Protein 6YQC (pdb70)

Solvent-accessible surface area: 31720 Å² total; per-residue (Å²): 29,69,21,47,63,0,15,35,19,0,0,0,1,0,2,0,1,4,1,2,57,92,98,35,29,56,114,21,101,12,83,26,83,76,38,107,59,14,28,0,18,0,65,0,0,41,90,52,0,103,6,0,62,44,0,16,3,29,0,0,6,0,0,4,3,4,19,20,4,109,78,79,8,87,92,4,14,1,3,13,1,23,23,5,17,17,7,126,48,34,7,154,65,1,18,81,38,107,28,0,94,36,0,2,62,17,0,67,152,84,64,3,44,0,0,0,1,3,4,0,1,8,0,0,35,46,20,33,4,103,63,18,74,30,75,48,0,101,35,0,60,39,107,107,47,10,14,104,84,48,55,17,143,68,129,161,51,59,87,43,3,27,49,11,2,32,45,48,77,48,4,0,21,0,0,1,17,2,74,81,103,71,0,38,86,51,0,42,98,6,0,23,46,10,14,83,89,25,62,6,17,0,0,4,0,15,6,0,34,15,1,23,30,50,0,0,22,27,0,16,70,36,5,61,14,0,0,0,0,15,0,62,42,24,74,17,77,63,0,1,2,3,9,1,9,7,27,0,1,5,3,2,2,2,3,81,14,0,11,69,0,0,61,32,81,101,10,41,4,73,80,0,52,78,37,8,51,48,5,57,73,76,5,5,12,4,2,3,1,0,0,5,0,3,11,2,53,23,24,0,3,8,47,94,25,106,40,51,2,4,5,31,0,1,1,0,0,0,0,4,6,6,6,0,0,2,0,4,3,0,12,1,25,48,32,46,13,23,94,74,35,36,0,13,34,0,2,0,82,35,40,14,44,80,104,25,88,4,11,111,6,0,26,35,0,0,40,0,3,47,34,0,32,81,130,13,140,22,2,25,74,54,56,1,114,3,30,64,70,53,129,32,0,0,0,3,4,9,0,65,111,37,17,0,3,0,2,0,0,1,0,58,1,59,112,16,78,96,67,93,15,71,1,60,42,0,57,13,97,59,48,33,82,0,8,4,4,41,47,66,74,78,9,73,3,23,113,109,22,39,0,58,0,61,7,36,24,5,62,0,26,0,0,1,0,37,97,89,15,81,92,25,183,28,47,128,32,72,38,66,62,0,35,35,19,0,0,0,1,0,3,0,1,3,0,2,59,80,98,45,29,56,114,23,114,14,73,26,72,72,33,105,60,15,29,1,19,0,55,1,0,32,90,58,0,101,7,0,67,43,0,18,4,33,0,0,6,0,0,4,2,5,19,22,5,108,78,80,9,86,90,3,17,1,2,13,1,24,24,6,16,24,6,119,48,34,6,154,69,1,18,83,39,106,39,0,92,42,0,3,68,21,0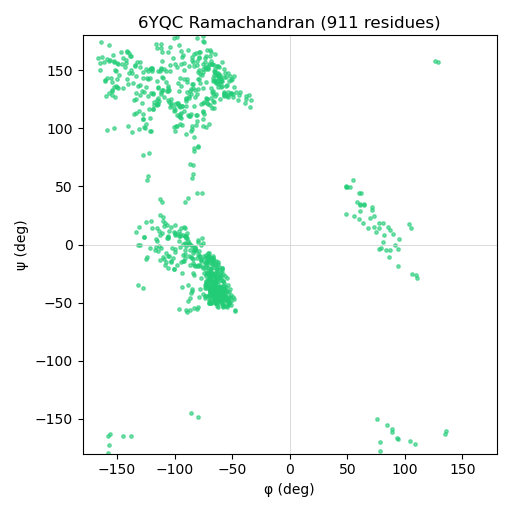,69,160,86,62,4,44,0,0,0,1,3,3,0,2,8,0,0,35,46,21,38,4,102,66,17,76,28,73,59,0,117,44,2,60,38,116,105,56,11,16,107,86,48,51,13,153,76,109,162,56,56,88,42,1,27,51,12,1,32,43,46,97,46,4,0,19,0,1,1,18,2,76,80,107,78,0,40,86,46,0,42,100,6,0,22,44,11,15,82,88,25,62,7,18,0,0,4,0,16,6,0,27,15,0,20,83,93,0,0,64,23,0,18,175,35,3,61,12,0,0,0,0,15,0,62,41,22,73,14,80,60,0,2,43,3,18,112,25,6,37,0,1,5,4,2,2,2,3,80,12,0,11,62,0,0,62,41,82,104,9,41,4,74,78,0,27,81,38,8,25,49,4,13,17,51,4,66,26,4,3,18,3,0,0,6,0,3,13,2,55,23,24,0,4,7,46,90,23,108,38,54,2,4,4,28,0,0,2,0,0,0,0,4,7,7,6,0,0,2,0,3,3,0,9,1,24,47,32,48,12,23,94,74,33,35,0,13,32,1,2,0,83,34,41,16,43,75,110,25,93,5,11,118,8,0,26,40,0,0,39,0,4,48,35,0,34,78,125,13,117,5,2,26,29,2,42,1,12,4,27,58,73,52,128,31,0,0,0,4,11,8,0,42,40,38,18,0,4,0,2,0,0,2,0,61,1,56,114,16,78,92,68,89,15,71,0,63,42,0,43,11,102,51,50,30,92,0,7,0,4,34,43,63,67,78,18,72,1,27,115,113,23,34,0,54,0,48,8,33,27,5,50,0,19,0,0,0,0,37,124,88,14,84,91,28,190,27,46,134

Foldseek 3Di:
DALLVQLLFAEAEEEQQFEFALVLDLPQDDDLVQQERSQRALNRCLVCVCLVCLLLGQEYEYAAFAAAPQDLFVNGGCSRNQAHAELPATHPSHHHLVSLLVSQVSSVVVNHAYAYEDELFWHKDAFAPVPDQLCSHPPRSDCVQFAPEDAQPDPVPLCRLQRYWPDHRRMTTTTGPLVDVVSLVVLLQSLLCVCVSNVHAEYEYESVSNHDLVSQQSNQVSNVHAYEYEDQDLDCVRPQVSCVRGVEYANSVLQPLLLQLLLALQRDPPSNQVSLVCCVPPHPAQSAYQADNDDQAFWGSCLSPQQVQSLLQSLLCLLQARHHRYDYQCSLVSQGFGHPPRRNHRNSNSVSDCPGPSNLSSSLSSQLSSLLVVVAVCQNRFHKHFQDDDSFWTWIWTGDQQWIKIKIAGNNTQQDAKDWDFAPPNNHAAQFWKAQQSVRDIWGQHNVRTTGHIQHRRHMTIIGGPVSCVPPPGSD/DALLVQLLFAEAEEEQQFEFALVRDLAQDDDLQQQERSQGALNRCLVCVCLVCLLLGQEYEYAAFAAADDDLFVNGDCSRHQAHAARPAGHPSHHHLVSLLVSQVSSVVVNGAYAYEDELFFHKDAFAPVPDQLCSHPPRSDCVQFAPEDAQPDPVPLCSLQRYWPDHRGMTTTTGPLVDVVSLVVLLQSLLCVCVSNVHAEYEYESVSNHDLVSQQSNQVSNVHAYEYEDQDLDCVSFQCSCVRHVEYANNVLQPLLLQLLLAQQRDPPSNQVSLVCCPPRHPAQQSYQADNDDQAFWGSCLSPLQVQSLLQSLLCLLQARYHRYDYQCSLVSQGFGHPSRRNHRNSNSVSDCPGPSNVSSSLSSQLSSLLCVVAVCQNRFHKAFQDDDSFWTWIWTGDQAFIKIKIAGNNTQQDDWDWDFGPDNRDAAQFWKAFQNVGDIWGQHNVRTTRDIQHSRHMTIIGGPVSCVVPPGSD

Radius of gyration: 30.44 Å; Cα contacts (8 Å, |Δi|>4): 2333; chains: 2; bounding box: 72×68×86 Å

Structure (mmCIF, N/CA/C/O backbone):
data_6YQC
#
_entry.id   6YQC
#
_cell.length_a   64.766
_cell.length_b   98.993
_cell.length_c   75.450
_cell.angle_alpha   90.000
_cell.angle_beta   103.600
_cell.angle_gamma   90.000
#
_symmetry.space_group_name_H-M   'P 1 21 1'
#
loop_
_entity.id
_entity.type
_entity.pdbx_description
1 polymer Alpha-amylase
2 non-polymer 1,2-ETHANEDIOL
3 non-polymer 2-acetamido-2-deoxy-beta-D-glucopyranose
4 non-polymer (1~{R},2~{S},4~{R},5~{S},6~{R})-6-[(2~{S},3~{R},4~{R},5~{S},6~{R})-5-heptoxy-6-(hydroxymethyl)-3,4-bis(oxidanyl)oxan-2-yl]oxy-5-(hydroxymethyl)cyclohexane-1,2,4-triol
5 non-polymer 'CALCIUM ION'
6 water water
#
loop_
_atom_site.group_PDB
_atom_site.id
_atom_site.type_symbol
_atom_site.label_atom_id
_atom_site.label_alt_id
_atom_site.label_comp_id
_atom_site.label_asym_id
_atom_site.label_entity_id
_atom_site.label_seq_id
_atom_site.pdbx_PDB_ins_code
_atom_site.Cartn_x
_atom_site.Cartn_y
_atom_site.Cartn_z
_atom_site.occupancy
_atom_site.B_iso_or_equiv
_atom_site.auth_seq_id
_atom_site.auth_comp_id
_atom_site.auth_asym_id
_atom_site.auth_atom_id
_atom_site.pdbx_PDB_model_num
ATOM 1 N N . ALA A 1 22 ? 2.523 25.443 -5.196 1.000 15.980 1 ALA AAA N 1
ATOM 2 C CA . ALA A 1 22 ? 3.551 25.940 -6.156 1.000 15.260 1 ALA AAA CA 1
ATOM 3 C C . ALA A 1 22 ? 4.322 24.760 -6.729 1.000 13.780 1 ALA AAA C 1
ATOM 4 O O . ALA A 1 22 ? 4.475 23.741 -6.020 1.000 14.750 1 ALA AAA O 1
ATOM 11 N N . THR A 1 23 ? 4.739 24.859 -7.974 1.000 12.970 2 THR AAA N 1
ATOM 12 C CA . THR A 1 23 ? 5.347 23.724 -8.706 1.000 13.170 2 THR AAA CA 1
ATOM 13 C C . THR A 1 23 ? 6.822 23.543 -8.379 1.000 13.520 2 THR AAA C 1
ATOM 14 O O . THR A 1 23 ? 7.473 24.395 -7.795 1.000 13.540 2 THR AAA O 1
ATOM 25 N N . PRO A 1 24 ? 7.403 22.378 -8.723 1.000 13.200 3 PRO AAA N 1
ATOM 26 C CA . PRO A 1 24 ? 8.854 22.208 -8.609 1.000 13.860 3 PRO AAA CA 1
ATOM 27 C C . PRO A 1 24 ? 9.623 23.375 -9.238 1.000 14.820 3 PRO AAA C 1
ATOM 28 O O . PRO A 1 24 ? 10.517 23.931 -8.608 1.000 14.880 3 PRO AAA O 1
ATOM 39 N N . ALA A 1 25 ? 9.231 23.778 -10.465 1.000 15.120 4 ALA AAA N 1
ATOM 40 C CA . ALA A 1 25 ? 9.906 24.894 -11.157 1.000 15.110 4 ALA AAA CA 1
ATOM 41 C C . ALA A 1 25 ? 9.786 26.161 -10.302 1.000 15.380 4 ALA AAA C 1
ATOM 42 O O . ALA A 1 25 ? 10.841 26.875 -10.195 1.000 15.150 4 ALA AAA O 1
ATOM 49 N N . ASP A 1 26 ? 8.602 26.420 -9.687 1.000 14.920 5 ASP AAA N 1
ATOM 50 C CA . ASP A 1 26 ? 8.409 27.583 -8.781 1.000 15.470 5 ASP AAA CA 1
ATOM 51 C C . ASP A 1 26 ? 9.390 27.500 -7.594 1.000 16.370 5 ASP AAA C 1
ATOM 52 O O . ASP A 1 26 ? 9.930 28.513 -7.154 1.000 16.740 5 ASP AAA O 1
ATOM 61 N N . TRP A 1 27 ? 9.643 26.304 -7.085 1.000 15.090 6 TRP AAA N 1
ATOM 62 C CA . TRP A 1 27 ? 10.392 26.107 -5.818 1.000 15.070 6 TRP AAA CA 1
ATOM 63 C C . TRP A 1 27 ? 11.905 26.214 -6.040 1.000 14.520 6 TRP AAA C 1
ATOM 64 O O . TRP A 1 27 ? 12.598 26.456 -5.070 1.000 14.880 6 TRP AAA O 1
ATOM 85 N N . ARG A 1 28 ? 12.407 26.088 -7.276 1.000 13.760 7 ARG AAA N 1
ATOM 86 C CA . ARG A 1 28 ? 13.877 26.122 -7.511 1.000 13.130 7 ARG AAA CA 1
ATOM 87 C C . ARG A 1 28 ? 14.466 27.404 -6.940 1.000 13.270 7 ARG AAA C 1
ATOM 88 O O . ARG A 1 28 ? 15.563 27.314 -6.412 1.000 16.130 7 ARG AAA O 1
ATOM 109 N N . SER A 1 29 ? 13.759 28.524 -7.026 1.000 14.430 8 SER AAA N 1
ATOM 110 C CA . SER A 1 29 ? 14.287 29.861 -6.646 1.000 16.310 8 SER AAA CA 1
ATOM 111 C C . SER A 1 29 ? 14.191 30.092 -5.127 1.000 16.800 8 SER AAA C 1
ATOM 112 O O . SER A 1 29 ? 14.574 31.209 -4.661 1.000 16.630 8 SER AAA O 1
ATOM 120 N N . GLN A 1 30 ? 13.590 29.153 -4.373 1.000 14.750 9 GLN AAA N 1
ATOM 121 C CA . GLN A 1 30 ? 13.199 29.423 -2.968 1.000 15.190 9 GLN AAA CA 1
ATOM 122 C C . GLN A 1 30 ? 14.404 29.160 -2.064 1.000 13.220 9 GLN AAA C 1
ATOM 123 O O . GLN A 1 30 ? 15.336 28.463 -2.476 1.000 13.200 9 GLN AAA O 1
ATOM 137 N N . SER A 1 31 ? 14.328 29.726 -0.853 1.000 13.140 10 SER AAA N 1
ATOM 138 C CA . SER A 1 31 ? 15.256 29.499 0.262 1.000 14.200 10 SER AAA CA 1
ATOM 139 C C . SER A 1 31 ? 14.414 29.310 1.517 1.000 13.870 10 SER AAA C 1
ATOM 140 O O . SER A 1 31 ? 13.589 30.172 1.824 1.000 15.430 10 SER AAA O 1
ATOM 148 N N . ILE A 1 32 ? 14.588 28.192 2.212 1.000 12.590 11 ILE AAA N 1
ATOM 149 C CA . ILE A 1 32 ? 13.706 27.752 3.318 1.000 13.030 11 ILE AAA CA 1
ATOM 150 C C . ILE A 1 32 ? 14.365 27.928 4.696 1.000 12.350 11 ILE AAA C 1
ATOM 151 O O . ILE A 1 32 ? 15.511 27.478 4.932 1.000 12.350 11 ILE AAA O 1
ATOM 167 N N . TYR A 1 33 ? 13.619 28.517 5.600 1.000 12.670 12 TYR AAA N 1
ATOM 168 C CA . TYR A 1 33 ? 13.847 28.482 7.072 1.000 11.230 12 TYR AAA CA 1
ATOM 169 C C . TYR A 1 33 ? 12.932 27.407 7.632 1.000 12.190 12 TYR AAA C 1
ATOM 170 O O . TYR A 1 33 ? 11.705 27.531 7.619 1.000 12.170 12 TYR AAA O 1
ATOM 188 N N . PHE A 1 34 ? 13.572 26.338 8.089 1.000 11.840 13 PHE AAA N 1
ATOM 189 C CA . PHE A 1 34 ? 12.917 25.185 8.741 1.000 11.270 13 PHE AAA CA 1
ATOM 190 C C . PHE A 1 34 ? 12.834 25.421 10.262 1.000 11.000 13 PHE AAA C 1
ATOM 191 O O . PHE A 1 34 ? 13.839 25.739 10.883 1.000 11.950 13 PHE AAA O 1
ATOM 208 N N . LEU A 1 35 ? 11.642 25.344 10.828 1.000 11.100 14 LEU AAA N 1
ATOM 209 C CA . LEU A 1 35 ? 11.431 25.587 12.262 1.000 10.490 14 LEU AAA CA 1
ATOM 210 C C . LEU A 1 35 ? 10.538 24.516 12.868 1.000 11.110 14 LEU AAA C 1
ATOM 211 O O . LEU A 1 35 ? 9.671 23.925 12.163 1.000 12.240 14 LEU AAA O 1
ATOM 227 N N . LEU A 1 36 ? 10.710 24.300 14.176 1.000 10.910 15 LEU AAA N 1
ATOM 228 C CA . LEU A 1 36 ? 9.786 23.465 14.953 1.000 11.870 15 LEU AAA CA 1
ATOM 229 C C . LEU A 1 36 ? 8.711 24.408 15.475 1.000 12.600 15 LEU AAA C 1
ATOM 230 O O . LEU A 1 36 ? 9.069 25.367 16.176 1.000 13.060 15 LEU AAA O 1
ATOM 246 N N . THR A 1 37 ? 7.470 24.187 15.108 1.000 11.790 16 THR AAA N 1
ATOM 247 C CA . THR A 1 37 ? 6.388 25.089 15.532 1.000 12.910 16 THR AAA CA 1
ATOM 248 C C . THR A 1 37 ? 6.449 25.250 17.050 1.000 11.340 16 THR AAA C 1
ATOM 249 O O . THR A 1 37 ? 6.266 26.397 17.514 1.000 14.100 16 THR AAA O 1
ATOM 260 N N . ASP A 1 38 ? 6.622 24.198 17.818 1.000 11.080 17 ASP AAA N 1
ATOM 261 C CA . ASP A 1 38 ? 6.558 24.323 19.307 1.000 11.110 17 ASP AAA CA 1
ATOM 262 C C . ASP A 1 38 ? 7.749 25.143 19.849 1.000 13.010 17 ASP AAA C 1
ATOM 263 O O . ASP A 1 38 ? 7.708 25.561 21.041 1.000 13.400 17 ASP AAA O 1
ATOM 272 N N . ARG A 1 39 ? 8.805 25.325 19.060 1.000 12.030 18 ARG AAA N 1
ATOM 273 C CA . ARG A 1 39 ? 10.088 25.878 19.562 1.000 12.540 18 ARG AAA CA 1
ATOM 274 C C . ARG A 1 39 ? 10.472 27.202 18.937 1.000 13.940 18 ARG AAA C 1
ATOM 275 O O . ARG A 1 39 ? 11.510 27.733 19.352 1.000 17.850 18 ARG AAA O 1
ATOM 296 N N . PHE A 1 40 ? 9.745 27.731 17.950 1.000 13.270 19 PHE AAA N 1
ATOM 297 C CA . PHE A 1 40 ? 10.203 28.956 17.257 1.000 13.240 19 PHE AAA CA 1
ATOM 298 C C . PHE A 1 40 ? 9.729 30.220 17.990 1.000 13.850 19 PHE AAA C 1
ATOM 299 O O . PHE A 1 40 ? 10.569 31.104 18.291 1.000 14.480 19 PHE AAA O 1
ATOM 316 N N . ALA A 1 41 ? 8.430 30.355 18.193 1.000 15.200 20 ALA AAA N 1
ATOM 317 C CA . ALA A 1 41 ? 7.829 31.615 18.705 1.000 15.000 20 ALA AAA CA 1
ATOM 318 C C . ALA A 1 41 ? 6.480 31.358 19.369 1.000 16.390 20 ALA AAA C 1
ATOM 319 O O . ALA A 1 41 ? 5.579 30.717 18.781 1.000 15.780 20 ALA AAA O 1
ATOM 326 N N . ARG A 1 42 ? 6.339 31.896 20.583 1.000 16.200 21 ARG AAA N 1
ATOM 327 C CA . ARG A 1 42 ? 5.109 31.821 21.392 1.000 17.930 21 ARG AAA CA 1
ATOM 328 C C . ARG A 1 42 ? 4.162 32.939 20.962 1.000 17.410 21 ARG AAA C 1
ATOM 329 O O . ARG A 1 42 ? 4.633 33.960 20.440 1.000 18.850 21 ARG AAA O 1
ATOM 350 N N . THR A 1 43 ? 2.884 32.762 21.225 1.000 18.740 22 THR AAA N 1
ATOM 351 C CA . THR A 1 43 ? 1.891 33.821 20.950 1.000 21.570 22 THR AAA CA 1
ATOM 352 C C . THR A 1 43 ? 2.259 35.077 21.755 1.000 20.400 22 THR AAA C 1
ATOM 353 O O . THR A 1 43 ? 2.182 36.151 21.173 1.000 22.560 22 THR AAA O 1
ATOM 364 N N . ASP A 1 44 ? 2.717 34.929 22.991 1.000 21.080 23 ASP AAA N 1
ATOM 365 C CA . ASP A 1 44 ? 3.027 36.097 23.864 1.000 21.610 23 ASP AAA CA 1
ATOM 366 C C . ASP A 1 44 ? 4.373 36.740 23.488 1.000 24.930 23 ASP AAA C 1
ATOM 367 O O . ASP A 1 44 ? 4.693 37.821 24.026 1.000 21.920 23 ASP AAA O 1
ATOM 376 N N . GLY A 1 45 ? 5.182 36.114 22.632 1.000 21.080 24 GLY AAA N 1
ATOM 377 C CA . GLY A 1 45 ? 6.437 36.740 22.178 1.000 19.720 24 GLY AAA CA 1
ATOM 378 C C . GLY A 1 45 ? 7.519 36.717 23.237 1.000 18.210 24 GLY AAA C 1
ATOM 379 O O . GLY A 1 45 ? 8.572 37.377 23.024 1.000 20.460 24 GLY AAA O 1
ATOM 383 N N . SER A 1 46 ? 7.331 35.969 24.329 1.000 18.780 25 SER AAA N 1
ATOM 384 C CA . SER A 1 46 ? 8.342 35.844 25.399 1.000 18.480 25 SER AAA CA 1
ATOM 385 C C . SER A 1 46 ? 9.686 35.374 24.811 1.000 21.320 25 SER AAA C 1
ATOM 386 O O . SER A 1 46 ? 9.683 34.410 24.015 1.000 19.810 25 SER AAA O 1
ATOM 394 N N . THR A 1 47 ? 10.784 35.982 25.248 1.000 19.900 26 THR AAA N 1
ATOM 395 C CA . THR A 1 47 ? 12.172 35.548 24.943 1.000 19.230 26 THR AAA CA 1
ATOM 396 C C . THR A 1 47 ? 12.824 34.884 26.153 1.000 19.620 26 THR AAA C 1
ATOM 397 O O . THR A 1 47 ? 14.012 34.538 26.060 1.000 20.200 26 THR AAA O 1
ATOM 408 N N . THR A 1 48 ? 12.074 34.671 27.232 1.000 19.690 27 THR AAA N 1
ATOM 409 C CA . THR A 1 48 ? 12.586 34.057 28.482 1.000 19.690 27 THR AAA CA 1
ATOM 410 C C . THR A 1 48 ? 11.792 32.823 28.911 1.000 20.930 27 THR AAA C 1
ATOM 411 O O . THR A 1 48 ? 12.272 32.130 29.793 1.000 20.600 27 THR AAA O 1
ATOM 422 N N . ALA A 1 49 ? 10.644 32.537 28.313 1.000 20.750 28 ALA AAA N 1
ATOM 423 C CA . ALA A 1 49 ? 9.807 31.395 28.696 1.000 18.510 28 ALA AAA CA 1
ATOM 424 C C . ALA A 1 49 ? 10.651 30.124 28.676 1.000 19.730 28 ALA AAA C 1
ATOM 425 O O . ALA A 1 49 ? 11.278 29.836 27.648 1.000 17.420 28 ALA AAA O 1
ATOM 432 N N . THR A 1 50 ? 10.628 29.402 29.780 1.000 19.120 29 THR AAA N 1
ATOM 433 C CA . THR A 1 50 ? 11.405 28.173 30.011 1.000 20.980 29 THR AAA CA 1
ATOM 434 C C . THR A 1 50 ? 11.198 27.215 28.844 1.000 17.510 29 THR AAA C 1
ATOM 435 O O . THR A 1 50 ? 10.024 26.920 28.467 1.000 18.950 29 THR AAA O 1
ATOM 446 N N . CYS A 1 51 ? 12.299 26.717 28.310 1.000 16.580 30 CYS AAA N 1
ATOM 447 C CA . CYS A 1 51 ? 12.241 25.570 27.364 1.000 16.730 30 CYS AAA CA 1
ATOM 448 C C . CYS A 1 51 ? 13.506 24.742 27.604 1.000 15.600 30 CYS AAA C 1
ATOM 449 O O . CYS A 1 51 ? 14.554 24.959 26.975 1.000 15.400 30 CYS AAA O 1
ATOM 456 N N A ASN A 1 52 ? 13.382 23.806 28.537 0.500 15.850 31 ASN AAA N 1
ATOM 457 N N B ASN A 1 52 ? 13.401 23.821 28.558 0.500 16.050 31 ASN AAA N 1
ATOM 458 C CA A ASN A 1 52 ? 14.452 22.837 28.855 0.500 16.050 31 ASN AAA CA 1
ATOM 459 C CA B ASN A 1 52 ? 14.481 22.854 28.861 0.500 16.280 31 ASN AAA CA 1
ATOM 460 C C A ASN A 1 52 ? 14.300 21.679 27.873 0.500 14.890 31 ASN AAA C 1
ATOM 461 C C B ASN A 1 52 ? 14.312 21.690 27.883 0.500 15.080 31 ASN AAA C 1
ATOM 462 O O A ASN A 1 52 ? 13.335 20.930 27.999 0.500 15.760 31 ASN AAA O 1
ATOM 463 O O B ASN A 1 52 ? 13.352 20.940 28.029 0.500 15.980 31 ASN AAA O 1
ATOM 484 N N . THR A 1 53 ? 15.196 21.577 26.893 1.000 15.150 32 THR AAA N 1
ATOM 485 C CA . THR A 1 53 ? 15.083 20.524 25.865 1.000 14.400 32 THR AAA CA 1
ATOM 486 C C . THR A 1 53 ? 15.082 19.148 26.506 1.000 14.140 32 THR AAA C 1
ATOM 487 O O . THR A 1 53 ? 14.353 18.245 25.987 1.000 14.230 32 THR AAA O 1
ATOM 498 N N . ALA A 1 54 ? 15.785 18.958 27.621 1.000 15.540 33 ALA AAA N 1
ATOM 499 C CA . ALA A 1 54 ? 15.816 17.626 28.265 1.000 15.730 33 ALA AAA CA 1
ATOM 500 C C . ALA A 1 54 ? 14.430 17.218 28.780 1.000 15.420 33 ALA AAA C 1
ATOM 501 O O . ALA A 1 54 ? 14.220 16.011 28.906 1.000 17.340 33 ALA AAA O 1
ATOM 508 N N . ASP A 1 55 ? 13.520 18.156 29.075 1.000 14.930 34 ASP AAA N 1
ATOM 509 C CA . ASP A 1 55 ? 12.150 17.854 29.565 1.000 17.110 34 ASP AAA CA 1
ATOM 510 C C . ASP A 1 55 ? 11.324 17.207 28.450 1.000 17.210 34 ASP AAA C 1
ATOM 511 O O . ASP A 1 55 ? 10.398 16.448 28.769 1.000 16.280 34 ASP AAA O 1
ATOM 520 N N . GLN A 1 56 ? 11.604 17.535 27.179 1.000 15.640 35 GLN AAA N 1
ATOM 521 C CA . GLN A 1 56 ? 10.902 16.944 26.005 1.000 14.120 35 GLN AAA CA 1
ATOM 522 C C . GLN A 1 56 ? 9.402 17.267 26.061 1.000 14.490 35 GLN AAA C 1
ATOM 523 O O . GLN A 1 56 ? 8.611 16.444 25.673 1.000 15.780 35 GLN AAA O 1
ATOM 537 N N . LYS A 1 57 ? 9.034 18.434 26.582 1.000 15.190 36 LYS AAA N 1
ATOM 538 C CA . LYS A 1 57 ? 7.636 18.855 26.737 1.000 16.210 36 LYS AAA CA 1
ATOM 539 C C . LYS A 1 57 ? 7.324 19.989 25.785 1.000 15.100 36 LYS AAA C 1
ATOM 540 O O . LYS A 1 57 ? 8.250 20.738 25.371 1.000 15.530 36 LYS AAA O 1
ATOM 559 N N . TYR A 1 58 ? 6.041 20.161 25.490 1.000 14.120 37 TYR AAA N 1
ATOM 560 C CA . TYR A 1 58 ? 5.579 21.384 24.797 1.000 13.920 37 TYR AAA CA 1
ATOM 561 C C . TYR A 1 58 ? 6.160 22.593 25.520 1.000 15.630 37 TYR AAA C 1
ATOM 562 O O . TYR A 1 58 ? 5.977 22.738 26.777 1.000 17.370 37 TYR AAA O 1
ATOM 580 N N . CYS A 1 59 ? 6.764 23.482 24.755 1.000 13.750 38 CYS AAA N 1
ATOM 581 C CA . CYS A 1 59 ? 7.298 24.775 25.252 1.000 14.950 38 CYS AAA CA 1
ATOM 582 C C . CYS A 1 59 ? 6.377 25.930 24.888 1.000 17.010 38 CYS AAA C 1
ATOM 583 O O . CYS A 1 59 ? 6.601 27.016 25.473 1.000 17.850 38 CYS AAA O 1
ATOM 590 N N . GLY A 1 60 ? 5.423 25.723 23.971 1.000 17.040 39 GLY AAA N 1
ATOM 591 C CA . GLY A 1 60 ? 4.292 26.632 23.713 1.000 16.920 39 GLY AAA CA 1
ATOM 592 C C . GLY A 1 60 ? 4.445 27.475 22.460 1.000 17.450 39 GLY AAA C 1
ATOM 593 O O . GLY A 1 60 ? 3.668 28.461 22.276 1.000 18.060 39 GLY AAA O 1
ATOM 597 N N . GLY A 1 61 ? 5.327 27.110 21.533 1.000 14.580 40 GLY AAA N 1
ATOM 598 C CA . GLY A 1 61 ? 5.389 27.763 20.218 1.000 14.460 40 GLY AAA CA 1
ATOM 599 C C . GLY A 1 61 ? 4.105 27.576 19.430 1.000 15.550 40 GLY AAA C 1
ATOM 600 O O . GLY A 1 61 ? 3.484 26.496 19.545 1.000 15.400 40 GLY AAA O 1
ATOM 604 N N . THR A 1 62 ? 3.739 28.559 18.632 1.000 15.270 41 THR AAA N 1
ATOM 605 C CA . THR A 1 62 ? 2.430 28.544 17.930 1.000 15.350 41 THR AAA CA 1
ATOM 606 C C . THR A 1 62 ? 2.536 29.094 16.512 1.000 14.620 41 THR AAA C 1
ATOM 607 O O . THR A 1 62 ? 3.501 29.773 16.181 1.000 14.490 41 THR AAA O 1
ATOM 618 N N . TRP A 1 63 ? 1.493 28.872 15.722 1.000 15.830 42 TRP AAA N 1
ATOM 619 C CA . TRP A 1 63 ? 1.417 29.443 14.353 1.000 15.770 42 TRP AAA CA 1
ATOM 620 C C . TRP A 1 63 ? 1.360 30.974 14.429 1.000 16.130 42 TRP AAA C 1
ATOM 621 O O . TRP A 1 63 ? 1.960 31.623 13.599 1.000 16.650 42 TRP AAA O 1
ATOM 642 N N A GLN A 1 64 ? 0.660 31.519 15.432 0.500 18.210 43 GLN AAA N 1
ATOM 643 N N B GLN A 1 64 ? 0.669 31.527 15.431 0.500 18.380 43 GLN AAA N 1
ATOM 644 C CA A GLN A 1 64 ? 0.531 32.995 15.575 0.500 17.990 43 GLN AAA CA 1
ATOM 645 C CA B GLN A 1 64 ? 0.581 33.005 15.557 0.500 18.210 43 GLN AAA CA 1
ATOM 646 C C A GLN A 1 64 ? 1.917 33.560 15.935 0.500 17.310 43 GLN AAA C 1
ATOM 647 C C B GLN A 1 64 ? 1.968 33.552 15.892 0.500 17.360 43 GLN AAA C 1
ATOM 648 O O A GLN A 1 64 ? 2.276 34.641 15.447 0.500 17.630 43 GLN AAA O 1
ATOM 649 O O B GLN A 1 64 ? 2.357 34.619 15.377 0.500 17.210 43 GLN AAA O 1
ATOM 676 N N . GLY A 1 65 ? 2.704 32.838 16.736 1.000 17.660 44 GLY AAA N 1
ATOM 677 C CA . GLY A 1 65 ? 4.098 33.220 17.041 1.000 16.690 44 GLY AAA CA 1
ATOM 678 C C . GLY A 1 65 ? 4.928 33.369 15.781 1.000 16.740 44 GLY AAA C 1
ATOM 679 O O . GLY A 1 65 ? 5.643 34.346 15.628 1.000 19.120 44 GLY AAA O 1
ATOM 683 N N . ILE A 1 66 ? 4.837 32.413 14.857 1.000 16.500 45 ILE AAA N 1
ATOM 684 C CA . ILE A 1 66 ? 5.571 32.475 13.566 1.000 16.800 45 ILE AAA CA 1
ATOM 685 C C . ILE A 1 66 ? 5.179 33.768 12.844 1.000 15.730 45 ILE AAA C 1
ATOM 686 O O . ILE A 1 66 ? 6.060 34.479 12.427 1.000 18.250 45 ILE AAA O 1
ATOM 702 N N . ILE A 1 67 ? 3.875 34.031 12.737 1.000 17.810 46 ILE AAA N 1
ATOM 703 C CA . ILE A 1 67 ? 3.384 35.244 12.016 1.000 19.240 46 ILE AAA CA 1
ATOM 704 C C . ILE A 1 67 ? 4.100 36.468 12.605 1.000 19.020 46 ILE AAA C 1
ATOM 705 O O . ILE A 1 67 ? 4.633 37.304 11.840 1.000 18.970 46 ILE AAA O 1
ATOM 721 N N . ASP A 1 68 ? 4.105 36.544 13.936 1.000 19.980 47 ASP AAA N 1
ATOM 722 C CA . ASP A 1 68 ? 4.647 37.691 14.705 1.000 21.440 47 ASP AAA CA 1
ATOM 723 C C . ASP A 1 68 ? 6.121 37.883 14.323 1.000 19.550 47 ASP AAA C 1
ATOM 724 O O . ASP A 1 68 ? 6.607 38.994 14.389 1.000 20.660 47 ASP AAA O 1
ATOM 733 N N . LYS A 1 69 ? 6.843 36.809 13.975 1.000 17.340 48 LYS AAA N 1
ATOM 734 C CA . LYS A 1 69 ? 8.308 36.866 13.776 1.000 17.900 48 LYS AAA CA 1
ATOM 735 C C . LYS A 1 69 ? 8.681 36.703 12.296 1.000 17.520 48 LYS AAA C 1
ATOM 736 O O . LYS A 1 69 ? 9.853 36.503 11.974 1.000 18.320 48 LYS AAA O 1
ATOM 755 N N . LEU A 1 70 ? 7.742 36.944 11.378 1.000 19.060 49 LEU AAA N 1
ATOM 756 C CA . LEU A 1 70 ? 8.075 36.846 9.936 1.000 19.730 49 LEU AAA CA 1
ATOM 757 C C . LEU A 1 70 ? 9.090 37.919 9.535 1.000 18.870 49 LEU AAA C 1
ATOM 758 O O . LEU A 1 70 ? 9.856 37.664 8.662 1.000 19.040 49 LEU AAA O 1
ATOM 774 N N . ASP A 1 71 ? 9.094 39.112 10.142 1.000 20.520 50 ASP AAA N 1
ATOM 775 C CA . ASP A 1 71 ? 10.143 40.102 9.804 1.000 19.510 50 ASP AAA CA 1
ATOM 776 C C . ASP A 1 71 ? 11.557 39.573 10.062 1.000 17.180 50 ASP AAA C 1
ATOM 777 O O . ASP A 1 71 ? 12.423 39.805 9.247 1.000 17.650 50 ASP AAA O 1
ATOM 786 N N . TYR A 1 72 ? 11.754 38.892 11.193 1.000 16.680 51 TYR AAA N 1
ATOM 787 C CA . TYR A 1 72 ? 13.037 38.244 11.565 1.000 16.820 51 TYR AAA CA 1
ATOM 788 C C . TYR A 1 72 ? 13.452 37.224 10.496 1.000 16.680 51 TYR AAA C 1
ATOM 789 O O . TYR A 1 72 ? 14.584 37.231 10.053 1.000 17.620 51 TYR AAA O 1
ATOM 807 N N . ILE A 1 73 ? 12.527 36.387 10.047 1.000 17.730 52 ILE AAA N 1
ATOM 808 C CA . ILE A 1 73 ? 12.869 35.352 9.033 1.000 16.690 52 ILE AAA CA 1
ATOM 809 C C . ILE A 1 73 ? 13.172 36.024 7.677 1.000 17.230 52 ILE AAA C 1
ATOM 810 O O . ILE A 1 73 ? 14.193 35.754 7.059 1.000 16.830 52 ILE AAA O 1
ATOM 826 N N . GLN A 1 74 ? 12.266 36.902 7.223 1.000 19.370 53 GLN AAA N 1
ATOM 827 C CA . GLN A 1 74 ? 12.383 37.532 5.879 1.000 20.100 53 GLN AAA CA 1
ATOM 828 C C . GLN A 1 74 ? 13.642 38.411 5.875 1.000 18.010 53 GLN AAA C 1
ATOM 829 O O . GLN A 1 74 ? 14.246 38.569 4.833 1.000 17.890 53 GLN AAA O 1
ATOM 843 N N . GLY A 1 75 ? 14.033 38.929 7.044 1.000 18.830 54 GLY AAA N 1
ATOM 844 C CA . GLY A 1 75 ? 15.250 39.754 7.197 1.000 19.060 54 GLY AAA CA 1
ATOM 845 C C . GLY A 1 75 ? 16.514 39.000 6.835 1.000 19.020 54 GLY AAA C 1
ATOM 846 O O . GLY A 1 75 ? 17.559 39.607 6.521 1.000 20.430 54 GLY AAA O 1
ATOM 850 N N . MET A 1 76 ? 16.485 37.664 6.919 1.000 16.600 55 MET AAA N 1
ATOM 851 C CA . MET A 1 76 ? 17.642 36.864 6.525 1.000 16.690 55 MET AAA CA 1
ATOM 852 C C . MET A 1 76 ? 17.583 36.485 5.031 1.000 16.850 55 MET AAA C 1
ATOM 853 O O . MET A 1 76 ? 18.519 35.845 4.546 1.000 16.180 55 MET AAA O 1
ATOM 867 N N . GLY A 1 77 ? 16.516 36.905 4.342 1.000 16.440 56 GLY AAA N 1
ATOM 868 C CA . GLY A 1 77 ? 16.377 36.747 2.883 1.000 17.090 56 GLY AAA CA 1
ATOM 869 C C . GLY A 1 77 ? 15.713 35.419 2.507 1.000 15.730 56 GLY AAA C 1
ATOM 870 O O . GLY A 1 77 ? 15.746 35.030 1.337 1.000 16.110 56 GLY AAA O 1
ATOM 874 N N . PHE A 1 78 ? 15.195 34.698 3.484 1.000 16.250 57 PHE AAA N 1
ATOM 875 C CA . PHE A 1 78 ? 14.403 33.485 3.170 1.000 15.670 57 PHE AAA CA 1
ATOM 876 C C . PHE A 1 78 ? 13.131 33.896 2.431 1.000 16.450 57 PHE AAA C 1
ATOM 877 O O . PHE A 1 78 ? 12.511 34.951 2.725 1.000 16.600 57 PHE AAA O 1
ATOM 894 N N . THR A 1 79 ? 12.693 33.007 1.554 1.000 16.790 58 THR AAA N 1
ATOM 895 C CA . THR A 1 79 ? 11.454 33.172 0.754 1.000 17.180 58 THR AAA CA 1
ATOM 896 C C . THR A 1 79 ? 10.379 32.173 1.163 1.000 16.180 58 THR AAA C 1
ATOM 897 O O . THR A 1 79 ? 9.264 32.229 0.621 1.000 16.970 58 THR AAA O 1
ATOM 908 N N . ALA A 1 80 ? 10.681 31.271 2.103 1.000 15.540 59 ALA AAA N 1
ATOM 909 C CA . ALA A 1 80 ? 9.774 30.182 2.463 1.000 13.770 59 ALA AAA CA 1
ATOM 910 C C . ALA A 1 80 ? 10.101 29.703 3.881 1.000 13.180 59 ALA AAA C 1
ATOM 911 O O . ALA A 1 80 ? 11.237 29.851 4.316 1.000 13.420 59 ALA AAA O 1
ATOM 918 N N . ILE A 1 81 ? 9.135 29.076 4.524 1.000 13.840 60 ILE AAA N 1
ATOM 919 C CA . ILE A 1 81 ? 9.361 28.335 5.786 1.000 13.110 60 ILE AAA CA 1
ATOM 920 C C . ILE A 1 81 ? 8.858 26.920 5.583 1.000 14.010 60 ILE AAA C 1
ATOM 921 O O . ILE A 1 81 ? 7.893 26.694 4.802 1.000 13.740 60 ILE AAA O 1
ATOM 937 N N . TRP A 1 82 ? 9.486 26.016 6.319 1.000 11.570 61 TRP AAA N 1
ATOM 938 C CA . TRP A 1 82 ? 9.029 24.632 6.515 1.000 11.690 61 TRP AAA CA 1
ATOM 939 C C . TRP A 1 82 ? 8.688 24.485 8.003 1.000 10.450 61 TRP AAA C 1
ATOM 940 O O . TRP A 1 82 ? 9.565 24.742 8.813 1.000 11.980 61 TRP AAA O 1
ATOM 961 N N . ILE A 1 83 ? 7.436 24.153 8.274 1.000 11.350 62 ILE AAA N 1
ATOM 962 C CA . ILE A 1 83 ? 6.930 23.942 9.648 1.000 10.700 62 ILE AAA CA 1
ATOM 963 C C . ILE A 1 83 ? 6.704 22.456 9.882 1.000 10.490 62 ILE AAA C 1
ATOM 964 O O . ILE A 1 83 ? 6.421 21.734 8.952 1.000 12.240 62 ILE AAA O 1
ATOM 980 N N . THR A 1 84 ? 6.873 22.051 11.134 1.000 10.790 63 THR AAA N 1
ATOM 981 C CA . THR A 1 84 ? 6.686 20.646 11.539 1.000 10.720 63 THR AAA CA 1
ATOM 982 C C . THR A 1 84 ? 5.219 20.264 11.430 1.000 10.960 63 THR AAA C 1
ATOM 983 O O . THR A 1 84 ? 4.319 21.086 11.185 1.000 12.380 63 THR AAA O 1
ATOM 994 N N . PRO A 1 85 ? 4.885 18.962 11.473 1.000 11.120 64 PRO AAA N 1
ATOM 995 C CA . PRO A 1 85 ? 3.535 18.564 11.125 1.000 11.610 64 PRO AAA CA 1
ATOM 996 C C . PRO A 1 85 ? 2.411 19.177 11.973 1.000 11.970 64 PRO AAA C 1
ATOM 997 O O . PRO A 1 85 ? 2.602 19.504 13.171 1.000 12.890 64 PRO AAA O 1
ATOM 1008 N N . VAL A 1 86 ? 1.223 19.206 11.370 1.000 13.010 65 VAL AAA N 1
ATOM 1009 C CA . VAL A 1 86 ? 0.092 20.002 11.901 1.000 13.270 65 VAL AAA CA 1
ATOM 1010 C C . VAL A 1 86 ? -0.990 19.091 12.473 1.000 14.000 65 VAL AAA C 1
ATOM 1011 O O . VAL A 1 86 ? -1.919 19.634 13.104 1.000 15.050 65 VAL AAA O 1
ATOM 1024 N N . THR A 1 87 ? -0.943 17.787 12.216 1.000 13.560 66 THR AAA N 1
ATOM 1025 C CA . THR A 1 87 ? -2.013 16.852 12.627 1.000 13.950 66 THR AAA CA 1
ATOM 1026 C C . THR A 1 87 ? -2.041 16.631 14.154 1.000 14.400 66 THR AAA C 1
ATOM 1027 O O . THR A 1 87 ? -1.037 16.765 14.856 1.000 13.190 66 THR AAA O 1
ATOM 1038 N N . ALA A 1 88 ? -3.234 16.325 14.671 1.000 14.300 67 ALA AAA N 1
ATOM 1039 C CA . ALA A 1 88 ? -3.439 15.998 16.094 1.000 13.830 67 ALA AAA CA 1
ATOM 1040 C C . ALA A 1 88 ? -2.620 14.766 16.451 1.000 13.740 67 ALA AAA C 1
ATOM 1041 O O . ALA A 1 88 ? -2.558 13.785 15.663 1.000 15.600 67 ALA AAA O 1
ATOM 1048 N N . GLN A 1 89 ? -2.005 14.804 17.626 1.000 13.670 68 GLN AAA N 1
ATOM 1049 C CA . GLN A 1 89 ? -0.987 13.857 18.082 1.000 13.520 68 GLN AAA CA 1
ATOM 1050 C C . GLN A 1 89 ? -1.539 13.009 19.227 1.000 13.400 68 GLN AAA C 1
ATOM 1051 O O . GLN A 1 89 ? -2.619 13.307 19.747 1.000 15.730 68 GLN AAA O 1
ATOM 1065 N N . LEU A 1 90 ? -0.805 11.968 19.577 1.000 13.940 69 LEU AAA N 1
ATOM 1066 C CA . LEU A 1 90 ? -1.031 11.288 20.874 1.000 13.640 69 LEU AAA CA 1
ATOM 1067 C C . LEU A 1 90 ? -0.980 12.352 21.966 1.000 14.450 69 LEU AAA C 1
ATOM 1068 O O . LEU A 1 90 ? -0.247 13.340 21.895 1.000 15.000 69 LEU AAA O 1
ATOM 1084 N N . PRO A 1 91 ? -1.880 12.227 22.977 1.000 14.820 70 PRO AAA N 1
ATOM 1085 C CA . PRO A 1 91 ? -2.033 13.247 24.018 1.000 15.070 70 PRO AAA CA 1
ATOM 1086 C C . PRO A 1 91 ? -1.031 13.115 25.176 1.000 14.610 70 PRO AAA C 1
ATOM 1087 O O . PRO A 1 91 ? -0.844 14.088 25.889 1.000 15.670 70 PRO AAA O 1
ATOM 1098 N N . GLN A 1 92 ? -0.375 11.961 25.304 1.000 12.940 71 GLN AAA N 1
ATOM 1099 C CA . GLN A 1 92 ? 0.396 11.608 26.514 1.000 13.960 71 GLN AAA CA 1
ATOM 1100 C C . GLN A 1 92 ? 1.711 12.374 26.566 1.000 14.550 71 GLN AAA C 1
ATOM 1101 O O . GLN A 1 92 ? 2.273 12.703 25.480 1.000 13.720 71 GLN AAA O 1
ATOM 1115 N N . THR A 1 93 ? 2.186 12.628 27.774 1.000 14.600 72 THR AAA N 1
ATOM 1116 C CA . THR A 1 93 ? 3.636 12.803 28.020 1.000 14.170 72 THR AAA CA 1
ATOM 1117 C C . THR A 1 93 ? 4.215 11.406 28.119 1.000 14.910 72 THR AAA C 1
ATOM 1118 O O . THR A 1 93 ? 3.993 10.718 29.143 1.000 15.950 72 THR AAA O 1
ATOM 1129 N N . THR A 1 94 ? 4.890 10.947 27.056 1.000 14.380 73 THR AAA N 1
ATOM 1130 C CA . THR A 1 94 ? 5.457 9.580 26.979 1.000 13.650 73 THR AAA CA 1
ATOM 1131 C C . THR A 1 94 ? 6.773 9.597 27.754 1.000 14.360 73 THR AAA C 1
ATOM 1132 O O . THR A 1 94 ? 7.212 10.673 28.146 1.000 15.440 73 THR AAA O 1
ATOM 1143 N N . ALA A 1 95 ? 7.435 8.470 27.863 1.000 14.080 74 ALA AAA N 1
ATOM 1144 C CA . ALA A 1 95 ? 8.799 8.427 28.459 1.000 13.730 74 ALA AAA CA 1
ATOM 1145 C C . ALA A 1 95 ? 9.787 9.221 27.589 1.000 15.400 74 ALA AAA C 1
ATOM 1146 O O . ALA A 1 95 ? 10.877 9.531 28.103 1.000 16.340 74 ALA AAA O 1
ATOM 1153 N N . TYR A 1 96 ? 9.436 9.502 26.329 1.000 15.380 75 TYR AAA N 1
ATOM 1154 C CA . TYR A 1 96 ? 10.233 10.342 25.399 1.000 15.100 75 TYR AAA CA 1
ATOM 1155 C C . TYR A 1 96 ? 9.654 11.747 25.323 1.000 15.190 75 TYR AAA C 1
ATOM 1156 O O . TYR A 1 96 ? 10.026 12.505 24.430 1.000 15.900 75 TYR AAA O 1
ATOM 1174 N N . GLY A 1 97 ? 8.723 12.072 26.215 1.000 14.190 76 GLY AAA N 1
ATOM 1175 C CA . GLY A 1 97 ? 8.147 13.422 26.252 1.000 12.680 76 GLY AAA CA 1
ATOM 1176 C C . GLY A 1 97 ? 6.855 13.535 25.448 1.000 13.750 76 GLY AAA C 1
ATOM 1177 O O . GLY A 1 97 ? 6.241 12.517 25.051 1.000 13.460 76 GLY AAA O 1
ATOM 1181 N N . ASP A 1 98 ? 6.436 14.766 25.233 1.000 14.470 77 ASP AAA N 1
ATOM 1182 C CA . ASP A 1 98 ? 5.204 15.137 24.503 1.000 13.410 77 ASP AAA CA 1
ATOM 1183 C C . ASP A 1 98 ? 5.464 14.993 22.988 1.000 13.770 77 ASP AAA C 1
ATOM 1184 O O . ASP A 1 98 ? 6.643 15.046 22.565 1.000 13.760 77 ASP AAA O 1
ATOM 1193 N N . ALA A 1 99 ? 4.408 14.997 22.198 1.000 13.290 78 ALA AAA N 1
ATOM 1194 C CA . ALA A 1 99 ? 4.465 15.006 20.720 1.000 12.560 78 ALA AAA CA 1
ATOM 1195 C C . ALA A 1 99 ? 4.712 16.440 20.225 1.000 12.360 78 ALA AAA C 1
ATOM 1196 O O . ALA A 1 99 ? 4.126 16.836 19.234 1.000 12.170 78 ALA AAA O 1
ATOM 1203 N N . TYR A 1 100 ? 5.645 17.173 20.849 1.000 11.700 79 TYR AAA N 1
ATOM 1204 C CA . TYR A 1 100 ? 5.844 18.608 20.546 1.000 12.460 79 TYR AAA CA 1
ATOM 1205 C C . TYR A 1 100 ? 6.350 18.776 19.105 1.000 12.900 79 TYR AAA C 1
ATOM 1206 O O . TYR A 1 100 ? 6.141 19.799 18.502 1.000 13.060 79 TYR AAA O 1
ATOM 1224 N N . HIS A 1 101 ? 7.011 17.743 18.600 1.000 11.810 80 HIS AAA N 1
ATOM 1225 C CA . HIS A 1 101 ? 7.653 17.738 17.266 1.000 11.820 80 HIS AAA CA 1
ATOM 1226 C C . HIS A 1 101 ? 6.650 17.403 16.159 1.000 11.350 80 HIS AAA C 1
ATOM 1227 O O . HIS A 1 101 ? 6.989 17.590 14.984 1.000 11.370 80 HIS AAA O 1
ATOM 1242 N N . GLY A 1 102 ? 5.473 16.822 16.464 1.000 11.920 81 GLY AAA N 1
ATOM 1243 C CA . GLY A 1 102 ? 4.469 16.572 15.408 1.000 11.580 81 GLY AAA CA 1
ATOM 1244 C C . GLY A 1 102 ? 4.555 15.202 14.733 1.000 11.240 81 GLY AAA C 1
ATOM 1245 O O . GLY A 1 102 ? 3.733 14.985 13.857 1.000 12.340 81 GLY AAA O 1
ATOM 1249 N N . TYR A 1 103 ? 5.488 14.309 15.079 1.000 12.210 82 TYR AAA N 1
ATOM 1250 C CA . TYR A 1 103 ? 5.699 13.064 14.289 1.000 12.050 82 TYR AAA CA 1
ATOM 1251 C C . TYR A 1 103 ? 4.971 11.855 14.849 1.000 13.250 82 TYR AAA C 1
ATOM 1252 O O . TYR A 1 103 ? 5.266 10.758 14.380 1.000 11.880 82 TYR AAA O 1
ATOM 1270 N N . TRP A 1 104 ? 4.056 12.044 15.807 1.000 12.440 83 TRP AAA N 1
ATOM 1271 C CA . TRP A 1 104 ? 3.315 10.954 16.483 1.000 11.750 83 TRP AAA CA 1
ATOM 1272 C C . TRP A 1 104 ? 1.812 11.204 16.287 1.000 13.380 83 TRP AAA C 1
ATOM 1273 O O . TRP A 1 104 ? 1.066 11.311 17.295 1.000 12.730 83 TRP AAA O 1
ATOM 1294 N N . GLN A 1 105 ? 1.357 11.267 15.054 1.000 11.630 84 GLN AAA N 1
ATOM 1295 C CA . GLN A 1 105 ? -0.048 11.664 14.774 1.000 12.690 84 GLN AAA CA 1
ATOM 1296 C C . GLN A 1 105 ? -1.021 10.558 15.153 1.000 12.410 84 GLN AAA C 1
ATOM 1297 O O . GLN A 1 105 ? -0.664 9.378 15.058 1.000 12.870 84 GLN AAA O 1
ATOM 1311 N N . GLN A 1 106 ? -2.234 10.945 15.519 1.000 13.510 85 GLN AAA N 1
ATOM 1312 C CA . GLN A 1 106 ? -3.341 9.966 15.726 1.000 14.690 85 GLN AAA CA 1
ATOM 1313 C C . GLN A 1 106 ? -4.566 10.361 14.916 1.000 15.380 85 GLN AAA C 1
ATOM 1314 O O . GLN A 1 106 ? -5.251 9.458 14.409 1.000 19.660 85 GLN AAA O 1
ATOM 1328 N N . ASP A 1 107 ? -4.894 11.634 14.782 1.000 15.510 86 ASP AAA N 1
ATOM 1329 C CA . ASP A 1 107 ? -6.145 12.031 14.083 1.000 18.020 86 ASP AAA CA 1
ATOM 1330 C C . ASP A 1 107 ? -5.776 13.019 12.982 1.000 15.180 86 ASP AAA C 1
ATOM 1331 O O . ASP A 1 107 ? -5.590 14.203 13.261 1.000 18.200 86 ASP AAA O 1
ATOM 1340 N N . ILE A 1 108 ? -5.696 12.547 11.748 1.000 15.410 87 ILE AAA N 1
ATOM 1341 C CA . ILE A 1 108 ? -5.193 13.403 10.630 1.000 17.180 87 ILE AAA CA 1
ATOM 1342 C C . ILE A 1 108 ? -6.216 14.455 10.202 1.000 16.880 87 ILE AAA C 1
ATOM 1343 O O . ILE A 1 108 ? -5.819 15.417 9.492 1.000 16.740 87 ILE AAA O 1
ATOM 1359 N N . TYR A 1 109 ? -7.469 14.337 10.670 1.000 17.970 88 TYR AAA N 1
ATOM 1360 C CA . TYR A 1 109 ? -8.536 15.307 10.339 1.000 18.680 88 TYR AAA CA 1
ATOM 1361 C C . TYR A 1 109 ? -8.751 16.316 11.462 1.000 20.940 88 TYR AAA C 1
ATOM 1362 O O . TYR A 1 109 ? -9.647 17.184 11.322 1.000 22.860 88 TYR AAA O 1
ATOM 1380 N N . SER A 1 110 ? -7.877 16.313 12.468 1.000 18.310 89 SER AAA N 1
ATOM 1381 C CA . SER A 1 110 ? -7.819 17.402 13.469 1.000 19.230 89 SER AAA CA 1
ATOM 1382 C C . SER A 1 110 ? -6.413 17.976 13.475 1.000 18.010 89 SER AAA C 1
ATOM 1383 O O . SER A 1 110 ? -5.483 17.261 13.118 1.000 16.380 89 SER AAA O 1
ATOM 1391 N N . LEU A 1 111 ? -6.311 19.257 13.773 1.000 17.670 90 LEU AAA N 1
ATOM 1392 C CA . LEU A 1 111 ? -5.033 19.942 14.045 1.000 16.790 90 LEU AAA CA 1
ATOM 1393 C C . LEU A 1 111 ? -4.581 19.751 15.496 1.000 17.160 90 LEU AAA C 1
ATOM 1394 O O . LEU A 1 111 ? -5.366 19.419 16.421 1.000 18.680 90 LEU AAA O 1
ATOM 1410 N N . ASN A 1 112 ? -3.269 19.840 15.683 1.000 15.850 91 ASN AAA N 1
ATOM 1411 C CA . ASN A 1 112 ? -2.635 19.894 17.012 1.000 17.580 91 ASN AAA CA 1
ATOM 1412 C C . ASN A 1 112 ? -2.974 21.246 17.643 1.000 17.640 91 ASN AAA C 1
ATOM 1413 O O . ASN A 1 112 ? -2.388 22.302 17.279 1.000 17.760 91 ASN AAA O 1
ATOM 1424 N N . GLU A 1 113 ? -3.917 21.220 18.586 1.000 19.950 92 GLU AAA N 1
ATOM 1425 C CA . GLU A 1 113 ? -4.474 22.432 19.236 1.000 21.620 92 GLU AAA CA 1
ATOM 1426 C C . GLU A 1 113 ? -3.381 23.181 20.001 1.000 19.130 92 GLU AAA C 1
ATOM 1427 O O . GLU A 1 113 ? -3.572 24.364 20.247 1.000 20.570 92 GLU AAA O 1
ATOM 1439 N N . ASN A 1 114 ? -2.231 22.564 20.303 1.000 18.550 93 ASN AAA N 1
ATOM 1440 C CA . ASN A 1 114 ? -1.099 23.276 20.952 1.000 18.780 93 ASN AAA CA 1
ATOM 1441 C C . ASN A 1 114 ? -0.670 24.474 20.121 1.000 17.310 93 ASN AAA C 1
ATOM 1442 O O . ASN A 1 114 ? -0.142 25.432 20.709 1.000 18.540 93 ASN AAA O 1
ATOM 1453 N N . TYR A 1 115 ? -0.771 24.406 18.786 1.000 16.380 94 TYR AAA N 1
ATOM 1454 C CA . TYR A 1 115 ? -0.191 25.423 17.902 1.000 16.040 94 TYR AAA CA 1
ATOM 1455 C C . TYR A 1 115 ? -1.202 26.493 17.518 1.000 16.330 94 TYR AAA C 1
ATOM 1456 O O . TYR A 1 115 ? -0.820 27.533 16.970 1.000 17.160 94 TYR AAA O 1
ATOM 1474 N N . GLY A 1 116 ? -2.469 26.195 17.757 1.000 19.350 95 GLY AAA N 1
ATOM 1475 C CA . GLY A 1 116 ? -3.554 27.116 17.398 1.000 19.820 95 GLY AAA CA 1
ATOM 1476 C C . GLY A 1 116 ? -4.705 26.375 16.742 1.000 19.630 95 GLY AAA C 1
ATOM 1477 O O . GLY A 1 116 ? -4.833 25.148 16.925 1.000 20.990 95 GLY AAA O 1
ATOM 1481 N N . THR A 1 117 ? -5.544 27.112 16.019 1.000 22.440 96 THR AAA N 1
ATOM 1482 C CA . THR A 1 117 ? -6.757 26.559 15.369 1.000 21.940 96 THR AAA CA 1
ATOM 1483 C C . THR A 1 117 ? -6.547 26.592 13.853 1.000 23.210 96 THR AAA C 1
ATOM 1484 O O . THR A 1 117 ? -5.537 27.163 13.409 1.000 20.090 96 THR AAA O 1
ATOM 1495 N N . ALA A 1 118 ? -7.465 25.999 13.097 1.000 21.950 97 ALA AAA N 1
ATOM 1496 C CA . ALA A 1 118 ? -7.437 26.060 11.615 1.000 20.310 97 ALA AAA CA 1
ATOM 1497 C C . ALA A 1 118 ? -7.323 27.513 11.142 1.000 21.700 97 ALA AAA C 1
ATOM 1498 O O . ALA A 1 118 ? -6.652 27.778 10.155 1.000 22.050 97 ALA AAA O 1
ATOM 1505 N N . ASP A 1 119 ? -7.997 28.462 11.809 1.000 23.260 98 ASP AAA N 1
ATOM 1506 C CA . ASP A 1 119 ? -7.943 29.882 11.389 1.000 22.760 98 ASP AAA CA 1
ATOM 1507 C C . ASP A 1 119 ? -6.508 30.425 11.544 1.000 20.750 98 ASP AAA C 1
ATOM 1508 O O . ASP A 1 119 ? -6.092 31.260 10.738 1.000 21.240 98 ASP AAA O 1
ATOM 1517 N N . ASP A 1 120 ? -5.778 29.996 12.561 1.000 20.370 99 ASP AAA N 1
ATOM 1518 C CA . ASP A 1 120 ? -4.372 30.416 12.777 1.000 20.400 99 ASP AAA CA 1
ATOM 1519 C C . ASP A 1 120 ? -3.487 29.843 11.654 1.000 18.090 99 ASP AAA C 1
ATOM 1520 O O . ASP A 1 120 ? -2.629 30.606 11.163 1.000 18.390 99 ASP AAA O 1
ATOM 1529 N N . LEU A 1 121 ? -3.688 28.571 11.286 1.000 19.060 100 LEU AAA N 1
ATOM 1530 C CA . LEU A 1 121 ? -2.846 27.958 10.221 1.000 18.220 100 LEU AAA CA 1
ATOM 1531 C C . LEU A 1 121 ? -3.135 28.664 8.894 1.000 19.050 100 LEU AAA C 1
ATOM 1532 O O . LEU A 1 121 ? -2.203 29.000 8.167 1.000 19.150 100 LEU AAA O 1
ATOM 1548 N N . LYS A 1 122 ? -4.403 29.019 8.635 1.000 19.660 101 LYS AAA N 1
ATOM 1549 C CA . LYS A 1 122 ? -4.763 29.777 7.415 1.000 19.560 101 LYS AAA CA 1
ATOM 1550 C C . LYS A 1 122 ? -4.180 31.178 7.482 1.000 17.070 101 LYS AAA C 1
ATOM 1551 O O . LYS A 1 122 ? -3.769 31.672 6.466 1.000 18.950 101 LYS AAA O 1
ATOM 1570 N N . ALA A 1 123 ? -4.164 31.797 8.663 1.000 18.390 102 ALA AAA N 1
ATOM 1571 C CA . ALA A 1 123 ? -3.608 33.155 8.835 1.000 17.810 102 ALA AAA CA 1
ATOM 1572 C C . ALA A 1 123 ? -2.101 33.131 8.529 1.000 16.640 102 ALA AAA C 1
ATOM 1573 O O . ALA A 1 123 ? -1.544 34.071 7.985 1.000 19.310 102 ALA AAA O 1
ATOM 1580 N N . LEU A 1 124 ? -1.441 32.052 8.928 1.000 17.460 103 LEU AAA N 1
ATOM 1581 C CA . LEU A 1 124 ? 0.022 31.890 8.693 1.000 16.690 103 LEU AAA CA 1
ATOM 1582 C C . LEU A 1 124 ? 0.268 31.820 7.181 1.000 15.570 103 LEU AAA C 1
ATOM 1583 O O . LEU A 1 124 ? 1.154 32.513 6.629 1.000 16.900 103 LEU AAA O 1
ATOM 1599 N N . SER A 1 125 ? -0.494 30.958 6.522 1.000 17.110 104 SER AAA N 1
ATOM 1600 C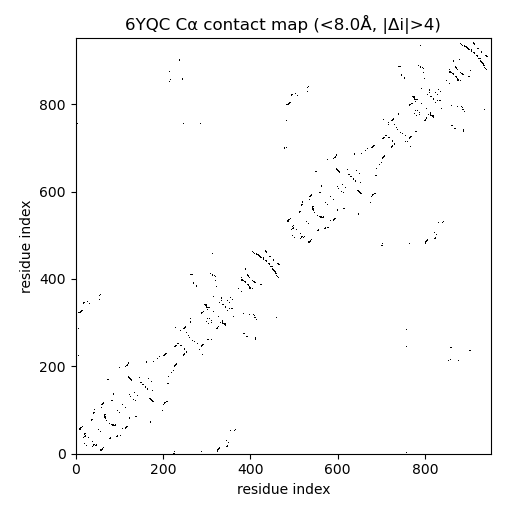 CA . SER A 1 125 ? -0.435 30.804 5.051 1.000 19.280 104 SER AAA CA 1
ATOM 1601 C C . SER A 1 125 ? -0.641 32.170 4.388 1.000 19.030 104 SER AAA C 1
ATOM 1602 O O . SER A 1 125 ? 0.153 32.585 3.542 1.000 20.310 104 SER AAA O 1
ATOM 1610 N N . SER A 1 126 ? -1.732 32.822 4.754 1.000 20.150 105 SER AAA N 1
ATOM 1611 C CA . SER A 1 126 ? -2.064 34.157 4.203 1.000 21.580 105 SER AAA CA 1
ATOM 1612 C C . SER A 1 126 ? -0.933 35.161 4.495 1.000 20.710 105 SER AAA C 1
ATOM 1613 O O . SER A 1 126 ? -0.545 35.970 3.608 1.000 20.750 105 SER AAA O 1
ATOM 1621 N N . ALA A 1 127 ? -0.413 35.191 5.729 1.000 21.460 106 ALA AAA N 1
ATOM 1622 C CA . ALA A 1 127 ? 0.644 36.146 6.127 1.000 19.480 106 ALA AAA CA 1
ATOM 1623 C C . ALA A 1 127 ? 1.885 35.946 5.269 1.000 18.410 106 ALA AAA C 1
ATOM 1624 O O . ALA A 1 127 ? 2.530 36.912 4.838 1.000 20.310 106 ALA AAA O 1
ATOM 1631 N N . LEU A 1 128 ? 2.281 34.697 5.053 1.000 17.060 107 LEU AAA N 1
ATOM 1632 C CA . LEU A 1 128 ? 3.419 34.421 4.144 1.000 17.240 107 LEU AAA CA 1
ATOM 1633 C C . LEU A 1 128 ? 3.124 34.932 2.724 1.000 16.810 107 LEU AAA C 1
ATOM 1634 O O . LEU A 1 128 ? 3.990 35.563 2.129 1.000 15.970 107 LEU AAA O 1
ATOM 1650 N N . HIS A 1 129 ? 1.940 34.623 2.199 1.000 17.840 108 HIS AAA N 1
ATOM 1651 C CA . HIS A 1 129 ? 1.579 34.934 0.799 1.000 19.500 108 HIS AAA CA 1
ATOM 1652 C C . HIS A 1 129 ? 1.583 36.444 0.635 1.000 20.110 108 HIS AAA C 1
ATOM 1653 O O . HIS A 1 129 ? 2.088 36.920 -0.366 1.000 22.750 108 HIS AAA O 1
ATOM 1668 N N . GLU A 1 130 ? 1.152 37.143 1.670 1.000 22.830 109 GLU AAA N 1
ATOM 1669 C CA . GLU A 1 130 ? 1.063 38.622 1.621 1.000 24.830 109 GLU AAA CA 1
ATOM 1670 C C . GLU A 1 130 ? 2.486 39.183 1.473 1.000 25.420 109 GLU AAA C 1
ATOM 1671 O O . GLU A 1 130 ? 2.637 40.215 0.839 1.000 24.570 109 GLU AAA O 1
ATOM 1683 N N . ARG A 1 131 ? 3.518 38.476 1.969 1.000 25.500 110 ARG AAA N 1
ATOM 1684 C CA . ARG A 1 131 ? 4.942 38.897 1.861 1.000 23.130 110 ARG AAA CA 1
ATOM 1685 C C . ARG A 1 131 ? 5.633 38.220 0.668 1.000 22.950 110 ARG AAA C 1
ATOM 1686 O O . ARG A 1 131 ? 6.878 38.349 0.546 1.000 21.770 110 ARG AAA O 1
ATOM 1707 N N . GLY A 1 132 ? 4.884 37.498 -0.179 1.000 22.140 111 GLY AAA N 1
ATOM 1708 C CA . GLY A 1 132 ? 5.455 36.828 -1.366 1.000 21.870 111 GLY AAA CA 1
ATOM 1709 C C . GLY A 1 132 ? 6.270 35.602 -0.969 1.000 20.970 111 GLY AAA C 1
ATOM 1710 O O . GLY A 1 132 ? 7.212 35.257 -1.665 1.000 21.940 111 GLY AAA O 1
ATOM 1714 N N . MET A 1 133 ? 5.962 35.036 0.184 1.000 18.920 112 MET AAA N 1
ATOM 1715 C CA . MET A 1 133 ? 6.705 33.866 0.696 1.000 15.970 112 MET AAA CA 1
ATOM 1716 C C . MET A 1 133 ? 5.840 32.627 0.520 1.000 15.980 112 MET AAA C 1
ATOM 1717 O O . MET A 1 133 ? 4.647 32.748 0.331 1.000 16.950 112 MET AAA O 1
ATOM 1731 N N . TYR A 1 134 ? 6.441 31.456 0.657 1.000 14.860 113 TYR AAA N 1
ATOM 1732 C CA . TYR A 1 134 ? 5.736 30.167 0.577 1.000 15.010 113 TYR AAA CA 1
ATOM 1733 C C . TYR A 1 134 ? 5.715 29.493 1.951 1.000 14.100 113 TYR AAA C 1
ATOM 1734 O O . TYR A 1 134 ? 6.636 29.663 2.753 1.000 14.550 113 TYR AAA O 1
ATOM 1752 N N . LEU A 1 135 ? 4.670 28.711 2.168 1.000 15.220 114 LEU AAA N 1
ATOM 1753 C CA . LEU A 1 135 ? 4.505 27.764 3.302 1.000 14.590 114 LEU AAA CA 1
ATOM 1754 C C . LEU A 1 135 ? 4.753 26.336 2.822 1.000 14.430 114 LEU AAA C 1
ATOM 1755 O O . LEU A 1 135 ? 4.028 25.852 1.938 1.000 14.270 114 LEU AAA O 1
ATOM 1771 N N . MET A 1 136 ? 5.745 25.685 3.420 1.000 12.720 115 MET AAA N 1
ATOM 1772 C CA . MET A 1 136 ? 5.910 24.218 3.299 1.000 12.170 115 MET AAA CA 1
ATOM 1773 C C . MET A 1 136 ? 5.493 23.565 4.609 1.000 12.310 115 MET AAA C 1
ATOM 1774 O O . MET A 1 136 ? 5.901 24.016 5.703 1.000 12.610 115 MET AAA O 1
ATOM 1788 N N . VAL A 1 137 ? 4.704 22.493 4.513 1.000 12.320 116 VAL AAA N 1
ATOM 1789 C CA . VAL A 1 137 ? 4.217 21.745 5.687 1.000 12.400 116 VAL AAA CA 1
ATOM 1790 C C . VAL A 1 137 ? 4.829 20.353 5.641 1.000 12.080 116 VAL AAA C 1
ATOM 1791 O O . VAL A 1 137 ? 4.870 19.735 4.561 1.000 12.390 116 VAL AAA O 1
ATOM 1804 N N . ASP A 1 138 ? 5.299 19.926 6.798 1.000 11.740 117 ASP AAA N 1
ATOM 1805 C CA . ASP A 1 138 ? 5.864 18.580 7.033 1.000 11.620 117 ASP AAA CA 1
ATOM 1806 C C . ASP A 1 138 ? 4.714 17.585 7.204 1.000 12.640 117 ASP AAA C 1
ATOM 1807 O O . ASP A 1 138 ? 3.761 17.842 7.970 1.000 12.520 117 ASP AAA O 1
ATOM 1816 N N . VAL A 1 139 ? 4.799 16.452 6.545 1.000 12.240 118 VAL AAA N 1
ATOM 1817 C CA . VAL A 1 139 ? 3.727 15.422 6.591 1.000 12.580 118 VAL AAA CA 1
ATOM 1818 C C . VAL A 1 139 ? 4.390 14.066 6.720 1.000 12.580 118 VAL AAA C 1
ATOM 1819 O O . VAL A 1 139 ? 5.501 13.847 6.186 1.000 12.550 118 VAL AAA O 1
ATOM 1832 N N . VAL A 1 140 ? 3.675 13.157 7.375 1.000 13.470 119 VAL AAA N 1
ATOM 1833 C CA . VAL A 1 140 ? 4.098 11.745 7.532 1.000 12.070 119 VAL AAA CA 1
ATOM 1834 C C . VAL A 1 140 ? 2.974 10.897 6.964 1.000 14.140 119 VAL AAA C 1
ATOM 1835 O O . VAL A 1 140 ? 1.814 11.111 7.366 1.000 13.200 119 VAL AAA O 1
ATOM 1848 N N . ALA A 1 141 ? 3.282 9.980 6.052 1.000 13.330 120 ALA AAA N 1
ATOM 1849 C CA . ALA A 1 141 ? 2.325 8.938 5.615 1.000 13.040 120 ALA AAA CA 1
ATOM 1850 C C . ALA A 1 141 ? 2.688 7.587 6.203 1.000 12.050 120 ALA AAA C 1
ATOM 1851 O O . ALA A 1 141 ? 1.846 6.705 6.218 1.000 13.360 120 ALA AAA O 1
ATOM 1858 N N . ASN A 1 142 ? 3.923 7.393 6.627 1.000 12.370 121 ASN AAA N 1
ATOM 1859 C CA . ASN A 1 142 ? 4.397 6.065 7.023 1.000 11.740 121 ASN AAA CA 1
ATOM 1860 C C . ASN A 1 142 ? 3.705 5.556 8.296 1.000 12.740 121 ASN AAA C 1
ATOM 1861 O O . ASN A 1 142 ? 3.469 4.321 8.411 1.000 14.330 121 ASN AAA O 1
ATOM 1872 N N . HIS A 1 143 ? 3.442 6.410 9.254 1.000 13.010 122 HIS AAA N 1
ATOM 1873 C CA . HIS A 1 143 ? 3.076 5.915 10.602 1.000 13.480 122 HIS AAA CA 1
ATOM 1874 C C . HIS A 1 143 ? 2.209 6.889 11.364 1.000 12.900 122 HIS AAA C 1
ATOM 1875 O O . HIS A 1 143 ? 2.211 8.129 11.097 1.000 12.520 122 HIS AAA O 1
ATOM 1890 N N . MET A 1 144 ? 1.511 6.300 12.332 1.000 14.250 123 MET AAA N 1
ATOM 1891 C CA . MET A 1 144 ? 0.863 7.003 13.458 1.000 14.880 123 MET AAA CA 1
ATOM 1892 C C . MET A 1 144 ? 1.798 6.899 14.673 1.000 14.800 123 MET AAA C 1
ATOM 1893 O O . MET A 1 144 ? 2.887 6.236 14.621 1.000 14.090 123 MET AAA O 1
ATOM 1907 N N . GLY A 1 145 ? 1.412 7.509 15.801 1.000 14.470 124 GLY AAA N 1
ATOM 1908 C CA . GLY A 1 145 ? 2.155 7.368 17.062 1.000 14.480 124 GLY AAA CA 1
ATOM 1909 C C . GLY A 1 145 ? 1.274 6.788 18.149 1.000 13.750 124 GLY AAA C 1
ATOM 1910 O O . GLY A 1 145 ? 0.064 7.093 18.130 1.000 15.540 124 GLY AAA O 1
ATOM 1914 N N . TYR A 1 146 ? 1.882 6.077 19.093 1.000 15.110 125 TYR AAA N 1
ATOM 1915 C CA . TYR A 1 146 ? 1.126 5.494 20.233 1.000 15.470 125 TYR AAA CA 1
ATOM 1916 C C . TYR A 1 146 ? 2.055 5.370 21.411 1.000 14.550 125 TYR AAA C 1
ATOM 1917 O O . TYR A 1 146 ? 3.156 4.889 21.272 1.000 15.830 125 TYR AAA O 1
ATOM 1935 N N . ASP A 1 147 ? 1.537 5.765 22.583 1.000 15.200 126 ASP AAA N 1
ATOM 1936 C CA . ASP A 1 147 ? 2.296 5.719 23.849 1.000 15.810 126 ASP AAA CA 1
ATOM 1937 C C . ASP A 1 147 ? 2.247 4.293 24.368 1.000 16.070 126 ASP AAA C 1
ATOM 1938 O O . ASP A 1 147 ? 1.119 3.803 24.689 1.000 17.530 126 ASP AAA O 1
ATOM 1947 N N . GLY A 1 148 ? 3.389 3.620 24.345 1.000 17.750 127 GLY AAA N 1
ATOM 1948 C CA . GLY A 1 148 ? 3.537 2.243 24.847 1.000 17.690 127 GLY AAA CA 1
ATOM 1949 C C . GLY A 1 148 ? 3.737 1.203 23.775 1.000 20.070 127 GLY AAA C 1
ATOM 1950 O O . GLY A 1 148 ? 3.970 1.541 22.587 1.000 19.450 127 GLY AAA O 1
ATOM 1954 N N . ALA A 1 149 ? 3.697 -0.057 24.199 1.000 21.010 128 ALA AAA N 1
ATOM 1955 C CA . ALA A 1 149 ? 4.142 -1.217 23.414 1.000 21.680 128 ALA AAA CA 1
ATOM 1956 C C . ALA A 1 149 ? 3.249 -1.386 22.180 1.000 17.730 128 ALA AAA C 1
ATOM 1957 O O . ALA A 1 149 ? 2.016 -1.193 22.214 1.000 18.770 128 ALA AAA O 1
ATOM 1964 N N . GLY A 1 150 ? 3.842 -1.885 21.116 1.000 20.040 129 GLY AAA N 1
ATOM 1965 C CA . GLY A 1 150 ? 3.100 -2.103 19.856 1.000 21.720 129 GLY AAA CA 1
ATOM 1966 C C . GLY A 1 150 ? 1.994 -3.131 20.040 1.000 24.540 129 GLY AAA C 1
ATOM 1967 O O . GLY A 1 150 ? 0.939 -3.010 19.398 1.000 24.990 129 GLY AAA O 1
ATOM 1971 N N . SER A 1 151 ? 2.190 -4.084 20.959 1.000 28.730 130 SER AAA N 1
ATOM 1972 C CA . SER A 1 151 ? 1.192 -5.138 21.262 1.000 29.570 130 SER AAA CA 1
ATOM 1973 C C . SER A 1 151 ? 0.028 -4.557 22.082 1.000 29.500 130 SER AAA C 1
ATOM 1974 O O . SER A 1 151 ? -0.960 -5.262 22.254 1.000 35.110 130 SER AAA O 1
ATOM 1982 N N . SER A 1 152 ? 0.133 -3.323 22.574 1.000 27.670 131 SER AAA N 1
ATOM 1983 C CA . SER A 1 152 ? -0.891 -2.677 23.436 1.000 26.660 131 SER AAA CA 1
ATOM 1984 C C . SER A 1 152 ? -1.756 -1.737 22.599 1.000 23.990 131 SER AAA C 1
ATOM 1985 O O . SER A 1 152 ? -2.688 -1.144 23.160 1.000 23.930 131 SER AAA O 1
ATOM 1993 N N . VAL A 1 153 ? -1.468 -1.555 21.296 1.000 20.180 132 VAL AAA N 1
ATOM 1994 C CA . VAL A 1 153 ? -2.142 -0.477 20.530 1.000 20.310 132 VAL AAA CA 1
ATOM 1995 C C . VAL A 1 153 ? -3.642 -0.770 20.447 1.000 19.690 132 VAL AAA C 1
ATOM 1996 O O . VAL A 1 153 ? -4.004 -1.901 20.066 1.000 22.640 132 VAL AAA O 1
ATOM 2009 N N . ASP A 1 154 ? -4.452 0.218 20.821 1.000 20.980 133 ASP AAA N 1
ATOM 2010 C CA . ASP A 1 154 ? -5.909 0.304 20.567 1.000 20.400 133 ASP AAA CA 1
ATOM 2011 C C . ASP A 1 154 ? -6.095 1.137 19.296 1.000 19.050 133 ASP AAA C 1
ATOM 2012 O O . ASP A 1 154 ? -5.995 2.397 19.337 1.000 20.340 133 ASP AAA O 1
ATOM 2021 N N . TYR A 1 155 ? -6.388 0.461 18.188 1.000 21.680 134 TYR AAA N 1
ATOM 2022 C CA . TYR A 1 155 ? -6.434 1.112 16.857 1.000 22.060 134 TYR AAA CA 1
ATOM 2023 C C . TYR A 1 155 ? -7.605 2.085 16.751 1.000 22.750 134 TYR AAA C 1
ATOM 2024 O O . TYR A 1 155 ? -7.604 2.944 15.832 1.000 24.660 134 TYR AAA O 1
ATOM 2042 N N . SER A 1 156 ? -8.595 2.027 17.647 1.000 22.070 135 SER AAA N 1
ATOM 2043 C CA . SER A 1 156 ? -9.751 2.957 17.633 1.000 23.480 135 SER AAA CA 1
ATOM 2044 C C . SER A 1 156 ? -9.297 4.390 17.884 1.000 20.910 135 SER AAA C 1
ATOM 2045 O O . SER A 1 156 ? -10.072 5.302 17.578 1.000 25.610 135 SER AAA O 1
ATOM 2053 N N . VAL A 1 157 ? -8.062 4.624 18.364 1.000 22.330 136 VAL AAA N 1
ATOM 2054 C CA . VAL A 1 157 ? -7.637 6.032 18.628 1.000 21.550 136 VAL AAA CA 1
ATOM 2055 C C . VAL A 1 157 ? -7.244 6.701 17.305 1.000 19.970 136 VAL AAA C 1
ATOM 2056 O O . VAL A 1 157 ? -7.152 7.919 17.296 1.000 20.160 136 VAL AAA O 1
ATOM 2069 N N . PHE A 1 158 ? -6.968 5.933 16.254 1.000 20.480 137 PHE AAA N 1
ATOM 2070 C CA . PHE A 1 158 ? -6.527 6.500 14.946 1.000 21.570 137 PHE AAA CA 1
ATOM 2071 C C . PHE A 1 158 ? -7.733 6.905 14.104 1.000 24.340 137 PHE AAA C 1
ATOM 2072 O O . PHE A 1 158 ? -8.696 6.146 13.999 1.000 28.670 137 PHE AAA O 1
ATOM 2089 N N . LYS A 1 159 ? -7.643 8.055 13.464 1.000 21.980 138 LYS AAA N 1
ATOM 2090 C CA . LYS A 1 159 ? -8.686 8.567 12.552 1.000 23.420 138 LYS AAA CA 1
ATOM 2091 C C . LYS A 1 159 ? -8.008 9.071 11.282 1.000 22.590 138 LYS AAA C 1
ATOM 2092 O O . LYS A 1 159 ? -7.165 9.972 11.351 1.000 18.610 138 LYS AAA O 1
ATOM 2111 N N . PRO A 1 160 ? -8.391 8.601 10.072 1.000 21.370 139 PRO AAA N 1
ATOM 2112 C CA . PRO A 1 160 ? -9.508 7.672 9.852 1.000 21.470 139 PRO AAA CA 1
ATOM 2113 C C . PRO A 1 160 ? -9.193 6.179 9.981 1.000 20.410 139 PRO AAA C 1
ATOM 2114 O O . PRO A 1 160 ? -10.083 5.364 9.791 1.000 22.400 139 PRO AAA O 1
ATOM 2125 N N . PHE A 1 161 ? -7.949 5.821 10.265 1.000 19.030 140 PHE AAA N 1
ATOM 2126 C CA . PHE A 1 161 ? -7.417 4.441 10.213 1.000 18.840 140 PHE AAA CA 1
ATOM 2127 C C . PHE A 1 161 ? -7.698 3.687 11.522 1.000 19.210 140 PHE AAA C 1
ATOM 2128 O O . PHE A 1 161 ? -6.788 3.078 12.084 1.000 20.350 140 PHE AAA O 1
ATOM 2145 N N . SER A 1 162 ? -8.977 3.601 11.875 1.000 21.480 141 SER AAA N 1
ATOM 2146 C CA . SER A 1 162 ? -9.464 3.190 13.215 1.000 22.160 141 SER AAA CA 1
ATOM 2147 C C . SER A 1 162 ? -9.619 1.672 13.287 1.000 26.000 141 SER AAA C 1
ATOM 2148 O O . SER A 1 162 ? -10.553 1.193 13.932 1.000 30.540 141 SER AAA O 1
ATOM 2156 N N . SER A 1 163 ? -8.693 0.927 12.713 1.000 21.980 142 SER AAA N 1
ATOM 2157 C CA . SER A 1 163 ? -8.710 -0.543 12.661 1.000 23.300 142 SER AAA CA 1
ATOM 2158 C C . SER A 1 163 ? -7.296 -1.056 12.411 1.000 25.690 142 SER AAA C 1
ATOM 2159 O O . SER A 1 163 ? -6.564 -0.441 11.594 1.000 24.170 142 SER AAA O 1
ATOM 2167 N N . GLN A 1 164 ? -6.934 -2.177 13.028 1.000 20.270 143 GLN AAA N 1
ATOM 2168 C CA . GLN A 1 164 ? -5.651 -2.885 12.772 1.000 22.930 143 GLN AAA CA 1
ATOM 2169 C C . GLN A 1 164 ? -5.573 -3.285 11.284 1.000 22.690 143 GLN AAA C 1
ATOM 2170 O O . GLN A 1 164 ? -4.470 -3.514 10.804 1.000 21.980 143 GLN AAA O 1
ATOM 2184 N N . ASP A 1 165 ? -6.709 -3.352 10.586 1.000 22.000 144 ASP AAA N 1
ATOM 2185 C CA . ASP A 1 165 ? -6.729 -3.814 9.171 1.000 24.560 144 ASP AAA CA 1
ATOM 2186 C C . ASP A 1 165 ? -5.930 -2.841 8.311 1.000 23.800 144 ASP AAA C 1
ATOM 2187 O O . ASP A 1 165 ? -5.451 -3.271 7.241 1.000 23.550 144 ASP AAA O 1
ATOM 2196 N N . TYR A 1 166 ? -5.798 -1.585 8.739 1.000 22.040 145 TYR AAA N 1
ATOM 2197 C CA . TYR A 1 166 ? -5.087 -0.563 7.944 1.000 20.570 145 TYR AAA CA 1
ATOM 2198 C C . TYR A 1 166 ? -3.573 -0.661 8.116 1.000 20.730 145 TYR AAA C 1
ATOM 2199 O O . TYR A 1 166 ? -2.867 0.078 7.412 1.000 20.210 145 TYR AAA O 1
ATOM 2217 N N . PHE A 1 167 ? -3.092 -1.541 8.984 1.000 18.540 146 PHE AAA N 1
ATOM 2218 C CA . PHE A 1 167 ? -1.693 -1.520 9.450 1.000 17.470 146 PHE AAA CA 1
ATOM 2219 C C . PHE A 1 167 ? -1.008 -2.802 9.089 1.000 19.360 146 PHE AAA C 1
ATOM 2220 O O . PHE A 1 167 ? -1.610 -3.897 9.088 1.000 22.540 146 PHE AAA O 1
ATOM 2237 N N . HIS A 1 168 ? 0.286 -2.679 8.868 1.000 18.120 147 HIS AAA N 1
ATOM 2238 C CA . HIS A 1 168 ? 1.186 -3.832 8.723 1.000 18.820 147 HIS AAA CA 1
ATOM 2239 C C . HIS A 1 168 ? 1.179 -4.586 10.032 1.000 20.700 147 HIS AAA C 1
ATOM 2240 O O . HIS A 1 168 ? 1.163 -3.972 11.095 1.000 20.450 147 HIS AAA O 1
ATOM 2255 N N . PRO A 1 169 ? 1.291 -5.927 9.984 1.000 23.070 148 PRO AAA N 1
ATOM 2256 C CA . PRO A 1 169 ? 1.527 -6.720 11.187 1.000 24.760 148 PRO AAA CA 1
ATOM 2257 C C . PRO A 1 169 ? 2.717 -6.179 12.000 1.000 26.060 148 PRO AAA C 1
ATOM 2258 O O . PRO A 1 169 ? 3.701 -5.751 11.432 1.000 23.280 148 PRO AAA O 1
ATOM 2269 N N . PHE A 1 170 ? 2.598 -6.195 13.327 1.000 24.680 149 PHE AAA N 1
ATOM 2270 C CA . PHE A 1 170 ? 3.622 -5.647 14.250 1.000 26.180 149 PHE AAA CA 1
ATOM 2271 C C . PHE A 1 170 ? 4.906 -6.471 14.150 1.000 26.050 149 PHE AAA C 1
ATOM 2272 O O . PHE A 1 170 ? 4.871 -7.712 14.292 1.000 28.350 149 PHE AAA O 1
ATOM 2289 N N . CYS A 1 171 ? 6.001 -5.794 13.824 1.000 23.060 150 CYS AAA N 1
ATOM 2290 C CA . CYS A 1 171 ? 7.397 -6.290 13.792 1.000 22.960 150 CYS AAA CA 1
ATOM 2291 C C . CYS A 1 171 ? 8.279 -5.055 13.816 1.000 23.180 150 CYS AAA C 1
ATOM 2292 O O . CYS A 1 171 ? 7.744 -3.974 13.507 1.000 22.880 150 CYS AAA O 1
ATOM 2299 N N . PHE A 1 172 ? 9.518 -5.207 14.250 1.000 23.350 151 PHE AAA N 1
ATOM 2300 C CA . PHE A 1 172 ? 10.557 -4.147 14.205 1.000 24.900 151 PHE AAA CA 1
ATOM 2301 C C . PHE A 1 172 ? 11.529 -4.428 13.065 1.000 27.250 151 PHE AAA C 1
ATOM 2302 O O . PHE A 1 172 ? 11.695 -5.591 12.669 1.000 27.380 151 PHE AAA O 1
ATOM 2319 N N . ILE A 1 173 ? 12.174 -3.391 12.538 1.000 25.570 152 ILE AAA N 1
ATOM 2320 C CA . ILE A 1 173 ? 13.263 -3.601 11.545 1.000 27.280 152 ILE AAA CA 1
ATOM 2321 C C . ILE A 1 173 ? 14.441 -4.266 12.254 1.000 30.690 152 ILE AAA C 1
ATOM 2322 O O . ILE A 1 173 ? 14.971 -3.671 13.168 1.000 35.680 152 ILE AAA O 1
ATOM 2338 N N . GLN A 1 174 ? 14.786 -5.478 11.838 1.000 31.040 153 GLN AAA N 1
ATOM 2339 C CA . GLN A 1 174 ? 15.951 -6.265 12.326 1.000 34.810 153 GLN AAA CA 1
ATOM 2340 C C . GLN A 1 174 ? 17.155 -6.031 11.423 1.000 32.640 153 GLN AAA C 1
ATOM 2341 O O . GLN A 1 174 ? 18.300 -6.053 11.922 1.000 40.000 153 GLN AAA O 1
ATOM 2355 N N . ASN A 1 175 ? 16.897 -5.886 10.123 1.000 29.280 154 ASN AAA N 1
ATOM 2356 C CA . ASN A 1 175 ? 17.921 -5.886 9.063 1.000 26.140 154 ASN AAA CA 1
ATOM 2357 C C . ASN A 1 175 ? 17.665 -4.669 8.179 1.000 25.980 154 ASN AAA C 1
ATOM 2358 O O . ASN A 1 175 ? 16.793 -4.773 7.323 1.000 23.520 154 ASN AAA O 1
ATOM 2369 N N . TYR A 1 176 ? 18.409 -3.581 8.369 1.000 23.780 155 TYR AAA N 1
ATOM 2370 C CA . TYR A 1 176 ? 18.211 -2.331 7.599 1.000 25.970 155 TYR AAA CA 1
ATOM 2371 C C . TYR A 1 176 ? 18.662 -2.539 6.142 1.000 27.660 155 TYR AAA C 1
ATOM 2372 O O . TYR A 1 176 ? 18.316 -1.697 5.298 1.000 26.270 155 TYR AAA O 1
ATOM 2390 N N . GLU A 1 177 ? 19.339 -3.652 5.818 1.000 27.960 156 GLU AAA N 1
ATOM 2391 C CA . GLU A 1 177 ? 19.697 -4.006 4.411 1.000 28.270 156 GLU AAA CA 1
ATOM 2392 C C . GLU A 1 177 ? 18.553 -4.770 3.727 1.000 24.350 156 GLU AAA C 1
ATOM 2393 O O . GLU A 1 177 ? 18.663 -5.023 2.525 1.000 25.360 156 GLU AAA O 1
ATOM 2405 N N . ASP A 1 178 ? 17.467 -5.112 4.420 1.000 22.700 157 ASP AAA N 1
ATOM 2406 C CA . ASP A 1 178 ? 16.294 -5.773 3.808 1.000 22.230 157 ASP AAA CA 1
ATOM 2407 C C . ASP A 1 178 ? 15.254 -4.676 3.587 1.000 21.630 157 ASP AAA C 1
ATOM 2408 O O . ASP A 1 178 ? 14.558 -4.339 4.532 1.000 19.220 157 ASP AAA O 1
ATOM 2417 N N . GLN A 1 179 ? 15.135 -4.188 2.361 1.000 19.720 158 GLN AAA N 1
ATOM 2418 C CA . GLN A 1 179 ? 14.217 -3.055 2.097 1.000 17.790 158 GLN AAA CA 1
ATOM 2419 C C . GLN A 1 179 ? 12.752 -3.445 2.368 1.000 17.890 158 GLN AAA C 1
ATOM 2420 O O . GLN A 1 179 ? 11.947 -2.559 2.679 1.000 18.660 158 GLN AAA O 1
ATOM 2434 N N . THR A 1 180 ? 12.338 -4.714 2.223 1.000 16.900 159 THR AAA N 1
ATOM 2435 C CA . THR A 1 180 ? 10.975 -5.154 2.587 1.000 19.930 159 THR AAA CA 1
ATOM 2436 C C . THR A 1 180 ? 10.740 -4.887 4.085 1.000 20.250 159 THR AAA C 1
ATOM 2437 O O . THR A 1 180 ? 9.654 -4.402 4.447 1.000 20.650 159 THR AAA O 1
ATOM 2448 N N . GLN A 1 181 ? 11.700 -5.202 4.945 1.000 19.440 160 GLN AAA N 1
ATOM 2449 C CA . GLN A 1 181 ? 11.575 -4.954 6.399 1.000 20.170 160 GLN AAA CA 1
ATOM 2450 C C . GLN A 1 181 ? 11.530 -3.441 6.648 1.000 18.240 160 GLN AAA C 1
ATOM 2451 O O . GLN A 1 181 ? 10.691 -2.996 7.444 1.000 17.970 160 GLN AAA O 1
ATOM 2465 N N . VAL A 1 182 ? 12.401 -2.691 5.960 1.000 16.400 161 VAL AAA N 1
ATOM 2466 C CA . VAL A 1 182 ? 12.464 -1.203 6.105 1.000 15.620 161 VAL AAA CA 1
ATOM 2467 C C . VAL A 1 182 ? 11.073 -0.647 5.835 1.000 17.310 161 VAL AAA C 1
ATOM 2468 O O . VAL A 1 182 ? 10.684 0.315 6.506 1.000 16.570 161 VAL AAA O 1
ATOM 2481 N N . GLU A 1 183 ? 10.349 -1.168 4.859 1.000 14.910 162 GLU AAA N 1
ATOM 2482 C CA . GLU A 1 183 ? 9.021 -0.651 4.457 1.000 14.920 162 GLU AAA CA 1
ATOM 2483 C C . GLU A 1 183 ? 7.866 -1.224 5.297 1.000 14.980 162 GLU AAA C 1
ATOM 2484 O O . GLU A 1 183 ? 6.837 -0.537 5.503 1.000 15.390 162 GLU AAA O 1
ATOM 2496 N N . ASP A 1 184 ? 7.952 -2.523 5.609 1.000 17.850 163 ASP AAA N 1
ATOM 2497 C CA . ASP A 1 184 ? 6.789 -3.268 6.140 1.000 19.170 163 ASP AAA CA 1
ATOM 2498 C C . ASP A 1 184 ? 6.798 -3.398 7.663 1.000 18.460 163 ASP AAA C 1
ATOM 2499 O O . ASP A 1 184 ? 5.708 -3.694 8.231 1.000 18.950 163 ASP AAA O 1
ATOM 2508 N N . CYS A 1 185 ? 7.931 -3.194 8.296 1.000 18.300 164 CYS AAA N 1
ATOM 2509 C CA . CYS A 1 185 ? 7.953 -3.244 9.780 1.000 19.490 164 CYS AAA CA 1
ATOM 2510 C C . CYS A 1 185 ? 7.828 -1.851 10.376 1.000 20.630 164 CYS AAA C 1
ATOM 2511 O O . CYS A 1 185 ? 7.849 -0.836 9.649 1.000 19.090 164 CYS AAA O 1
ATOM 2518 N N . TRP A 1 186 ? 7.668 -1.823 11.688 1.000 17.380 165 TRP AAA N 1
ATOM 2519 C CA . TRP A 1 186 ? 7.369 -0.583 12.437 1.000 18.200 165 TRP AAA CA 1
ATOM 2520 C C . TRP A 1 186 ? 8.678 0.093 12.851 1.000 17.170 165 TRP AAA C 1
ATOM 2521 O O . TRP A 1 186 ? 9.630 -0.573 13.288 1.000 17.350 165 TRP AAA O 1
ATOM 2542 N N . LEU A 1 187 ? 8.703 1.428 12.756 1.000 16.970 166 LEU AAA N 1
ATOM 2543 C CA . LEU A 1 187 ? 9.734 2.272 13.386 1.000 17.060 166 LEU AAA CA 1
ATOM 2544 C C . LEU A 1 187 ? 9.442 2.334 14.902 1.000 18.180 166 LEU AAA C 1
ATOM 2545 O O . LEU A 1 187 ? 8.435 1.768 15.350 1.000 19.180 166 LEU AAA O 1
ATOM 2561 N N . GLY A 1 188 ? 10.278 3.040 15.637 1.000 18.940 167 GLY AAA N 1
ATOM 2562 C CA . GLY A 1 188 ? 10.068 3.289 17.076 1.000 19.190 167 GLY AAA CA 1
ATOM 2563 C C . GLY A 1 188 ? 10.389 2.051 17.891 1.000 18.970 167 GLY AAA C 1
ATOM 2564 O O . GLY A 1 188 ? 11.314 1.280 17.504 1.000 19.140 167 GLY AAA O 1
ATOM 2568 N N . ASP A 1 189 ? 9.705 1.885 19.030 1.000 17.710 168 ASP AAA N 1
ATOM 2569 C CA . ASP A 1 189 ? 10.090 0.815 19.987 1.000 18.730 168 ASP AAA CA 1
ATOM 2570 C C . ASP A 1 189 ? 8.871 0.507 20.846 1.000 19.020 168 ASP AAA C 1
ATOM 2571 O O . ASP A 1 189 ? 7.745 0.863 20.431 1.000 18.010 168 ASP AAA O 1
ATOM 2580 N N . ASN A 1 190 ? 9.058 -0.198 21.973 1.000 20.210 169 ASN AAA N 1
ATOM 2581 C CA . ASN A 1 190 ? 7.915 -0.523 22.864 1.000 20.130 169 ASN AAA CA 1
ATOM 2582 C C . ASN A 1 190 ? 7.718 0.550 23.938 1.000 19.740 169 ASN AAA C 1
ATOM 2583 O O . ASN A 1 190 ? 6.778 0.427 24.717 1.000 22.060 169 ASN AAA O 1
ATOM 2594 N N . THR A 1 191 ? 8.446 1.651 23.857 1.000 19.280 170 THR AAA N 1
ATOM 2595 C CA . THR A 1 191 ? 8.240 2.849 24.698 1.000 18.640 170 THR AAA CA 1
ATOM 2596 C C . THR A 1 191 ? 7.270 3.787 23.994 1.000 17.930 170 THR AAA C 1
ATOM 2597 O O . THR A 1 191 ? 6.233 4.143 24.573 1.000 17.310 170 THR AAA O 1
ATOM 2608 N N . VAL A 1 192 ? 7.606 4.169 22.756 1.000 16.260 171 VAL AAA N 1
ATOM 2609 C CA . VAL A 1 192 ? 6.685 4.898 21.871 1.000 16.210 171 VAL AAA CA 1
ATOM 2610 C C . VAL A 1 192 ? 6.647 4.120 20.557 1.000 15.390 171 VAL AAA C 1
ATOM 2611 O O . VAL A 1 192 ? 7.674 4.036 19.896 1.000 15.140 171 VAL AAA O 1
ATOM 2624 N N . SER A 1 193 ? 5.543 3.448 20.305 1.000 15.270 172 SER AAA N 1
ATOM 2625 C CA . SER A 1 193 ? 5.401 2.642 19.072 1.000 16.080 172 SER AAA CA 1
ATOM 2626 C C . SER A 1 193 ? 4.873 3.528 17.938 1.000 15.230 172 SER AAA C 1
ATOM 2627 O O . SER A 1 193 ? 4.223 4.588 18.177 1.000 14.410 172 SER AAA O 1
ATOM 2635 N N . LEU A 1 194 ? 5.205 3.143 16.707 1.000 15.290 173 LEU AAA N 1
ATOM 2636 C CA . LEU A 1 194 ? 4.884 3.945 15.493 1.000 15.740 173 LEU AAA CA 1
ATOM 2637 C C . LEU A 1 194 ? 4.156 3.060 14.491 1.000 16.550 173 LEU AAA C 1
ATOM 2638 O O . LEU A 1 194 ? 4.753 2.525 13.551 1.000 15.280 173 LEU AAA O 1
ATOM 2654 N N . PRO A 1 195 ? 2.848 2.801 14.746 1.000 15.220 174 PRO AAA N 1
ATOM 2655 C CA . PRO A 1 195 ? 2.098 1.845 13.942 1.000 14.470 174 PRO AAA CA 1
ATOM 2656 C C . PRO A 1 195 ? 2.250 2.175 12.451 1.000 14.850 174 PRO AAA C 1
ATOM 2657 O O . PRO A 1 195 ? 1.994 3.294 12.027 1.000 15.520 174 PRO AAA O 1
ATOM 2668 N N . ASP A 1 196 ? 2.612 1.151 11.698 1.000 15.870 175 ASP AAA N 1
ATOM 2669 C CA . ASP A 1 196 ? 3.060 1.272 10.283 1.000 16.090 175 ASP AAA CA 1
ATOM 2670 C C . ASP A 1 196 ? 1.875 1.011 9.362 1.000 17.400 175 ASP AAA C 1
ATOM 2671 O O . ASP A 1 196 ? 1.370 -0.162 9.298 1.000 18.230 175 ASP AAA O 1
ATOM 2680 N N . LEU A 1 197 ? 1.398 2.048 8.688 1.000 15.390 176 LEU AAA N 1
ATOM 2681 C CA . LEU A 1 197 ? 0.257 1.940 7.757 1.000 16.100 176 LEU AAA CA 1
ATOM 2682 C C . LEU A 1 197 ? 0.637 0.980 6.615 1.000 17.340 176 LEU AAA C 1
ATOM 2683 O O . LEU A 1 197 ? 1.816 0.974 6.180 1.000 15.810 176 LEU AAA O 1
ATOM 2699 N N . ASP A 1 198 ? -0.311 0.113 6.236 1.000 17.780 177 ASP AAA N 1
ATOM 2700 C CA . ASP A 1 198 ? -0.088 -0.767 5.066 1.000 18.310 177 ASP AAA CA 1
ATOM 2701 C C . ASP A 1 198 ? -0.345 0.034 3.795 1.000 17.220 177 ASP AAA C 1
ATOM 2702 O O . ASP A 1 198 ? -1.478 0.090 3.281 1.000 17.920 177 ASP AAA O 1
ATOM 2711 N N . THR A 1 199 ? 0.684 0.747 3.350 1.000 17.270 178 THR AAA N 1
ATOM 2712 C CA . THR A 1 199 ? 0.574 1.682 2.216 1.000 17.280 178 THR AAA CA 1
ATOM 2713 C C . THR A 1 199 ? 0.531 0.927 0.875 1.000 18.220 178 THR AAA C 1
ATOM 2714 O O . THR A 1 199 ? 0.499 1.605 -0.187 1.000 16.340 178 THR AAA O 1
ATOM 2725 N N . THR A 1 200 ? 0.471 -0.407 0.904 1.000 19.840 179 THR AAA N 1
ATOM 2726 C CA . THR A 1 200 ? 0.193 -1.219 -0.313 1.000 21.050 179 THR AAA CA 1
ATOM 2727 C C . THR A 1 200 ? -1.315 -1.409 -0.530 1.000 22.970 179 THR AAA C 1
ATOM 2728 O O . THR A 1 200 ? -1.690 -1.842 -1.645 1.000 21.830 179 THR AAA O 1
ATOM 2739 N N . LYS A 1 201 ? -2.173 -1.042 0.420 1.000 21.960 180 LYS AAA N 1
ATOM 2740 C CA . LYS A 1 201 ? -3.643 -1.210 0.290 1.000 22.950 180 LYS AAA CA 1
ATOM 2741 C C . LYS A 1 201 ? -4.239 -0.035 -0.467 1.000 23.610 180 LYS AAA C 1
ATOM 2742 O O . LYS A 1 201 ? -3.955 1.117 -0.134 1.000 21.530 180 LYS AAA O 1
ATOM 2761 N N . ASP A 1 202 ? -5.122 -0.309 -1.419 1.000 24.760 181 ASP AAA N 1
ATOM 2762 C CA . ASP A 1 202 ? -5.789 0.790 -2.166 1.000 26.410 181 ASP AAA CA 1
ATOM 2763 C C . ASP A 1 202 ? -6.527 1.698 -1.179 1.000 23.410 181 ASP AAA C 1
ATOM 2764 O O . ASP A 1 202 ? -6.587 2.902 -1.420 1.000 21.670 181 ASP AAA O 1
ATOM 2773 N N . VAL A 1 203 ? -7.104 1.140 -0.105 1.000 21.410 182 VAL AAA N 1
ATOM 2774 C CA . VAL A 1 203 ? -7.896 1.939 0.860 1.000 22.490 182 VAL AAA CA 1
ATOM 2775 C C . VAL A 1 203 ? -6.974 2.930 1.568 1.000 19.530 182 VAL AAA C 1
ATOM 2776 O O . VAL A 1 203 ? -7.390 4.066 1.737 1.000 21.010 182 VAL AAA O 1
ATOM 2789 N N . VAL A 1 204 ? -5.765 2.509 1.888 1.000 19.320 183 VAL AAA N 1
ATOM 2790 C CA . VAL A 1 204 ? -4.787 3.405 2.569 1.000 17.890 183 VAL AAA CA 1
ATOM 2791 C C . VAL A 1 204 ? -4.273 4.426 1.548 1.000 17.550 183 VAL AAA C 1
ATOM 2792 O O . VAL A 1 204 ? -4.250 5.640 1.877 1.000 16.130 183 VAL AAA O 1
ATOM 2805 N N . LYS A 1 205 ? -3.939 4.023 0.322 1.000 17.570 184 LYS AAA N 1
ATOM 2806 C CA . LYS A 1 205 ? -3.567 5.007 -0.724 1.000 16.940 184 LYS AAA CA 1
ATOM 2807 C C . LYS A 1 205 ? -4.670 6.029 -0.909 1.000 17.720 184 LYS AAA C 1
ATOM 2808 O O . LYS A 1 205 ? -4.375 7.254 -0.849 1.000 17.000 184 LYS AAA O 1
ATOM 2827 N N . ASN A 1 206 ? -5.927 5.602 -1.134 1.000 18.590 185 ASN AAA N 1
ATOM 2828 C CA . ASN A 1 206 ? -7.000 6.570 -1.447 1.000 20.010 185 ASN AAA CA 1
ATOM 2829 C C . ASN A 1 206 ? -7.202 7.495 -0.250 1.000 18.120 185 ASN AAA C 1
ATOM 2830 O O . ASN A 1 206 ? -7.396 8.684 -0.483 1.000 19.640 185 ASN AAA O 1
ATOM 2841 N N A GLU A 1 207 ? -7.204 6.962 0.978 0.500 18.490 186 GLU AAA N 1
ATOM 2842 N N B GLU A 1 207 ? -7.160 7.004 0.984 0.500 19.680 186 GLU AAA N 1
ATOM 2843 C CA A GLU A 1 207 ? -7.362 7.799 2.202 0.500 17.340 186 GLU AAA CA 1
ATOM 2844 C CA B GLU A 1 207 ? -7.399 7.906 2.140 0.500 19.170 186 GLU AAA CA 1
ATOM 2845 C C A GLU A 1 207 ? -6.272 8.882 2.158 0.500 16.270 186 GLU AAA C 1
ATOM 2846 C C B GLU A 1 207 ? -6.244 8.906 2.265 0.500 17.300 186 GLU AAA C 1
ATOM 284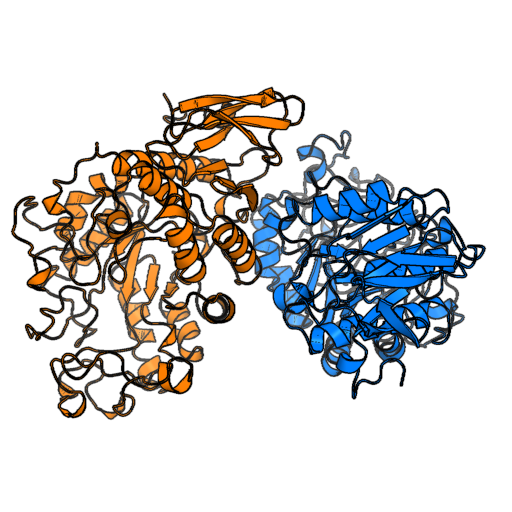7 O O A GLU A 1 207 ? -6.620 10.082 2.145 0.500 14.860 186 GLU AAA O 1
ATOM 2848 O O B GLU A 1 207 ? -6.505 10.067 2.587 0.500 15.680 186 GLU AAA O 1
ATOM 2871 N N . TRP A 1 208 ? -5.006 8.472 2.075 1.000 16.550 187 TRP AAA N 1
ATOM 2872 C CA . TRP A 1 208 ? -3.876 9.423 2.166 1.000 15.470 187 TRP AAA CA 1
ATOM 2873 C C . TRP A 1 208 ? -3.945 10.439 1.006 1.000 14.250 187 TRP AAA C 1
ATOM 2874 O O . TRP A 1 208 ? -3.713 11.670 1.194 1.000 15.450 187 TRP AAA O 1
ATOM 2895 N N . TYR A 1 209 ? -4.246 9.983 -0.204 1.000 15.010 188 TYR AAA N 1
ATOM 2896 C CA . TYR A 1 209 ? -4.282 10.875 -1.380 1.000 14.980 188 TYR AAA CA 1
ATOM 2897 C C . TYR A 1 209 ? -5.378 11.926 -1.238 1.000 15.740 188 TYR AAA C 1
ATOM 2898 O O . TYR A 1 209 ? -5.138 13.131 -1.467 1.000 15.960 188 TYR AAA O 1
ATOM 2916 N N . ASP A 1 210 ? -6.579 11.501 -0.848 1.000 16.730 189 ASP AAA N 1
ATOM 2917 C CA . ASP A 1 210 ? -7.697 12.438 -0.597 1.000 18.500 189 ASP AAA CA 1
ATOM 2918 C C . ASP A 1 210 ? -7.277 13.424 0.481 1.000 15.560 189 ASP AAA C 1
ATOM 2919 O O . ASP A 1 210 ? -7.502 14.645 0.324 1.000 16.560 189 ASP AAA O 1
ATOM 2928 N N . TRP A 1 211 ? -6.695 12.908 1.555 1.000 16.920 190 TRP AAA N 1
ATOM 2929 C CA . TRP A 1 211 ? -6.259 13.753 2.699 1.000 16.900 190 TRP AAA CA 1
ATOM 2930 C C . TRP A 1 211 ? -5.262 14.824 2.246 1.000 15.460 190 TRP AAA C 1
ATOM 2931 O O . TRP A 1 211 ? -5.440 16.041 2.521 1.000 16.230 190 TRP AAA O 1
ATOM 2952 N N . VAL A 1 212 ? -4.184 14.429 1.569 1.000 15.050 191 VAL AAA N 1
ATOM 2953 C CA . VAL A 1 212 ? -3.112 15.420 1.277 1.000 14.340 191 VAL AAA CA 1
ATOM 2954 C C . VAL A 1 212 ? -3.615 16.478 0.283 1.000 14.820 191 VAL AAA C 1
ATOM 2955 O O . VAL A 1 212 ? -3.304 17.657 0.451 1.000 15.910 191 VAL AAA O 1
ATOM 2968 N N . GLY A 1 213 ? -4.403 16.098 -0.733 1.000 14.980 192 GLY AAA N 1
ATOM 2969 C CA . GLY A 1 213 ? -5.007 17.097 -1.634 1.000 16.940 192 GLY AAA CA 1
ATOM 2970 C C . GLY A 1 213 ? -5.863 18.091 -0.863 1.000 15.860 192 GLY AAA C 1
ATOM 2971 O O . GLY A 1 213 ? -5.750 19.313 -1.121 1.000 17.600 192 GLY AAA O 1
ATOM 2975 N N . SER A 1 214 ? -6.681 17.597 0.054 1.000 19.090 193 SER AAA N 1
ATOM 2976 C CA . SER A 1 214 ? -7.610 18.442 0.841 1.000 20.660 193 SER AAA CA 1
ATOM 2977 C C . SER A 1 214 ? -6.832 19.270 1.878 1.000 17.690 193 SER AAA C 1
ATOM 2978 O O . SER A 1 214 ? -7.157 20.477 2.050 1.000 18.490 193 SER AAA O 1
ATOM 2986 N N . LEU A 1 215 ? -5.757 18.745 2.485 1.000 17.170 194 LEU AAA N 1
ATOM 2987 C CA . LEU A 1 215 ? -4.874 19.572 3.360 1.000 16.590 194 LEU AAA CA 1
ATOM 2988 C C . LEU A 1 215 ? -4.308 20.760 2.579 1.000 16.310 194 LEU AAA C 1
ATOM 2989 O O . LEU A 1 215 ? -4.337 21.952 3.025 1.000 16.220 194 LEU AAA O 1
ATOM 3005 N N . VAL A 1 216 ? -3.697 20.474 1.445 1.000 16.000 195 VAL AAA N 1
ATOM 3006 C CA . VAL A 1 216 ? -3.058 21.528 0.631 1.000 15.270 195 VAL AAA CA 1
ATOM 3007 C C . VAL A 1 216 ? -4.085 22.580 0.245 1.000 16.390 195 VAL AAA C 1
ATOM 3008 O O . VAL A 1 216 ? -3.789 23.761 0.393 1.000 15.490 195 VAL AAA O 1
ATOM 3021 N N . SER A 1 217 ? -5.263 22.149 -0.203 1.000 17.970 196 SER AAA N 1
ATOM 3022 C CA . SER A 1 217 ? -6.319 23.077 -0.663 1.000 20.330 196 SER AAA CA 1
ATOM 3023 C C . SER A 1 217 ? -6.801 23.906 0.533 1.000 17.650 196 SER AAA C 1
ATOM 3024 O O . SER A 1 217 ? -6.913 25.147 0.404 1.000 19.420 196 SER AAA O 1
ATOM 3032 N N . ASN A 1 218 ? -7.061 23.279 1.666 1.000 18.800 197 ASN AAA N 1
ATOM 3033 C CA . ASN A 1 218 ? -7.739 23.980 2.797 1.000 19.470 197 ASN AAA CA 1
ATOM 3034 C C . ASN A 1 218 ? -6.829 25.077 3.349 1.000 22.100 197 ASN AAA C 1
ATOM 3035 O O . ASN A 1 218 ? -7.322 26.178 3.762 1.000 22.390 197 ASN AAA O 1
ATOM 3045 N N . TYR A 1 219 ? -5.522 24.806 3.394 1.000 19.140 198 TYR AAA N 1
ATOM 3046 C CA . TYR A 1 219 ? -4.570 25.733 4.044 1.000 18.610 198 TYR AAA CA 1
ATOM 3047 C C . TYR A 1 219 ? -3.736 26.514 3.040 1.000 19.190 198 TYR AAA C 1
ATOM 3048 O O . TYR A 1 219 ? -2.805 27.233 3.474 1.000 18.800 198 TYR AAA O 1
ATOM 3066 N N . SER A 1 220 ? -4.033 26.400 1.748 1.000 18.660 199 SER AAA N 1
ATOM 3067 C CA . SER A 1 220 ? -3.257 27.073 0.682 1.000 17.780 199 SER AAA CA 1
ATOM 3068 C C . SER A 1 220 ? -1.746 26.825 0.870 1.000 17.110 199 SER AAA C 1
ATOM 3069 O O . SER A 1 220 ? -0.959 27.755 0.863 1.000 18.020 199 SER AAA O 1
ATOM 3077 N N . ILE A 1 221 ? -1.399 25.561 1.047 1.000 15.880 200 ILE AAA N 1
ATOM 3078 C CA . ILE A 1 221 ? 0.020 25.159 1.241 1.000 15.690 200 ILE AAA CA 1
ATOM 3079 C C . ILE A 1 221 ? 0.732 25.161 -0.108 1.000 16.220 200 ILE AAA C 1
ATOM 3080 O O . ILE A 1 221 ? 0.123 24.701 -1.104 1.000 15.500 200 ILE AAA O 1
ATOM 3096 N N . ASP A 1 222 ? 1.983 25.652 -0.129 1.000 13.450 201 ASP AAA N 1
ATOM 3097 C CA . ASP A 1 222 ? 2.756 25.821 -1.388 1.000 14.020 201 ASP AAA CA 1
ATOM 3098 C C . ASP A 1 222 ? 3.644 24.610 -1.696 1.000 12.650 201 ASP AAA C 1
ATOM 3099 O O . ASP A 1 222 ? 4.002 24.434 -2.844 1.000 12.850 201 ASP AAA O 1
ATOM 3108 N N . GLY A 1 223 ? 4.026 23.842 -0.688 1.000 13.490 202 GLY AAA N 1
ATOM 3109 C CA . GLY A 1 223 ? 4.935 22.702 -0.843 1.000 13.710 202 GLY AAA CA 1
ATOM 3110 C C . GLY A 1 223 ? 4.834 21.812 0.367 1.000 12.160 202 GLY AAA C 1
ATOM 3111 O O . GLY A 1 223 ? 4.349 22.275 1.432 1.000 12.220 202 GLY AAA O 1
ATOM 3115 N N . LEU A 1 224 ? 5.290 20.570 0.237 1.000 12.670 203 LEU AAA N 1
ATOM 3116 C CA . LEU A 1 224 ? 5.355 19.620 1.353 1.000 11.280 203 LEU AAA CA 1
ATOM 3117 C C . LEU A 1 224 ? 6.796 19.141 1.576 1.000 11.230 203 LEU AAA C 1
ATOM 3118 O O . LEU A 1 224 ? 7.523 18.874 0.613 1.000 11.540 203 LEU AAA O 1
ATOM 3134 N N . ARG A 1 225 ? 7.139 18.963 2.837 1.000 10.360 204 ARG AAA N 1
ATOM 3135 C CA . ARG A 1 225 ? 8.271 18.080 3.196 1.000 11.270 204 ARG AAA CA 1
ATOM 3136 C C . ARG A 1 225 ? 7.635 16.770 3.632 1.000 11.570 204 ARG AAA C 1
ATOM 3137 O O . ARG A 1 225 ? 6.920 16.746 4.650 1.000 11.050 204 ARG AAA O 1
ATOM 3158 N N . ILE A 1 226 ? 7.917 15.701 2.904 1.000 10.610 205 ILE AAA N 1
ATOM 3159 C CA . ILE A 1 226 ? 7.404 14.351 3.232 1.000 10.820 205 ILE AAA CA 1
ATOM 3160 C C . ILE A 1 226 ? 8.466 13.635 4.035 1.000 10.870 205 ILE AAA C 1
ATOM 3161 O O . ILE A 1 226 ? 9.548 1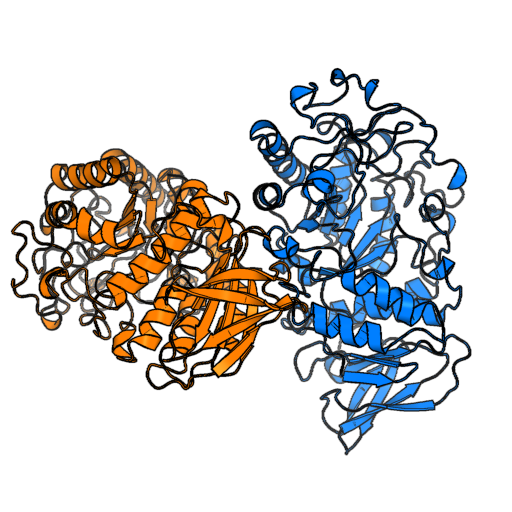3.317 3.499 1.000 10.650 205 ILE AAA O 1
ATOM 3177 N N . ASP A 1 227 ? 8.194 13.382 5.307 1.000 10.980 206 ASP AAA N 1
ATOM 3178 C CA . ASP A 1 227 ? 9.159 12.654 6.131 1.000 11.080 206 ASP AAA CA 1
ATOM 3179 C C . ASP A 1 227 ? 9.061 11.161 5.810 1.000 10.820 206 ASP AAA C 1
ATOM 3180 O O . ASP A 1 227 ? 8.016 10.729 5.283 1.000 12.690 206 ASP AAA O 1
ATOM 3189 N N . THR A 1 228 ? 10.085 10.418 6.164 1.000 10.500 207 THR AAA N 1
ATOM 3190 C CA . THR A 1 228 ? 9.936 8.955 6.357 1.000 11.180 207 THR AAA CA 1
ATOM 3191 C C . THR A 1 228 ? 9.746 8.274 5.011 1.000 12.080 207 THR AAA C 1
ATOM 3192 O O . THR A 1 228 ? 9.068 7.235 4.966 1.000 13.470 207 THR AAA O 1
ATOM 3203 N N . VAL A 1 229 ? 10.289 8.802 3.919 1.000 11.780 208 VAL AAA N 1
ATOM 3204 C CA . VAL A 1 229 ? 9.959 8.314 2.548 1.000 12.280 208 VAL AAA CA 1
ATOM 3205 C C . VAL A 1 229 ? 10.519 6.919 2.326 1.000 12.770 208 VAL AAA C 1
ATOM 3206 O O . VAL A 1 229 ? 9.816 6.135 1.685 1.000 13.750 208 VAL AAA O 1
ATOM 3219 N N . LYS A 1 230 ? 11.692 6.592 2.854 1.000 11.580 209 LYS AAA N 1
ATOM 3220 C CA . LYS A 1 230 ? 12.290 5.264 2.512 1.000 12.190 209 LYS AAA CA 1
ATOM 3221 C C . LYS A 1 230 ? 11.518 4.125 3.175 1.000 13.680 209 LYS AAA C 1
ATOM 3222 O O . LYS A 1 230 ? 11.771 2.969 2.831 1.000 14.540 209 LYS AAA O 1
ATOM 3241 N N . HIS A 1 231 ? 10.665 4.421 4.162 1.000 12.700 210 HIS AAA N 1
ATOM 3242 C CA . HIS A 1 231 ? 9.917 3.378 4.902 1.000 12.640 210 HIS AAA CA 1
ATOM 3243 C C . HIS A 1 231 ? 8.569 3.109 4.246 1.000 13.340 210 HIS AAA C 1
ATOM 3244 O O . HIS A 1 231 ? 7.821 2.267 4.783 1.000 13.910 210 HIS AAA O 1
ATOM 3259 N N . VAL A 1 232 ? 8.274 3.673 3.063 1.000 12.570 211 VAL AAA N 1
ATOM 3260 C CA . VAL A 1 232 ? 7.006 3.457 2.308 1.000 13.600 211 VAL AAA CA 1
ATOM 3261 C C . VAL A 1 232 ? 7.403 3.018 0.894 1.000 15.310 211 VAL AAA C 1
ATOM 3262 O O . VAL A 1 232 ? 8.358 3.609 0.350 1.000 14.340 211 VAL AAA O 1
ATOM 3275 N N . GLN A 1 233 ? 6.808 1.938 0.379 1.000 15.020 212 GLN AAA N 1
ATOM 3276 C CA . GLN A 1 233 ? 7.241 1.411 -0.943 1.000 16.100 212 GLN AAA CA 1
ATOM 3277 C C . GLN A 1 233 ? 7.127 2.519 -1.982 1.000 15.440 212 GLN AAA C 1
ATOM 3278 O O . GLN A 1 233 ? 6.183 3.346 -1.936 1.000 13.890 212 GLN AAA O 1
ATOM 3292 N N . LYS A 1 234 ? 8.023 2.480 -2.971 1.000 15.060 213 LYS AAA N 1
ATOM 3293 C CA . LYS A 1 234 ? 8.118 3.556 -3.984 1.000 15.690 213 LYS AAA CA 1
ATOM 3294 C C . LYS A 1 234 ? 6.801 3.779 -4.721 1.000 15.040 213 LYS AAA C 1
ATOM 3295 O O . LYS A 1 234 ? 6.527 4.940 -5.014 1.000 14.220 213 LYS AAA O 1
ATOM 3314 N N . ASP A 1 235 ? 6.002 2.756 -5.037 1.000 14.400 214 ASP AAA N 1
ATOM 3315 C CA . ASP A 1 235 ? 4.795 2.954 -5.883 1.000 16.510 214 ASP AAA CA 1
ATOM 3316 C C . ASP A 1 235 ? 3.698 3.725 -5.152 1.000 15.480 214 ASP AAA C 1
ATOM 3317 O O . ASP A 1 235 ? 2.733 4.144 -5.799 1.000 16.430 214 ASP AAA O 1
ATOM 3326 N N . PHE A 1 236 ? 3.857 3.992 -3.844 1.000 13.520 215 PHE AAA N 1
ATOM 3327 C CA . PHE A 1 236 ? 2.938 4.877 -3.114 1.000 13.110 215 PHE AAA CA 1
ATOM 3328 C C . PHE A 1 236 ? 3.132 6.331 -3.538 1.000 11.850 215 PHE AAA C 1
ATOM 3329 O O . PHE A 1 236 ? 2.200 7.116 -3.543 1.000 14.520 215 PHE AAA O 1
ATOM 3346 N N . TRP A 1 237 ? 4.367 6.709 -3.834 1.000 11.800 216 TRP AAA N 1
ATOM 3347 C CA . TRP A 1 237 ? 4.709 8.147 -3.796 1.000 12.090 216 TRP AAA CA 1
ATOM 3348 C C . TRP A 1 237 ? 4.175 8.934 -4.980 1.000 11.650 216 TRP AAA C 1
ATOM 3349 O O . TRP A 1 237 ? 3.808 10.106 -4.813 1.000 12.150 216 TRP AAA O 1
ATOM 3370 N N . PRO A 1 238 ? 4.226 8.469 -6.250 1.000 12.390 217 PRO AAA N 1
ATOM 3371 C CA . PRO A 1 238 ? 3.776 9.311 -7.350 1.000 13.230 217 PRO AAA CA 1
ATOM 3372 C C . PRO A 1 238 ? 2.322 9.774 -7.163 1.000 13.240 217 PRO AAA C 1
ATOM 3373 O O . PRO A 1 238 ? 2.022 10.950 -7.356 1.000 13.830 217 PRO AAA O 1
ATOM 3384 N N . GLY A 1 239 ? 1.430 8.870 -6.767 1.000 13.200 218 GLY AAA N 1
ATOM 3385 C CA . GLY A 1 239 ? 0.022 9.265 -6.558 1.000 13.550 218 GLY AAA CA 1
ATOM 3386 C C . GLY A 1 239 ? -0.157 10.247 -5.402 1.000 12.550 218 GLY AAA C 1
ATOM 3387 O O . GLY A 1 239 ? -0.996 11.164 -5.515 1.000 13.710 218 GLY AAA O 1
ATOM 3391 N N . TYR A 1 240 ? 0.700 10.143 -4.372 1.000 13.860 219 TYR AAA N 1
ATOM 3392 C CA . TYR A 1 240 ? 0.674 11.096 -3.242 1.000 12.950 219 TYR AAA CA 1
ATOM 3393 C C . TYR A 1 240 ? 1.136 12.467 -3.713 1.000 13.250 219 TYR AAA C 1
ATOM 3394 O O . TYR A 1 240 ? 0.479 13.490 -3.464 1.000 14.020 219 TYR AAA O 1
ATOM 3412 N N . ASN A 1 241 ? 2.285 12.526 -4.396 1.000 13.130 220 ASN AAA N 1
ATOM 3413 C CA . ASN A 1 241 ? 2.851 13.797 -4.937 1.000 13.410 220 ASN AAA CA 1
ATOM 3414 C C . ASN A 1 241 ? 1.837 14.440 -5.900 1.000 13.740 220 ASN AAA C 1
ATOM 3415 O O . ASN A 1 241 ? 1.646 15.680 -5.844 1.000 15.220 220 ASN AAA O 1
ATOM 3426 N N . LYS A 1 242 ? 1.195 13.670 -6.783 1.000 13.760 221 LYS AAA N 1
ATOM 3427 C CA . LYS A 1 242 ? 0.169 14.187 -7.722 1.000 14.820 221 LYS AAA CA 1
ATOM 3428 C C . LYS A 1 242 ? -1.056 14.672 -6.939 1.000 15.710 221 LYS AAA C 1
ATOM 3429 O O . LYS A 1 242 ? -1.551 15.802 -7.208 1.000 16.180 221 LYS AAA O 1
ATOM 3435 N N . ALA A 1 243 ? -1.508 13.923 -5.940 1.000 15.020 222 ALA AAA N 1
ATOM 3436 C CA . ALA A 1 243 ? -2.695 14.324 -5.116 1.000 14.530 222 ALA AAA CA 1
ATOM 3437 C C . ALA A 1 243 ? -2.387 15.629 -4.392 1.000 14.130 222 ALA AAA C 1
ATOM 3438 O O . ALA A 1 243 ? -3.248 16.529 -4.343 1.000 16.190 222 ALA AAA O 1
ATOM 3445 N N . ALA A 1 244 ? -1.159 15.805 -3.893 1.000 14.050 223 ALA AAA N 1
ATOM 3446 C CA . ALA A 1 244 ? -0.790 17.074 -3.209 1.000 14.380 223 ALA AAA CA 1
ATOM 3447 C C . ALA A 1 244 ? -0.863 18.261 -4.165 1.000 13.260 223 ALA AAA C 1
ATOM 3448 O O . ALA A 1 244 ? -1.248 19.364 -3.753 1.000 16.290 223 ALA AAA O 1
ATOM 3455 N N . GLY A 1 245 ? -0.445 18.084 -5.408 1.000 15.040 224 GLY AAA N 1
ATOM 3456 C CA . GLY A 1 245 ? -0.504 19.102 -6.467 1.000 15.550 224 GLY AAA CA 1
ATOM 3457 C C . GLY A 1 245 ? 0.442 20.242 -6.263 1.000 15.260 224 GLY AAA C 1
ATOM 3458 O O . GLY A 1 245 ? 0.262 21.317 -6.850 1.000 17.810 224 GLY AAA O 1
ATOM 3462 N N . VAL A 1 246 ? 1.482 19.997 -5.484 1.000 14.680 225 VAL AAA N 1
ATOM 3463 C CA . VAL A 1 246 ? 2.555 20.964 -5.184 1.000 13.230 225 VAL AAA CA 1
ATOM 3464 C C . VAL A 1 246 ? 3.865 20.186 -5.162 1.000 12.030 225 VAL AAA C 1
ATOM 3465 O O . VAL A 1 246 ? 3.872 18.939 -5.028 1.000 13.710 225 VAL AAA O 1
ATOM 3478 N N . TYR A 1 247 ? 4.956 20.907 -5.195 1.000 11.530 226 TYR AAA N 1
ATOM 3479 C CA . TYR A 1 247 ? 6.314 20.378 -4.968 1.000 11.570 226 TYR AAA CA 1
ATOM 3480 C C . TYR A 1 247 ? 6.380 19.661 -3.631 1.000 11.710 226 TYR AAA C 1
ATOM 3481 O O . TYR A 1 247 ? 5.938 20.149 -2.577 1.000 11.510 226 TYR AAA O 1
ATOM 3499 N N . CYS A 1 248 ? 6.886 18.436 -3.694 1.000 11.290 227 CYS AAA N 1
ATOM 3500 C CA . CYS A 1 248 ? 7.099 17.600 -2.524 1.000 11.050 227 CYS AAA CA 1
ATOM 3501 C C . CYS A 1 248 ? 8.597 17.254 -2.442 1.000 10.550 227 CYS AAA C 1
ATOM 3502 O O . CYS A 1 248 ? 9.199 16.784 -3.436 1.000 11.270 227 CYS AAA O 1
ATOM 3510 N N . ILE A 1 249 ? 9.171 17.455 -1.283 1.000 9.900 228 ILE AAA N 1
ATOM 3511 C CA . ILE A 1 249 ? 10.584 17.089 -1.027 1.000 10.540 228 ILE AAA CA 1
ATOM 3512 C C . ILE A 1 249 ? 10.606 16.039 0.071 1.000 11.150 228 ILE AAA C 1
ATOM 3513 O O . ILE A 1 249 ? 10.097 16.270 1.163 1.000 10.610 228 ILE AAA O 1
ATOM 3529 N N . GLY A 1 250 ? 11.190 14.900 -0.261 1.000 10.610 229 GLY AAA N 1
ATOM 3530 C CA . GLY A 1 250 ? 11.176 13.718 0.602 1.000 11.750 229 GLY AAA CA 1
ATOM 3531 C C . GLY A 1 250 ? 12.411 13.577 1.484 1.000 11.200 229 GLY AAA C 1
ATOM 3532 O O . GLY A 1 250 ? 13.543 13.861 1.058 1.000 10.920 229 GLY AAA O 1
ATOM 3536 N N . GLU A 1 251 ? 12.220 13.097 2.709 1.000 10.740 230 GLU AAA N 1
ATOM 3537 C CA . GLU A 1 251 ? 13.303 12.682 3.590 1.000 11.450 230 GLU AAA CA 1
ATOM 3538 C C . GLU A 1 251 ? 13.607 11.224 3.283 1.000 10.280 230 GLU AAA C 1
ATOM 3539 O O . GLU A 1 251 ? 12.782 10.340 3.594 1.000 11.840 230 GLU AAA O 1
ATOM 3551 N N . VAL A 1 252 ? 14.776 11.003 2.698 1.000 11.190 231 VAL AAA N 1
ATOM 3552 C CA . VAL A 1 252 ? 15.280 9.634 2.438 1.000 10.890 231 VAL AAA CA 1
ATOM 3553 C C . VAL A 1 252 ? 16.602 9.576 3.201 1.000 12.140 231 VAL AAA C 1
ATOM 3554 O O . VAL A 1 252 ? 17.578 10.174 2.759 1.000 12.570 231 VAL AAA O 1
ATOM 3567 N N . LEU A 1 253 ? 16.584 9.014 4.415 1.000 13.060 232 LEU AAA N 1
ATOM 3568 C CA . LEU A 1 253 ? 17.707 9.211 5.346 1.000 14.320 232 LEU AAA CA 1
ATOM 3569 C C . LEU A 1 253 ? 18.788 8.197 4.999 1.000 14.810 232 LEU AAA C 1
ATOM 3570 O O . LEU A 1 253 ? 18.766 7.052 5.538 1.000 14.370 232 LEU AAA O 1
ATOM 3586 N N . ASP A 1 254 ? 19.602 8.540 4.012 1.000 13.700 233 ASP AAA N 1
ATOM 3587 C CA . ASP A 1 254 ? 20.691 7.669 3.531 1.000 14.590 233 ASP AAA CA 1
ATOM 3588 C C . ASP A 1 254 ? 21.702 8.552 2.795 1.000 13.890 233 ASP AAA C 1
ATOM 3589 O O . ASP A 1 254 ? 21.311 9.376 1.953 1.000 13.450 233 ASP AAA O 1
ATOM 3598 N N . GLY A 1 255 ? 22.970 8.444 3.175 1.000 12.770 234 GLY AAA N 1
ATOM 3599 C CA . GLY A 1 255 ? 24.035 9.229 2.549 1.000 13.840 234 GLY AAA CA 1
ATOM 3600 C C . GLY A 1 255 ? 24.466 8.700 1.177 1.000 13.790 234 GLY AAA C 1
ATOM 3601 O O . GLY A 1 255 ? 25.259 9.347 0.554 1.000 14.650 234 GLY AAA O 1
ATOM 3605 N N . ASP A 1 256 ? 24.047 7.490 0.807 1.000 14.510 235 ASP AAA N 1
ATOM 3606 C CA . ASP A 1 256 ? 24.448 6.901 -0.501 1.000 15.320 235 ASP AAA CA 1
ATOM 3607 C C . ASP A 1 256 ? 23.557 7.446 -1.619 1.000 14.910 235 ASP AAA C 1
ATOM 3608 O O . ASP A 1 256 ? 22.358 7.114 -1.669 1.000 14.800 235 ASP AAA O 1
ATOM 3617 N N . PRO A 1 257 ? 24.082 8.266 -2.551 1.000 15.620 236 PRO AAA N 1
ATOM 3618 C CA . PRO A 1 257 ? 23.283 8.727 -3.695 1.000 15.660 236 PRO AAA CA 1
ATOM 3619 C C . PRO A 1 257 ? 22.661 7.575 -4.503 1.000 16.310 236 PRO AAA C 1
ATOM 3620 O O . PRO A 1 257 ? 21.572 7.724 -5.023 1.000 15.260 236 PRO AAA O 1
ATOM 3631 N N . ALA A 1 258 ? 23.281 6.398 -4.531 1.000 15.290 237 ALA AAA N 1
ATOM 3632 C CA . ALA A 1 258 ? 22.736 5.230 -5.250 1.000 17.550 237 ALA AAA CA 1
ATOM 3633 C C . ALA A 1 258 ? 21.460 4.702 -4.596 1.000 16.940 237 ALA AAA C 1
ATOM 3634 O O . ALA A 1 258 ? 20.685 4.073 -5.289 1.000 16.520 237 ALA AAA O 1
ATOM 3641 N N . TYR A 1 259 ? 21.286 4.911 -3.276 1.000 15.450 238 TYR AAA N 1
ATOM 3642 C CA . TYR A 1 259 ? 20.041 4.573 -2.552 1.000 15.720 238 TYR AAA CA 1
ATOM 3643 C C . TYR A 1 259 ? 19.036 5.720 -2.619 1.000 13.320 238 TYR AAA C 1
ATOM 3644 O O . TYR A 1 259 ? 17.853 5.489 -2.809 1.000 13.590 238 TYR AAA O 1
ATOM 3662 N N . THR A 1 260 ? 19.521 6.927 -2.377 1.000 14.040 239 THR AAA N 1
ATOM 3663 C CA . THR A 1 260 ? 18.664 8.124 -2.127 1.000 14.850 239 THR AAA CA 1
ATOM 3664 C C . THR A 1 260 ? 18.157 8.767 -3.419 1.000 14.190 239 THR AAA C 1
ATOM 3665 O O . THR A 1 260 ? 16.962 9.055 -3.516 1.000 14.300 239 THR AAA O 1
ATOM 3676 N N A CYS A 1 261 ? 19.050 8.933 -4.398 0.500 15.600 240 CYS AAA N 1
ATOM 3677 N N B CYS A 1 261 ? 19.001 8.929 -4.423 0.500 15.030 240 CYS AAA N 1
ATOM 3678 C CA A CYS A 1 261 ? 18.751 9.623 -5.684 0.500 16.320 240 CYS AAA CA 1
ATOM 3679 C CA B CYS A 1 261 ? 18.577 9.722 -5.601 0.500 15.420 240 CYS AAA CA 1
ATOM 3680 C C A CYS A 1 261 ? 17.576 8.977 -6.416 0.500 14.650 240 CYS AAA C 1
ATOM 3681 C C B CYS A 1 261 ? 17.559 8.981 -6.470 0.500 14.210 240 CYS AAA C 1
ATOM 3682 O O A CYS A 1 261 ? 16.760 9.701 -6.961 0.500 13.340 240 CYS AAA O 1
ATOM 3683 O O B CYS A 1 261 ? 16.775 9.639 -7.129 0.500 13.470 240 CYS AAA O 1
ATOM 3696 N N . PRO A 1 262 ? 17.475 7.634 -6.513 1.000 14.160 241 PRO AAA N 1
ATOM 3697 C CA . PRO A 1 262 ? 16.367 7.011 -7.216 1.000 13.780 241 PRO AAA CA 1
ATOM 3698 C C . PRO A 1 262 ? 14.979 7.479 -6.765 1.000 12.820 241 PRO AAA C 1
ATOM 3699 O O . PRO A 1 262 ? 14.033 7.400 -7.541 1.000 13.290 241 PRO AAA O 1
ATOM 3710 N N . TYR A 1 263 ? 14.856 7.917 -5.494 1.000 12.450 242 TYR AAA N 1
ATOM 3711 C CA . TYR A 1 263 ? 13.552 8.408 -4.988 1.000 11.310 242 TYR AAA CA 1
ATOM 3712 C C . TYR A 1 263 ? 13.120 9.677 -5.699 1.000 11.820 242 TYR AAA C 1
ATOM 3713 O O . TYR A 1 263 ? 11.899 9.966 -5.751 1.000 10.700 242 TYR AAA O 1
ATOM 3731 N N . GLN A 1 264 ? 14.046 10.381 -6.329 1.000 11.810 243 GLN AAA N 1
ATOM 3732 C CA . GLN A 1 264 ? 13.632 11.588 -7.072 1.000 12.040 243 GLN AAA CA 1
ATOM 3733 C C . GLN A 1 264 ? 12.969 11.200 -8.430 1.000 11.450 243 GLN AAA C 1
ATOM 3734 O O . GLN A 1 264 ? 12.555 12.076 -9.192 1.000 13.930 243 GLN AAA O 1
ATOM 3748 N N . ASN A 1 265 ? 12.861 9.923 -8.757 1.000 10.870 244 ASN AAA N 1
ATOM 3749 C CA . ASN A 1 265 ? 12.074 9.473 -9.914 1.000 11.770 244 ASN AAA CA 1
ATOM 3750 C C . ASN A 1 265 ? 10.628 9.184 -9.477 1.000 12.010 244 ASN AAA C 1
ATOM 3751 O O . ASN A 1 265 ? 9.813 8.937 -10.344 1.000 13.620 244 ASN AAA O 1
ATOM 3762 N N . VAL A 1 266 ? 10.341 9.202 -8.166 1.000 12.020 245 VAL AAA N 1
ATOM 3763 C CA . VAL A 1 266 ? 8.947 8.973 -7.693 1.000 12.960 245 VAL AAA CA 1
ATOM 3764 C C . VAL A 1 266 ? 8.414 10.153 -6.883 1.000 13.520 245 VAL AAA C 1
ATOM 3765 O O . VAL A 1 266 ? 7.210 10.139 -6.590 1.000 13.600 245 VAL AAA O 1
ATOM 3778 N N . MET A 1 267 ? 9.209 11.173 -6.645 1.000 12.160 246 MET AAA N 1
ATOM 3779 C CA . MET A 1 267 ? 8.790 12.379 -5.946 1.000 13.090 246 MET AAA CA 1
ATOM 3780 C C . MET A 1 267 ? 9.644 13.502 -6.505 1.000 12.510 246 MET AAA C 1
ATOM 3781 O O . MET A 1 267 ? 10.738 13.210 -6.964 1.000 11.920 246 MET AAA O 1
ATOM 3795 N N . ASP A 1 268 ? 9.189 14.741 -6.423 1.000 11.320 247 ASP AAA N 1
ATOM 3796 C CA . ASP A 1 268 ? 9.835 15.889 -7.102 1.000 11.360 247 ASP AAA CA 1
ATOM 3797 C C . ASP A 1 268 ? 11.276 16.114 -6.611 1.000 11.830 247 ASP AAA C 1
ATOM 3798 O O . ASP A 1 268 ? 12.176 16.362 -7.429 1.000 13.830 247 ASP AAA O 1
ATOM 3807 N N . GLY A 1 269 ? 11.450 16.121 -5.292 1.000 11.080 248 GLY AAA N 1
ATOM 3808 C CA . GLY A 1 269 ? 12.771 16.352 -4.700 1.000 11.890 248 GLY AAA CA 1
ATOM 3809 C C . GLY A 1 269 ? 13.001 15.454 -3.513 1.000 11.250 248 GLY AAA C 1
ATOM 3810 O O . GLY A 1 269 ? 12.049 14.817 -3.028 1.000 10.310 248 GLY AAA O 1
ATOM 3814 N N . VAL A 1 270 ? 14.250 15.361 -3.099 1.000 11.650 249 VAL AAA N 1
ATOM 3815 C CA . VAL A 1 270 ? 14.596 14.743 -1.805 1.000 11.660 249 VAL AAA CA 1
ATOM 3816 C C . VAL A 1 270 ? 15.572 15.671 -1.100 1.000 11.420 249 VAL AAA C 1
ATOM 3817 O O . VAL A 1 270 ? 16.266 16.502 -1.721 1.000 11.680 249 VAL AAA O 1
ATOM 3830 N N . LEU A 1 271 ? 15.621 15.530 0.210 1.000 10.360 250 LEU AAA N 1
ATOM 3831 C CA . LEU A 1 271 ? 16.617 16.229 1.010 1.000 10.460 250 LEU AAA CA 1
ATOM 3832 C C . LEU A 1 271 ? 18.003 15.689 0.639 1.000 11.000 250 LEU AAA C 1
ATOM 3833 O O . LEU A 1 271 ? 18.192 14.490 0.402 1.000 12.080 250 LEU AAA O 1
ATOM 3849 N N . ASN A 1 272 ? 18.972 16.559 0.592 1.000 10.780 251 ASN AAA N 1
ATOM 3850 C CA . ASN A 1 272 ? 20.324 16.176 0.131 1.000 11.950 251 ASN AAA CA 1
ATOM 3851 C C . ASN A 1 272 ? 21.142 15.569 1.275 1.000 12.470 251 ASN AAA C 1
ATOM 3852 O O . ASN A 1 272 ? 22.199 16.102 1.648 1.000 12.060 251 ASN AAA O 1
ATOM 3863 N N . TYR A 1 273 ? 20.739 14.384 1.723 1.000 12.160 252 TYR AAA N 1
ATOM 3864 C CA . TYR A 1 273 ? 21.539 13.588 2.684 1.000 12.420 252 TYR AAA CA 1
ATOM 3865 C C . TYR A 1 273 ? 22.860 13.109 2.056 1.000 12.150 252 TYR AAA C 1
ATOM 3866 O O . TYR A 1 273 ? 23.851 13.027 2.747 1.000 12.060 252 TYR AAA O 1
ATOM 3884 N N . PRO A 1 274 ? 22.970 12.836 0.724 1.000 12.360 253 PRO AAA N 1
ATOM 3885 C CA . PRO A 1 274 ? 24.283 12.548 0.142 1.000 13.060 253 PRO AAA CA 1
ATOM 3886 C C . PRO A 1 274 ? 25.294 13.675 0.367 1.000 11.670 253 PRO AAA C 1
ATOM 3887 O O . PRO A 1 274 ? 26.408 13.415 0.697 1.000 13.860 253 PRO AAA O 1
ATOM 3898 N N . ILE A 1 275 ? 24.925 14.939 0.143 1.000 12.410 254 ILE AAA N 1
ATOM 3899 C CA . ILE A 1 275 ? 25.854 16.066 0.375 1.000 12.810 254 ILE AAA CA 1
ATOM 3900 C C . ILE A 1 275 ? 26.041 16.287 1.889 1.000 11.980 254 ILE AAA C 1
ATOM 3901 O O . ILE A 1 275 ? 27.133 16.709 2.286 1.000 12.630 254 ILE AAA O 1
ATOM 3917 N N . TYR A 1 276 ? 25.024 16.031 2.699 1.000 11.080 255 TYR AAA N 1
ATOM 3918 C CA . TYR A 1 276 ? 25.065 16.339 4.141 1.000 11.890 255 TYR AAA CA 1
ATOM 3919 C C . TYR A 1 276 ? 26.370 15.835 4.763 1.000 11.920 255 TYR AAA C 1
ATOM 3920 O O . TYR A 1 276 ? 27.042 16.582 5.452 1.000 13.600 255 TYR AAA O 1
ATOM 3938 N N . TYR A 1 277 ? 26.654 14.532 4.626 1.000 11.940 256 TYR AAA N 1
ATOM 3939 C CA . TYR A 1 277 ? 27.781 13.929 5.389 1.000 12.750 256 TYR AAA CA 1
ATOM 3940 C C . TYR A 1 277 ? 29.112 14.570 4.997 1.000 13.680 256 TYR AAA C 1
ATOM 3941 O O . TYR A 1 277 ? 29.849 15.031 5.874 1.000 15.170 256 TYR AAA O 1
ATOM 3959 N N . PRO A 1 278 ? 29.504 14.631 3.710 1.000 14.130 257 PRO AAA N 1
ATOM 3960 C CA . PRO A 1 278 ? 30.800 15.222 3.381 1.000 13.660 257 PRO AAA CA 1
ATOM 3961 C C . PRO A 1 278 ? 30.814 16.738 3.587 1.000 13.290 257 PRO AAA C 1
ATOM 3962 O O . PRO A 1 278 ? 31.873 17.339 3.839 1.000 14.800 257 PRO AAA O 1
ATOM 3973 N N . LEU A 1 279 ? 29.662 17.378 3.536 1.000 13.220 258 LEU AAA N 1
ATOM 3974 C CA . LEU A 1 279 ? 29.591 18.842 3.786 1.000 12.740 258 LEU AAA CA 1
ATOM 3975 C C . LEU A 1 279 ? 29.895 19.107 5.264 1.000 13.850 258 LEU AAA C 1
ATOM 3976 O O . LEU A 1 279 ? 30.732 19.974 5.561 1.000 14.140 258 LEU AAA O 1
ATOM 3992 N N . LEU A 1 280 ? 29.237 18.370 6.150 1.000 12.440 259 LEU AAA N 1
ATOM 3993 C CA . LEU A 1 280 ? 29.500 18.443 7.599 1.000 12.290 259 LEU AAA CA 1
ATOM 3994 C C . LEU A 1 280 ? 30.977 18.124 7.852 1.000 13.630 259 LEU AAA C 1
ATOM 3995 O O . LEU A 1 280 ? 31.640 18.905 8.532 1.000 14.370 259 LEU AAA O 1
ATOM 4011 N N . ASN A 1 281 ? 31.453 17.008 7.319 1.000 14.000 260 ASN AAA N 1
ATOM 4012 C CA . ASN A 1 281 ? 32.853 16.572 7.557 1.000 15.060 260 ASN AAA CA 1
ATOM 4013 C C . ASN A 1 281 ? 33.841 17.612 7.035 1.000 16.460 260 ASN AAA C 1
ATOM 4014 O O . ASN A 1 281 ? 34.869 17.812 7.690 1.000 18.520 260 ASN AAA O 1
ATOM 4025 N N . ALA A 1 282 ? 33.560 18.280 5.920 1.000 15.220 261 ALA AAA N 1
ATOM 4026 C CA . ALA A 1 282 ? 34.518 19.237 5.329 1.000 16.170 261 ALA AAA CA 1
ATOM 4027 C C . ALA A 1 282 ? 34.706 20.425 6.269 1.000 17.450 261 ALA AAA C 1
ATOM 4028 O O . ALA A 1 282 ? 35.849 20.938 6.355 1.000 17.590 261 ALA AAA O 1
ATOM 4035 N N . PHE A 1 283 ? 33.634 20.947 6.854 1.000 15.000 262 PHE AAA N 1
ATOM 4036 C CA . PHE A 1 283 ? 33.677 22.239 7.563 1.000 14.310 262 PHE AAA CA 1
ATOM 4037 C C . PHE A 1 283 ? 33.669 22.066 9.099 1.000 14.160 262 PHE AAA C 1
ATOM 4038 O O . PHE A 1 283 ? 33.902 23.038 9.769 1.000 15.030 262 PHE AAA O 1
ATOM 4055 N N . LYS A 1 284 ? 33.434 20.889 9.649 1.000 14.960 263 LYS AAA N 1
ATOM 4056 C CA . LYS A 1 284 ? 33.315 20.797 11.143 1.000 14.920 263 LYS AAA CA 1
ATOM 4057 C C . LYS A 1 284 ? 34.701 20.792 11.804 1.000 15.490 263 LYS AAA C 1
ATOM 4058 O O . LYS A 1 284 ? 34.769 20.878 13.033 1.000 13.940 263 LYS AAA O 1
ATOM 4077 N N . SER A 1 285 ? 35.751 20.693 11.024 1.000 15.430 264 SER AAA N 1
ATOM 4078 C CA . SER A 1 285 ? 37.132 20.484 11.504 1.000 17.790 264 SER AAA CA 1
ATOM 4079 C C . SER A 1 285 ? 38.079 21.173 10.541 1.000 19.640 264 SER AAA C 1
ATOM 4080 O O . SER A 1 285 ? 37.816 21.132 9.310 1.000 19.260 264 SER AAA O 1
ATOM 4088 N N . THR A 1 286 ? 39.183 21.722 11.050 1.000 18.830 265 THR AAA N 1
ATOM 4089 C CA . THR A 1 286 ? 40.245 22.294 10.175 1.000 20.210 265 THR AAA CA 1
ATOM 4090 C C . THR A 1 286 ? 40.932 21.173 9.393 1.000 21.540 265 THR AAA C 1
ATOM 4091 O O . THR A 1 286 ? 41.611 21.526 8.418 1.000 24.190 265 THR AAA O 1
ATOM 4102 N N . SER A 1 287 ? 40.725 19.902 9.748 1.000 21.870 266 SER AAA N 1
ATOM 4103 C CA . SER A 1 287 ? 41.223 18.717 9.003 1.000 23.430 266 SER AAA CA 1
ATOM 4104 C C . SER A 1 287 ? 40.169 18.062 8.079 1.000 22.410 266 SER AAA C 1
ATOM 4105 O O . SER A 1 287 ? 40.412 16.923 7.618 1.000 21.740 266 SER AAA O 1
ATOM 4113 N N . GLY A 1 288 ? 39.006 18.681 7.868 1.000 20.740 267 GLY AAA N 1
ATOM 4114 C CA . GLY A 1 288 ? 37.926 18.088 7.046 1.000 20.910 267 GLY AAA CA 1
ATOM 4115 C C . GLY A 1 288 ? 38.312 17.910 5.580 1.000 19.390 267 GLY AAA C 1
ATOM 4116 O O . GLY A 1 288 ? 39.098 18.743 5.063 1.000 21.150 267 GLY AAA O 1
ATOM 4120 N N . SER A 1 289 ? 37.807 16.852 4.947 1.000 18.750 268 SER AAA N 1
ATOM 4121 C CA . SER A 1 289 ? 38.114 16.485 3.540 1.000 18.660 268 SER AAA CA 1
ATOM 4122 C C . SER A 1 289 ? 37.388 17.381 2.533 1.000 20.990 268 SER AAA C 1
ATOM 4123 O O . SER A 1 289 ? 36.180 17.179 2.285 1.000 18.030 268 SER AAA O 1
ATOM 4131 N N . MET A 1 290 ? 38.098 18.271 1.859 1.000 19.550 269 MET AAA N 1
ATOM 4132 C CA . MET A 1 290 ? 37.537 19.029 0.721 1.000 20.260 269 MET AAA CA 1
ATOM 4133 C C . MET A 1 290 ? 37.347 18.092 -0.478 1.000 20.930 269 MET AAA C 1
ATOM 4134 O O . MET A 1 290 ? 36.388 18.266 -1.222 1.000 21.070 269 MET AAA O 1
ATOM 4148 N N . ASP A 1 291 ? 38.177 17.063 -0.597 1.000 20.450 270 ASP AAA N 1
ATOM 4149 C CA . ASP A 1 291 ? 38.047 16.069 -1.695 1.000 23.300 270 ASP AAA CA 1
ATOM 4150 C C . ASP A 1 291 ? 36.669 15.398 -1.624 1.000 22.190 270 ASP AAA C 1
ATOM 4151 O O . ASP A 1 291 ? 35.985 15.312 -2.653 1.000 18.720 270 ASP AAA O 1
ATOM 4160 N N . ASP A 1 292 ? 36.263 14.934 -0.443 1.000 19.560 271 ASP AAA N 1
ATOM 4161 C CA . ASP A 1 292 ? 35.004 14.141 -0.356 1.000 19.580 271 ASP AAA CA 1
ATOM 4162 C C . ASP A 1 292 ? 33.831 15.037 -0.753 1.000 18.110 271 ASP AAA C 1
ATOM 4163 O O . ASP A 1 292 ? 32.900 14.510 -1.400 1.000 17.710 271 ASP AAA O 1
ATOM 4172 N N . LEU A 1 293 ? 33.864 16.316 -0.399 1.000 17.390 272 LEU AAA N 1
ATOM 4173 C CA . LEU A 1 293 ? 32.769 17.275 -0.733 1.000 17.140 272 LEU AAA CA 1
ATOM 4174 C C . LEU A 1 293 ? 32.778 17.547 -2.239 1.000 17.080 272 LEU AAA C 1
ATOM 4175 O O . LEU A 1 293 ? 31.723 17.492 -2.872 1.000 17.370 272 LEU AAA O 1
ATOM 4191 N N . TYR A 1 294 ? 33.945 17.877 -2.785 1.000 17.730 273 TYR AAA N 1
ATOM 4192 C CA . TYR A 1 294 ? 34.119 18.155 -4.238 1.000 19.040 273 TYR AAA CA 1
ATOM 4193 C C . TYR A 1 294 ? 33.578 16.981 -5.044 1.000 17.010 273 TYR AAA C 1
ATOM 4194 O O . TYR A 1 294 ? 32.718 17.194 -5.925 1.000 17.980 273 TYR AAA O 1
ATOM 4212 N N . ASN A 1 295 ? 33.964 15.775 -4.684 1.000 17.780 274 ASN AAA N 1
ATOM 4213 C CA . ASN A 1 295 ? 33.567 14.542 -5.403 1.000 18.550 274 ASN AAA CA 1
ATOM 4214 C C . ASN A 1 295 ? 32.053 14.308 -5.238 1.000 18.520 274 ASN AAA C 1
ATOM 4215 O O . ASN A 1 295 ? 31.406 13.918 -6.212 1.000 18.820 274 ASN AAA O 1
ATOM 4226 N N . MET A 1 296 ? 31.476 14.511 -4.050 1.000 17.260 275 MET AAA N 1
ATOM 4227 C CA . MET A 1 296 ? 30.015 14.308 -3.910 1.000 16.630 275 MET AAA CA 1
ATOM 4228 C C . MET A 1 296 ? 29.243 15.383 -4.682 1.000 16.290 275 MET AAA C 1
ATOM 4229 O O . MET A 1 296 ? 28.141 15.072 -5.203 1.000 16.360 275 MET AAA O 1
ATOM 4243 N N . ILE A 1 297 ? 29.721 16.615 -4.774 1.000 14.980 276 ILE AAA N 1
ATOM 4244 C CA . ILE A 1 297 ? 29.049 17.653 -5.583 1.000 16.290 276 ILE AAA CA 1
ATOM 4245 C C . ILE A 1 297 ? 28.944 17.140 -7.030 1.000 15.150 276 ILE AAA C 1
ATOM 4246 O O . ILE A 1 297 ? 27.875 17.166 -7.638 1.000 14.190 276 ILE AAA O 1
ATOM 4262 N N . ASN A 1 298 ? 30.043 16.585 -7.519 1.000 16.540 277 ASN AAA N 1
ATOM 4263 C CA . ASN A 1 298 ? 30.082 16.125 -8.933 1.000 16.140 277 ASN AAA CA 1
ATOM 4264 C C . ASN A 1 298 ? 29.246 14.862 -9.083 1.000 16.550 277 ASN AAA C 1
ATOM 4265 O O . ASN A 1 298 ? 28.550 14.750 -10.095 1.000 16.310 277 ASN AAA O 1
ATOM 4276 N N . THR A 1 299 ? 29.259 13.974 -8.103 1.000 16.530 278 THR AAA N 1
ATOM 4277 C CA . THR A 1 299 ? 28.456 12.732 -8.140 1.000 16.380 278 THR AAA CA 1
ATOM 4278 C C . THR A 1 299 ? 26.973 13.116 -8.153 1.000 15.440 278 THR AAA C 1
ATOM 4279 O O . THR A 1 299 ? 26.231 12.567 -8.985 1.000 15.970 278 THR AAA O 1
ATOM 4290 N N . VAL A 1 300 ? 26.538 14.032 -7.288 1.000 13.090 279 VAL AAA N 1
ATOM 4291 C CA . VAL A 1 300 ? 25.085 14.366 -7.239 1.000 14.850 279 VAL AAA CA 1
ATOM 4292 C C . VAL A 1 300 ? 24.695 15.085 -8.534 1.000 15.420 279 VAL AAA C 1
ATOM 4293 O O . VAL A 1 300 ? 23.569 14.870 -9.069 1.000 15.310 279 VAL AAA O 1
ATOM 4306 N N . LYS A 1 301 ? 25.537 16.017 -8.982 1.000 15.830 280 LYS AAA N 1
ATOM 4307 C CA . LYS A 1 301 ? 25.248 16.841 -10.167 1.000 17.950 280 LYS AAA CA 1
ATOM 4308 C C . LYS A 1 301 ? 24.997 15.926 -11.370 1.000 18.810 280 LYS AAA C 1
ATOM 4309 O O . LYS A 1 301 ? 24.009 16.146 -12.122 1.000 17.030 280 LYS AAA O 1
ATOM 4328 N N A SER A 1 302 ? 25.839 14.902 -11.524 0.500 18.900 281 SER AAA N 1
ATOM 4329 N N B SER A 1 302 ? 25.845 14.909 -11.538 0.500 18.880 281 SER AAA N 1
ATOM 4330 C CA A SER A 1 302 ? 25.846 13.987 -12.695 0.500 20.280 281 SER AAA CA 1
ATOM 4331 C CA B SER A 1 302 ? 25.829 13.999 -12.713 0.500 20.180 281 SER AAA CA 1
ATOM 4332 C C A SER A 1 302 ? 24.788 12.897 -12.532 0.500 20.540 281 SER AAA C 1
ATOM 4333 C C B SER A 1 302 ? 24.762 12.917 -12.530 0.500 20.480 281 SER AAA C 1
ATOM 4334 O O A SER A 1 302 ? 24.187 12.517 -13.548 0.500 21.870 281 SER AAA O 1
ATOM 4335 O O B SER A 1 302 ? 24.124 12.564 -13.533 0.500 22.020 281 SER AAA O 1
ATOM 4350 N N . ASP A 1 303 ? 24.609 12.377 -11.313 1.000 18.380 282 ASP AAA N 1
ATOM 4351 C CA . ASP A 1 303 ? 23.939 11.071 -11.100 1.000 20.660 282 ASP AAA CA 1
ATOM 4352 C C . ASP A 1 303 ? 22.490 11.276 -10.628 1.000 21.390 282 ASP AAA C 1
ATOM 4353 O O . ASP A 1 303 ? 21.601 10.541 -11.070 1.000 23.750 282 ASP AAA O 1
ATOM 4362 N N A CYS A 1 304 ? 22.234 12.212 -9.700 0.500 19.060 283 CYS AAA N 1
ATOM 4363 N N B CYS A 1 304 ? 22.230 12.288 -9.812 0.500 18.490 283 CYS AAA N 1
ATOM 4364 C CA A CYS A 1 304 ? 20.872 12.428 -9.139 0.500 18.280 283 CYS AAA CA 1
ATOM 4365 C CA B CYS A 1 304 ? 20.897 12.433 -9.205 0.500 17.340 283 CYS AAA CA 1
ATOM 4366 C C A CYS A 1 304 ? 19.980 12.930 -10.273 0.500 16.610 283 CYS AAA C 1
ATOM 4367 C C B CYS A 1 304 ? 19.945 13.032 -10.235 0.500 16.400 283 CYS AAA C 1
ATOM 4368 O O A CYS A 1 304 ? 20.451 13.610 -11.192 0.500 15.380 283 CYS AAA O 1
ATOM 4369 O O B CYS A 1 304 ? 20.325 13.888 -11.048 0.500 15.630 283 CYS AAA O 1
ATOM 4382 N N . PRO A 1 305 ? 18.680 12.552 -10.284 1.000 15.510 284 PRO AAA N 1
ATOM 4383 C CA . PRO A 1 305 ? 17.771 13.005 -11.321 1.000 14.380 284 PRO AAA CA 1
ATOM 4384 C C . PRO A 1 305 ? 17.798 14.516 -11.562 1.000 13.890 284 PRO AAA C 1
ATOM 4385 O O . PRO A 1 305 ? 17.814 14.923 -12.701 1.000 16.690 284 PRO AAA O 1
ATOM 4396 N N . ASP A 1 306 ? 17.784 15.323 -10.521 1.000 14.030 285 ASP AAA N 1
ATOM 4397 C CA . ASP A 1 306 ? 17.873 16.805 -10.702 1.000 13.010 285 ASP AAA CA 1
ATOM 4398 C C . ASP A 1 306 ? 18.373 17.426 -9.392 1.000 13.390 285 ASP AAA C 1
ATOM 4399 O O . ASP A 1 306 ? 17.562 17.778 -8.519 1.000 13.040 285 ASP AAA O 1
ATOM 4408 N N . SER A 1 307 ? 19.682 17.707 -9.354 1.000 13.500 286 SER AAA N 1
ATOM 4409 C CA . SER A 1 307 ? 20.357 18.394 -8.224 1.000 12.950 286 SER AAA CA 1
ATOM 4410 C C . SER A 1 307 ? 19.712 19.754 -7.909 1.000 12.200 286 SER AAA C 1
ATOM 4411 O O . SER A 1 307 ? 19.760 20.150 -6.716 1.000 12.150 286 SER AAA O 1
ATOM 4419 N N . THR A 1 308 ? 19.080 20.433 -8.870 1.000 12.590 287 THR AAA N 1
ATOM 4420 C CA . THR A 1 308 ? 18.490 21.764 -8.612 1.000 13.550 287 THR AAA CA 1
ATOM 4421 C C . THR A 1 308 ? 17.147 21.636 -7.876 1.000 12.060 287 THR AAA C 1
ATOM 4422 O O . THR A 1 308 ? 16.576 22.647 -7.555 1.000 13.940 287 THR AAA O 1
ATOM 4433 N N . LEU A 1 309 ? 16.639 20.415 -7.665 1.000 12.830 288 LEU AAA N 1
ATOM 4434 C CA . LEU A 1 309 ? 15.370 20.180 -6.929 1.000 13.070 288 LEU AAA CA 1
ATOM 4435 C C . LEU A 1 309 ? 15.631 19.407 -5.620 1.000 12.480 288 LEU AAA C 1
ATOM 4436 O O . LEU A 1 309 ? 14.672 19.002 -4.961 1.000 12.060 288 LEU AAA O 1
ATOM 4452 N N . LEU A 1 310 ? 16.884 19.334 -5.197 1.000 10.560 289 LEU AAA N 1
ATOM 4453 C CA . LEU A 1 310 ? 17.229 18.782 -3.853 1.000 11.260 289 LEU AAA CA 1
ATOM 4454 C C . LEU A 1 310 ? 17.307 19.908 -2.854 1.000 12.390 289 LEU AAA C 1
ATOM 4455 O O . LEU A 1 310 ? 17.368 21.130 -3.219 1.000 13.610 289 LEU AAA O 1
ATOM 4471 N N . GLY A 1 311 ? 17.220 19.542 -1.560 1.000 11.870 290 GLY AAA N 1
ATOM 4472 C CA . GLY A 1 311 ? 17.286 20.479 -0.440 1.000 11.950 290 GLY AAA CA 1
ATOM 4473 C C . GLY A 1 311 ? 18.634 20.397 0.239 1.000 11.530 290 GLY AAA C 1
ATOM 4474 O O . GLY A 1 311 ? 18.998 19.324 0.749 1.000 12.350 290 GLY AAA O 1
ATOM 4478 N N . THR A 1 312 ? 19.389 21.471 0.241 1.000 11.230 291 THR AAA N 1
ATOM 4479 C CA . THR A 1 312 ? 20.731 21.491 0.837 1.000 12.260 291 THR AAA CA 1
ATOM 4480 C C . THR A 1 312 ? 20.643 21.874 2.312 1.000 11.460 291 THR AAA C 1
ATOM 4481 O O . THR A 1 312 ? 20.025 22.886 2.648 1.000 12.510 291 THR AAA O 1
ATOM 4492 N N . PHE A 1 313 ? 21.295 21.128 3.177 1.000 11.440 292 PHE AAA N 1
ATOM 4493 C CA . PHE A 1 313 ? 21.291 21.437 4.621 1.000 11.750 292 PHE AAA CA 1
ATOM 4494 C C . PHE A 1 313 ? 22.547 20.905 5.281 1.000 12.320 292 PHE AAA C 1
ATOM 4495 O O . PHE A 1 313 ? 23.149 19.931 4.788 1.000 11.320 292 PHE AAA O 1
ATOM 4512 N N . VAL A 1 314 ? 22.824 21.421 6.482 1.000 11.930 293 VAL AAA N 1
ATOM 4513 C CA . VAL A 1 314 ? 23.854 20.788 7.349 1.000 12.100 293 VAL AAA CA 1
ATOM 4514 C C . VAL A 1 314 ? 23.326 20.592 8.764 1.000 11.800 293 VAL AAA C 1
ATOM 4515 O O . VAL A 1 314 ? 24.053 20.078 9.629 1.000 12.950 293 VAL AAA O 1
ATOM 4528 N N . GLU A 1 315 ? 22.090 21.000 9.006 1.000 11.970 294 GLU AAA N 1
ATOM 4529 C CA . GLU A 1 315 ? 21.595 21.050 10.377 1.000 11.940 294 GLU AAA CA 1
ATOM 4530 C C . GLU A 1 315 ? 20.090 20.787 10.343 1.000 12.690 294 GLU AAA C 1
ATOM 4531 O O . GLU A 1 315 ? 19.345 21.318 9.482 1.000 12.980 294 GLU AAA O 1
ATOM 4543 N N . ASN A 1 316 ? 19.654 19.933 11.260 1.000 11.580 295 ASN AAA N 1
ATOM 4544 C CA . ASN A 1 316 ? 18.223 19.661 11.457 1.000 11.990 295 ASN AAA CA 1
ATOM 4545 C C . ASN A 1 316 ? 18.012 19.124 12.881 1.000 10.540 295 ASN AAA C 1
ATOM 4546 O O . ASN A 1 316 ? 18.940 19.051 13.650 1.000 12.060 295 ASN AAA O 1
ATOM 4557 N N . HIS A 1 317 ? 16.787 18.699 13.133 1.000 11.010 296 HIS AAA N 1
ATOM 4558 C CA . HIS A 1 317 ? 16.323 18.248 14.470 1.000 10.490 296 HIS AAA CA 1
ATOM 4559 C C . HIS A 1 317 ? 16.614 16.752 14.655 1.000 10.090 296 HIS AAA C 1
ATOM 4560 O O . HIS A 1 317 ? 16.246 16.205 15.743 1.000 11.170 296 HIS AAA O 1
ATOM 4575 N N . ASP A 1 318 ? 17.232 16.105 13.662 1.000 11.370 297 ASP AAA N 1
ATOM 4576 C CA . ASP A 1 318 ? 17.467 14.639 13.681 1.000 11.000 297 ASP AAA CA 1
ATOM 4577 C C . ASP A 1 318 ? 18.973 14.330 13.730 1.000 10.660 297 ASP AAA C 1
ATOM 4578 O O . ASP A 1 318 ? 19.340 13.151 13.672 1.000 11.560 297 ASP AAA O 1
ATOM 4587 N N . ASN A 1 319 ? 19.829 15.324 13.805 1.000 10.340 298 ASN AAA N 1
ATOM 4588 C CA . ASN A 1 319 ? 21.302 15.158 13.884 1.000 11.250 298 ASN AAA CA 1
ATOM 4589 C C . ASN A 1 319 ? 21.864 16.209 14.815 1.000 11.550 298 ASN AAA C 1
ATOM 4590 O O . ASN A 1 319 ? 21.241 17.268 14.999 1.000 12.050 298 ASN AAA O 1
ATOM 4601 N N . PRO A 1 320 ? 23.072 16.040 15.391 1.000 11.690 299 PRO AAA N 1
ATOM 4602 C CA . PRO A 1 320 ? 23.656 17.104 16.175 1.000 11.420 299 PRO AAA CA 1
ATOM 4603 C C . PRO A 1 320 ? 23.852 18.366 15.341 1.000 10.680 299 PRO AAA C 1
ATOM 4604 O O . PRO A 1 320 ? 24.190 18.269 14.172 1.000 11.110 299 PRO AAA O 1
ATOM 4615 N N . ARG A 1 321 ? 23.630 19.506 15.953 1.000 11.260 300 ARG AAA N 1
ATOM 4616 C CA . ARG A 1 321 ? 23.830 20.783 15.251 1.000 11.560 300 ARG AAA CA 1
ATOM 4617 C C . ARG A 1 321 ? 25.281 20.979 14.846 1.000 12.520 300 ARG AAA C 1
ATOM 4618 O O . ARG A 1 321 ? 26.202 20.384 15.454 1.000 11.760 300 ARG AAA O 1
ATOM 4639 N N . PHE A 1 322 ? 25.504 21.758 13.793 1.000 12.400 301 PHE AAA N 1
ATOM 4640 C CA . PHE A 1 322 ? 26.887 22.002 13.325 1.000 12.840 301 PHE AAA CA 1
ATOM 4641 C C . PHE A 1 322 ? 27.774 22.460 14.497 1.000 13.120 301 PHE AAA C 1
ATOM 4642 O O . PHE A 1 322 ? 28.881 21.940 14.675 1.000 12.700 301 PHE AAA O 1
ATOM 4659 N N . ALA A 1 323 ? 27.329 23.432 15.287 1.000 12.970 302 ALA AAA N 1
ATOM 4660 C CA . ALA A 1 323 ? 28.142 24.043 16.355 1.000 13.360 302 ALA AAA CA 1
ATOM 4661 C C . ALA A 1 323 ? 28.325 23.066 17.526 1.000 13.140 302 ALA AAA C 1
ATOM 4662 O O . ALA A 1 323 ? 29.232 23.309 18.313 1.000 13.660 302 ALA AAA O 1
ATOM 4669 N N . SER A 1 324 ? 27.579 21.954 17.569 1.000 12.420 303 SER AAA N 1
ATOM 4670 C CA . SER A 1 324 ? 27.853 20.858 18.538 1.000 12.750 303 SER AAA CA 1
ATOM 4671 C C . SER A 1 324 ? 29.192 20.160 18.222 1.000 12.160 303 SER AAA C 1
ATOM 4672 O O . SER A 1 324 ? 29.769 19.553 19.119 1.000 12.450 303 SER AAA O 1
ATOM 4680 N N . TYR A 1 325 ? 29.630 20.186 16.962 1.000 12.040 304 TYR AAA N 1
ATOM 4681 C CA . TYR A 1 325 ? 30.915 19.612 16.516 1.000 12.410 304 TYR AAA CA 1
ATOM 4682 C C . TYR A 1 325 ? 32.040 20.626 16.704 1.000 13.190 304 TYR AAA C 1
ATOM 4683 O O . TYR A 1 325 ? 33.164 20.231 17.047 1.000 13.840 304 TYR AAA O 1
ATOM 4701 N N . THR A 1 326 ? 31.783 21.886 16.376 1.000 14.360 305 THR AAA N 1
ATOM 4702 C CA . THR A 1 326 ? 32.788 22.962 16.510 1.000 13.880 305 THR AAA CA 1
ATOM 4703 C C . THR A 1 326 ? 32.074 24.279 16.766 1.000 14.590 305 THR AAA C 1
ATOM 4704 O O . THR A 1 326 ? 31.112 24.579 16.050 1.000 14.390 305 THR AAA O 1
ATOM 4715 N N . ASN A 1 327 ? 32.583 25.089 17.709 1.000 13.790 306 ASN AAA N 1
ATOM 4716 C CA . ASN A 1 327 ? 32.112 26.468 17.957 1.000 15.200 306 ASN AAA CA 1
ATOM 4717 C C . ASN A 1 327 ? 32.857 27.507 17.130 1.000 15.780 306 ASN AAA C 1
ATOM 4718 O O . ASN A 1 327 ? 32.596 28.720 17.327 1.000 15.320 306 ASN AAA O 1
ATOM 4729 N N . ASP A 1 328 ? 33.703 27.083 16.209 1.000 15.890 307 ASP AAA N 1
ATOM 4730 C CA . ASP A 1 328 ? 34.419 28.045 15.339 1.000 17.160 307 ASP AAA CA 1
ATOM 4731 C C . ASP A 1 328 ? 33.400 28.768 14.448 1.000 18.530 307 ASP AAA C 1
ATOM 4732 O O . ASP A 1 328 ? 32.734 28.135 13.658 1.000 16.540 307 ASP AAA O 1
ATOM 4741 N N . ILE A 1 329 ? 33.283 30.076 14.601 1.000 17.240 308 ILE AAA N 1
ATOM 4742 C CA . ILE A 1 329 ? 32.258 30.881 13.886 1.000 18.550 308 ILE AAA CA 1
ATOM 4743 C C . ILE A 1 329 ? 32.619 30.939 12.398 1.000 17.670 308 ILE AAA C 1
ATOM 4744 O O . ILE A 1 329 ? 31.701 30.995 11.567 1.000 16.060 308 ILE AAA O 1
ATOM 4760 N N . ALA A 1 330 ? 33.884 30.953 12.048 1.000 15.500 309 ALA AAA N 1
ATOM 4761 C CA . ALA A 1 330 ? 34.254 31.038 10.615 1.000 15.830 309 ALA AAA CA 1
ATOM 4762 C C . ALA A 1 330 ? 33.828 29.743 9.953 1.000 16.320 309 ALA AAA C 1
ATOM 4763 O O . ALA A 1 330 ? 33.337 29.800 8.819 1.000 16.900 309 ALA AAA O 1
ATOM 4770 N N . LEU A 1 331 ? 34.033 28.602 10.608 1.000 14.860 310 LEU AAA N 1
ATOM 4771 C CA . LEU A 1 331 ? 33.612 27.332 9.997 1.000 14.800 310 LEU AAA CA 1
ATOM 4772 C C . LEU A 1 331 ? 32.095 27.381 9.796 1.000 14.650 310 LEU AAA C 1
ATOM 4773 O O . LEU A 1 331 ? 31.601 26.905 8.739 1.000 12.520 310 LEU AAA O 1
ATOM 4789 N N . ALA A 1 332 ? 31.348 27.882 10.771 1.000 13.860 311 ALA AAA N 1
ATOM 4790 C CA . ALA A 1 332 ? 29.864 27.952 10.641 1.000 13.660 311 ALA AAA CA 1
ATOM 4791 C C . ALA A 1 332 ? 29.485 28.885 9.476 1.000 14.770 311 ALA AAA C 1
ATOM 4792 O O . ALA A 1 332 ? 28.451 28.661 8.832 1.000 14.410 311 ALA AAA O 1
ATOM 4799 N N . LYS A 1 333 ? 30.198 30.010 9.313 1.000 14.110 312 LYS AAA N 1
ATOM 4800 C CA . LYS A 1 333 ? 29.913 30.980 8.221 1.000 15.700 312 LYS AAA CA 1
ATOM 4801 C C . LYS A 1 333 ? 30.123 30.290 6.873 1.000 15.410 312 LYS AAA C 1
ATOM 4802 O O . LYS A 1 333 ? 29.296 30.476 5.957 1.000 14.730 312 LYS AAA O 1
ATOM 4821 N N . ASN A 1 334 ? 31.175 29.509 6.712 1.000 13.610 313 ASN AAA N 1
ATOM 4822 C CA . ASN A 1 334 ? 31.459 28.827 5.430 1.000 14.380 313 ASN AAA CA 1
ATOM 4823 C C . ASN A 1 334 ? 30.338 27.829 5.151 1.000 14.300 313 ASN AAA C 1
ATOM 4824 O O . ASN A 1 334 ? 29.918 27.700 3.984 1.000 14.710 313 ASN AAA O 1
ATOM 4835 N N . VAL A 1 335 ? 29.948 27.040 6.146 1.000 14.420 314 VAL AAA N 1
ATOM 4836 C CA . VAL A 1 335 ? 29.013 25.927 5.846 1.000 14.940 314 VAL AAA CA 1
ATOM 4837 C C . VAL A 1 335 ? 27.655 26.562 5.532 1.000 14.250 314 VAL AAA C 1
ATOM 4838 O O . VAL A 1 335 ? 26.978 26.088 4.634 1.000 13.650 314 VAL AAA O 1
ATOM 4851 N N . ALA A 1 336 ? 27.319 27.702 6.122 1.000 14.170 315 ALA AAA N 1
ATOM 4852 C CA . ALA A 1 336 ? 26.029 28.386 5.848 1.000 13.200 315 ALA AAA CA 1
ATOM 4853 C C . ALA A 1 336 ? 26.103 28.931 4.414 1.000 14.660 315 ALA AAA C 1
ATOM 4854 O O . ALA A 1 336 ? 25.092 28.897 3.686 1.000 13.090 315 ALA AAA O 1
ATOM 4861 N N . ALA A 1 337 ? 27.234 29.527 4.052 1.000 14.390 316 ALA AAA N 1
ATOM 4862 C CA . ALA A 1 337 ? 27.405 30.083 2.684 1.000 15.040 316 ALA AAA CA 1
ATOM 4863 C C . ALA A 1 337 ? 27.244 28.959 1.660 1.000 14.640 316 ALA AAA C 1
ATOM 4864 O O . ALA A 1 337 ? 26.530 29.153 0.653 1.000 15.900 316 ALA AAA O 1
ATOM 4871 N N . PHE A 1 338 ? 27.794 27.777 1.908 1.000 13.220 317 PHE AAA N 1
ATOM 4872 C CA . PHE A 1 338 ? 27.663 26.634 0.984 1.000 13.270 317 PHE AAA CA 1
ATOM 4873 C C . PHE A 1 338 ? 26.172 26.290 0.815 1.000 13.670 317 PHE AAA C 1
ATOM 4874 O O . PHE A 1 338 ? 25.714 26.067 -0.299 1.000 13.380 317 PHE AAA O 1
ATOM 4891 N N . ILE A 1 339 ? 25.456 26.168 1.918 1.000 13.200 318 ILE AAA N 1
ATOM 4892 C CA . ILE A 1 339 ? 24.017 25.774 1.885 1.000 12.830 318 ILE AAA CA 1
ATOM 4893 C C . ILE A 1 339 ? 23.247 26.760 0.987 1.000 15.060 318 ILE AAA C 1
ATOM 4894 O O . ILE A 1 339 ? 22.377 26.330 0.226 1.000 14.050 318 ILE AAA O 1
ATOM 4910 N N . ILE A 1 340 ? 23.497 28.058 1.122 1.000 15.030 319 ILE AAA N 1
ATOM 4911 C CA . ILE A 1 340 ? 22.763 29.076 0.348 1.000 15.310 319 ILE AAA CA 1
ATOM 4912 C C . ILE A 1 340 ? 23.174 28.974 -1.133 1.000 15.860 319 ILE AAA C 1
ATOM 4913 O O . ILE A 1 340 ? 22.297 29.180 -1.973 1.000 16.580 319 ILE AAA O 1
ATOM 4929 N N . LEU A 1 341 ? 24.431 28.693 -1.455 1.000 13.850 320 LEU AAA N 1
ATOM 4930 C CA . LEU A 1 341 ? 24.919 28.902 -2.849 1.000 15.410 320 LEU AAA CA 1
ATOM 4931 C C . LEU A 1 341 ? 25.020 27.600 -3.638 1.000 15.550 320 LEU AAA C 1
ATOM 4932 O O . LEU A 1 341 ? 25.227 27.620 -4.862 1.000 16.040 320 LEU AAA O 1
ATOM 4948 N N . ASN A 1 342 ? 24.743 26.459 -3.015 1.000 14.800 321 ASN AAA N 1
ATOM 4949 C CA . ASN A 1 342 ? 24.739 25.154 -3.701 1.000 15.550 321 ASN AAA CA 1
ATOM 4950 C C . ASN A 1 342 ? 23.513 25.047 -4.615 1.000 14.560 321 ASN AAA C 1
ATOM 4951 O O . ASN A 1 342 ? 22.547 25.788 -4.447 1.000 16.090 321 ASN AAA O 1
ATOM 4962 N N . ASP A 1 343 ? 23.581 24.102 -5.555 1.000 16.130 322 ASP AAA N 1
ATOM 4963 C CA . ASP A 1 343 ? 22.386 23.693 -6.317 1.000 15.230 322 ASP AAA CA 1
ATOM 4964 C C . ASP A 1 343 ? 21.211 23.418 -5.370 1.000 15.520 322 ASP AAA C 1
ATOM 4965 O O . ASP A 1 343 ? 21.385 22.829 -4.256 1.000 14.300 322 ASP AAA O 1
ATOM 4974 N N . GLY A 1 344 ? 20.021 23.749 -5.831 1.000 14.810 323 GLY AAA N 1
ATOM 4975 C CA . GLY A 1 344 ? 18.796 23.353 -5.141 1.000 14.700 323 GLY AAA CA 1
ATOM 4976 C C . GLY A 1 344 ? 18.392 24.357 -4.123 1.000 14.780 323 GLY AAA C 1
ATOM 4977 O O . GLY A 1 344 ? 18.692 25.575 -4.286 1.000 15.430 323 GLY AAA O 1
ATOM 4981 N N . ILE A 1 345 ? 17.587 23.911 -3.158 1.000 13.290 324 ILE AAA N 1
ATOM 4982 C CA . ILE A 1 345 ? 16.870 24.819 -2.234 1.000 13.570 324 ILE AAA CA 1
ATOM 4983 C C . ILE A 1 345 ? 17.660 24.863 -0.947 1.000 14.520 324 ILE AAA C 1
ATOM 4984 O O . ILE A 1 345 ? 17.807 23.836 -0.293 1.000 13.260 324 ILE AAA O 1
ATOM 5000 N N . PRO A 1 346 ? 18.222 26.019 -0.554 1.000 12.560 325 PRO AAA N 1
ATOM 5001 C CA . PRO A 1 346 ? 18.863 26.134 0.753 1.000 12.830 325 PRO AAA CA 1
ATOM 5002 C C . PRO A 1 346 ? 17.843 25.845 1.859 1.000 13.250 325 PRO AAA C 1
ATOM 5003 O O . PRO A 1 346 ? 16.703 26.337 1.796 1.000 12.230 325 PRO AAA O 1
ATOM 5014 N N . ILE A 1 347 ? 18.270 25.136 2.917 1.000 11.880 326 ILE AAA N 1
ATOM 5015 C CA . ILE A 1 347 ? 17.413 24.916 4.100 1.000 11.000 326 ILE AAA CA 1
ATOM 5016 C C . ILE A 1 347 ? 18.248 25.144 5.351 1.000 11.780 326 ILE AAA C 1
ATOM 5017 O O . ILE A 1 347 ? 19.171 24.392 5.565 1.000 12.560 326 ILE AAA O 1
ATOM 5033 N N . ILE A 1 348 ? 17.942 26.195 6.091 1.000 12.500 327 ILE AAA N 1
ATOM 5034 C CA . ILE A 1 348 ? 18.577 26.562 7.380 1.000 12.320 327 ILE AAA CA 1
ATOM 5035 C C . ILE A 1 348 ? 17.573 26.207 8.488 1.000 11.960 327 ILE AAA C 1
ATOM 5036 O O . ILE A 1 348 ? 16.378 26.499 8.370 1.000 12.520 327 ILE AAA O 1
ATOM 5052 N N . TYR A 1 349 ? 18.041 25.544 9.530 1.000 11.500 328 TYR AAA N 1
ATOM 5053 C CA . TYR A 1 349 ? 17.244 25.116 10.677 1.000 10.910 328 TYR AAA CA 1
ATOM 5054 C C . TYR A 1 349 ? 17.316 26.160 11.790 1.000 10.600 328 TYR AAA C 1
ATOM 5055 O O . TYR A 1 349 ? 18.392 26.461 12.295 1.000 11.190 328 TYR AAA O 1
ATOM 5073 N N . ALA A 1 350 ? 16.156 26.709 12.135 1.000 11.330 329 ALA AAA N 1
ATOM 5074 C CA . ALA A 1 350 ? 15.930 27.695 13.220 1.000 11.730 329 ALA AAA CA 1
ATOM 5075 C C . ALA A 1 350 ? 16.863 27.421 14.387 1.000 12.120 329 ALA AAA C 1
ATOM 5076 O O . ALA A 1 350 ? 16.852 26.296 14.943 1.000 11.260 329 ALA AAA O 1
ATOM 5083 N N . GLY A 1 351 ? 17.709 28.393 14.680 1.000 12.290 330 GLY AAA N 1
ATOM 5084 C CA . GLY A 1 351 ? 18.760 28.324 15.717 1.000 12.910 330 GLY AAA CA 1
ATOM 5085 C C . GLY A 1 351 ? 20.151 28.298 15.095 1.000 12.950 330 GLY AAA C 1
ATOM 5086 O O . GLY A 1 351 ? 21.143 28.763 15.709 1.000 13.100 330 GLY AAA O 1
ATOM 5090 N N . GLN A 1 352 ? 20.299 27.760 13.872 1.000 12.990 331 GLN AAA N 1
ATOM 5091 C CA . GLN A 1 352 ? 21.596 27.712 13.168 1.000 13.510 331 GLN AAA CA 1
ATOM 5092 C C . GLN A 1 352 ? 22.142 29.131 13.040 1.000 12.630 331 GLN AAA C 1
ATOM 5093 O O . GLN A 1 352 ? 23.327 29.324 13.199 1.000 12.850 331 GLN AAA O 1
ATOM 5107 N N . GLU A 1 353 ? 21.258 30.090 12.776 1.000 13.510 332 GLU AAA N 1
ATOM 5108 C CA . GLU A 1 353 ? 21.638 31.505 12.589 1.000 14.980 332 GLU AAA CA 1
ATOM 5109 C C . GLU A 1 353 ? 22.038 32.155 13.916 1.000 16.320 332 GLU AAA C 1
ATOM 5110 O O . GLU A 1 353 ? 22.618 33.281 13.886 1.000 15.580 332 GLU AAA O 1
ATOM 5122 N N . GLN A 1 354 ? 21.729 31.532 15.037 1.000 13.850 333 GLN AAA N 1
ATOM 5123 C CA . GLN A 1 354 ? 22.147 32.044 16.367 1.000 14.740 333 GLN AAA CA 1
ATOM 5124 C C . GLN A 1 354 ? 23.227 31.107 16.929 1.000 13.770 333 GLN AAA C 1
ATOM 5125 O O . GLN A 1 354 ? 23.509 31.183 18.142 1.000 13.650 333 GLN AAA O 1
ATOM 5139 N N . HIS A 1 355 ? 23.814 30.262 16.078 1.000 13.910 334 HIS AAA N 1
ATOM 5140 C CA . HIS A 1 355 ? 24.999 29.449 16.434 1.000 13.970 334 HIS AAA CA 1
ATOM 5141 C C . HIS A 1 355 ? 24.640 28.463 17.538 1.000 14.850 334 HIS AAA C 1
ATOM 5142 O O . HIS A 1 355 ? 25.515 28.090 18.335 1.000 16.190 334 HIS AAA O 1
ATOM 5157 N N . TYR A 1 356 ? 23.410 27.963 17.546 1.000 13.120 335 TYR AAA N 1
ATOM 5158 C CA . TYR A 1 356 ? 22.997 26.941 18.540 1.000 11.790 335 TYR AAA CA 1
ATOM 5159 C C . TYR A 1 356 ? 23.871 25.687 18.380 1.000 11.440 335 TYR AAA C 1
ATOM 5160 O O . TYR A 1 356 ? 24.170 25.259 17.263 1.000 12.230 335 TYR AAA O 1
ATOM 5178 N N . ALA A 1 357 ? 24.167 25.063 19.517 1.000 12.330 336 ALA AAA N 1
ATOM 5179 C CA . ALA A 1 357 ? 25.151 23.968 19.604 1.000 12.480 336 ALA AAA CA 1
ATOM 5180 C C . ALA A 1 357 ? 24.614 22.693 20.225 1.000 13.400 336 ALA AAA C 1
ATOM 5181 O O . ALA A 1 357 ? 25.456 21.857 20.641 1.000 14.160 336 ALA AAA O 1
ATOM 5188 N N . GLY A 1 358 ? 23.308 22.493 20.274 1.000 12.080 337 GLY AAA N 1
ATOM 5189 C CA . GLY A 1 358 ? 22.751 21.251 20.816 1.000 12.110 337 GLY AAA CA 1
ATOM 5190 C C . GLY A 1 358 ? 23.168 20.028 20.020 1.000 12.290 337 GLY AAA C 1
ATOM 5191 O O . GLY A 1 358 ? 23.225 20.051 18.760 1.000 12.450 337 GLY AAA O 1
ATOM 5195 N N . GLY A 1 359 ? 23.402 18.946 20.741 1.000 11.660 338 GLY AAA N 1
ATOM 5196 C CA . GLY A 1 359 ? 23.721 17.652 20.124 1.000 12.070 338 GLY AAA CA 1
ATOM 5197 C C . GLY A 1 359 ? 22.478 16.886 19.755 1.000 12.300 338 GLY AAA C 1
ATOM 5198 O O . GLY A 1 359 ? 21.421 17.438 19.378 1.000 13.370 338 GLY AAA O 1
ATOM 5202 N N . ASN A 1 360 ? 22.551 15.565 19.878 1.000 12.610 339 ASN AAA N 1
ATOM 5203 C CA . ASN A 1 360 ? 21.414 14.761 19.397 1.000 13.700 339 ASN AAA CA 1
ATOM 5204 C C . ASN A 1 360 ? 20.161 15.012 20.221 1.000 12.340 339 ASN AAA C 1
ATOM 5205 O O . ASN A 1 360 ? 20.213 15.410 21.430 1.000 11.930 339 ASN AAA O 1
ATOM 5216 N N . ASP A 1 361 ? 19.063 14.767 19.544 1.000 11.550 340 ASP AAA N 1
ATOM 5217 C CA . ASP A 1 361 ? 17.691 14.791 20.087 1.000 11.880 340 ASP AAA CA 1
ATOM 5218 C C . ASP A 1 361 ? 17.698 14.308 21.533 1.000 12.490 340 ASP AAA C 1
ATOM 5219 O O . ASP A 1 361 ? 18.178 13.195 21.789 1.000 12.820 340 ASP AAA O 1
ATOM 5228 N N . PRO A 1 362 ? 17.196 15.066 22.524 1.000 12.620 341 PRO AAA N 1
ATOM 5229 C CA . PRO A 1 362 ? 16.412 16.290 22.314 1.000 11.670 341 PRO AAA CA 1
ATOM 5230 C C . PRO A 1 362 ? 17.174 17.619 22.353 1.000 10.940 341 PRO AAA C 1
ATOM 5231 O O . PRO A 1 362 ? 16.523 18.680 22.274 1.000 12.300 341 PRO AAA O 1
ATOM 5242 N N . ALA A 1 363 ? 18.503 17.588 22.393 1.000 11.330 342 ALA AAA N 1
ATOM 5243 C CA . ALA A 1 363 ? 19.319 18.792 22.650 1.000 11.780 342 ALA AAA CA 1
ATOM 5244 C C . ALA A 1 363 ? 19.254 19.763 21.469 1.000 11.870 342 ALA AAA C 1
ATOM 5245 O O . ALA A 1 363 ? 19.564 20.953 21.670 1.000 13.020 342 ALA AAA O 1
ATOM 5252 N N . ASN A 1 364 ? 18.940 19.256 20.287 1.000 12.130 343 ASN AAA N 1
ATOM 5253 C CA . ASN A 1 364 ? 18.895 20.041 19.027 1.000 11.860 343 ASN AAA CA 1
ATOM 5254 C C . ASN A 1 364 ? 17.487 20.589 18.772 1.000 13.070 343 ASN AAA C 1
ATOM 5255 O O . ASN A 1 364 ? 17.268 21.048 17.628 1.000 12.880 343 ASN AAA O 1
ATOM 5266 N N . ARG A 1 365 ? 16.597 20.591 19.753 1.000 11.420 344 ARG AAA N 1
ATOM 5267 C CA . ARG A 1 365 ? 15.243 21.180 19.608 1.000 12.530 344 ARG AAA CA 1
ATOM 5268 C C . ARG A 1 365 ? 15.152 22.421 20.510 1.000 12.630 344 ARG AAA C 1
ATOM 5269 O O . ARG A 1 365 ? 14.060 22.723 21.001 1.000 13.060 344 ARG AAA O 1
ATOM 5290 N N . GLU A 1 366 ? 16.212 23.200 20.578 1.000 12.410 345 GLU AAA N 1
ATOM 5291 C CA . GLU A 1 366 ? 16.244 24.429 21.401 1.000 12.520 345 GLU AAA CA 1
ATOM 5292 C C . GLU A 1 366 ? 15.191 25.429 20.889 1.000 12.920 345 GLU AAA C 1
ATOM 5293 O O . GLU A 1 366 ? 14.981 25.558 19.667 1.000 12.920 345 GLU AAA O 1
ATOM 5305 N N . ALA A 1 367 ? 14.616 26.180 21.809 1.000 13.160 346 ALA AAA N 1
ATOM 5306 C CA . ALA A 1 367 ? 13.694 27.286 21.501 1.000 12.940 346 ALA AAA CA 1
ATOM 5307 C C . ALA A 1 367 ? 14.431 28.473 20.905 1.000 12.960 346 ALA AAA C 1
ATOM 5308 O O . ALA A 1 367 ? 15.402 28.964 21.511 1.000 13.180 346 ALA AAA O 1
ATOM 5315 N N . THR A 1 368 ? 14.007 28.923 19.732 1.000 13.990 347 THR AAA N 1
ATOM 5316 C CA . THR A 1 368 ? 14.636 30.064 19.043 1.000 13.950 347 THR AAA CA 1
ATOM 5317 C C . THR A 1 368 ? 14.440 31.340 19.860 1.000 14.070 347 THR AAA C 1
ATOM 5318 O O . THR A 1 368 ? 15.358 32.187 19.852 1.000 14.590 347 THR AAA O 1
ATOM 5329 N N . TRP A 1 369 ? 13.334 31.436 20.570 1.000 14.910 348 TRP AAA N 1
ATOM 5330 C CA . TRP A 1 369 ? 13.021 32.709 21.292 1.000 14.950 348 TRP AAA CA 1
ATOM 5331 C C . TRP A 1 369 ? 14.060 32.985 22.391 1.000 15.760 348 TRP AAA C 1
ATOM 5332 O O . TRP A 1 369 ? 14.298 34.197 22.696 1.000 16.700 348 TRP AAA O 1
ATOM 5353 N N . LEU A 1 370 ? 14.700 31.955 22.954 1.000 15.810 349 LEU AAA N 1
ATOM 5354 C CA . LEU A 1 370 ? 15.667 32.169 24.070 1.000 16.340 349 LEU AAA CA 1
ATOM 5355 C C . LEU A 1 370 ? 16.888 32.940 23.571 1.000 16.570 349 LEU AAA C 1
ATOM 5356 O O . LEU A 1 370 ? 17.610 33.508 24.397 1.000 17.770 349 LEU AAA O 1
ATOM 5372 N N . SER A 1 371 ? 17.119 33.029 22.260 1.000 15.670 350 SER AAA N 1
ATOM 5373 C CA . SER A 1 371 ? 18.242 33.815 21.686 1.000 16.050 350 SER AAA CA 1
ATOM 5374 C C . SER A 1 371 ? 17.951 35.313 21.814 1.000 15.630 350 SER AAA C 1
ATOM 5375 O O . SER A 1 371 ? 18.898 36.075 21.648 1.000 16.630 350 SER AAA O 1
ATOM 5383 N N . GLY A 1 372 ? 16.664 35.662 21.886 1.000 16.230 351 GLY AAA N 1
ATOM 5384 C CA . GLY A 1 372 ? 16.156 37.049 21.766 1.000 16.220 351 GLY AAA CA 1
ATOM 5385 C C . GLY A 1 372 ? 16.127 37.530 20.334 1.000 19.390 351 GLY AAA C 1
ATOM 5386 O O . GLY A 1 372 ? 15.871 38.731 20.097 1.000 19.900 351 GLY AAA O 1
ATOM 5390 N N . TYR A 1 373 ? 16.254 36.620 19.384 1.000 16.120 352 TYR AAA N 1
ATOM 5391 C CA . TYR A 1 373 ? 16.160 36.910 17.930 1.000 16.400 352 TYR AAA CA 1
ATOM 5392 C C . TYR A 1 373 ? 17.021 38.105 17.506 1.000 17.240 352 TYR AAA C 1
ATOM 5393 O O . TYR A 1 373 ? 16.574 38.969 16.729 1.000 19.740 352 TYR AAA O 1
ATOM 5411 N N . PRO A 1 374 ? 18.311 38.188 17.866 1.000 17.780 353 PRO AAA N 1
ATOM 5412 C CA . PRO A 1 374 ? 19.119 39.313 17.405 1.000 18.970 353 PRO AAA CA 1
ATOM 5413 C C . PRO A 1 374 ? 19.312 39.267 15.883 1.000 19.870 353 PRO AAA C 1
ATOM 5414 O O . PRO A 1 374 ? 19.642 38.232 15.309 1.000 19.310 353 PRO AAA O 1
ATOM 5425 N N . THR A 1 375 ? 19.097 40.393 15.222 1.000 19.020 354 THR AAA N 1
ATOM 5426 C CA . THR A 1 375 ? 19.311 40.483 13.763 1.000 20.960 354 THR AAA CA 1
ATOM 5427 C C . THR A 1 375 ? 20.728 40.966 13.445 1.000 21.560 354 THR AAA C 1
ATOM 5428 O O . THR A 1 375 ? 21.015 41.225 12.244 1.000 23.650 354 THR AAA O 1
ATOM 5439 N N . ASP A 1 376 ? 21.598 41.078 14.449 1.000 23.130 355 ASP AAA N 1
ATOM 5440 C CA . ASP A 1 376 ? 22.999 41.514 14.239 1.000 23.370 355 ASP AAA CA 1
ATOM 5441 C C . ASP A 1 376 ? 23.969 40.429 14.682 1.000 21.560 355 ASP AAA C 1
ATOM 5442 O O . ASP A 1 376 ? 25.157 40.695 14.788 1.000 24.230 355 ASP AAA O 1
ATOM 5451 N N . SER A 1 377 ? 23.503 39.203 14.894 1.000 20.750 356 SER AAA N 1
ATOM 5452 C CA . SER A 1 377 ? 24.411 38.075 15.155 1.000 19.930 356 SER AAA CA 1
ATOM 5453 C C . SER A 1 377 ? 25.227 37.755 13.907 1.000 17.970 356 SER AAA C 1
ATOM 5454 O O . SER A 1 377 ? 24.810 38.110 12.774 1.000 16.850 356 SER AAA O 1
ATOM 5462 N N . GLU A 1 378 ? 26.399 37.149 14.109 1.000 18.750 357 GLU AAA N 1
ATOM 5463 C CA . GLU A 1 378 ? 27.377 36.850 13.034 1.000 21.110 357 GLU AAA CA 1
ATOM 5464 C C . GLU A 1 378 ? 26.695 36.052 11.916 1.000 17.510 357 GLU AAA C 1
ATOM 5465 O O . GLU A 1 378 ? 26.884 36.387 10.726 1.000 17.540 357 GLU AAA O 1
ATOM 5477 N N . LEU A 1 379 ? 25.950 35.008 12.268 1.000 17.450 358 LEU AAA N 1
ATOM 5478 C CA . LEU A 1 379 ? 25.383 34.116 11.240 1.000 17.280 358 LEU AAA CA 1
ATOM 5479 C C . LEU A 1 379 ? 24.081 34.691 10.675 1.000 17.130 358 LEU AAA C 1
ATOM 5480 O O . LEU A 1 379 ? 23.823 34.431 9.505 1.000 17.730 358 LEU AAA O 1
ATOM 5496 N N . TYR A 1 380 ? 23.352 35.499 11.419 1.000 16.910 359 TYR AAA N 1
ATOM 5497 C CA . TYR A 1 380 ? 22.187 36.225 10.854 1.000 17.410 359 TYR AAA CA 1
ATOM 5498 C C . TYR A 1 380 ? 22.673 37.096 9.682 1.000 18.180 359 TYR AAA C 1
ATOM 5499 O O . TYR A 1 380 ? 22.098 37.073 8.554 1.000 18.740 359 TYR AAA O 1
ATOM 5517 N N . LYS A 1 381 ? 23.743 37.852 9.932 1.000 17.320 360 LYS AAA N 1
ATOM 5518 C CA . LYS A 1 381 ? 24.291 38.770 8.909 1.000 19.800 360 LYS AAA CA 1
ATOM 5519 C C . LYS A 1 381 ? 24.883 37.978 7.735 1.000 19.390 360 LYS AAA C 1
ATOM 5520 O O . LYS A 1 381 ? 24.671 38.396 6.553 1.000 19.330 360 LYS AAA O 1
ATOM 5539 N N . LEU A 1 382 ? 25.574 36.849 7.974 1.000 18.380 361 LEU AAA N 1
ATOM 5540 C CA . LEU A 1 382 ? 26.211 36.068 6.898 1.000 17.350 361 LEU AAA CA 1
ATOM 5541 C C . LEU A 1 382 ? 25.079 35.510 6.028 1.000 18.050 361 LEU AAA C 1
ATOM 5542 O O . LEU A 1 382 ? 25.155 35.618 4.787 1.000 17.340 361 LEU AAA O 1
ATOM 5558 N N . ILE A 1 383 ? 24.043 34.954 6.662 1.000 17.110 362 ILE AAA N 1
ATOM 5559 C CA . ILE A 1 383 ? 22.909 34.341 5.905 1.000 15.990 362 ILE AAA CA 1
ATOM 5560 C C . ILE A 1 383 ? 22.207 35.451 5.113 1.000 15.630 362 ILE AAA C 1
ATOM 5561 O O . ILE A 1 383 ? 21.862 35.230 3.938 1.000 16.240 362 ILE AAA O 1
ATOM 5577 N N . ALA A 1 384 ? 21.962 36.589 5.731 1.000 17.480 363 ALA AAA N 1
ATOM 5578 C CA . ALA A 1 384 ? 21.310 37.727 5.045 1.000 18.230 363 ALA AAA CA 1
ATOM 5579 C C . ALA A 1 384 ? 22.126 38.102 3.811 1.000 18.350 363 ALA AAA C 1
ATOM 5580 O O . ALA A 1 384 ? 21.543 38.288 2.721 1.000 17.470 363 ALA AAA O 1
ATOM 5587 N N . SER A 1 385 ? 23.447 38.175 3.920 1.000 17.850 364 SER AAA N 1
ATOM 5588 C CA . SER A 1 385 ? 24.310 38.557 2.766 1.000 18.200 364 SER AAA CA 1
ATOM 5589 C C . SER A 1 385 ? 24.261 37.495 1.672 1.000 18.640 364 SER AAA C 1
ATOM 5590 O O . SER A 1 385 ? 24.228 37.851 0.486 1.000 19.010 364 SER AAA O 1
ATOM 5600 N N . ALA A 1 386 ? 24.320 36.210 2.028 1.000 17.690 365 ALA AAA N 1
ATOM 5601 C CA . ALA A 1 386 ? 24.367 35.114 1.046 1.000 16.830 365 ALA AAA CA 1
ATOM 5602 C C . ALA A 1 386 ? 23.004 35.000 0.353 1.000 16.420 365 ALA AAA C 1
ATOM 5603 O O . ALA A 1 386 ? 23.014 34.911 -0.894 1.000 16.400 365 ALA AAA O 1
ATOM 5610 N N . ASN A 1 387 ? 21.915 35.084 1.113 1.000 16.040 366 ASN AAA N 1
ATOM 5611 C CA . ASN A 1 387 ? 20.547 35.042 0.529 1.000 16.160 366 ASN AAA CA 1
ATOM 5612 C C . ASN A 1 387 ? 20.377 36.289 -0.346 1.000 18.880 366 ASN AAA C 1
ATOM 5613 O O . ASN A 1 387 ? 19.732 36.198 -1.420 1.000 18.910 366 ASN AAA O 1
ATOM 5624 N N . ALA A 1 388 ? 20.945 37.416 0.062 1.000 18.220 367 ALA AAA N 1
ATOM 5625 C CA . ALA A 1 388 ? 20.734 38.662 -0.720 1.000 20.540 367 ALA AAA CA 1
ATOM 5626 C C . ALA A 1 388 ? 21.308 38.464 -2.126 1.000 20.020 367 ALA AAA C 1
ATOM 5627 O O . ALA A 1 388 ? 20.589 38.860 -3.125 1.000 19.360 367 ALA AAA O 1
ATOM 5634 N N . ILE A 1 389 ? 22.527 37.925 -2.259 1.000 18.060 368 ILE AAA N 1
ATOM 5635 C CA . ILE A 1 389 ? 23.184 37.809 -3.592 1.000 19.710 368 ILE AAA CA 1
ATOM 5636 C C . ILE A 1 389 ? 22.491 36.692 -4.382 1.000 20.660 368 ILE AAA C 1
ATOM 5637 O O . ILE A 1 389 ? 22.329 36.846 -5.598 1.000 20.180 368 ILE AAA O 1
ATOM 5653 N N . ARG A 1 390 ? 22.041 35.616 -3.726 1.000 18.550 369 ARG AAA N 1
ATOM 5654 C CA . ARG A 1 390 ? 21.310 34.543 -4.443 1.000 18.310 369 ARG AAA CA 1
ATOM 5655 C C . ARG A 1 390 ? 19.994 35.085 -4.996 1.000 17.050 369 ARG AAA C 1
ATOM 5656 O O . ARG A 1 390 ? 19.714 34.842 -6.203 1.000 17.920 369 ARG AAA O 1
ATOM 5677 N N . ASN A 1 391 ? 19.240 35.810 -4.189 1.000 18.820 370 ASN AAA N 1
ATOM 5678 C CA . ASN A 1 391 ? 17.910 36.360 -4.554 1.000 19.600 370 ASN AAA CA 1
ATOM 5679 C C . ASN A 1 391 ? 18.139 37.378 -5.663 1.000 21.750 370 ASN AAA C 1
ATOM 5680 O O . ASN A 1 391 ? 17.394 37.342 -6.662 1.000 21.630 370 ASN AAA O 1
ATOM 5691 N N . TYR A 1 392 ? 19.185 38.194 -5.536 1.000 19.990 371 TYR AAA N 1
ATOM 5692 C CA . TYR A 1 392 ? 19.427 39.241 -6.555 1.000 21.970 371 TYR AAA CA 1
ATOM 5693 C C 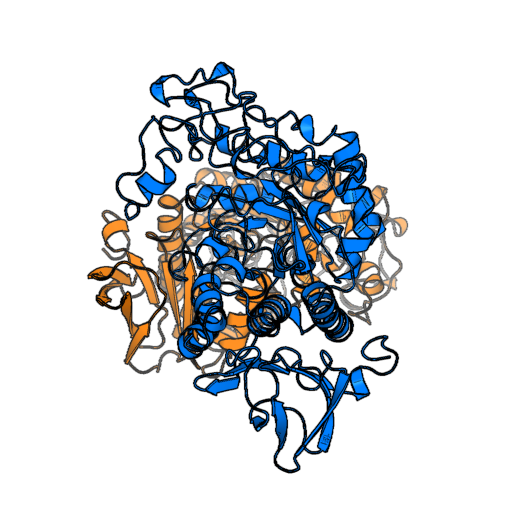. TYR A 1 392 ? 19.836 38.554 -7.855 1.000 22.070 371 TYR AAA C 1
ATOM 5694 O O . TYR A 1 392 ? 19.230 38.858 -8.935 1.000 21.020 371 TYR AAA O 1
ATOM 5712 N N . ALA A 1 393 ? 20.811 37.646 -7.820 1.000 18.630 372 ALA AAA N 1
ATOM 5713 C CA . ALA A 1 393 ? 21.320 36.935 -9.012 1.000 19.830 372 ALA AAA CA 1
ATOM 5714 C C . ALA A 1 393 ? 20.177 36.220 -9.747 1.000 22.890 372 ALA AAA C 1
ATOM 5715 O O . ALA A 1 393 ? 20.124 36.315 -10.994 1.000 23.460 372 ALA AAA O 1
ATOM 5722 N N . ILE A 1 394 ? 19.300 35.537 -9.016 1.000 20.720 373 ILE AAA N 1
ATOM 5723 C CA . ILE A 1 394 ? 18.125 34.847 -9.627 1.000 20.160 373 ILE AAA CA 1
ATOM 5724 C C . ILE A 1 394 ? 17.212 35.864 -10.328 1.000 21.630 373 ILE AAA C 1
ATOM 5725 O O . ILE A 1 394 ? 16.673 35.541 -11.405 1.000 22.580 373 ILE AAA O 1
ATOM 5741 N N . SER A 1 395 ? 17.030 37.057 -9.762 1.000 21.420 374 SER AAA N 1
ATOM 5742 C CA . SER A 1 395 ? 16.092 38.074 -10.298 1.000 22.730 374 SER AAA CA 1
ATOM 5743 C C . SER A 1 395 ? 16.641 38.579 -11.636 1.000 24.760 374 SER AAA C 1
ATOM 5744 O O . SER A 1 395 ? 15.823 39.114 -12.403 1.000 25.460 374 SER AAA O 1
ATOM 5752 N N . LYS A 1 396 ? 17.950 38.431 -11.902 1.000 25.020 375 LYS AAA N 1
ATOM 5753 C CA . LYS A 1 396 ? 18.612 39.006 -13.100 1.000 23.920 375 LYS AAA CA 1
ATOM 5754 C C . LYS A 1 396 ? 19.002 37.899 -14.065 1.000 26.680 375 LYS AAA C 1
ATOM 5755 O O . LYS A 1 396 ? 19.425 38.217 -15.182 1.000 29.450 375 LYS AAA O 1
ATOM 5774 N N . ASP A 1 397 ? 18.926 36.638 -13.650 1.000 22.420 376 ASP AAA N 1
ATOM 5775 C CA . ASP A 1 397 ? 19.474 35.527 -14.454 1.000 21.680 376 ASP AAA CA 1
ATOM 5776 C C . ASP A 1 397 ? 18.505 34.352 -14.358 1.000 24.120 376 ASP AAA C 1
ATOM 5777 O O . ASP A 1 397 ? 18.590 33.586 -13.395 1.000 21.900 376 ASP AAA O 1
ATOM 5786 N N . THR A 1 398 ? 17.697 34.136 -15.396 1.000 24.340 377 THR AAA N 1
ATOM 5787 C CA . THR A 1 398 ? 16.673 33.066 -15.361 1.000 25.870 377 THR AAA CA 1
ATOM 5788 C C . THR A 1 398 ? 17.399 31.714 -15.446 1.000 23.940 377 THR AAA C 1
ATOM 5789 O O . THR A 1 398 ? 16.731 30.705 -15.216 1.000 24.930 377 THR AAA O 1
ATOM 5800 N N . GLY A 1 399 ? 18.706 31.666 -15.724 1.000 21.020 378 GLY AAA N 1
ATOM 5801 C CA . GLY A 1 399 ? 19.494 30.418 -15.792 1.000 20.550 378 GLY AAA CA 1
ATOM 5802 C C . GLY A 1 399 ? 20.185 30.039 -14.470 1.000 19.770 378 GLY AAA C 1
ATOM 5803 O O . GLY A 1 399 ? 20.819 28.967 -14.415 1.000 20.520 378 GLY AAA O 1
ATOM 5807 N N . PHE A 1 400 ? 20.183 30.922 -13.465 1.000 19.360 379 PHE AAA N 1
ATOM 5808 C CA . PHE A 1 400 ? 20.926 30.659 -12.201 1.000 19.090 379 PHE AAA CA 1
ATOM 5809 C C . PHE A 1 400 ? 20.478 29.294 -11.641 1.000 18.620 379 PHE AAA C 1
ATOM 5810 O O . PHE A 1 400 ? 21.330 28.438 -11.340 1.000 17.260 379 PHE AAA O 1
ATOM 5827 N N . VAL A 1 401 ? 19.168 29.103 -11.503 1.000 17.870 380 VAL AAA N 1
ATOM 5828 C CA . VAL A 1 401 ? 18.646 27.915 -10.759 1.000 17.780 380 VAL AAA CA 1
ATOM 5829 C C . VAL A 1 401 ? 18.859 26.647 -11.562 1.000 18.730 380 VAL AAA C 1
ATOM 5830 O O . VAL A 1 401 ? 18.865 25.595 -10.939 1.000 21.250 380 VAL AAA O 1
ATOM 5843 N N . THR A 1 402 ? 18.966 26.692 -12.883 1.000 18.080 381 THR AAA N 1
ATOM 5844 C CA . THR A 1 402 ? 19.165 25.449 -13.663 1.000 20.170 381 THR AAA CA 1
ATOM 5845 C C . THR A 1 402 ? 20.637 25.253 -14.048 1.000 18.340 381 THR AAA C 1
ATOM 5846 O O . THR A 1 402 ? 20.968 24.185 -14.563 1.000 20.510 381 THR AAA O 1
ATOM 5857 N N . TYR A 1 403 ? 21.515 26.210 -13.787 1.000 18.920 382 TYR AAA N 1
ATOM 5858 C CA . TYR A 1 403 ? 22.971 26.029 -14.001 1.000 19.170 382 TYR AAA CA 1
ATOM 5859 C C . TYR A 1 403 ? 23.491 25.145 -12.875 1.000 16.860 382 TYR AAA C 1
ATOM 5860 O O . TYR A 1 403 ? 23.396 25.621 -11.731 1.000 18.550 382 TYR AAA O 1
ATOM 5878 N N . LYS A 1 404 ? 23.954 23.946 -13.166 1.000 18.210 383 LYS AAA N 1
ATOM 5879 C CA . LYS A 1 404 ? 24.377 23.013 -12.094 1.000 17.510 383 LYS AAA CA 1
ATOM 5880 C C . LYS A 1 404 ? 25.738 23.504 -11.575 1.000 18.020 383 LYS AAA C 1
ATOM 5881 O O . LYS A 1 404 ? 26.712 23.545 -12.322 1.000 21.450 383 LYS AAA O 1
ATOM 5900 N N . ASN A 1 405 ? 25.776 23.786 -10.284 1.000 17.500 384 ASN AAA N 1
ATOM 5901 C CA . ASN A 1 405 ? 26.970 24.194 -9.523 1.000 17.950 384 ASN AAA CA 1
ATOM 5902 C C . ASN A 1 405 ? 28.164 23.343 -9.901 1.000 19.920 384 ASN AAA C 1
ATOM 5903 O O . ASN A 1 405 ? 28.056 22.072 -9.916 1.000 21.720 384 ASN AAA O 1
ATOM 5914 N N . TRP A 1 406 ? 29.267 24.030 -10.177 1.000 23.860 385 TRP AAA N 1
ATOM 5915 C CA . TRP A 1 406 ? 30.492 23.470 -10.790 1.000 24.310 385 TRP AAA CA 1
ATOM 5916 C C . TRP A 1 406 ? 31.642 23.720 -9.811 1.000 23.020 385 TRP AAA C 1
ATOM 5917 O O . TRP A 1 406 ? 31.985 24.858 -9.579 1.000 22.180 385 TRP AAA O 1
ATOM 5938 N N . PRO A 1 407 ? 32.189 22.699 -9.133 1.000 20.600 386 PRO AAA N 1
ATOM 5939 C CA . PRO A 1 407 ? 33.380 22.888 -8.296 1.000 21.400 386 PRO AAA CA 1
ATOM 5940 C C . PRO A 1 407 ? 34.612 23.104 -9.197 1.000 22.870 386 PRO AAA C 1
ATOM 5941 O O . PRO A 1 407 ? 34.907 22.211 -9.970 1.000 23.240 386 PRO AAA O 1
ATOM 5952 N N . ILE A 1 408 ? 35.304 24.228 -9.043 1.000 22.300 387 ILE AAA N 1
ATOM 5953 C CA . ILE A 1 408 ? 36.358 24.654 -10.017 1.000 23.550 387 ILE AAA CA 1
ATOM 5954 C C . ILE A 1 408 ? 37.735 24.477 -9.387 1.000 25.150 387 ILE AAA C 1
ATOM 5955 O O . ILE A 1 408 ? 38.736 24.503 -10.142 1.000 23.040 387 ILE AAA O 1
ATOM 5971 N N . TYR A 1 409 ? 37.802 24.305 -8.065 1.000 22.480 388 TYR AAA N 1
ATOM 5972 C CA . TYR A 1 409 ? 39.112 24.298 -7.374 1.000 23.650 388 TYR AAA CA 1
ATOM 5973 C C . TYR A 1 409 ? 38.946 23.616 -6.030 1.000 23.440 388 TYR AAA C 1
ATOM 5974 O O . TYR A 1 409 ? 37.930 23.913 -5.399 1.000 22.610 388 TYR AAA O 1
ATOM 5992 N N . LYS A 1 410 ? 39.926 22.820 -5.633 1.000 23.150 389 LYS AAA N 1
ATOM 5993 C CA . LYS A 1 410 ? 40.072 22.439 -4.211 1.000 22.500 389 LYS AAA CA 1
ATOM 5994 C C . LYS A 1 410 ? 41.563 22.373 -3.849 1.000 25.870 389 LYS AAA C 1
ATOM 5995 O O . LYS A 1 410 ? 42.411 22.075 -4.735 1.000 26.080 389 LYS AAA O 1
ATOM 6014 N N . ASP A 1 411 ? 41.863 22.603 -2.569 1.000 26.240 390 ASP AAA N 1
ATOM 6015 C CA . ASP A 1 411 ? 43.148 22.158 -1.963 1.000 24.730 390 ASP AAA CA 1
ATOM 6016 C C . ASP A 1 411 ? 42.814 21.597 -0.572 1.000 26.850 390 ASP AAA C 1
ATOM 6017 O O . ASP A 1 411 ? 41.618 21.352 -0.285 1.000 24.530 390 ASP AAA O 1
ATOM 6026 N N . ASP A 1 412 ? 43.804 21.427 0.291 1.000 23.280 391 ASP AAA N 1
ATOM 6027 C CA . ASP A 1 412 ? 43.567 20.811 1.623 1.000 26.380 391 ASP AAA CA 1
ATOM 6028 C C . ASP A 1 412 ? 42.581 21.624 2.466 1.000 23.540 391 ASP AAA C 1
ATOM 6029 O O . ASP A 1 412 ? 41.931 20.992 3.338 1.000 26.410 391 ASP AAA O 1
ATOM 6038 N N . THR A 1 413 ? 42.458 22.931 2.261 1.000 22.200 392 THR AAA N 1
ATOM 6039 C CA . THR A 1 413 ? 41.652 23.800 3.162 1.000 22.070 392 THR AAA CA 1
ATOM 6040 C C . THR A 1 413 ? 40.610 24.622 2.413 1.000 19.630 392 THR AAA C 1
ATOM 6041 O O . THR A 1 413 ? 40.046 25.509 3.034 1.000 20.560 392 THR AAA O 1
ATOM 6052 N N . THR A 1 414 ? 40.424 24.403 1.102 1.000 20.120 393 THR AAA N 1
ATOM 6053 C CA . THR A 1 414 ? 39.657 25.312 0.224 1.000 19.690 393 THR AAA CA 1
ATOM 6054 C C . THR A 1 414 ? 38.824 24.506 -0.777 1.000 16.220 393 THR AAA C 1
ATOM 6055 O O . THR A 1 414 ? 39.285 23.421 -1.238 1.000 18.920 393 THR AAA O 1
ATOM 6066 N N . ILE A 1 415 ? 37.631 25.008 -1.041 1.000 17.710 394 ILE AAA N 1
ATOM 6067 C CA . ILE A 1 415 ? 36.836 24.610 -2.236 1.000 18.350 394 ILE AAA CA 1
ATOM 6068 C C . ILE A 1 415 ? 36.262 25.853 -2.848 1.000 16.770 394 ILE AAA C 1
ATOM 6069 O O . ILE A 1 415 ? 35.840 26.735 -2.145 1.000 17.560 394 ILE AAA O 1
ATOM 6085 N N . ALA A 1 416 ? 36.281 25.918 -4.181 1.000 16.600 395 ALA AAA N 1
ATOM 6086 C CA . ALA A 1 416 ? 35.688 27.048 -4.907 1.000 18.290 395 ALA AAA CA 1
ATOM 6087 C C . ALA A 1 416 ? 34.725 26.463 -5.958 1.000 16.390 395 ALA AAA C 1
ATOM 6088 O O . ALA A 1 416 ? 34.951 25.312 -6.457 1.000 17.710 395 ALA AAA O 1
ATOM 6095 N N . MET A 1 417 ? 33.628 27.174 -6.142 1.000 18.410 396 MET AAA N 1
ATOM 6096 C CA . MET A 1 417 ? 32.513 26.694 -6.973 1.000 19.260 396 MET AAA CA 1
ATOM 6097 C C . MET A 1 417 ? 31.913 27.860 -7.736 1.000 19.340 396 MET AAA C 1
ATOM 6098 O O . MET A 1 417 ? 32.057 29.041 -7.358 1.000 20.710 396 MET AAA O 1
ATOM 6112 N N A ARG A 1 418 ? 31.325 27.524 -8.875 0.500 18.780 397 ARG AAA N 1
ATOM 6113 N N B ARG A 1 418 ? 31.247 27.505 -8.832 0.500 20.450 397 ARG AAA N 1
ATOM 6114 C CA A ARG A 1 418 ? 30.744 28.522 -9.785 0.500 18.040 397 ARG AAA CA 1
ATOM 6115 C CA B ARG A 1 418 ? 30.795 28.418 -9.905 0.500 20.700 397 ARG AAA CA 1
ATOM 6116 C C A ARG A 1 418 ? 29.336 28.094 -10.153 0.500 15.660 397 ARG AAA C 1
ATOM 6117 C C B ARG A 1 418 ? 29.336 28.082 -10.215 0.500 17.030 397 ARG AAA C 1
ATOM 6118 O O A ARG A 1 418 ? 29.133 26.905 -10.482 0.500 17.640 397 ARG AAA O 1
ATOM 6119 O O B ARG A 1 418 ? 29.071 26.904 -10.526 0.500 18.980 397 ARG AAA O 1
ATOM 6160 N N . LYS A 1 419 ? 28.457 29.073 -10.141 1.000 18.040 398 LYS AAA N 1
ATOM 6161 C CA . LYS A 1 419 ? 27.033 28.889 -10.491 1.000 19.140 398 LYS AAA CA 1
ATOM 6162 C C . LYS A 1 419 ? 26.454 30.134 -11.145 1.000 19.310 398 LYS AAA C 1
ATOM 6163 O O . LYS A 1 419 ? 26.513 31.252 -10.586 1.000 18.130 398 LYS AAA O 1
ATOM 6182 N N . GLY A 1 420 ? 25.835 29.933 -12.321 1.000 20.390 399 GLY AAA N 1
ATOM 6183 C CA . GLY A 1 420 ? 25.139 31.032 -13.005 1.000 20.400 399 GLY AAA CA 1
ATOM 6184 C C . GLY A 1 420 ? 25.646 31.185 -14.436 1.000 21.210 399 GLY AAA C 1
ATOM 6185 O O . GLY A 1 420 ? 26.724 30.694 -14.751 1.000 20.070 399 GLY AAA O 1
ATOM 6189 N N . THR A 1 421 ? 24.809 31.796 -15.264 1.000 23.330 400 THR AAA N 1
ATOM 6190 C CA . THR A 1 421 ? 25.087 32.046 -16.703 1.000 25.490 400 THR AAA CA 1
ATOM 6191 C C . THR A 1 421 ? 26.393 32.861 -16.810 1.000 27.320 400 THR AAA C 1
ATOM 6192 O O . THR A 1 421 ? 26.485 33.911 -16.097 1.000 26.840 400 THR AAA O 1
ATOM 6203 N N . ASP A 1 422 ? 27.306 32.415 -17.685 1.000 32.300 401 ASP AAA N 1
ATOM 6204 C CA . ASP A 1 422 ? 28.542 33.137 -18.114 1.000 32.750 401 ASP AAA CA 1
ATOM 6205 C C . ASP A 1 422 ? 28.245 34.632 -18.177 1.000 30.050 401 ASP AAA C 1
ATOM 6206 O O . ASP A 1 422 ? 27.217 35.042 -18.779 1.000 32.760 401 ASP AAA O 1
ATOM 6215 N N . GLY A 1 423 ? 29.091 35.426 -17.525 1.000 30.720 402 GLY AAA N 1
ATOM 6216 C CA . GLY A 1 423 ? 28.915 36.882 -17.412 1.000 27.900 402 GLY AAA CA 1
ATOM 6217 C C . GLY A 1 423 ? 28.198 37.278 -16.155 1.000 29.800 402 GLY AAA C 1
ATOM 6218 O O . GLY A 1 423 ? 28.278 38.457 -15.786 1.000 27.140 402 GLY AAA O 1
ATOM 6222 N N . SER A 1 424 ? 27.493 36.331 -15.509 1.000 30.570 403 SER AAA N 1
ATOM 6223 C CA . SER A 1 424 ? 26.588 36.633 -14.367 1.000 30.160 403 SER AAA CA 1
ATOM 6224 C C . SER A 1 424 ? 26.834 35.644 -13.211 1.000 27.790 403 SER AAA C 1
ATOM 6225 O O . SER A 1 424 ? 26.007 35.635 -12.283 1.000 28.020 403 SER AAA O 1
ATOM 6233 N N . GLN A 1 425 ? 27.903 34.854 -13.282 1.000 23.000 404 GLN AAA N 1
ATOM 6234 C CA . GLN A 1 425 ? 28.151 33.730 -12.343 1.000 23.040 404 GLN AAA CA 1
ATOM 6235 C C . GLN A 1 425 ? 28.565 34.275 -10.964 1.000 26.850 404 GLN AAA C 1
ATOM 6236 O O . GLN A 1 425 ? 29.290 35.317 -10.856 1.000 25.170 404 GLN AAA O 1
ATOM 6250 N N . ILE A 1 426 ? 28.044 33.618 -9.923 1.000 21.100 405 ILE AAA N 1
ATOM 6251 C CA . ILE A 1 426 ? 28.571 33.732 -8.542 1.000 21.180 405 ILE AAA CA 1
ATOM 6252 C C . ILE A 1 426 ? 29.709 32.728 -8.418 1.000 17.900 405 ILE AAA C 1
ATOM 6253 O O . ILE A 1 426 ? 29.571 31.500 -8.727 1.000 19.320 405 ILE AAA O 1
ATOM 6269 N N . VAL A 1 427 ? 30.848 33.204 -7.928 1.000 20.460 406 VAL AAA N 1
ATOM 6270 C CA . VAL A 1 427 ? 32.020 32.334 -7.675 1.000 18.980 406 VAL AAA CA 1
ATOM 6271 C C . VAL A 1 427 ? 32.320 32.416 -6.180 1.000 19.710 406 VAL AAA C 1
ATOM 6272 O O . VAL A 1 427 ? 32.554 33.525 -5.643 1.000 21.210 406 VAL AAA O 1
ATOM 6285 N N . THR A 1 428 ? 32.180 31.264 -5.528 1.000 18.210 407 THR AAA N 1
ATOM 6286 C CA . THR A 1 428 ? 32.218 31.158 -4.058 1.000 18.440 407 THR AAA CA 1
ATOM 6287 C C . THR A 1 428 ? 33.485 30.404 -3.705 1.000 17.630 407 THR AAA C 1
ATOM 6288 O O . THR A 1 428 ? 33.754 29.303 -4.227 1.000 19.060 407 THR AAA O 1
ATOM 6299 N N . ILE A 1 429 ? 34.255 30.984 -2.769 1.000 19.940 408 ILE AAA N 1
ATOM 6300 C CA . ILE A 1 429 ? 35.476 30.356 -2.231 1.000 17.820 408 ILE AAA CA 1
ATOM 6301 C C . ILE A 1 429 ? 35.282 30.144 -0.725 1.000 15.070 408 ILE AAA C 1
ATOM 6302 O O . ILE A 1 429 ? 35.062 31.121 0.005 1.000 18.470 408 ILE AAA O 1
ATOM 6318 N N . LEU A 1 430 ? 35.295 28.892 -0.353 1.000 15.830 409 LEU AAA N 1
ATOM 6319 C CA . LEU A 1 430 ? 35.086 28.453 1.036 1.000 16.550 409 LEU AAA CA 1
ATOM 6320 C C . LEU A 1 430 ? 36.390 27.867 1.585 1.000 17.900 409 LEU AAA C 1
ATOM 6321 O O . LEU A 1 430 ? 37.146 27.165 0.873 1.000 21.070 409 LEU AAA O 1
ATOM 6337 N N . SER A 1 431 ? 36.544 27.979 2.898 1.000 18.030 410 SER AAA N 1
ATOM 6338 C CA . SER A 1 431 ? 37.767 27.541 3.608 1.000 19.170 410 SER AAA CA 1
ATOM 6339 C C . SER A 1 431 ? 37.399 26.799 4.902 1.000 18.550 410 SER AAA C 1
ATOM 6340 O O . SER A 1 431 ? 36.370 27.177 5.501 1.000 15.550 410 SER AAA O 1
ATOM 6348 N N . ASN A 1 432 ? 38.211 25.823 5.299 1.000 17.440 411 ASN AAA N 1
ATOM 6349 C CA . ASN A 1 432 ? 38.077 25.191 6.639 1.000 15.540 411 ASN AAA CA 1
ATOM 6350 C C . ASN A 1 432 ? 39.302 25.551 7.490 1.000 17.950 411 ASN AAA C 1
ATOM 6351 O O . ASN A 1 432 ? 39.504 24.897 8.509 1.000 17.350 411 ASN AAA O 1
ATOM 6362 N N . LYS A 1 433 ? 39.971 26.669 7.216 1.000 18.670 412 LYS AAA N 1
ATOM 6363 C CA . LYS A 1 433 ? 41.097 27.070 8.103 1.000 20.970 412 LYS AAA CA 1
ATOM 6364 C C . LYS A 1 433 ? 40.580 27.523 9.462 1.000 20.920 412 LYS AAA C 1
ATOM 6365 O O . LYS A 1 433 ? 41.334 27.376 10.423 1.000 20.000 412 LYS AAA O 1
ATOM 6384 N N . GLY A 1 434 ? 39.331 28.017 9.538 1.000 17.940 413 GLY AAA N 1
ATOM 6385 C CA . GLY A 1 434 ? 38.719 28.500 10.780 1.000 18.890 413 GLY AAA CA 1
ATOM 6386 C C . GLY A 1 434 ? 39.199 29.880 11.146 1.000 17.020 413 GLY AAA C 1
ATOM 6387 O O . GLY A 1 434 ? 39.877 30.515 10.338 1.000 19.080 413 GLY AAA O 1
ATOM 6391 N N . ALA A 1 435 ? 38.876 30.338 12.340 1.000 18.440 414 ALA AAA N 1
ATOM 6392 C CA . ALA A 1 435 ? 38.978 31.767 12.703 1.000 19.020 414 ALA AAA CA 1
ATOM 6393 C C . ALA A 1 435 ? 40.455 32.162 12.874 1.000 19.770 414 ALA AAA C 1
ATOM 6394 O O . ALA A 1 435 ? 40.720 33.375 12.852 1.000 21.080 414 ALA AAA O 1
ATOM 6401 N N . SER A 1 436 ? 41.334 31.192 13.059 1.000 20.570 415 SER AAA N 1
ATOM 6402 C CA . SER A 1 436 ? 42.794 31.443 13.213 1.000 24.540 415 SER AAA CA 1
ATOM 6403 C C . SER A 1 436 ? 43.539 31.292 11.870 1.000 25.400 415 SER AAA C 1
ATOM 6404 O O . SER A 1 436 ? 44.780 31.367 11.850 1.000 26.530 415 SER AAA O 1
ATOM 6412 N N . GLY A 1 437 ? 42.822 31.117 10.764 1.000 23.850 416 GLY AAA N 1
ATOM 6413 C CA . GLY A 1 437 ? 43.406 31.047 9.415 1.000 24.990 416 GLY AAA CA 1
ATOM 6414 C C . GLY A 1 437 ? 44.272 32.263 9.120 1.000 26.500 416 GLY AAA C 1
ATOM 6415 O O . GLY A 1 437 ? 43.845 33.364 9.417 1.000 25.080 416 GLY AAA O 1
ATOM 6419 N N . ASP A 1 438 ? 45.423 32.029 8.512 1.000 31.480 417 ASP AAA N 1
ATOM 6420 C CA . ASP A 1 438 ? 46.405 33.072 8.109 1.000 34.370 417 ASP AAA CA 1
ATOM 6421 C C . ASP A 1 438 ? 45.848 33.946 6.976 1.000 37.290 417 ASP AAA C 1
ATOM 6422 O O . ASP A 1 438 ? 44.934 33.490 6.237 1.000 35.200 417 ASP AAA O 1
ATOM 6431 N N . SER A 1 439 ? 46.397 35.158 6.833 1.000 34.790 418 SER AAA N 1
ATOM 6432 C CA . SER A 1 439 ? 46.164 36.078 5.687 1.000 35.370 418 SER AAA CA 1
ATOM 6433 C C . SER A 1 439 ? 47.037 35.645 4.511 1.000 36.460 418 SER AAA C 1
ATOM 6434 O O . SER A 1 439 ? 48.236 35.409 4.711 1.000 37.400 418 SER AAA O 1
ATOM 6442 N N . TYR A 1 440 ? 46.442 35.492 3.331 1.000 32.920 419 TYR AAA N 1
ATOM 6443 C CA . TYR A 1 440 ? 47.159 35.085 2.104 1.000 30.810 419 TYR AAA CA 1
ATOM 6444 C C . TYR A 1 440 ? 46.280 35.384 0.889 1.000 31.370 419 TYR AAA C 1
ATOM 6445 O O . TYR A 1 440 ? 45.153 35.889 1.070 1.000 30.410 419 TYR AAA O 1
ATOM 6463 N N . THR A 1 441 ? 46.846 35.187 -0.302 1.000 29.100 420 THR AAA N 1
ATOM 6464 C CA . THR A 1 441 ? 46.170 35.441 -1.593 1.000 28.190 420 THR AAA CA 1
ATOM 6465 C C . THR A 1 441 ? 46.021 34.116 -2.316 1.000 27.730 420 THR AAA C 1
ATOM 6466 O O . THR A 1 441 ? 47.025 33.391 -2.484 1.000 29.250 420 THR AAA O 1
ATOM 6477 N N . LEU A 1 442 ? 44.768 33.786 -2.674 1.000 27.990 421 LEU AAA N 1
ATOM 6478 C CA . LEU A 1 442 ? 44.480 32.645 -3.560 1.000 27.630 421 LEU AAA CA 1
ATOM 6479 C C . LEU A 1 442 ? 44.341 33.171 -4.986 1.000 26.570 421 LEU AAA C 1
ATOM 6480 O O . LEU A 1 442 ? 43.479 34.069 -5.211 1.000 29.920 421 LEU AAA O 1
ATOM 6496 N N . SER A 1 443 ? 45.194 32.682 -5.883 1.000 30.980 422 SER AAA N 1
ATOM 6497 C CA . SER A 1 443 ? 45.120 32.943 -7.348 1.000 30.980 422 SER AAA CA 1
ATOM 6498 C C . SER A 1 443 ? 44.170 31.900 -7.924 1.000 26.530 422 SER AAA C 1
ATOM 6499 O O . SER A 1 443 ? 44.575 30.743 -8.054 1.000 27.200 422 SER AAA O 1
ATOM 6507 N N . LEU A 1 444 ? 42.915 32.297 -8.120 1.000 27.710 423 LEU AAA N 1
ATOM 6508 C CA . LEU A 1 444 ? 41.847 31.343 -8.505 1.000 25.910 423 LEU AAA CA 1
ATOM 6509 C C . LEU A 1 444 ? 41.720 31.314 -10.037 1.000 23.320 423 LEU AAA C 1
ATOM 6510 O O . LEU A 1 444 ? 41.335 32.346 -10.602 1.000 26.390 423 LEU AAA O 1
ATOM 6526 N N . SER A 1 445 ? 41.940 30.155 -10.646 1.000 27.860 424 SER AAA N 1
ATOM 6527 C CA . SER A 1 445 ? 41.636 29.892 -12.077 1.000 32.370 424 SER AAA CA 1
ATOM 6528 C C . SER A 1 445 ? 40.302 29.138 -12.210 1.000 34.850 424 SER AAA C 1
ATOM 6529 O O . SER A 1 445 ? 39.938 28.410 -11.256 1.000 36.240 424 SER AAA O 1
ATOM 6537 N N . GLY A 1 446 ? 39.643 29.270 -13.365 1.000 34.620 425 GLY AAA N 1
ATOM 6538 C CA . GLY A 1 446 ? 38.426 28.507 -13.708 1.000 31.170 425 GLY AAA CA 1
ATOM 6539 C C . GLY A 1 446 ? 37.150 29.262 -13.386 1.000 30.630 425 GLY AAA C 1
ATOM 6540 O O . GLY A 1 446 ? 36.088 28.676 -13.559 1.000 30.550 425 GLY AAA O 1
ATOM 6544 N N . ALA A 1 447 ? 37.238 30.512 -12.950 1.000 26.540 426 ALA AAA N 1
ATOM 6545 C CA . ALA A 1 447 ? 36.092 31.361 -12.572 1.000 29.260 426 ALA AAA CA 1
ATOM 6546 C C . ALA A 1 447 ? 35.278 31.726 -13.822 1.000 28.760 426 ALA AAA C 1
ATOM 6547 O O . ALA A 1 447 ? 34.041 31.939 -13.682 1.000 25.110 426 ALA AAA O 1
ATOM 6554 N N . GLY A 1 448 ? 35.965 31.816 -14.978 1.000 28.390 427 GLY AAA N 1
ATOM 6555 C CA . GLY A 1 448 ? 35.398 32.150 -16.294 1.000 29.730 427 GLY AAA CA 1
ATOM 6556 C C . GLY A 1 448 ? 35.033 33.616 -16.416 1.000 30.360 427 GLY AAA C 1
ATOM 6557 O O . GLY A 1 448 ? 34.277 33.948 -17.327 1.000 34.220 427 GLY AAA O 1
ATOM 6561 N N . TYR A 1 449 ? 35.501 34.499 -15.538 1.000 31.280 428 TYR AAA N 1
ATOM 6562 C CA . TYR A 1 449 ? 35.313 35.960 -15.732 1.000 33.010 428 TYR AAA CA 1
ATOM 6563 C C . TYR A 1 449 ? 36.387 36.453 -16.725 1.000 35.770 428 TYR AAA C 1
ATOM 6564 O O . TYR A 1 449 ? 37.431 35.797 -16.903 1.000 34.980 428 TYR AAA O 1
ATOM 6582 N N . THR A 1 450 ? 36.137 37.585 -17.365 1.000 40.360 429 THR AAA N 1
ATOM 6583 C CA . THR A 1 450 ? 37.054 38.146 -18.390 1.000 43.710 429 THR AAA CA 1
ATOM 6584 C C . THR A 1 450 ? 38.146 38.950 -17.665 1.000 43.440 429 THR AAA C 1
ATOM 6585 O O . THR A 1 450 ? 37.807 39.625 -16.677 1.000 37.440 429 THR AAA O 1
ATOM 6596 N N . ALA A 1 451 ? 39.405 38.820 -18.107 1.000 41.570 430 ALA AAA N 1
ATOM 6597 C CA . ALA A 1 451 ? 40.575 39.630 -17.680 1.000 42.260 430 ALA AAA CA 1
ATOM 6598 C C . ALA A 1 451 ? 40.177 41.095 -17.458 1.000 39.730 430 ALA AAA C 1
ATOM 6599 O O . ALA A 1 451 ? 39.566 41.688 -18.372 1.000 42.820 430 ALA AAA O 1
ATOM 6606 N N . GLY A 1 452 ? 40.458 41.636 -16.262 1.000 36.450 431 GLY AAA N 1
ATOM 6607 C CA . GLY A 1 452 ? 40.272 43.051 -15.890 1.000 32.310 431 GLY AAA CA 1
ATOM 6608 C C . GLY A 1 452 ? 38.894 43.377 -15.365 1.000 33.780 431 GLY AAA C 1
ATOM 6609 O O . GLY A 1 452 ? 38.706 44.523 -14.930 1.000 35.820 431 GLY AAA O 1
ATOM 6613 N N . GLN A 1 453 ? 37.947 42.428 -15.369 1.000 33.110 432 GLN AAA N 1
ATOM 6614 C CA . GLN A 1 453 ? 36.582 42.687 -14.838 1.000 35.010 432 GLN AAA CA 1
ATOM 6615 C C . GLN A 1 453 ? 36.666 42.983 -13.336 1.000 30.860 432 GLN AAA C 1
ATOM 6616 O O . GLN A 1 453 ? 37.389 42.268 -12.628 1.000 33.260 432 GLN AAA O 1
ATOM 6630 N N . GLN A 1 454 ? 35.895 43.954 -12.872 1.000 33.120 433 GLN AAA N 1
ATOM 6631 C CA . GLN A 1 454 ? 35.704 44.231 -11.426 1.000 31.660 433 GLN AAA CA 1
ATOM 6632 C C . GLN A 1 454 ? 34.633 43.287 -10.837 1.000 30.190 433 GLN AAA C 1
ATOM 6633 O O . GLN A 1 454 ? 33.483 43.276 -11.337 1.000 28.070 433 GLN AAA O 1
ATOM 6647 N N . LEU A 1 455 ? 34.984 42.582 -9.751 1.000 29.790 434 LEU AAA N 1
ATOM 6648 C CA . LEU A 1 455 ? 34.086 41.716 -8.935 1.000 30.560 434 LEU AAA CA 1
ATOM 6649 C C . LEU A 1 455 ? 33.863 42.356 -7.567 1.000 31.120 434 LEU AAA C 1
ATOM 6650 O O . LEU A 1 455 ? 34.801 43.007 -7.069 1.000 33.780 434 LEU AAA O 1
ATOM 6666 N N . THR A 1 456 ? 32.656 42.224 -7.005 1.000 31.450 435 THR AAA N 1
ATOM 6667 C CA . THR A 1 456 ? 32.338 42.566 -5.596 1.000 27.370 435 THR AAA CA 1
ATOM 6668 C C . THR A 1 456 ? 32.381 41.250 -4.801 1.000 30.590 435 THR AAA C 1
ATOM 6669 O O . THR A 1 456 ? 31.742 40.284 -5.247 1.000 24.880 435 THR AAA O 1
ATOM 6680 N N . GLU A 1 457 ? 33.233 41.174 -3.771 1.000 28.850 436 GLU AAA N 1
ATOM 6681 C CA . GLU A 1 457 ? 33.124 40.159 -2.678 1.000 26.670 436 GLU AAA CA 1
ATOM 6682 C C . GLU A 1 457 ? 31.965 40.622 -1.778 1.000 24.460 436 GLU AAA C 1
ATOM 6683 O O . GLU A 1 457 ? 32.110 41.623 -1.023 1.000 25.530 436 GLU AAA O 1
ATOM 6695 N N . VAL A 1 458 ? 30.784 40.004 -1.913 1.000 21.980 437 VAL AAA N 1
ATOM 6696 C CA . VAL A 1 458 ? 29.512 40.570 -1.395 1.000 23.340 437 VAL AAA CA 1
ATOM 6697 C C . VAL A 1 458 ? 29.331 40.232 0.097 1.000 22.990 437 VAL AAA C 1
ATOM 6698 O O . VAL A 1 458 ? 28.353 40.701 0.651 1.000 25.710 437 VAL AAA O 1
ATOM 6711 N N . ILE A 1 459 ? 30.194 39.396 0.693 1.000 23.790 438 ILE AAA N 1
ATOM 6712 C CA . ILE A 1 459 ? 30.126 39.130 2.165 1.000 24.710 438 ILE AAA CA 1
ATOM 6713 C C . ILE A 1 459 ? 30.806 40.292 2.894 1.000 24.100 438 ILE AAA C 1
ATOM 6714 O O . ILE A 1 459 ? 30.160 40.858 3.777 1.000 24.800 438 ILE AAA O 1
ATOM 6730 N N . GLY A 1 460 ? 32.070 40.570 2.539 1.000 26.840 439 GLY AAA N 1
ATOM 6731 C CA . GLY A 1 460 ? 32.893 41.654 3.118 1.000 26.730 439 GLY AAA CA 1
ATOM 6732 C C . GLY A 1 460 ? 32.681 42.992 2.439 1.000 30.150 439 GLY AAA C 1
ATOM 6733 O O . GLY A 1 460 ? 33.203 44.005 2.970 1.000 28.420 439 GLY AAA O 1
ATOM 6737 N N . CYS A 1 461 ? 31.983 43.010 1.298 1.000 28.990 440 CYS AAA N 1
ATOM 6738 C CA . CYS A 1 461 ? 31.716 44.226 0.486 1.000 29.660 440 CYS AAA CA 1
ATOM 6739 C C . CYS A 1 461 ? 33.040 44.911 0.146 1.000 30.880 440 CYS AAA C 1
ATOM 6740 O O . CYS A 1 461 ? 33.177 46.112 0.416 1.000 36.480 440 CYS AAA O 1
ATOM 6747 N N . THR A 1 462 ? 33.962 44.174 -0.463 1.000 30.410 441 THR AAA N 1
ATOM 6748 C CA . THR A 1 462 ? 35.199 44.702 -1.079 1.000 34.570 441 THR AAA CA 1
ATOM 6749 C C . THR A 1 462 ? 35.161 44.430 -2.587 1.000 36.890 441 THR AAA C 1
ATOM 6750 O O . THR A 1 462 ? 34.235 43.715 -3.039 1.000 32.960 441 THR AAA O 1
ATOM 6761 N N . THR A 1 463 ? 36.127 44.970 -3.328 1.000 35.480 442 THR AAA N 1
ATOM 6762 C CA . THR A 1 463 ? 36.305 44.675 -4.768 1.000 36.850 442 THR AAA CA 1
ATOM 6763 C C . THR A 1 463 ? 37.606 43.903 -4.976 1.000 34.060 442 THR AAA C 1
ATOM 6764 O O . THR A 1 463 ? 38.550 44.060 -4.212 1.000 40.200 442 THR AAA O 1
ATOM 6775 N N . VAL A 1 464 ? 37.589 43.069 -6.002 1.000 32.520 443 VAL AAA N 1
ATOM 6776 C CA . VAL A 1 464 ? 38.682 42.198 -6.499 1.000 34.740 443 VAL AAA CA 1
ATOM 6777 C C . VAL A 1 464 ? 38.672 42.475 -8.003 1.000 41.230 443 VAL AAA C 1
ATOM 6778 O O . VAL A 1 464 ? 37.548 42.592 -8.533 1.000 42.640 443 VAL AAA O 1
ATOM 6791 N N . THR A 1 465 ? 39.820 42.647 -8.666 1.000 40.810 444 THR AAA N 1
ATOM 6792 C CA . THR A 1 465 ? 39.851 42.796 -10.152 1.000 35.420 444 THR AAA CA 1
ATOM 6793 C C . THR A 1 465 ? 40.481 41.530 -10.747 1.000 32.820 444 THR AAA C 1
ATOM 6794 O O . THR A 1 465 ? 41.529 41.066 -10.259 1.000 33.130 444 THR AAA O 1
ATOM 6805 N N . VAL A 1 466 ? 39.854 40.961 -11.782 1.000 31.820 445 VAL AAA N 1
ATOM 6806 C CA . VAL A 1 466 ? 40.400 39.748 -12.446 1.000 30.960 445 VAL AAA CA 1
ATOM 6807 C C . VAL A 1 466 ? 41.708 40.165 -13.116 1.000 35.390 445 VAL AAA C 1
ATOM 6808 O O . VAL A 1 466 ? 41.729 41.281 -13.695 1.000 34.180 445 VAL AAA O 1
ATOM 6821 N N . GLY A 1 467 ? 42.714 39.300 -13.051 1.000 31.440 446 GLY AAA N 1
ATOM 6822 C CA . GLY A 1 467 ? 44.030 39.529 -13.666 1.000 37.840 446 GLY AAA CA 1
ATOM 6823 C C . GLY A 1 467 ? 43.923 39.597 -15.180 1.000 41.590 446 GLY AAA C 1
ATOM 6824 O O . GLY A 1 467 ? 42.887 39.163 -15.734 1.000 34.010 446 GLY AAA O 1
ATOM 6828 N N . SER A 1 468 ? 44.968 40.122 -15.830 1.000 43.790 447 SER AAA N 1
ATOM 6829 C CA . SER A 1 468 ? 45.162 40.073 -17.301 1.000 45.040 447 SER AAA CA 1
ATOM 6830 C C . SER A 1 468 ? 45.177 38.609 -17.758 1.000 43.550 447 SER AAA C 1
ATOM 6831 O O . SER A 1 468 ? 44.680 38.346 -18.860 1.000 46.020 447 SER AAA O 1
ATOM 6839 N N . ASP A 1 469 ? 45.651 37.696 -16.903 1.000 43.960 448 ASP AAA N 1
ATOM 6840 C CA . ASP A 1 469 ? 45.797 36.238 -17.171 1.000 43.080 448 ASP AAA CA 1
ATOM 6841 C C . ASP A 1 469 ? 44.477 35.489 -16.914 1.000 44.030 448 ASP AAA C 1
ATOM 6842 O O . ASP A 1 469 ? 44.477 34.247 -17.101 1.000 42.610 448 ASP AAA O 1
ATOM 6851 N N . GLY A 1 470 ? 43.421 36.190 -16.467 1.000 44.580 449 GLY AAA N 1
ATOM 6852 C CA . GLY A 1 470 ? 42.080 35.623 -16.200 1.000 46.330 449 GLY AAA CA 1
ATOM 6853 C C . GLY A 1 470 ? 41.949 34.979 -14.820 1.000 49.370 449 GLY AAA C 1
ATOM 6854 O O . GLY A 1 470 ? 40.828 34.531 -14.474 1.000 45.370 449 GLY AAA O 1
ATOM 6858 N N . ASN A 1 471 ? 43.035 34.904 -14.044 1.000 46.190 450 ASN AAA N 1
ATOM 6859 C CA . ASN A 1 471 ? 42.989 34.399 -12.645 1.000 42.320 450 ASN AAA CA 1
ATOM 6860 C C . ASN A 1 471 ? 42.458 35.497 -11.728 1.000 37.280 450 ASN AAA C 1
ATOM 6861 O O . ASN A 1 471 ? 42.626 36.695 -12.028 1.000 37.870 450 ASN AAA O 1
ATOM 6872 N N . VAL A 1 472 ? 41.785 35.074 -10.653 1.000 34.960 451 VAL AAA N 1
ATOM 6873 C CA . VAL A 1 472 ? 41.209 35.982 -9.630 1.000 33.580 451 VAL AAA CA 1
ATOM 6874 C C . VAL A 1 472 ? 42.141 35.924 -8.429 1.000 35.470 451 VAL AAA C 1
ATOM 6875 O O . VAL A 1 472 ? 42.419 34.825 -7.926 1.000 32.600 451 VAL AAA O 1
ATOM 6888 N N . PRO A 1 473 ? 42.642 37.095 -7.966 1.000 33.730 452 PRO AAA N 1
ATOM 6889 C CA . PRO A 1 473 ? 43.491 37.154 -6.780 1.000 33.900 452 PRO AAA CA 1
ATOM 6890 C C . PRO A 1 473 ? 42.545 37.351 -5.584 1.000 27.910 452 PRO AAA C 1
ATOM 6891 O O . PRO A 1 473 ? 42.078 38.451 -5.348 1.000 26.430 452 PRO AAA O 1
ATOM 6902 N N . VAL A 1 474 ? 42.166 36.255 -4.926 1.000 29.860 453 VAL AAA N 1
ATOM 6903 C CA . VAL A 1 474 ? 41.136 36.279 -3.841 1.000 28.590 453 VAL AAA CA 1
ATOM 6904 C C . VAL A 1 474 ? 41.861 36.465 -2.515 1.000 25.630 453 VAL AAA C 1
ATOM 6905 O O . VAL A 1 474 ? 42.578 35.565 -2.126 1.000 25.630 453 VAL AAA O 1
ATOM 6918 N N . PRO A 1 475 ? 41.679 37.582 -1.791 1.000 27.920 454 PRO AAA N 1
ATOM 6919 C CA . PRO A 1 475 ? 42.273 37.722 -0.461 1.000 30.400 454 PRO AAA CA 1
ATOM 6920 C C . PRO A 1 475 ? 41.585 36.749 0.514 1.000 29.770 454 PRO AAA C 1
ATOM 6921 O O . PRO A 1 475 ? 40.331 36.776 0.640 1.000 28.190 454 PRO AAA O 1
ATOM 6932 N N . MET A 1 476 ? 42.407 35.928 1.173 1.000 27.440 455 MET AAA N 1
ATOM 6933 C CA . MET A 1 476 ? 41.983 34.959 2.215 1.000 25.260 455 MET AAA CA 1
ATOM 6934 C C . MET A 1 476 ? 42.470 35.433 3.581 1.000 31.010 455 MET AAA C 1
ATOM 6935 O O . MET A 1 476 ? 43.642 35.812 3.685 1.000 28.780 455 MET AAA O 1
ATOM 6949 N N . ALA A 1 477 ? 41.565 35.528 4.560 1.000 29.120 456 ALA AAA N 1
ATOM 6950 C CA . ALA A 1 477 ? 41.863 36.003 5.940 1.000 28.320 456 ALA AAA CA 1
ATOM 6951 C C . ALA A 1 477 ? 40.818 35.407 6.880 1.000 26.770 456 ALA AAA C 1
ATOM 6952 O O . ALA A 1 477 ? 39.636 35.300 6.469 1.000 24.180 456 ALA AAA O 1
ATOM 6959 N N . GLY A 1 478 ? 41.217 35.048 8.100 1.000 25.720 457 GLY AAA N 1
ATOM 6960 C CA . GLY A 1 478 ? 40.244 34.734 9.161 1.000 23.850 457 GLY AAA CA 1
ATOM 6961 C C . GLY A 1 478 ? 39.405 33.509 8.803 1.000 22.160 457 GLY AAA C 1
ATOM 6962 O O . GLY A 1 478 ? 38.311 33.363 9.402 1.000 20.100 457 GLY AAA O 1
ATOM 6966 N N . GLY A 1 479 ? 39.877 32.693 7.853 1.000 19.710 458 GLY AAA N 1
ATOM 6967 C CA . GLY A 1 479 ? 39.142 31.533 7.308 1.000 20.890 458 GLY AAA CA 1
ATOM 6968 C C . GLY A 1 479 ? 37.763 31.926 6.750 1.000 19.540 458 GLY AAA C 1
ATOM 6969 O O . GLY A 1 479 ? 36.876 31.012 6.706 1.000 19.100 458 GLY AAA O 1
ATOM 6973 N N . LEU A 1 480 ? 37.540 33.181 6.333 1.000 18.320 459 LEU AAA N 1
ATOM 6974 C CA . LEU A 1 480 ? 36.197 33.695 5.962 1.000 19.490 459 LEU AAA CA 1
ATOM 6975 C C . LEU A 1 480 ? 35.818 33.205 4.571 1.000 18.460 459 LEU AAA C 1
ATOM 6976 O O . LEU A 1 480 ? 36.679 33.054 3.717 1.000 20.000 459 LEU AAA O 1
ATOM 6992 N N . PRO A 1 481 ? 34.506 32.947 4.329 1.000 17.530 460 PRO AAA N 1
ATOM 6993 C CA . PRO A 1 481 ? 34.043 32.655 2.971 1.000 17.990 460 PRO AAA CA 1
ATOM 6994 C C . PRO A 1 481 ? 34.106 33.935 2.126 1.000 17.400 460 PRO AAA C 1
ATOM 6995 O O . PRO A 1 481 ? 33.873 35.037 2.649 1.000 20.130 460 PRO AAA O 1
ATOM 7006 N N . ARG A 1 482 ? 34.301 33.767 0.814 1.000 18.930 461 ARG AAA N 1
ATOM 7007 C CA . ARG A 1 482 ? 34.275 34.893 -0.160 1.000 19.800 461 ARG AAA CA 1
ATOM 7008 C C . ARG A 1 482 ? 33.242 34.564 -1.248 1.000 18.230 461 ARG AAA C 1
ATOM 7009 O O . ARG A 1 482 ? 33.221 33.426 -1.697 1.000 19.750 461 ARG AAA O 1
ATOM 7030 N N . VAL A 1 483 ? 32.415 35.525 -1.626 1.000 20.300 462 VAL AAA N 1
ATOM 7031 C CA . VAL A 1 483 ? 31.350 35.291 -2.644 1.000 19.700 462 VAL AAA CA 1
ATOM 7032 C C . VAL A 1 483 ? 31.480 36.432 -3.647 1.000 16.640 462 VAL AAA C 1
ATOM 7033 O O . VAL A 1 483 ? 31.190 37.582 -3.264 1.000 19.050 462 VAL AAA O 1
ATOM 7046 N N . LEU A 1 484 ? 31.842 36.075 -4.865 1.000 21.490 463 LEU AAA N 1
ATOM 7047 C CA . LEU A 1 484 ? 32.170 37.041 -5.938 1.000 21.910 463 LEU AAA CA 1
ATOM 7048 C C . LEU A 1 484 ? 31.065 37.086 -6.993 1.000 24.600 463 LEU AAA C 1
ATOM 7049 O O . LEU A 1 484 ? 30.603 35.987 -7.404 1.000 22.040 463 LEU AAA O 1
ATOM 7065 N N . TYR A 1 485 ? 30.762 38.301 -7.458 1.000 24.600 464 TYR AAA N 1
ATOM 7066 C CA . TYR A 1 485 ? 29.734 38.631 -8.480 1.000 23.520 464 TYR AAA CA 1
ATOM 7067 C C . TYR A 1 485 ? 30.113 39.935 -9.189 1.000 25.080 464 TYR AAA C 1
ATOM 7068 O O . TYR A 1 485 ? 30.543 40.893 -8.544 1.000 24.680 464 TYR AAA O 1
ATOM 7086 N N . PRO A 1 486 ? 29.918 40.028 -10.522 1.000 25.140 465 PRO AAA N 1
ATOM 7087 C CA . PRO A 1 486 ? 30.387 41.209 -11.250 1.000 23.760 465 PRO AAA CA 1
ATOM 7088 C C . PRO A 1 486 ? 29.821 42.518 -10.732 1.000 22.500 465 PRO AAA C 1
ATOM 7089 O O . PRO A 1 486 ? 28.627 42.689 -10.541 1.000 23.940 465 PRO AAA O 1
ATOM 7100 N N . THR A 1 487 ? 30.725 43.478 -10.505 1.000 25.920 466 THR AAA N 1
ATOM 7101 C CA . THR A 1 487 ? 30.373 44.765 -9.884 1.000 27.130 466 THR AAA CA 1
ATOM 7102 C C . THR A 1 487 ? 29.331 45.486 -10.747 1.000 25.680 466 THR AAA C 1
ATOM 7103 O O . THR A 1 487 ? 28.392 46.071 -10.163 1.000 28.920 466 THR AAA O 1
ATOM 7114 N N . GLU A 1 488 ? 29.486 45.463 -12.071 1.000 32.050 467 GLU AAA N 1
ATOM 7115 C CA . GLU A 1 488 ? 28.585 46.222 -12.989 1.000 38.320 467 GLU AAA CA 1
ATOM 7116 C C . GLU A 1 488 ? 27.154 45.669 -12.868 1.000 34.750 467 GLU AAA C 1
ATOM 7117 O O . GLU A 1 488 ? 26.216 46.492 -12.885 1.000 35.590 467 GLU AAA O 1
ATOM 7129 N N . LYS A 1 489 ? 26.996 44.366 -12.592 1.000 34.340 468 LYS AAA N 1
ATOM 7130 C CA . LYS A 1 489 ? 25.670 43.698 -12.469 1.000 33.570 468 LYS AAA CA 1
ATOM 7131 C C . LYS A 1 489 ? 24.972 44.097 -11.161 1.000 32.190 468 LYS AAA C 1
ATOM 7132 O O . LYS A 1 489 ? 23.734 43.935 -11.089 1.000 30.170 468 LYS AAA O 1
ATOM 7151 N N . LEU A 1 490 ? 25.700 44.664 -10.188 1.000 32.710 469 LEU AAA N 1
ATOM 7152 C CA . LEU A 1 490 ? 25.109 45.146 -8.909 1.000 33.310 469 LEU AAA CA 1
ATOM 7153 C C . LEU A 1 490 ? 24.541 46.559 -9.046 1.000 36.130 469 LEU AAA C 1
ATOM 7154 O O . LEU A 1 490 ? 23.808 46.974 -8.130 1.000 36.780 469 LEU AAA O 1
ATOM 7170 N N . ALA A 1 491 ? 24.845 47.272 -10.137 1.000 41.860 470 ALA AAA N 1
ATOM 7171 C CA . ALA A 1 491 ? 24.366 48.658 -10.367 1.000 40.690 470 ALA AAA CA 1
ATOM 7172 C C . ALA A 1 491 ? 22.889 48.731 -9.992 1.000 41.110 470 ALA AAA C 1
ATOM 7173 O O . ALA A 1 491 ? 22.121 47.863 -10.454 1.000 45.530 470 ALA AAA O 1
ATOM 7180 N N . GLY A 1 492 ? 22.520 49.702 -9.159 1.000 41.280 471 GLY AAA N 1
ATOM 7181 C CA . GLY A 1 492 ? 21.128 49.971 -8.765 1.000 41.820 471 GLY AAA CA 1
ATOM 7182 C C . GLY A 1 492 ? 20.603 49.000 -7.720 1.000 43.960 471 GLY AAA C 1
ATOM 7183 O O . GLY A 1 492 ? 19.453 49.192 -7.302 1.000 46.680 471 GLY AAA O 1
ATOM 7187 N N . SER A 1 493 ? 21.373 47.980 -7.321 1.000 43.320 472 SER AAA N 1
ATOM 7188 C CA . SER A 1 493 ? 20.972 47.010 -6.264 1.000 42.920 472 SER AAA CA 1
ATOM 7189 C C . SER A 1 493 ? 21.290 47.593 -4.885 1.000 43.700 472 SER AAA C 1
ATOM 7190 O O . SER A 1 493 ? 22.054 48.570 -4.798 1.000 40.430 472 SER AAA O 1
ATOM 7198 N N . LYS A 1 494 ? 20.706 47.017 -3.840 1.000 43.210 473 LYS AAA N 1
ATOM 7199 C CA . LYS A 1 494 ? 20.956 47.458 -2.453 1.000 43.200 473 LYS AAA CA 1
ATOM 7200 C C . LYS A 1 494 ? 22.188 46.709 -1.913 1.000 40.630 473 LYS AAA C 1
ATOM 7201 O O . LYS A 1 494 ? 22.559 46.969 -0.766 1.000 41.650 473 LYS AAA O 1
ATOM 7220 N N . ILE A 1 495 ? 22.824 45.842 -2.709 1.000 36.920 474 ILE AAA N 1
ATOM 7221 C CA . ILE A 1 495 ? 23.934 44.972 -2.215 1.000 36.580 474 ILE AAA CA 1
ATOM 7222 C C . ILE A 1 495 ? 25.212 45.797 -2.086 1.000 38.010 474 ILE AAA C 1
ATOM 7223 O O . ILE A 1 495 ? 25.656 46.354 -3.092 1.000 39.340 474 ILE AAA O 1
ATOM 7239 N N . CYS A 1 496 ? 25.774 45.857 -0.874 1.000 39.460 475 CYS AAA N 1
ATOM 7240 C CA . CYS A 1 496 ? 27.019 46.607 -0.551 1.000 36.720 475 CYS AAA CA 1
ATOM 7241 C C . CYS A 1 496 ? 26.809 48.103 -0.860 1.000 42.460 475 CYS AAA C 1
ATOM 7242 O O . CYS A 1 496 ? 27.735 48.718 -1.430 1.000 42.990 475 CYS AAA O 1
ATOM 7249 N N . SER A 1 497 ? 25.647 48.648 -0.455 1.000 50.180 476 SER AAA N 1
ATOM 7250 C CA . SER A 1 497 ? 25.115 50.005 -0.781 1.000 56.230 476 SER AAA CA 1
ATOM 7251 C C . SER A 1 497 ? 26.249 51.005 -1.037 1.000 62.030 476 SER AAA C 1
ATOM 7252 O O . SER A 1 497 ? 26.940 51.462 -0.130 1.000 66.320 476 SER AAA O 1
ATOM 7260 N N . ALA B 1 22 ? -11.913 5.897 -20.858 1.000 14.990 1 ALA BBB N 1
ATOM 7261 C CA . ALA B 1 22 ? -10.809 5.414 -19.953 1.000 14.080 1 ALA BBB CA 1
ATOM 7262 C C . ALA B 1 22 ? -10.059 6.631 -19.393 1.000 14.340 1 ALA BBB C 1
ATOM 7263 O O . ALA B 1 22 ? -9.954 7.676 -20.081 1.000 15.070 1 ALA BBB O 1
ATOM 7270 N N . THR B 1 23 ? -9.613 6.538 -18.147 1.000 14.530 2 THR BBB N 1
ATOM 7271 C CA . THR B 1 23 ? -9.012 7.675 -17.403 1.000 13.290 2 THR BBB CA 1
ATOM 7272 C C . THR B 1 23 ? -7.569 7.898 -17.840 1.000 13.860 2 THR BBB C 1
ATOM 7273 O O . THR B 1 23 ? -6.948 7.019 -18.425 1.000 13.850 2 THR BBB O 1
ATOM 7284 N N . PRO B 1 24 ? -6.977 9.056 -17.492 1.000 14.760 3 PRO BBB N 1
ATOM 7285 C CA . PRO B 1 24 ? -5.538 9.251 -17.644 1.000 13.540 3 PRO BBB CA 1
ATOM 7286 C C . PRO B 1 24 ? -4.697 8.121 -17.025 1.000 14.460 3 PRO BBB C 1
ATOM 7287 O O . PRO B 1 24 ? -3.809 7.595 -17.651 1.000 13.640 3 PRO BBB O 1
ATOM 7298 N N . ALA B 1 25 ? -5.047 7.667 -15.825 1.000 14.350 4 ALA BBB N 1
ATOM 7299 C CA . ALA B 1 25 ? -4.323 6.553 -15.178 1.000 13.340 4 ALA BBB CA 1
ATOM 7300 C C . ALA B 1 25 ? -4.455 5.273 -15.995 1.000 13.520 4 ALA BBB C 1
ATOM 7301 O O . ALA B 1 25 ? -3.440 4.539 -16.147 1.000 14.060 4 ALA BBB O 1
ATOM 7308 N N . ASP B 1 26 ? -5.625 5.005 -16.557 1.000 13.760 5 ASP BBB N 1
ATOM 7309 C CA . ASP B 1 26 ? -5.812 3.827 -17.435 1.000 13.970 5 ASP BBB CA 1
ATOM 7310 C C . ASP B 1 26 ? -4.897 3.926 -18.665 1.000 12.420 5 ASP BBB C 1
ATOM 7311 O O . ASP B 1 26 ? -4.411 2.891 -19.160 1.000 14.000 5 ASP BBB O 1
ATOM 7320 N N . TRP B 1 27 ? -4.711 5.139 -19.189 1.000 11.190 6 TRP BBB N 1
ATOM 7321 C CA . TRP B 1 27 ? -4.007 5.321 -20.482 1.000 10.180 6 TRP BBB CA 1
ATOM 7322 C C . TRP B 1 27 ? -2.476 5.246 -20.278 1.000 10.600 6 TRP BBB C 1
ATOM 7323 O O . TRP B 1 27 ? -1.790 4.971 -21.259 1.000 12.140 6 TRP BBB O 1
ATOM 7344 N N . ARG B 1 28 ? -1.972 5.393 -19.075 1.000 11.070 7 ARG BBB N 1
ATOM 7345 C CA . ARG B 1 28 ? -0.475 5.385 -18.899 1.000 11.330 7 ARG BBB CA 1
ATOM 7346 C C . ARG B 1 28 ? 0.146 4.128 -19.489 1.000 11.960 7 ARG BBB C 1
ATOM 7347 O O . ARG B 1 28 ? 1.263 4.239 -20.011 1.000 13.270 7 ARG BBB O 1
ATOM 7368 N N . SER B 1 29 ? -0.465 2.964 -19.313 1.000 12.930 8 SER BBB N 1
ATOM 7369 C CA . SER B 1 29 ? 0.121 1.654 -19.672 1.000 12.360 8 SER BBB CA 1
ATOM 7370 C C . SER B 1 29 ? -0.074 1.349 -21.157 1.000 13.000 8 SER BBB C 1
ATOM 7371 O O . SER B 1 29 ? 0.349 0.270 -21.588 1.000 13.780 8 SER BBB O 1
ATOM 7379 N N . GLN B 1 30 ? -0.737 2.216 -21.915 1.000 12.130 9 GLN BBB N 1
ATOM 7380 C CA . GLN B 1 30 ? -1.106 1.943 -23.315 1.000 12.730 9 GLN BBB CA 1
ATOM 7381 C C . GLN B 1 30 ? 0.073 2.251 -24.227 1.000 12.600 9 GLN BBB C 1
ATOM 7382 O O . GLN B 1 30 ? 1.040 2.928 -23.831 1.000 12.510 9 GLN BBB O 1
ATOM 7396 N N A SER B 1 31 ? -0.009 1.689 -25.427 0.500 11.860 10 SER BBB N 1
ATOM 7397 N N B SER B 1 31 ? 0.003 1.738 -25.446 0.500 13.040 10 SER BBB N 1
ATOM 7398 C CA A SER B 1 31 ? 0.896 1.938 -26.567 0.500 11.350 10 SER BBB CA 1
ATOM 7399 C CA B SER B 1 31 ? 0.941 2.062 -26.541 0.500 13.300 10 SER BBB CA 1
ATOM 7400 C C A SER B 1 31 ? 0.005 2.156 -27.793 0.500 11.550 10 SER BBB C 1
ATOM 7401 C C B SER B 1 31 ? 0.116 2.126 -27.825 0.500 12.720 10 SER BBB C 1
ATOM 7402 O O A SER B 1 31 ? -0.901 1.331 -28.050 0.500 11.680 10 SER BBB O 1
ATOM 7403 O O B SER B 1 31 ? -0.558 1.129 -28.172 0.500 12.970 10 SER BBB O 1
ATOM 7418 N N . ILE B 1 32 ? 0.205 3.270 -28.506 1.000 11.620 11 ILE BBB N 1
ATOM 7419 C CA . ILE B 1 32 ? -0.727 3.717 -29.560 1.000 10.880 11 ILE BBB CA 1
ATOM 7420 C C . ILE B 1 32 ? -0.100 3.562 -30.965 1.000 12.270 11 ILE BBB C 1
ATOM 7421 O O . ILE B 1 32 ? 1.048 3.976 -31.182 1.000 11.380 11 ILE BBB O 1
ATOM 7437 N N . TYR B 1 33 ? -0.816 2.909 -31.864 1.000 10.420 12 TYR BBB N 1
ATOM 7438 C CA . TYR B 1 33 ? -0.602 2.893 -33.331 1.000 10.230 12 TYR BBB CA 1
ATOM 7439 C C . TYR B 1 33 ? -1.495 3.973 -33.914 1.000 11.670 12 TYR BBB C 1
ATOM 7440 O O . TYR B 1 33 ? -2.743 3.850 -33.831 1.000 11.120 12 TYR BBB O 1
ATOM 7458 N N . PHE B 1 34 ? -0.891 5.062 -34.376 1.000 10.990 13 PHE BBB N 1
ATOM 7459 C CA . PHE B 1 34 ? -1.611 6.202 -34.998 1.000 10.520 13 PHE BBB CA 1
ATOM 7460 C C . PHE B 1 34 ? -1.720 5.974 -36.503 1.000 10.940 13 PHE BBB C 1
ATOM 7461 O O . PHE B 1 34 ? -0.690 5.671 -37.102 1.000 11.080 13 PHE BBB O 1
ATOM 7478 N N . LEU B 1 35 ? -2.957 6.028 -37.048 1.000 10.480 14 LEU BBB N 1
ATOM 7479 C CA . LEU B 1 35 ? -3.163 5.758 -38.489 1.000 10.350 14 LEU BBB CA 1
ATOM 7480 C C . LEU B 1 35 ? -4.077 6.809 -39.113 1.000 10.970 14 LEU BBB C 1
ATOM 7481 O O . LEU B 1 35 ? -4.902 7.393 -38.426 1.000 11.590 14 LEU BBB O 1
ATOM 7497 N N . LEU B 1 36 ? -3.919 6.993 -40.436 1.000 10.820 15 LEU BBB N 1
ATOM 7498 C CA . LEU B 1 36 ? -4.867 7.794 -41.211 1.000 11.900 15 LEU BBB CA 1
ATOM 7499 C C . LEU B 1 36 ? -5.911 6.806 -41.690 1.000 12.010 15 LEU BBB C 1
ATOM 7500 O O . LEU B 1 36 ? -5.555 5.830 -42.397 1.000 13.860 15 LEU BBB O 1
ATOM 7516 N N . THR B 1 37 ? -7.163 7.055 -41.378 1.000 10.970 16 THR BBB N 1
ATOM 7517 C CA . THR B 1 37 ? -8.237 6.121 -41.792 1.000 11.680 16 THR BBB CA 1
ATOM 7518 C C . THR B 1 37 ? -8.198 5.937 -43.305 1.000 12.270 16 THR BBB C 1
ATOM 7519 O O . THR B 1 37 ? -8.359 4.792 -43.789 1.000 13.700 16 THR BBB O 1
ATOM 7530 N N . ASP B 1 38 ? -8.044 7.011 -44.066 1.000 11.610 17 ASP BBB N 1
ATOM 7531 C CA . ASP B 1 38 ? -8.072 6.829 -45.532 1.000 11.700 17 ASP BBB CA 1
ATOM 7532 C C . ASP B 1 38 ? -6.907 5.951 -46.032 1.000 12.860 17 ASP BBB C 1
ATOM 7533 O O . ASP B 1 38 ? -6.912 5.512 -47.243 1.000 13.860 17 ASP BBB O 1
ATOM 7542 N N . ARG B 1 39 ? -5.827 5.833 -45.263 1.000 12.580 18 ARG BBB N 1
ATOM 7543 C CA . ARG B 1 39 ? -4.537 5.325 -45.794 1.000 13.680 18 ARG BBB CA 1
ATOM 7544 C C . ARG B 1 39 ? -4.137 3.995 -45.175 1.000 13.200 18 ARG BBB C 1
ATOM 7545 O O . ARG B 1 39 ? -3.100 3.425 -45.605 1.000 15.540 18 ARG BBB O 1
ATOM 7566 N N . PHE B 1 40 ? -4.875 3.485 -44.188 1.000 13.200 19 PHE BBB N 1
ATOM 7567 C CA . PHE B 1 40 ? -4.397 2.288 -43.484 1.000 13.120 19 PHE BBB CA 1
ATOM 7568 C C . PHE B 1 40 ? -4.896 1.023 -44.180 1.000 13.060 19 PHE BBB C 1
ATOM 7569 O O . PHE B 1 40 ? -4.070 0.147 -44.474 1.000 12.950 19 PHE BBB O 1
ATOM 7586 N N . ALA B 1 41 ? -6.217 0.845 -44.328 1.000 13.770 20 ALA BBB N 1
ATOM 7587 C CA . ALA B 1 41 ? -6.767 -0.435 -44.836 1.000 14.760 20 ALA BBB CA 1
ATOM 7588 C C . ALA B 1 41 ? -8.126 -0.208 -45.499 1.000 15.430 20 ALA BBB C 1
ATOM 7589 O O . ALA B 1 41 ? -8.939 0.401 -44.898 1.000 15.500 20 ALA BBB O 1
ATOM 7596 N N . ARG B 1 42 ? -8.247 -0.707 -46.725 1.000 16.630 21 ARG BBB N 1
ATOM 7597 C CA . ARG B 1 42 ? -9.494 -0.714 -47.509 1.000 17.280 21 ARG BBB CA 1
ATOM 7598 C C . ARG B 1 42 ? -10.379 -1.867 -47.072 1.000 17.890 21 ARG BBB C 1
ATOM 7599 O O . ARG B 1 42 ? -9.883 -2.912 -46.641 1.000 17.300 21 ARG BBB O 1
ATOM 7620 N N . THR B 1 43 ? -11.675 -1.709 -47.277 1.000 17.290 22 THR BBB N 1
ATOM 7621 C CA . THR B 1 43 ? -12.624 -2.811 -46.974 1.000 18.100 22 THR BBB CA 1
ATOM 7622 C C . THR B 1 43 ? -12.237 -4.049 -47.779 1.000 16.640 22 THR BBB C 1
ATOM 7623 O O . THR B 1 43 ? -12.335 -5.161 -47.238 1.000 18.950 22 THR BBB O 1
ATOM 7634 N N . ASP B 1 44 ? -11.884 -3.875 -49.044 1.000 19.190 23 ASP BBB N 1
ATOM 7635 C CA . ASP B 1 44 ? -11.550 -5.020 -49.943 1.000 19.970 23 ASP BBB CA 1
ATOM 7636 C C . ASP B 1 44 ? -10.197 -5.655 -49.552 1.000 21.370 23 ASP BBB C 1
ATOM 7637 O O . ASP B 1 44 ? -9.824 -6.701 -50.149 1.000 23.040 23 ASP BBB O 1
ATOM 7646 N N . GLY B 1 45 ? -9.430 -5.070 -48.613 1.000 21.200 24 GLY BBB N 1
ATOM 7647 C CA . GLY B 1 45 ? -8.143 -5.648 -48.178 1.000 20.250 24 GLY BBB CA 1
ATOM 7648 C C . GLY B 1 45 ? -7.066 -5.618 -49.252 1.000 18.140 24 GLY BBB C 1
ATOM 7649 O O . GLY B 1 45 ? -6.028 -6.295 -49.082 1.000 19.930 24 GLY BBB O 1
ATOM 7653 N N . SER B 1 46 ? -7.256 -4.856 -50.323 1.000 18.920 25 SER BBB N 1
ATOM 7654 C CA . SER B 1 46 ? -6.269 -4.753 -51.415 1.000 19.550 25 SER BBB CA 1
ATOM 7655 C C . SER B 1 46 ? -4.920 -4.255 -50.880 1.000 20.030 25 SER BBB C 1
ATOM 7656 O O . SER B 1 46 ? -4.920 -3.293 -50.083 1.000 20.610 25 SER BBB O 1
ATOM 7664 N N . THR B 1 47 ? -3.830 -4.868 -51.326 1.000 18.570 26 THR BBB N 1
ATOM 7665 C CA . THR B 1 47 ? -2.451 -4.415 -51.039 1.000 19.430 26 THR BBB CA 1
ATOM 7666 C C . THR B 1 47 ? -1.821 -3.763 -52.270 1.000 19.200 26 THR BBB C 1
ATOM 7667 O O . THR B 1 47 ? -0.628 -3.444 -52.214 1.000 19.390 26 THR BBB O 1
ATOM 7678 N N . THR B 1 48 ? -2.588 -3.562 -53.340 1.000 19.960 27 THR BBB N 1
ATOM 7679 C CA . THR B 1 48 ? -2.100 -2.987 -54.613 1.000 21.320 27 THR BBB CA 1
ATOM 7680 C C . THR B 1 48 ? -2.916 -1.764 -55.045 1.000 21.040 27 THR BBB C 1
ATOM 7681 O O . THR B 1 48 ? -2.442 -1.079 -55.982 1.000 22.250 27 THR BBB O 1
ATOM 7692 N N . ALA B 1 49 ? -4.074 -1.487 -54.446 1.000 20.730 28 ALA BBB N 1
ATOM 7693 C CA . ALA B 1 49 ? -4.925 -0.333 -54.829 1.000 19.900 28 ALA BBB CA 1
ATOM 7694 C C . ALA B 1 49 ? -4.087 0.949 -54.864 1.000 21.520 28 ALA BBB C 1
ATOM 7695 O O . ALA B 1 49 ? -3.346 1.249 -53.879 1.000 21.110 28 ALA BBB O 1
ATOM 7702 N N . THR B 1 50 ? -4.185 1.710 -55.952 1.000 20.800 29 THR BBB N 1
ATOM 7703 C CA . THR B 1 50 ? -3.319 2.879 -56.185 1.000 21.810 29 THR BBB CA 1
ATOM 7704 C C . THR B 1 50 ? -3.505 3.873 -55.051 1.000 19.970 29 THR BBB C 1
ATOM 7705 O O . THR B 1 50 ? -4.637 4.110 -54.676 1.000 19.790 29 THR BBB O 1
ATOM 7716 N N . CYS B 1 51 ? -2.401 4.417 -54.540 1.000 18.130 30 CYS BBB N 1
ATOM 7717 C CA . CYS B 1 51 ? -2.468 5.589 -53.638 1.000 18.210 30 CYS BBB CA 1
ATOM 7718 C C . CYS B 1 51 ? -1.247 6.460 -53.887 1.000 17.750 30 CYS BBB C 1
ATOM 7719 O O . CYS B 1 51 ? -0.194 6.300 -53.227 1.000 18.520 30 CYS BBB O 1
ATOM 7726 N N A ASN B 1 52 ? -1.383 7.347 -54.860 0.500 17.900 31 ASN BBB N 1
ATOM 7727 N N B ASN B 1 52 ? -1.338 7.354 -54.865 0.500 17.680 31 ASN BBB N 1
ATOM 7728 C CA A ASN B 1 52 ? -0.356 8.356 -55.195 0.500 18.500 31 ASN BBB CA 1
ATOM 7729 C CA B ASN B 1 52 ? -0.230 8.293 -55.171 0.500 18.140 31 ASN BBB CA 1
ATOM 7730 C C A ASN B 1 52 ? -0.489 9.495 -54.191 0.500 17.190 31 ASN BBB C 1
ATOM 7731 C C B ASN B 1 52 ? -0.390 9.515 -54.270 0.500 17.150 31 ASN BBB C 1
ATOM 7732 O O A ASN B 1 52 ? -1.519 10.222 -54.244 0.500 16.010 31 ASN BBB O 1
ATOM 7733 O O B ASN B 1 52 ? -1.300 10.330 -54.489 0.500 17.360 31 ASN BBB O 1
ATOM 7754 N N . THR B 1 53 ? 0.457 9.603 -53.252 1.000 15.710 32 THR BBB N 1
ATOM 7755 C CA . THR B 1 53 ? 0.369 10.667 -52.206 1.000 15.010 32 THR BBB CA 1
ATOM 7756 C C . THR B 1 53 ? 0.291 12.019 -52.886 1.000 14.960 32 THR BBB C 1
ATOM 7757 O O . THR B 1 53 ? -0.339 12.923 -52.335 1.000 14.060 32 THR BBB O 1
ATOM 7768 N N . ALA B 1 54 ? 0.884 12.210 -54.067 1.000 15.080 33 ALA BBB N 1
ATOM 7769 C CA . ALA B 1 54 ? 0.962 13.586 -54.633 1.000 15.230 33 ALA BBB CA 1
ATOM 7770 C C . ALA B 1 54 ? -0.416 13.986 -55.175 1.000 14.530 33 ALA BBB C 1
ATOM 7771 O O . ALA B 1 54 ? -0.718 15.216 -55.279 1.000 17.160 33 ALA BBB O 1
ATOM 7778 N N . ASP B 1 55 ? -1.265 13.016 -55.449 1.000 14.760 34 ASP BBB N 1
ATOM 7779 C CA . ASP B 1 55 ? -2.640 13.299 -55.951 1.000 16.700 34 ASP BBB CA 1
ATOM 7780 C C . ASP B 1 55 ? -3.479 13.944 -54.853 1.000 16.640 34 ASP BBB C 1
ATOM 7781 O O . ASP B 1 55 ? -4.451 14.656 -55.186 1.000 17.690 34 ASP BBB O 1
ATOM 7790 N N . GLN B 1 56 ? -3.171 13.635 -53.589 1.000 15.730 35 GLN BBB N 1
ATOM 7791 C CA . GLN B 1 56 ? -3.890 14.178 -52.398 1.000 13.580 35 GLN BBB CA 1
ATOM 7792 C C . GLN B 1 56 ? -5.374 13.829 -52.464 1.000 14.530 35 GLN BBB C 1
ATOM 7793 O O . GLN B 1 56 ? -6.196 14.651 -52.011 1.000 15.200 35 GLN BBB O 1
ATOM 7807 N N . LYS B 1 57 ? -5.732 12.644 -52.959 1.000 14.480 36 LYS BBB N 1
ATOM 7808 C CA . LYS B 1 57 ? -7.164 12.274 -53.071 1.000 17.000 36 LYS BBB CA 1
ATOM 7809 C C . LYS B 1 57 ? -7.490 11.173 -52.071 1.000 15.160 36 LYS BBB C 1
ATOM 7810 O O . LYS B 1 57 ? -6.577 10.493 -51.625 1.000 15.740 36 LYS BBB O 1
ATOM 7829 N N . TYR B 1 58 ? -8.770 10.912 -51.818 1.000 15.410 37 TYR BBB N 1
ATOM 7830 C CA . TYR B 1 58 ? -9.183 9.710 -51.064 1.000 14.830 37 TYR BBB CA 1
ATOM 7831 C C . TYR B 1 58 ? -8.654 8.458 -51.763 1.000 16.070 37 TYR BBB C 1
ATOM 7832 O O . TYR B 1 58 ? -8.817 8.336 -53.002 1.000 16.480 37 TYR BBB O 1
ATOM 7850 N N . CYS B 1 59 ? -7.966 7.594 -51.025 1.000 15.660 38 CYS BBB N 1
ATOM 7851 C CA . CYS B 1 59 ? -7.434 6.319 -51.541 1.000 15.430 38 CYS BBB CA 1
ATOM 7852 C C . CYS B 1 59 ? -8.318 5.150 -51.115 1.000 15.930 38 CYS BBB C 1
ATOM 7853 O O . CYS B 1 59 ? -8.098 4.069 -51.669 1.000 17.350 38 CYS BBB O 1
ATOM 7860 N N . GLY B 1 60 ? -9.253 5.369 -50.199 1.000 16.320 39 GLY BBB N 1
ATOM 7861 C CA . GLY B 1 60 ? -10.361 4.425 -49.925 1.000 16.070 39 GLY BBB CA 1
ATOM 7862 C C . GLY B 1 60 ? -10.196 3.643 -48.639 1.000 16.800 39 GLY BBB C 1
ATOM 7863 O O . GLY B 1 60 ? -10.946 2.676 -48.426 1.000 17.180 39 GLY BBB O 1
ATOM 7867 N N . GLY B 1 61 ? -9.290 4.029 -47.741 1.000 15.570 40 GLY BBB N 1
ATOM 7868 C CA . GLY B 1 61 ? -9.221 3.402 -46.420 1.000 14.820 40 GLY BBB CA 1
ATOM 7869 C C . GLY B 1 61 ? -10.504 3.575 -45.610 1.000 14.360 40 GLY BBB C 1
ATOM 7870 O O . GLY B 1 61 ? -11.208 4.611 -45.710 1.000 14.810 40 GLY BBB O 1
ATOM 7874 N N . THR B 1 62 ? -10.846 2.569 -44.807 1.000 14.920 41 THR BBB N 1
ATOM 7875 C CA . THR B 1 62 ? -12.144 2.544 -44.091 1.000 15.080 41 THR BBB CA 1
ATOM 7876 C C . THR B 1 62 ? -12.000 2.058 -42.642 1.000 14.030 41 THR BBB C 1
ATOM 7877 O O . THR B 1 62 ? -11.013 1.365 -42.282 1.000 13.150 41 THR BBB O 1
ATOM 7888 N N . TRP B 1 63 ? -13.011 2.337 -41.831 1.000 14.850 42 TRP BBB N 1
ATOM 7889 C CA . TRP B 1 63 ? -13.113 1.744 -40.473 1.000 14.280 42 TRP BBB CA 1
ATOM 7890 C C . TRP B 1 63 ? -13.154 0.201 -40.545 1.000 15.040 42 TRP BBB C 1
ATOM 7891 O O . TRP B 1 63 ? -12.514 -0.444 -39.690 1.000 13.960 42 TRP BBB O 1
ATOM 7912 N N . GLN B 1 64 ? -13.902 -0.392 -41.480 1.000 16.870 43 GLN BBB N 1
ATOM 7913 C CA . GLN B 1 64 ? -13.956 -1.874 -41.609 1.000 17.860 43 GLN BBB CA 1
ATOM 7914 C C . GLN B 1 64 ? -12.566 -2.386 -41.962 1.000 16.680 43 GLN BBB C 1
ATOM 7915 O O . GLN B 1 64 ? -12.148 -3.465 -41.434 1.000 16.190 43 GLN BBB O 1
ATOM 7929 N N . GLY B 1 65 ? -11.850 -1.695 -42.855 1.000 15.620 44 GLY BBB N 1
ATOM 7930 C CA . GLY B 1 65 ? -10.474 -2.104 -43.187 1.000 14.650 44 GLY BBB CA 1
ATOM 7931 C C . GLY B 1 65 ? -9.642 -2.243 -41.924 1.000 14.770 44 GLY BBB C 1
ATOM 7932 O O . GLY B 1 65 ? -8.881 -3.179 -41.818 1.000 15.560 44 GLY BBB O 1
ATOM 7936 N N . ILE B 1 66 ? -9.730 -1.272 -41.010 1.000 14.850 45 ILE BBB N 1
ATOM 7937 C CA . ILE B 1 66 ? -8.949 -1.303 -39.735 1.000 14.040 45 ILE BBB CA 1
ATOM 7938 C C . ILE B 1 66 ? -9.296 -2.588 -38.972 1.000 14.590 45 ILE BBB C 1
ATOM 7939 O O . ILE B 1 66 ? -8.395 -3.287 -38.541 1.000 16.140 45 ILE BBB O 1
ATOM 7955 N N . ILE B 1 67 ? -10.587 -2.847 -38.774 1.000 15.400 46 ILE BBB N 1
ATOM 7956 C CA . ILE B 1 67 ? -11.026 -4.069 -38.046 1.000 15.660 46 ILE BBB CA 1
ATOM 7957 C C . ILE B 1 67 ? -10.316 -5.307 -38.626 1.000 16.170 46 ILE BBB C 1
ATOM 7958 O O . ILE B 1 67 ? -9.819 -6.156 -37.869 1.000 17.350 46 ILE BBB O 1
ATOM 7974 N N . ASP B 1 68 ? -10.259 -5.425 -39.946 1.000 17.140 47 ASP BBB N 1
ATOM 7975 C CA . ASP B 1 68 ? -9.708 -6.636 -40.588 1.000 18.840 47 ASP BBB CA 1
ATOM 7976 C C . ASP B 1 68 ? -8.189 -6.745 -40.370 1.000 19.760 47 ASP BBB C 1
ATOM 7977 O O . ASP B 1 68 ? -7.674 -7.858 -40.511 1.000 19.040 47 ASP BBB O 1
ATOM 7986 N N . LYS B 1 69 ? -7.492 -5.642 -40.064 1.000 15.800 48 LYS BBB N 1
ATOM 7987 C CA . LYS B 1 69 ? -6.020 -5.665 -39.818 1.000 16.790 48 LYS BBB CA 1
ATOM 7988 C C . LYS B 1 69 ? -5.646 -5.462 -38.347 1.000 16.420 48 LYS BBB C 1
ATOM 7989 O O . LYS B 1 69 ? -4.447 -5.255 -38.043 1.000 16.450 48 LYS BBB O 1
ATOM 8008 N N . LEU B 1 70 ? -6.574 -5.662 -37.415 1.000 17.160 49 LEU BBB N 1
ATOM 8009 C CA . LEU B 1 70 ? -6.233 -5.572 -35.970 1.000 16.950 49 LEU BBB CA 1
ATOM 8010 C C . LEU B 1 70 ? -5.195 -6.627 -35.552 1.000 16.610 49 LEU BBB C 1
ATOM 8011 O O . LEU B 1 70 ? -4.397 -6.308 -34.657 1.000 16.770 49 LEU BBB O 1
ATOM 8027 N N . ASP B 1 71 ? -5.145 -7.839 -36.138 1.000 15.840 50 ASP BBB N 1
ATOM 8028 C CA . ASP B 1 71 ? -4.072 -8.802 -35.781 1.000 17.520 50 ASP BBB CA 1
ATOM 8029 C C . ASP B 1 71 ? -2.689 -8.207 -36.123 1.000 14.770 50 ASP BBB C 1
ATOM 8030 O O . ASP B 1 71 ? -1.712 -8.431 -35.388 1.000 16.710 50 ASP BBB O 1
ATOM 8039 N N . TYR B 1 72 ? -2.600 -7.541 -37.261 1.000 15.030 51 TYR BBB N 1
ATOM 8040 C CA . TYR B 1 72 ? -1.334 -6.881 -37.700 1.000 14.580 51 TYR BBB CA 1
ATOM 8041 C C . TYR B 1 72 ? -0.907 -5.855 -36.640 1.000 15.390 51 TYR BBB C 1
ATOM 8042 O O . TYR B 1 72 ? 0.275 -5.799 -36.257 1.000 14.980 51 TYR BBB O 1
ATOM 8060 N N . ILE B 1 73 ? -1.844 -5.033 -36.180 1.000 15.600 52 ILE BBB N 1
ATOM 8061 C CA . ILE B 1 73 ? -1.519 -3.976 -35.185 1.000 14.790 52 ILE BBB CA 1
ATOM 8062 C C . ILE B 1 73 ? -1.159 -4.623 -33.838 1.000 15.200 52 ILE BBB C 1
ATOM 8063 O O . ILE B 1 73 ? -0.116 -4.257 -33.226 1.000 15.980 52 ILE BBB O 1
ATOM 8079 N N . GLN B 1 74 ? -1.954 -5.572 -33.369 1.000 15.200 53 GLN BBB N 1
ATOM 8080 C CA . GLN B 1 74 ? -1.734 -6.235 -32.068 1.000 16.720 53 GLN BBB CA 1
ATOM 8081 C C . GLN B 1 74 ? -0.424 -7.044 -32.077 1.000 15.600 53 GLN BBB C 1
ATOM 8082 O O . GLN B 1 74 ? 0.194 -7.151 -31.021 1.000 17.220 53 GLN BBB O 1
ATOM 8096 N N . GLY B 1 75 ? -0.021 -7.594 -33.227 1.000 16.510 54 GLY BBB N 1
ATOM 8097 C CA . GLY B 1 75 ? 1.212 -8.376 -33.362 1.000 16.760 54 GLY BBB CA 1
ATOM 8098 C C . GLY B 1 75 ? 2.450 -7.534 -33.063 1.000 15.090 54 GLY BBB C 1
ATOM 8099 O O . GLY B 1 75 ? 3.485 -8.101 -32.777 1.000 16.850 54 GLY BBB O 1
ATOM 8103 N N . MET B 1 76 ? 2.359 -6.199 -33.148 1.000 15.280 55 MET BBB N 1
ATOM 8104 C CA . MET B 1 76 ? 3.485 -5.312 -32.742 1.000 13.520 55 MET BBB CA 1
ATOM 8105 C C . MET B 1 76 ? 3.386 -4.932 -31.261 1.000 14.090 55 MET BBB C 1
ATOM 8106 O O . MET B 1 76 ? 4.298 -4.290 -30.764 1.000 13.580 55 MET BBB O 1
ATOM 8120 N N . GLY B 1 77 ? 2.379 -5.401 -30.537 1.000 13.160 56 GLY BBB N 1
ATOM 8121 C CA . GLY B 1 77 ? 2.263 -5.150 -29.092 1.000 13.350 56 GLY BBB CA 1
ATOM 8122 C C . GLY B 1 77 ? 1.585 -3.834 -28.758 1.000 12.780 56 GLY BBB C 1
ATOM 8123 O O . GLY B 1 77 ? 1.584 -3.457 -27.571 1.000 13.700 56 GLY BBB O 1
ATOM 8127 N N . PHE B 1 78 ? 0.918 -3.203 -29.705 1.000 12.830 57 PHE BBB N 1
ATOM 8128 C CA . PHE B 1 78 ? 0.150 -1.972 -29.428 1.000 12.940 57 PHE BBB CA 1
ATOM 8129 C C . PHE B 1 78 ? -1.128 -2.374 -28.710 1.000 13.100 57 PHE BBB C 1
ATOM 8130 O O . PHE B 1 78 ? -1.637 -3.497 -28.950 1.000 14.220 57 PHE BBB O 1
ATOM 8147 N N . THR B 1 79 ? -1.607 -1.504 -27.843 1.000 12.500 58 THR BBB N 1
ATOM 8148 C CA . THR B 1 79 ? -2.830 -1.753 -27.041 1.000 12.680 58 THR BBB CA 1
ATOM 8149 C C . THR B 1 79 ? -3.942 -0.800 -27.438 1.000 12.930 58 THR BBB C 1
ATOM 8150 O O . THR B 1 79 ? -5.013 -0.896 -26.839 1.000 13.530 58 THR BBB O 1
ATOM 8161 N N . ALA B 1 80 ? -3.711 0.105 -28.382 1.000 12.390 59 ALA BBB N 1
ATOM 8162 C CA . ALA B 1 80 ? -4.667 1.170 -28.706 1.000 12.040 59 ALA BBB CA 1
ATOM 8163 C C . ALA B 1 80 ? -4.370 1.661 -30.116 1.000 11.870 59 ALA BBB C 1
ATOM 8164 O O . ALA B 1 80 ? -3.218 1.568 -30.535 1.000 12.350 59 ALA BBB O 1
ATOM 8171 N N . ILE B 1 81 ? -5.355 2.292 -30.714 1.000 11.780 60 ILE BBB N 1
ATOM 8172 C CA . ILE B 1 81 ? -5.168 3.018 -32.001 1.000 10.990 60 ILE BBB CA 1
ATOM 8173 C C . ILE B 1 81 ? -5.697 4.425 -31.835 1.000 12.510 60 ILE BBB C 1
ATOM 8174 O O . ILE B 1 81 ? -6.627 4.646 -31.068 1.000 11.800 60 ILE BBB O 1
ATOM 8190 N N . TRP B 1 82 ? -5.050 5.318 -32.561 1.000 10.960 61 TRP BBB N 1
ATOM 8191 C CA . TRP B 1 82 ? -5.535 6.708 -32.742 1.000 10.370 61 TRP BBB CA 1
ATOM 8192 C C . TRP B 1 82 ? -5.885 6.840 -34.224 1.000 10.460 61 TRP BBB C 1
ATOM 8193 O O . TRP B 1 82 ? -5.034 6.552 -35.061 1.000 11.660 61 TRP BBB O 1
ATOM 8214 N N . ILE B 1 83 ? -7.144 7.164 -34.505 1.000 10.920 62 ILE BBB N 1
ATOM 8215 C CA . ILE B 1 83 ? -7.629 7.334 -35.897 1.000 10.730 62 ILE BBB CA 1
ATOM 8216 C C . ILE B 1 83 ? -7.898 8.810 -36.151 1.000 10.070 62 ILE BBB C 1
ATOM 8217 O O . ILE B 1 83 ? -8.168 9.551 -35.212 1.000 11.230 62 ILE BBB O 1
ATOM 8233 N N . THR B 1 84 ? -7.746 9.218 -37.401 1.000 11.200 63 THR BBB N 1
ATOM 8234 C CA . THR B 1 84 ? -7.962 10.632 -37.773 1.000 11.160 63 THR BBB CA 1
ATOM 8235 C C . THR B 1 84 ? -9.459 10.988 -37.673 1.000 10.730 63 THR BBB C 1
ATOM 8236 O O . THR B 1 84 ? -10.331 10.146 -37.403 1.000 11.430 63 THR BBB O 1
ATOM 8247 N N . PRO B 1 85 ? -9.816 12.279 -37.728 1.000 10.130 64 PRO BBB N 1
ATOM 8248 C CA . PRO B 1 85 ? -11.164 12.740 -37.417 1.000 11.300 64 PRO BBB CA 1
ATOM 8249 C C . PRO B 1 85 ? -12.262 12.097 -38.262 1.000 11.070 64 PRO BBB C 1
ATOM 8250 O O . PRO B 1 85 ? -12.049 11.755 -39.427 1.000 12.320 64 PRO BBB O 1
ATOM 8261 N N . VAL B 1 86 ? -13.424 12.018 -37.632 1.000 11.540 65 VAL BBB N 1
ATOM 8262 C CA . VAL B 1 86 ? -14.571 11.215 -38.148 1.000 13.150 65 VAL BBB CA 1
ATOM 8263 C C . VAL B 1 86 ? -15.648 12.118 -38.733 1.000 12.000 65 VAL BBB C 1
ATOM 8264 O O . VAL B 1 86 ? -16.570 11.524 -39.353 1.000 13.890 65 VAL BBB O 1
ATOM 8277 N N . THR B 1 87 ? -15.589 13.449 -38.562 1.000 12.390 66 THR BBB N 1
ATOM 8278 C CA . THR B 1 87 ? -16.685 14.359 -38.950 1.000 12.950 66 THR BBB CA 1
ATOM 8279 C C . THR B 1 87 ? -16.731 14.552 -40.470 1.000 12.780 66 THR BBB C 1
ATOM 8280 O O . THR B 1 87 ? -15.727 14.411 -41.147 1.000 13.270 66 THR BBB O 1
ATOM 8291 N N . ALA B 1 88 ? -17.916 14.893 -40.957 1.000 12.840 67 ALA BBB N 1
ATOM 8292 C CA . ALA B 1 88 ? -18.115 15.155 -42.397 1.000 13.25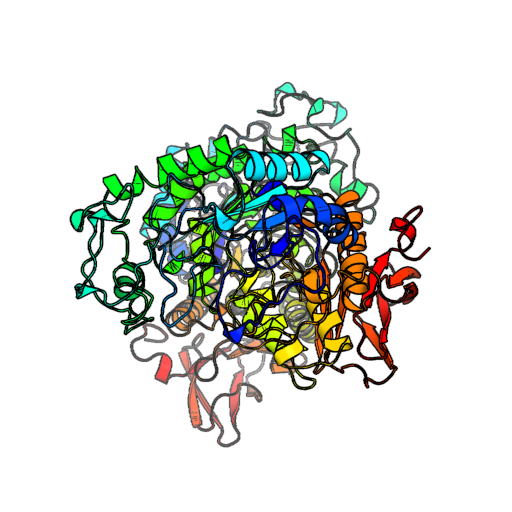0 67 ALA BBB CA 1
ATOM 8293 C C . ALA B 1 88 ? -17.327 16.410 -42.771 1.000 12.100 67 ALA BBB C 1
ATOM 8294 O O . ALA B 1 88 ? -17.341 17.417 -42.044 1.000 13.870 67 ALA BBB O 1
ATOM 8301 N N . GLN B 1 89 ? -16.777 16.370 -43.975 1.000 13.290 68 GLN BBB N 1
ATOM 8302 C CA . GLN B 1 89 ? -15.779 17.356 -44.437 1.000 12.760 68 GLN BBB CA 1
ATOM 8303 C C . GLN B 1 89 ? -16.319 18.186 -45.605 1.000 12.780 68 GLN BBB C 1
ATOM 8304 O O . GLN B 1 89 ? -17.381 17.904 -46.164 1.000 14.580 68 GLN BBB O 1
ATOM 8318 N N . LEU B 1 90 ? -15.603 19.234 -45.935 1.000 12.620 69 LEU BBB N 1
ATOM 8319 C CA . LEU B 1 90 ? -15.797 19.909 -47.230 1.000 12.290 69 LEU BBB CA 1
ATOM 8320 C C . LEU B 1 90 ? -15.762 18.859 -48.330 1.000 14.020 69 LEU BBB C 1
ATOM 8321 O O . LEU B 1 90 ? -15.032 17.859 -48.283 1.000 13.930 69 LEU BBB O 1
ATOM 8337 N N . PRO B 1 91 ? -16.618 19.059 -49.350 1.000 12.970 70 PRO BBB N 1
ATOM 8338 C CA . PRO B 1 91 ? -16.781 18.081 -50.419 1.000 14.030 70 PRO BBB CA 1
ATOM 8339 C C . PRO B 1 91 ? -15.799 18.186 -51.597 1.000 13.520 70 PRO BBB C 1
ATOM 8340 O O . PRO B 1 91 ? -15.619 17.236 -52.331 1.000 14.390 70 PRO BBB O 1
ATOM 8351 N N . GLN B 1 92 ? -15.147 19.325 -51.729 1.000 12.860 71 GLN BBB N 1
ATOM 8352 C CA . GLN B 1 92 ? -14.378 19.675 -52.939 1.000 13.370 71 GLN BBB CA 1
ATOM 8353 C C . GLN B 1 92 ? -13.075 18.848 -52.994 1.000 13.120 71 GLN BBB C 1
ATOM 8354 O O . GLN B 1 92 ? -12.516 18.452 -51.941 1.000 14.160 71 GLN BBB O 1
ATOM 8368 N N . THR B 1 93 ? -12.571 18.603 -54.184 1.000 13.060 72 THR BBB N 1
ATOM 8369 C CA . THR B 1 93 ? -11.136 18.372 -54.416 1.000 13.630 72 THR BBB CA 1
ATOM 8370 C C . THR B 1 93 ? -10.557 19.767 -54.558 1.000 13.480 72 THR BBB C 1
ATOM 8371 O O . THR B 1 93 ? -10.676 20.394 -55.641 1.000 14.430 72 THR BBB O 1
ATOM 8382 N N . THR B 1 94 ? -9.941 20.201 -53.487 1.000 13.830 73 THR BBB N 1
ATOM 8383 C CA . THR B 1 94 ? -9.283 21.537 -53.408 1.000 12.200 73 THR BBB CA 1
ATOM 8384 C C . THR B 1 94 ? -7.974 21.474 -54.225 1.000 12.800 73 THR BBB C 1
ATOM 8385 O O . THR B 1 94 ? -7.535 20.386 -54.711 1.000 13.580 73 THR BBB O 1
ATOM 8396 N N . ALA B 1 95 ? -7.310 22.598 -54.368 1.000 13.340 74 ALA BBB N 1
ATOM 8397 C CA . ALA B 1 95 ? -5.963 22.645 -54.946 1.000 14.490 74 ALA BBB CA 1
ATOM 8398 C C . ALA B 1 95 ? -4.966 21.842 -54.100 1.000 15.610 74 ALA BBB C 1
ATOM 8399 O O . ALA B 1 95 ? -3.939 21.394 -54.646 1.000 17.670 74 ALA BBB O 1
ATOM 8406 N N . TYR B 1 96 ? -5.305 21.566 -52.826 1.000 15.400 75 TYR BBB N 1
ATOM 8407 C CA . TYR B 1 96 ? -4.504 20.699 -51.948 1.000 15.680 75 TYR BBB CA 1
ATOM 8408 C C . TYR B 1 96 ? -5.151 19.324 -51.808 1.000 16.380 75 TYR BBB C 1
ATOM 8409 O O . TYR B 1 96 ? -4.754 18.568 -50.878 1.000 15.880 75 TYR BBB O 1
ATOM 8427 N N . GLY B 1 97 ? -6.090 18.991 -52.680 1.000 14.130 76 GLY BBB N 1
ATOM 8428 C CA . GLY B 1 97 ? -6.721 17.666 -52.682 1.000 14.970 76 GLY BBB CA 1
ATOM 8429 C C . GLY B 1 97 ? -8.005 17.599 -51.863 1.000 12.660 76 GLY BBB C 1
ATOM 8430 O O . GLY B 1 97 ? -8.623 18.602 -51.493 1.000 13.630 76 GLY BBB O 1
ATOM 8434 N N . ASP B 1 98 ? -8.405 16.360 -51.628 1.000 14.240 77 ASP BBB N 1
ATOM 8435 C CA . ASP B 1 98 ? -9.605 15.976 -50.869 1.000 13.590 77 ASP BBB CA 1
ATOM 8436 C C . ASP B 1 98 ? -9.312 16.098 -49.366 1.000 13.170 77 ASP BBB C 1
ATOM 8437 O O . ASP B 1 98 ? -8.140 16.079 -48.937 1.000 13.280 77 ASP BBB O 1
ATOM 8446 N N . ALA B 1 99 ? -10.382 16.171 -48.587 1.000 12.850 78 ALA BBB N 1
ATOM 8447 C CA . ALA B 1 99 ? -10.315 16.167 -47.103 1.000 12.520 78 ALA BBB CA 1
ATOM 8448 C C . ALA B 1 99 ? -10.042 14.749 -46.589 1.000 12.990 78 ALA BBB C 1
ATOM 8449 O O . ALA B 1 99 ? -10.594 14.356 -45.548 1.000 13.100 78 ALA BBB O 1
ATOM 8456 N N . TYR B 1 100 ? -9.106 14.031 -47.197 1.000 13.280 79 TYR BBB N 1
ATOM 8457 C CA . TYR B 1 100 ? -8.914 12.600 -46.870 1.000 13.520 79 TYR BBB CA 1
ATOM 8458 C C . TYR B 1 100 ? -8.390 12.459 -45.431 1.000 13.620 79 TYR BBB C 1
ATOM 8459 O O . TYR B 1 100 ? -8.528 11.397 -44.829 1.000 13.460 79 TYR BBB O 1
ATOM 8477 N N . HIS B 1 101 ? -7.746 13.488 -44.933 1.000 11.980 80 HIS BBB N 1
ATOM 8478 C CA . HIS B 1 101 ? -7.099 13.515 -43.599 1.000 11.830 80 HIS BBB CA 1
ATOM 8479 C C . HIS B 1 101 ? -8.080 13.824 -42.485 1.000 11.830 80 HIS BBB C 1
ATOM 8480 O O . HIS B 1 101 ? -7.726 13.594 -41.295 1.000 12.170 80 HIS BBB O 1
ATOM 8495 N N . GLY B 1 102 ? -9.258 14.397 -42.780 1.000 12.270 81 GLY BBB N 1
ATOM 8496 C CA . GLY B 1 102 ? -10.263 14.604 -41.725 1.000 11.530 81 GLY BBB CA 1
ATOM 8497 C C . GLY B 1 102 ? -10.225 15.975 -41.047 1.000 11.450 81 GLY BBB C 1
ATOM 8498 O O . GLY B 1 102 ? -11.047 16.222 -40.172 1.000 11.230 81 GLY BBB O 1
ATOM 8502 N N . TYR B 1 103 ? -9.259 16.870 -41.370 1.000 11.160 82 TYR BBB N 1
ATOM 8503 C CA . TYR B 1 103 ? -9.048 18.135 -40.616 1.000 11.340 82 TYR BBB CA 1
ATOM 8504 C C . TYR B 1 103 ? -9.760 19.337 -41.225 1.000 11.280 82 TYR BBB C 1
ATOM 8505 O O . TYR B 1 103 ? -9.479 20.477 -40.745 1.000 11.400 82 TYR BBB O 1
ATOM 8523 N N . TRP B 1 104 ? -10.708 19.117 -42.163 1.000 11.910 83 TRP BBB N 1
ATOM 8524 C CA . TRP B 1 104 ? -11.455 20.203 -42.865 1.000 11.370 83 TRP BBB CA 1
ATOM 8525 C C . TRP B 1 104 ? -12.953 19.986 -42.657 1.000 11.040 83 TRP BBB C 1
ATOM 8526 O O . TRP B 1 104 ? -13.702 19.849 -43.646 1.000 11.680 83 TRP BBB O 1
ATOM 8547 N N . GLN B 1 105 ? -13.387 19.902 -41.408 1.000 11.870 84 GLN BBB N 1
ATOM 8548 C CA . GLN B 1 105 ? -14.787 19.492 -41.123 1.000 12.130 84 GLN BBB CA 1
ATOM 8549 C C . GLN B 1 105 ? -15.771 20.612 -41.491 1.000 11.880 84 GLN BBB C 1
ATOM 8550 O O . GLN B 1 105 ? -15.407 21.814 -41.430 1.000 13.270 84 GLN BBB O 1
ATOM 8564 N N . GLN B 1 106 ? -17.006 20.238 -41.816 1.000 13.130 85 GLN BBB N 1
ATOM 8565 C CA . GLN B 1 106 ? -18.083 21.230 -42.049 1.000 13.280 85 GLN BBB CA 1
ATOM 8566 C C . GLN B 1 106 ? -19.329 20.828 -41.268 1.000 14.730 85 GLN BBB C 1
ATOM 8567 O O . GLN B 1 106 ? -20.020 21.716 -40.825 1.000 16.280 85 GLN BBB O 1
ATOM 8581 N N . ASP B 1 107 ? -19.608 19.534 -41.119 1.000 15.000 86 ASP BBB N 1
ATOM 8582 C CA . ASP B 1 107 ? -20.846 19.104 -40.429 1.000 15.690 86 ASP BBB CA 1
ATOM 8583 C C . ASP B 1 107 ? -20.460 18.136 -39.320 1.000 15.790 86 ASP BBB C 1
ATOM 8584 O O . ASP B 1 107 ? -20.189 16.953 -39.628 1.000 14.750 86 ASP BBB O 1
ATOM 8593 N N . ILE B 1 108 ? -20.417 18.616 -38.085 1.000 15.550 87 ILE BBB N 1
ATOM 8594 C CA . ILE B 1 108 ? -19.838 17.819 -36.965 1.000 16.840 87 ILE BBB CA 1
ATOM 8595 C C . ILE B 1 108 ? -20.857 16.764 -36.542 1.000 16.870 87 ILE BBB C 1
ATOM 8596 O O . ILE B 1 108 ? -20.461 15.830 -35.823 1.000 18.310 87 ILE BBB O 1
ATOM 8612 N N . TYR B 1 109 ? -22.113 16.876 -36.986 1.000 16.920 88 TYR BBB N 1
ATOM 8613 C CA . TYR B 1 109 ? -23.166 15.882 -36.629 1.000 17.190 88 TYR BBB CA 1
ATOM 8614 C C . TYR B 1 109 ? -23.402 14.858 -37.734 1.000 18.400 88 TYR BBB C 1
ATOM 8615 O O . TYR B 1 109 ? -24.357 14.033 -37.579 1.000 18.570 88 TYR BBB O 1
ATOM 8633 N N . SER B 1 110 ? -22.558 14.821 -38.758 1.000 16.650 89 SER BBB N 1
ATOM 8634 C CA . SER B 1 110 ? -22.506 13.722 -39.737 1.000 17.570 89 SER BBB CA 1
ATOM 8635 C C . SER B 1 110 ? -21.114 13.108 -39.717 1.000 16.680 89 SER BBB C 1
ATOM 8636 O O . SER B 1 110 ? -20.169 13.811 -39.407 1.000 14.320 89 SER BBB O 1
ATOM 8644 N N . LEU B 1 111 ? -21.029 11.842 -40.056 1.000 16.510 90 LEU BBB N 1
ATOM 8645 C CA . LEU B 1 111 ? -19.734 11.188 -40.273 1.000 14.960 90 LEU BBB CA 1
ATOM 8646 C C . LEU B 1 111 ? -19.269 11.431 -41.713 1.000 16.160 90 LEU BBB C 1
ATOM 8647 O O . LEU B 1 111 ? -20.050 11.664 -42.632 1.000 16.680 90 LEU BBB O 1
ATOM 8663 N N . ASN B 1 112 ? -17.972 11.282 -41.910 1.000 13.850 91 ASN BBB N 1
ATOM 8664 C CA . ASN B 1 112 ? -17.366 11.190 -43.251 1.000 14.740 91 ASN BBB CA 1
ATOM 8665 C C . ASN B 1 112 ? -17.702 9.825 -43.866 1.000 15.680 91 ASN BBB C 1
ATOM 8666 O O . ASN B 1 112 ? -17.073 8.817 -43.493 1.000 14.950 91 ASN BBB O 1
ATOM 8677 N N . GLU B 1 113 ? -18.677 9.790 -44.768 1.000 17.610 92 GLU BBB N 1
ATOM 8678 C CA . GLU B 1 113 ? -19.145 8.502 -45.368 1.000 20.260 92 GLU BBB CA 1
ATOM 8679 C C . GLU B 1 113 ? -18.045 7.788 -46.167 1.000 18.000 92 GLU BBB C 1
ATOM 8680 O O . GLU B 1 113 ? -18.169 6.568 -46.438 1.000 16.910 92 GLU BBB O 1
ATOM 8692 N N . ASN B 1 114 ? -16.942 8.463 -46.520 1.000 15.960 93 ASN BBB N 1
ATOM 8693 C CA . ASN B 1 114 ? -15.786 7.787 -47.161 1.000 16.420 93 ASN BBB CA 1
ATOM 8694 C C . ASN B 1 114 ? -15.335 6.603 -46.303 1.000 15.630 93 ASN BBB C 1
ATOM 8695 O O . ASN B 1 114 ? -14.866 5.600 -46.892 1.000 17.030 93 ASN BBB O 1
ATOM 8706 N N . TYR B 1 115 ? -15.425 6.710 -44.975 1.000 13.870 94 TYR BBB N 1
ATOM 8707 C CA . TYR B 1 115 ? -14.839 5.685 -44.089 1.000 14.500 94 TYR BBB CA 1
ATOM 8708 C C . TYR B 1 115 ? -15.831 4.596 -43.725 1.000 17.080 94 TYR BBB C 1
ATOM 8709 O O . TYR B 1 115 ? -15.413 3.586 -43.118 1.000 17.700 94 TYR BBB O 1
ATOM 8727 N N . GLY B 1 116 ? -17.112 4.846 -43.977 1.000 17.570 95 GLY BBB N 1
ATOM 8728 C CA . GLY B 1 116 ? -18.161 3.908 -43.588 1.000 18.050 95 GLY BBB CA 1
ATOM 8729 C C . GLY B 1 116 ? -19.330 4.621 -42.939 1.000 17.650 95 GLY BBB C 1
ATOM 8730 O O . GLY B 1 116 ? -19.482 5.874 -43.069 1.000 19.650 95 GLY BBB O 1
ATOM 8734 N N . THR B 1 117 ? -20.155 3.839 -42.252 1.000 19.130 96 THR BBB N 1
ATOM 8735 C CA . THR B 1 117 ? -21.384 4.310 -41.587 1.000 19.330 96 THR BBB CA 1
ATOM 8736 C C . THR B 1 117 ? -21.136 4.398 -40.077 1.000 18.520 96 THR BBB C 1
ATOM 8737 O O . THR B 1 117 ? -20.084 3.872 -39.575 1.000 16.520 96 THR BBB O 1
ATOM 8748 N N . ALA B 1 118 ? -22.073 4.994 -39.340 1.000 18.400 97 ALA BBB N 1
ATOM 8749 C CA . ALA B 1 118 ? -22.030 4.989 -37.863 1.000 17.160 97 ALA BBB CA 1
ATOM 8750 C C . ALA B 1 118 ? -21.888 3.542 -37.351 1.000 16.990 97 ALA BBB C 1
ATOM 8751 O O . ALA B 1 118 ? -21.134 3.327 -36.373 1.000 16.840 97 ALA BBB O 1
ATOM 8758 N N . ASP B 1 119 ? -22.588 2.574 -37.948 1.000 17.360 98 ASP BBB N 1
ATOM 8759 C CA . ASP B 1 119 ? -22.505 1.154 -37.526 1.000 18.300 98 ASP BBB CA 1
ATOM 8760 C C . ASP B 1 119 ? -21.062 0.667 -37.683 1.000 17.630 98 ASP BBB C 1
ATOM 8761 O O . ASP B 1 119 ? -20.614 -0.113 -36.850 1.000 19.060 98 ASP BBB O 1
ATOM 8770 N N . ASP B 1 120 ? -20.342 1.121 -38.704 1.000 16.810 99 ASP BBB N 1
ATOM 8771 C CA . ASP B 1 120 ? -18.938 0.678 -38.933 1.000 17.180 99 ASP BBB CA 1
ATOM 8772 C C . ASP B 1 120 ? -18.009 1.247 -37.849 1.000 15.800 99 ASP BBB C 1
ATOM 8773 O O . ASP B 1 120 ? -17.148 0.525 -37.376 1.000 16.620 99 ASP BBB O 1
ATOM 8782 N N . LEU B 1 121 ? -18.137 2.524 -37.514 1.000 16.290 100 LEU BBB N 1
ATOM 8783 C CA . LEU B 1 121 ? -17.309 3.136 -36.450 1.000 15.090 100 LEU BBB CA 1
ATOM 8784 C C . LEU B 1 121 ? -17.634 2.464 -35.102 1.000 16.500 100 LEU BBB C 1
ATOM 8785 O O . LEU B 1 121 ? -16.720 2.136 -34.323 1.000 16.240 100 LEU BBB O 1
ATOM 8801 N N . LYS B 1 122 ? -18.908 2.158 -34.848 1.000 16.650 101 LYS BBB N 1
ATOM 8802 C CA . LYS B 1 122 ? -19.273 1.405 -33.625 1.000 16.640 101 LYS BBB CA 1
ATOM 8803 C C . LYS B 1 122 ? -18.715 -0.015 -33.665 1.000 15.590 101 LYS BBB C 1
ATOM 8804 O O . LYS B 1 122 ? -18.269 -0.447 -32.602 1.000 15.860 101 LYS BBB O 1
ATOM 8823 N N . ALA B 1 123 ? -18.664 -0.645 -34.839 1.000 16.580 102 ALA BBB N 1
ATOM 8824 C CA . ALA B 1 123 ? -18.110 -1.993 -35.028 1.000 15.800 102 ALA BBB CA 1
ATOM 8825 C C . ALA B 1 123 ? -16.594 -1.949 -34.765 1.000 16.520 102 ALA BBB C 1
ATOM 8826 O O . ALA B 1 123 ? -16.061 -2.877 -34.158 1.000 16.460 102 ALA BBB O 1
ATOM 8833 N N . LEU B 1 124 ? -15.946 -0.836 -35.104 1.000 14.990 103 LEU BBB N 1
ATOM 8834 C CA . LEU B 1 124 ? -14.474 -0.736 -34.863 1.000 14.830 103 LEU BBB CA 1
ATOM 8835 C C . LEU B 1 124 ? -14.250 -0.638 -33.347 1.000 14.730 103 LEU BBB C 1
ATOM 8836 O O . LEU B 1 124 ? -13.331 -1.309 -32.790 1.000 15.400 103 LEU BBB O 1
ATOM 8852 N N . SER B 1 125 ? -15.012 0.231 -32.698 1.000 14.740 104 SER BBB N 1
ATOM 8853 C CA . SER B 1 125 ? -14.928 0.422 -31.239 1.000 15.640 104 SER BBB CA 1
ATOM 8854 C C . SER B 1 125 ? -15.082 -0.945 -30.570 1.000 18.110 104 SER BBB C 1
ATOM 8855 O O . SER B 1 125 ? -14.267 -1.339 -29.714 1.000 15.920 104 SER BBB O 1
ATOM 8863 N N . SER B 1 126 ? -16.116 -1.657 -30.962 1.000 16.420 105 SER BBB N 1
ATOM 8864 C CA . SER B 1 126 ? -16.429 -2.962 -30.317 1.000 18.170 105 SER BBB CA 1
ATOM 8865 C C . SER B 1 126 ? -15.313 -3.982 -30.625 1.000 16.250 105 SER BBB C 1
ATOM 8866 O O . SER B 1 126 ? -14.983 -4.775 -29.726 1.000 17.170 105 SER BBB O 1
ATOM 8874 N N . ALA B 1 127 ? -14.766 -4.014 -31.835 1.000 15.900 106 ALA BBB N 1
ATOM 8875 C CA . ALA B 1 127 ? -13.693 -4.974 -32.202 1.000 15.160 106 ALA BBB CA 1
ATOM 8876 C C . ALA B 1 127 ? -12.457 -4.695 -31.355 1.000 16.210 106 ALA BBB C 1
ATOM 8877 O O . ALA B 1 127 ? -11.818 -5.629 -30.920 1.000 16.430 106 ALA BBB O 1
ATOM 8884 N N . LEU B 1 128 ? -12.115 -3.417 -31.134 1.000 14.490 107 LEU BBB N 1
ATOM 8885 C CA . LEU B 1 128 ? -10.961 -3.077 -30.276 1.000 14.370 107 LEU BBB CA 1
ATOM 8886 C C . LEU B 1 128 ? -11.250 -3.583 -28.852 1.000 15.270 107 LEU BBB C 1
ATOM 8887 O O . LEU B 1 128 ? -10.421 -4.297 -28.289 1.000 15.570 107 LEU BBB O 1
ATOM 8903 N N . HIS B 1 129 ? -12.441 -3.288 -28.319 1.000 15.200 108 HIS BBB N 1
ATOM 8904 C CA . HIS B 1 129 ? -12.819 -3.606 -26.912 1.000 16.210 108 HIS BBB CA 1
ATOM 8905 C C . HIS B 1 129 ? -12.752 -5.126 -26.745 1.000 17.140 108 HIS BBB C 1
ATOM 8906 O O . HIS B 1 129 ? -12.330 -5.582 -25.700 1.000 17.260 108 HIS BBB O 1
ATOM 8921 N N . GLU B 1 130 ? -13.158 -5.858 -27.778 1.000 17.080 109 GLU BBB N 1
ATOM 8922 C CA . GLU B 1 130 ? -13.230 -7.336 -27.638 1.000 19.530 109 GLU BBB CA 1
ATOM 8923 C C . GLU B 1 130 ? -11.821 -7.871 -27.440 1.000 20.650 109 GLU BBB C 1
ATOM 8924 O O . GLU B 1 130 ? -11.656 -8.844 -26.713 1.000 20.560 109 GLU BBB O 1
ATOM 8936 N N . ARG B 1 131 ? -10.826 -7.222 -28.037 1.000 17.480 110 ARG BBB N 1
ATOM 8937 C CA . ARG B 1 131 ? -9.395 -7.602 -27.887 1.000 19.970 110 ARG BBB CA 1
ATOM 8938 C C . ARG B 1 131 ? -8.710 -6.909 -26.700 1.000 19.970 110 ARG BBB C 1
ATOM 8939 O O . ARG B 1 131 ? -7.485 -7.017 -26.623 1.000 21.070 110 ARG BBB O 1
ATOM 8960 N N . GLY B 1 132 ? -9.430 -6.151 -25.877 1.000 17.950 111 GLY BBB N 1
ATOM 8961 C CA . GLY B 1 132 ? -8.852 -5.453 -24.720 1.000 19.370 111 GLY BBB CA 1
ATOM 8962 C C . GLY B 1 132 ? -8.093 -4.188 -25.117 1.000 18.650 111 GLY BBB C 1
ATOM 8963 O O . GLY B 1 132 ? -7.267 -3.706 -24.320 1.000 21.150 111 GLY BBB O 1
ATOM 8967 N N . MET B 1 133 ? -8.346 -3.680 -26.308 1.000 16.770 112 MET BBB N 1
ATOM 8968 C CA . MET B 1 133 ? -7.657 -2.485 -26.855 1.000 14.820 112 MET BBB CA 1
ATOM 8969 C C . MET B 1 133 ? -8.549 -1.258 -26.737 1.000 15.170 112 MET BBB C 1
ATOM 8970 O O . MET B 1 133 ? -9.778 -1.371 -26.539 1.000 15.070 112 MET BBB O 1
ATOM 8984 N N . TYR B 1 134 ? -7.919 -0.082 -26.808 1.000 13.240 113 TYR BBB N 1
ATOM 8985 C CA . TYR B 1 134 ? -8.590 1.229 -26.739 1.000 12.940 113 TYR BBB CA 1
ATOM 8986 C C . TYR B 1 134 ? -8.689 1.864 -28.121 1.000 13.640 113 TYR BBB C 1
ATOM 8987 O O . TYR B 1 134 ? -7.788 1.705 -28.973 1.000 13.300 113 TYR BBB O 1
ATOM 9005 N N . LEU B 1 135 ? -9.762 2.638 -28.283 1.000 12.950 114 LEU BBB N 1
ATOM 9006 C CA . LEU B 1 135 ? -9.968 3.542 -29.430 1.000 12.660 114 LEU BBB CA 1
ATOM 9007 C C . LEU B 1 135 ? -9.737 4.984 -29.003 1.000 12.020 114 LEU BBB C 1
ATOM 9008 O O . LEU B 1 135 ? -10.365 5.461 -28.012 1.000 11.940 114 LEU BBB O 1
ATOM 9024 N N . MET B 1 136 ? -8.800 5.650 -29.678 1.000 11.180 115 MET BBB N 1
ATOM 9025 C CA . MET B 1 136 ? -8.606 7.108 -29.534 1.000 10.470 115 MET BBB CA 1
ATOM 9026 C C . MET B 1 136 ? -9.035 7.736 -30.840 1.000 10.870 115 MET BBB C 1
ATOM 9027 O O . MET B 1 136 ? -8.590 7.275 -31.897 1.000 12.070 115 MET BBB O 1
ATOM 9041 N N . VAL B 1 137 ? -9.848 8.800 -30.743 1.000 11.700 116 VAL BBB N 1
ATOM 9042 C CA . VAL B 1 137 ? -10.344 9.539 -31.924 1.000 12.430 116 VAL BBB CA 1
ATOM 9043 C C . VAL B 1 137 ? -9.767 10.956 -31.901 1.000 11.250 116 VAL BBB C 1
ATOM 9044 O O . VAL B 1 137 ? -9.721 11.589 -30.831 1.000 11.940 116 VAL BBB O 1
ATOM 9057 N N . ASP B 1 138 ? -9.306 11.345 -33.078 1.000 10.740 117 ASP BBB N 1
ATOM 9058 C CA . ASP B 1 138 ? -8.797 12.710 -33.337 1.000 10.830 117 ASP BBB CA 1
ATOM 9059 C C . ASP B 1 138 ? -9.958 13.679 -33.447 1.000 11.880 117 ASP BBB C 1
ATOM 9060 O O . ASP B 1 138 ? -10.918 13.405 -34.210 1.000 12.190 117 ASP BBB O 1
ATOM 9069 N N . VAL B 1 139 ? -9.856 14.843 -32.805 1.000 11.410 118 VAL BBB N 1
ATOM 9070 C CA . VAL B 1 139 ? -10.939 15.860 -32.871 1.000 11.740 118 VAL BBB CA 1
ATOM 9071 C C . VAL B 1 139 ? -10.312 17.237 -32.988 1.000 11.910 118 VAL BBB C 1
ATOM 9072 O O . VAL B 1 139 ? -9.222 17.448 -32.472 1.000 13.460 118 VAL BBB O 1
ATOM 9085 N N . VAL B 1 140 ? -10.994 18.131 -33.680 1.000 12.250 119 VAL BBB N 1
ATOM 9086 C CA . VAL B 1 140 ? -10.610 19.565 -33.834 1.000 11.590 119 VAL BBB CA 1
ATOM 9087 C C . VAL B 1 140 ? -11.741 20.371 -33.239 1.000 12.920 119 VAL BBB C 1
ATOM 9088 O O . VAL B 1 140 ? -12.887 20.161 -33.678 1.000 12.910 119 VAL BBB O 1
ATOM 9101 N N . ALA B 1 141 ? -11.451 21.326 -32.353 1.000 13.030 120 ALA BBB N 1
ATOM 9102 C CA . ALA B 1 141 ? -12.432 22.342 -31.887 1.000 12.940 120 ALA BBB CA 1
ATOM 9103 C C . ALA B 1 141 ? -12.083 23.695 -32.476 1.000 12.240 120 ALA BBB C 1
ATOM 9104 O O . ALA B 1 141 ? -12.997 24.533 -32.574 1.000 14.870 120 ALA BBB O 1
ATOM 9111 N N . ASN B 1 142 ? -10.866 23.867 -32.954 1.000 12.730 121 ASN BBB N 1
ATOM 9112 C CA . ASN B 1 142 ? -10.406 25.218 -33.358 1.000 12.030 121 ASN BBB CA 1
ATOM 9113 C C . ASN B 1 142 ? -11.147 25.703 -34.606 1.000 13.030 121 ASN BBB C 1
ATOM 9114 O O . ASN B 1 142 ? -11.388 26.933 -34.753 1.000 13.770 121 ASN BBB O 1
ATOM 9125 N N . HIS B 1 143 ? -11.327 24.836 -35.578 1.000 12.610 122 HIS BBB N 1
ATOM 9126 C CA . HIS B 1 143 ? -11.651 25.279 -36.967 1.000 12.990 122 HIS BBB CA 1
ATOM 9127 C C . HIS B 1 143 ? -12.519 24.313 -37.765 1.000 13.440 122 HIS BBB C 1
ATOM 9128 O O . HIS B 1 143 ? -12.511 23.087 -37.524 1.000 13.760 122 HIS BBB O 1
ATOM 9143 N N . MET B 1 144 ? -13.209 24.880 -38.742 1.000 13.090 123 MET BBB N 1
ATOM 9144 C CA . MET B 1 144 ? -13.853 24.143 -39.853 1.000 13.600 123 MET BBB CA 1
ATOM 9145 C C . MET B 1 144 ? -12.915 24.276 -41.061 1.000 13.310 123 MET BBB C 1
ATOM 9146 O O . MET B 1 144 ? -11.811 24.884 -40.915 1.000 14.010 123 MET BBB O 1
ATOM 9160 N N . GLY B 1 145 ? -13.257 23.649 -42.184 1.000 13.050 124 GLY BBB N 1
ATOM 9161 C CA . GLY B 1 145 ? -12.534 23.834 -43.440 1.000 13.220 124 GLY BBB CA 1
ATOM 9162 C C . GLY B 1 145 ? -13.445 24.394 -44.508 1.000 13.880 124 GLY BBB C 1
ATOM 9163 O O . GLY B 1 145 ? -14.674 24.110 -44.499 1.000 12.960 124 GLY BBB O 1
ATOM 9167 N N . TYR B 1 146 ? -12.860 25.124 -45.440 1.000 13.930 125 TYR BBB N 1
ATOM 9168 C CA . TYR B 1 146 ? -13.628 25.680 -46.576 1.000 13.580 125 TYR BBB CA 1
ATOM 9169 C C . TYR B 1 146 ? -12.701 25.781 -47.781 1.000 14.070 125 TYR BBB C 1
ATOM 9170 O O . TYR B 1 146 ? -11.563 26.272 -47.650 1.000 14.190 125 TYR BBB O 1
ATOM 9188 N N . ASP B 1 147 ? -13.180 25.373 -48.953 1.000 13.520 126 ASP BBB N 1
ATOM 9189 C CA . ASP B 1 147 ? -12.425 25.488 -50.220 1.000 13.950 126 ASP BBB CA 1
ATOM 9190 C C . ASP B 1 147 ? -12.437 26.941 -50.690 1.000 14.220 126 ASP BBB C 1
ATOM 9191 O O . ASP B 1 147 ? -13.501 27.483 -50.971 1.000 15.680 126 ASP BBB O 1
ATOM 9200 N N . GLY B 1 148 ? -11.259 27.550 -50.707 1.000 16.880 127 GLY BBB N 1
ATOM 9201 C CA . GLY B 1 148 ? -11.090 28.900 -51.234 1.000 18.480 127 GLY BBB CA 1
ATOM 9202 C C . GLY B 1 148 ? -10.931 29.923 -50.167 1.000 18.100 127 GLY BBB C 1
ATOM 9203 O O . GLY B 1 148 ? -10.730 29.601 -48.963 1.000 17.830 127 GLY BBB O 1
ATOM 9207 N N . ALA B 1 149 ? -11.013 31.171 -50.606 1.000 20.790 128 ALA BBB N 1
ATOM 9208 C CA . ALA B 1 149 ? -10.576 32.338 -49.826 1.000 22.060 128 ALA BBB CA 1
ATOM 9209 C C . ALA B 1 149 ? -11.448 32.536 -48.585 1.000 20.350 128 ALA BBB C 1
ATOM 9210 O O . ALA B 1 149 ? -12.691 32.297 -48.639 1.000 21.520 128 ALA BBB O 1
ATOM 9217 N N . GLY B 1 150 ? -10.849 33.076 -47.528 1.000 21.050 129 GLY BBB N 1
ATOM 9218 C CA . GLY B 1 150 ? -11.538 33.401 -46.263 1.000 21.850 129 GLY BBB CA 1
ATOM 9219 C C . GLY B 1 150 ? -12.695 34.377 -46.476 1.000 23.030 129 GLY BBB C 1
ATOM 9220 O O . GLY B 1 150 ? -13.738 34.232 -45.841 1.000 22.730 129 GLY BBB O 1
ATOM 9224 N N . SER B 1 151 ? -12.528 35.343 -47.380 1.000 26.810 130 SER BBB N 1
ATOM 9225 C CA . SER B 1 151 ? -13.522 36.418 -47.621 1.000 26.190 130 SER BBB CA 1
ATOM 9226 C C . SER B 1 151 ? -14.748 35.876 -48.388 1.000 28.180 130 SER BBB C 1
ATOM 9227 O O . SER B 1 151 ? -15.773 36.552 -48.396 1.000 32.790 130 SER BBB O 1
ATOM 9235 N N . SER B 1 152 ? -14.622 34.689 -48.986 1.000 27.350 131 SER BBB N 1
ATOM 9236 C CA . SER B 1 152 ? -15.618 34.013 -49.854 1.000 26.210 131 SER BBB CA 1
ATOM 9237 C C . SER B 1 152 ? -16.469 33.031 -49.036 1.000 24.550 131 SER BBB C 1
ATOM 9238 O O . SER B 1 152 ? -17.323 32.326 -49.645 1.000 26.630 131 SER BBB O 1
ATOM 9246 N N . VAL B 1 153 ? -16.216 32.875 -47.738 1.000 18.930 132 VAL BBB N 1
ATOM 9247 C CA . VAL B 1 153 ? -16.878 31.779 -46.966 1.000 18.940 132 VAL BBB CA 1
ATOM 9248 C C . VAL B 1 153 ? -18.397 32.009 -46.862 1.000 18.130 132 VAL BBB C 1
ATOM 9249 O O . VAL B 1 153 ? -18.861 33.074 -46.437 1.000 20.060 132 VAL BBB O 1
ATOM 9262 N N . ASP B 1 154 ? -19.184 30.991 -47.204 1.000 17.630 133 ASP BBB N 1
ATOM 9263 C CA . ASP B 1 154 ? -20.646 30.965 -46.963 1.000 16.900 133 ASP BBB CA 1
ATOM 9264 C C . ASP B 1 154 ? -20.861 30.140 -45.695 1.000 16.900 133 ASP BBB C 1
ATOM 9265 O O . ASP B 1 154 ? -20.681 28.892 -45.746 1.000 16.990 133 ASP BBB O 1
ATOM 9274 N N . TYR B 1 155 ? -21.093 30.818 -44.580 1.000 16.870 134 TYR BBB N 1
ATOM 9275 C CA . TYR B 1 155 ? -21.134 30.150 -43.264 1.000 17.500 134 TYR BBB CA 1
ATOM 9276 C C . TYR B 1 155 ? -22.331 29.198 -43.178 1.000 18.140 134 TYR BBB C 1
ATOM 9277 O O . TYR B 1 155 ? -22.310 28.393 -42.220 1.000 19.880 134 TYR BBB O 1
ATOM 9295 N N . SER B 1 156 ? -23.307 29.223 -44.108 1.000 18.740 135 SER BBB N 1
ATOM 9296 C CA . SER B 1 156 ? -24.477 28.308 -44.054 1.000 19.080 135 SER BBB CA 1
ATOM 9297 C C . SER B 1 156 ? -24.023 26.869 -44.239 1.000 20.130 135 SER BBB C 1
ATOM 9298 O O . SER B 1 156 ? -24.803 25.986 -43.891 1.000 23.450 135 SER BBB O 1
ATOM 9306 N N . VAL B 1 157 ? -22.820 26.608 -44.749 1.000 18.300 136 VAL BBB N 1
ATOM 9307 C CA . VAL B 1 157 ? -22.388 25.197 -44.974 1.000 17.850 136 VAL BBB CA 1
ATOM 9308 C C . VAL B 1 157 ? -22.008 24.517 -43.655 1.000 17.630 136 VAL BBB C 1
ATOM 9309 O O . VAL B 1 157 ? -21.884 23.272 -43.684 1.000 19.700 136 VAL BBB O 1
ATOM 9322 N N . PHE B 1 158 ? -21.723 25.271 -42.609 1.000 19.010 137 PHE BBB N 1
ATOM 9323 C CA . PHE B 1 158 ? -21.255 24.715 -41.308 1.000 18.530 137 PHE BBB CA 1
ATOM 9324 C C . PHE B 1 158 ? -22.452 24.326 -40.446 1.000 20.260 137 PHE BBB C 1
ATOM 9325 O O . PHE B 1 158 ? -23.398 25.099 -40.317 1.000 23.090 137 PHE BBB O 1
ATOM 9342 N N . LYS B 1 159 ? -22.370 23.132 -39.869 1.000 18.350 138 LYS BBB N 1
ATOM 9343 C CA . LYS B 1 159 ? -23.405 22.559 -38.988 1.000 19.410 138 LYS BBB CA 1
ATOM 9344 C C . LYS B 1 159 ? -22.710 22.110 -37.717 1.000 19.490 138 LYS BBB C 1
ATOM 9345 O O . LYS B 1 159 ? -21.774 21.300 -37.773 1.000 17.570 138 LYS BBB O 1
ATOM 9364 N N . PRO B 1 160 ? -23.105 22.628 -36.538 1.000 19.510 139 PRO BBB N 1
ATOM 9365 C CA . PRO B 1 160 ? -24.240 23.558 -36.364 1.000 18.380 139 PRO BBB CA 1
ATOM 9366 C C . PRO B 1 160 ? -23.901 25.047 -36.456 1.000 18.580 139 PRO BBB C 1
ATOM 9367 O O . PRO B 1 160 ? -24.789 25.850 -36.214 1.000 20.350 139 PRO BBB O 1
ATOM 9378 N N . PHE B 1 161 ? -22.631 25.397 -36.718 1.000 18.000 140 PHE BBB N 1
ATOM 9379 C CA . PHE B 1 161 ? -22.154 26.798 -36.621 1.000 16.940 140 PHE BBB CA 1
ATOM 9380 C C . PHE B 1 161 ? -22.449 27.572 -37.910 1.000 19.030 140 PHE BBB C 1
ATOM 9381 O O . PHE B 1 161 ? -21.516 28.153 -38.492 1.000 18.720 140 PHE BBB O 1
ATOM 9398 N N . SER B 1 162 ? -23.714 27.687 -38.277 1.000 20.740 141 SER BBB N 1
ATOM 9399 C CA . SER B 1 162 ? -24.161 28.054 -39.637 1.000 20.520 141 SER BBB CA 1
ATOM 9400 C C . SER B 1 162 ? -24.324 29.565 -39.739 1.000 23.280 141 SER BBB C 1
ATOM 9401 O O . SER B 1 162 ? -25.280 30.018 -40.415 1.000 25.900 141 SER BBB O 1
ATOM 9409 N N . SER B 1 163 ? -23.460 30.324 -39.083 1.000 20.190 142 SER BBB N 1
ATOM 9410 C CA . SER B 1 163 ? -23.465 31.800 -39.120 1.000 21.110 142 SER BBB CA 1
ATOM 9411 C C . SER B 1 163 ? -22.047 32.296 -38.907 1.000 20.890 142 SER BBB C 1
ATOM 9412 O O . SER B 1 163 ? -21.316 31.705 -38.099 1.000 17.900 142 SER BBB O 1
ATOM 9420 N N . GLN B 1 164 ? -21.730 33.435 -39.507 1.000 21.140 143 GLN BBB N 1
ATOM 9421 C CA . GLN B 1 164 ? -20.464 34.168 -39.269 1.000 21.460 143 GLN BBB CA 1
ATOM 9422 C C . GLN B 1 164 ? -20.352 34.562 -37.784 1.000 21.790 143 GLN BBB C 1
ATOM 9423 O O . GLN B 1 164 ? -19.212 34.652 -37.297 1.000 19.330 143 GLN BBB O 1
ATOM 9437 N N . ASP B 1 165 ? -21.470 34.712 -37.070 1.000 21.420 144 ASP BBB N 1
ATOM 9438 C CA . ASP B 1 165 ? -21.451 35.134 -35.640 1.000 21.450 144 ASP BBB CA 1
ATOM 9439 C C . ASP B 1 165 ? -20.665 34.133 -34.777 1.000 21.280 144 ASP BBB C 1
ATOM 9440 O O . ASP B 1 165 ? -20.242 34.512 -33.676 1.000 23.950 144 ASP BBB O 1
ATOM 9449 N N . TYR B 1 166 ? -20.529 32.871 -35.196 1.000 19.950 145 TYR BBB N 1
ATOM 9450 C CA . TYR B 1 166 ? -19.840 31.832 -34.387 1.000 19.480 145 TYR BBB CA 1
ATOM 9451 C C . TYR B 1 166 ? -18.319 31.887 -34.567 1.000 20.380 145 TYR BBB C 1
ATOM 9452 O O . TYR B 1 166 ? -17.611 31.173 -33.859 1.000 19.740 145 TYR BBB O 1
ATOM 9470 N N . PHE B 1 167 ? -17.811 32.746 -35.449 1.000 19.030 146 PHE BBB N 1
ATOM 9471 C CA . PHE B 1 167 ? -16.406 32.749 -35.901 1.000 16.030 146 PHE BBB CA 1
ATOM 9472 C C . PHE B 1 167 ? -15.735 34.062 -35.578 1.000 17.180 146 PHE BBB C 1
ATOM 9473 O O . PHE B 1 167 ? -16.365 35.145 -35.547 1.000 20.570 146 PHE BBB O 1
ATOM 9490 N N . HIS B 1 168 ? -14.432 33.951 -35.377 1.000 16.540 147 HIS BBB N 1
ATOM 9491 C CA . HIS B 1 168 ? -13.519 35.095 -35.252 1.000 17.220 147 HIS BBB CA 1
ATOM 9492 C C . HIS B 1 168 ? -13.500 35.801 -36.593 1.000 18.150 147 HIS BBB C 1
ATOM 9493 O O . HIS B 1 168 ? -13.518 35.156 -37.629 1.000 18.290 147 HIS BBB O 1
ATOM 9508 N N . PRO B 1 169 ? -13.371 37.139 -36.599 1.000 19.280 148 PRO BBB N 1
ATOM 9509 C CA . PRO B 1 169 ? -13.162 37.863 -37.847 1.000 19.810 148 PRO BBB CA 1
ATOM 9510 C C . PRO B 1 169 ? -11.985 37.270 -38.629 1.000 22.080 148 PRO BBB C 1
ATOM 9511 O O . PRO B 1 169 ? -10.967 36.850 -38.040 1.000 21.010 148 PRO BBB O 1
ATOM 9522 N N . PHE B 1 170 ? -12.105 37.280 -39.959 1.000 21.400 149 PHE BBB N 1
ATOM 9523 C CA . PHE B 1 170 ? -11.072 36.745 -40.870 1.000 23.060 149 PHE BBB CA 1
ATOM 9524 C C . PHE B 1 170 ? -9.748 37.492 -40.699 1.000 23.790 149 PHE BBB C 1
ATOM 9525 O O . PHE B 1 170 ? -9.738 38.719 -40.873 1.000 27.510 149 PHE BBB O 1
ATOM 9542 N N . CYS B 1 171 ? -8.671 36.757 -40.435 1.000 20.280 150 CYS BBB N 1
ATOM 9543 C CA . CYS B 1 171 ? -7.254 37.196 -40.472 1.000 22.130 150 CYS BBB CA 1
ATOM 9544 C C . CYS B 1 171 ? -6.390 35.937 -40.481 1.000 24.250 150 CYS BBB C 1
ATOM 9545 O O . CYS B 1 171 ? -6.850 34.888 -39.985 1.000 23.040 150 CYS BBB O 1
ATOM 9552 N N . PHE B 1 172 ? -5.167 36.021 -40.981 1.000 25.440 151 PHE BBB N 1
ATOM 9553 C CA . PHE B 1 172 ? -4.186 34.926 -40.840 1.000 25.170 151 PHE BBB CA 1
ATOM 9554 C C . PHE B 1 172 ? -3.247 35.202 -39.685 1.000 28.190 151 PHE BBB C 1
ATOM 9555 O O . PHE B 1 172 ? -3.009 36.366 -39.268 1.000 29.100 151 PHE BBB O 1
ATOM 9572 N N . ILE B 1 173 ? -2.741 34.119 -39.129 1.000 24.490 152 ILE BBB N 1
ATOM 9573 C CA . ILE B 1 173 ? -1.715 34.232 -38.074 1.000 28.010 152 ILE BBB CA 1
ATOM 9574 C C . ILE B 1 173 ? -0.426 34.631 -38.781 1.000 31.600 152 ILE BBB C 1
ATOM 9575 O O . ILE B 1 173 ? 0.087 33.817 -39.589 1.000 35.710 152 ILE BBB O 1
ATOM 9591 N N . GLN B 1 174 ? 0.022 35.852 -38.520 1.000 36.310 153 GLN BBB N 1
ATOM 9592 C CA . GLN B 1 174 ? 1.294 36.416 -39.041 1.000 40.670 153 GLN BBB CA 1
ATOM 9593 C C . GLN B 1 174 ? 2.362 36.211 -37.963 1.000 39.780 153 GLN BBB C 1
ATOM 9594 O O . GLN B 1 174 ? 3.369 35.535 -38.263 1.000 44.050 153 GLN BBB O 1
ATOM 9608 N N . ASN B 1 175 ? 2.097 36.700 -36.746 1.000 33.910 154 ASN BBB N 1
ATOM 9609 C CA . ASN B 1 175 ? 3.055 36.718 -35.605 1.000 31.890 154 ASN BBB CA 1
ATOM 9610 C C . ASN B 1 175 ? 2.782 35.556 -34.645 1.000 27.810 154 ASN BBB C 1
ATOM 9611 O O . ASN B 1 175 ? 1.940 35.729 -33.753 1.000 29.060 154 ASN BBB O 1
ATOM 9622 N N . TYR B 1 176 ? 3.520 34.456 -34.769 1.000 30.390 155 TYR BBB N 1
ATOM 9623 C CA . TYR B 1 176 ? 3.297 33.243 -33.930 1.000 31.820 155 TYR BBB CA 1
ATOM 9624 C C . TYR B 1 176 ? 3.780 33.509 -32.488 1.000 32.340 155 TYR BBB C 1
ATOM 9625 O O . TYR B 1 176 ? 3.428 32.737 -31.585 1.000 28.770 155 TYR BBB O 1
ATOM 9643 N N . GLU B 1 177 ? 4.470 34.630 -32.211 1.000 29.410 156 GLU BBB N 1
ATOM 9644 C CA . GLU B 1 177 ? 4.843 35.012 -30.817 1.000 30.040 156 GLU BBB CA 1
ATOM 9645 C C . GLU B 1 177 ? 3.765 35.889 -30.171 1.000 26.120 156 GLU BBB C 1
ATOM 9646 O O . GLU B 1 177 ? 3.914 36.248 -28.995 1.000 29.510 156 GLU BBB O 1
ATOM 9658 N N . ASP B 1 178 ? 2.719 36.274 -30.908 1.000 25.150 157 ASP BBB N 1
ATOM 9659 C CA . ASP B 1 178 ? 1.544 36.995 -30.357 1.000 23.390 157 ASP BBB CA 1
ATOM 9660 C C . ASP B 1 178 ? 0.459 35.952 -30.101 1.000 22.910 157 ASP BBB C 1
ATOM 9661 O O . ASP B 1 178 ? -0.217 35.543 -31.077 1.000 22.260 157 ASP BBB O 1
ATOM 9670 N N . GLN B 1 179 ? 0.292 35.564 -28.843 1.000 22.060 158 GLN BBB N 1
ATOM 9671 C CA . GLN B 1 179 ? -0.578 34.415 -28.495 1.000 20.260 158 GLN BBB CA 1
ATOM 9672 C C . GLN B 1 179 ? -2.033 34.772 -28.781 1.000 20.190 158 GLN BBB C 1
ATOM 9673 O O . GLN B 1 179 ? -2.825 33.869 -29.089 1.000 18.400 158 GLN BBB O 1
ATOM 9687 N N . THR B 1 180 ? -2.406 36.052 -28.668 1.000 20.350 159 THR BBB N 1
ATOM 9688 C CA . THR B 1 180 ? -3.757 36.522 -29.064 1.000 21.130 159 THR BBB CA 1
ATOM 9689 C C . THR B 1 180 ? -3.969 36.254 -30.563 1.000 19.600 159 THR BBB C 1
ATOM 9690 O O . THR B 1 180 ? -5.035 35.709 -30.909 1.000 22.830 159 THR BBB O 1
ATOM 9701 N N . GLN B 1 181 ? -2.998 36.560 -31.410 1.000 22.130 160 GLN BBB N 1
ATOM 9702 C CA . GLN B 1 181 ? -3.103 36.299 -32.877 1.000 22.690 160 GLN BBB CA 1
ATOM 9703 C C . GLN B 1 181 ? -3.179 34.779 -33.113 1.000 21.310 160 GLN BBB C 1
ATOM 9704 O O . GLN B 1 181 ? -3.996 34.313 -33.960 1.000 20.310 160 GLN BBB O 1
ATOM 9718 N N . VAL B 1 182 ? -2.362 34.021 -32.390 1.000 17.860 161 VAL BBB N 1
ATOM 9719 C CA . VAL B 1 182 ? -2.307 32.536 -32.521 1.000 17.340 161 VAL BBB CA 1
ATOM 9720 C C . VAL B 1 182 ? -3.715 31.996 -32.248 1.000 17.640 161 VAL BBB C 1
ATOM 9721 O O . VAL B 1 182 ? -4.120 31.015 -32.932 1.000 15.390 161 VAL BBB O 1
ATOM 9734 N N . GLU B 1 183 ? -4.449 32.573 -31.291 1.000 16.780 162 GLU BBB N 1
ATOM 9735 C CA . GLU B 1 183 ? -5.785 32.043 -30.885 1.000 16.760 162 GLU BBB CA 1
ATOM 9736 C C . GLU B 1 183 ? -6.922 32.619 -31.729 1.000 16.660 162 GLU BBB C 1
ATOM 9737 O O . GLU B 1 183 ? -7.953 31.935 -31.942 1.000 17.660 162 GLU BBB O 1
ATOM 9749 N N . ASP B 1 184 ? -6.794 33.883 -32.140 1.000 18.900 163 ASP BBB N 1
ATOM 9750 C CA . ASP B 1 184 ? -7.961 34.613 -32.678 1.000 19.230 163 ASP BBB CA 1
ATOM 9751 C C . ASP B 1 184 ? -7.942 34.656 -34.211 1.000 18.400 163 ASP BBB C 1
ATOM 9752 O O . ASP B 1 184 ? -9.015 34.877 -34.789 1.000 20.240 163 ASP BBB O 1
ATOM 9761 N N . CYS B 1 185 ? -6.794 34.459 -34.847 1.000 17.400 164 CYS BBB N 1
ATOM 9762 C CA . CYS B 1 185 ? -6.672 34.486 -36.312 1.000 16.210 164 CYS BBB CA 1
ATOM 9763 C C . CYS B 1 185 ? -6.786 33.058 -36.847 1.000 16.750 164 CYS BBB C 1
ATOM 9764 O O . CYS B 1 185 ? -6.815 32.110 -36.040 1.000 17.040 164 CYS BBB O 1
ATOM 9771 N N . TRP B 1 186 ? -6.983 32.950 -38.162 1.000 16.300 165 TRP BBB N 1
ATOM 9772 C CA . TRP B 1 186 ? -7.289 31.667 -38.843 1.000 15.410 165 TRP BBB CA 1
ATOM 9773 C C . TRP B 1 186 ? -5.998 30.980 -39.242 1.000 15.780 165 TRP BBB C 1
ATOM 9774 O O . TRP B 1 186 ? -5.072 31.616 -39.704 1.000 16.620 165 TRP BBB O 1
ATOM 9795 N N . LEU B 1 187 ? -5.992 29.665 -39.132 1.000 13.990 166 LEU BBB N 1
ATOM 9796 C CA . LEU B 1 187 ? -5.046 28.794 -39.817 1.000 16.360 166 LEU BBB CA 1
ATOM 9797 C C . LEU B 1 187 ? -5.403 28.670 -41.308 1.000 15.770 166 LEU BBB C 1
ATOM 9798 O O . LEU B 1 187 ? -6.415 29.232 -41.752 1.000 15.240 166 LEU BBB O 1
ATOM 9814 N N . GLY B 1 188 ? -4.553 27.979 -42.062 1.000 16.510 167 GLY BBB N 1
ATOM 9815 C CA . GLY B 1 188 ? -4.804 27.698 -43.483 1.000 16.640 167 GLY BBB CA 1
ATOM 9816 C C . GLY B 1 188 ? -4.349 28.881 -44.309 1.000 18.190 167 GLY BBB C 1
ATOM 9817 O O . GLY B 1 188 ? -3.419 29.614 -43.861 1.000 19.610 167 GLY BBB O 1
ATOM 9821 N N . ASP B 1 189 ? -4.925 29.043 -45.484 1.000 17.600 168 ASP BBB N 1
ATOM 9822 C CA . ASP B 1 189 ? -4.425 30.088 -46.407 1.000 19.840 168 ASP BBB CA 1
ATOM 9823 C C . ASP B 1 189 ? -5.565 30.448 -47.337 1.000 20.370 168 ASP BBB C 1
ATOM 9824 O O . ASP B 1 189 ? -6.719 30.159 -47.051 1.000 20.010 168 ASP BBB O 1
ATOM 9833 N N . ASN B 1 190 ? -5.210 31.100 -48.445 1.000 25.350 169 ASN BBB N 1
ATOM 9834 C CA . ASN B 1 190 ? -6.178 31.635 -49.424 1.000 24.960 169 ASN BBB CA 1
ATOM 9835 C C . ASN B 1 190 ? -6.710 30.505 -50.313 1.000 20.900 169 ASN BBB C 1
ATOM 9836 O O . ASN B 1 190 ? -7.731 30.675 -50.942 1.000 22.200 169 ASN BBB O 1
ATOM 9847 N N . THR B 1 191 ? -6.005 29.393 -50.325 1.000 19.460 170 THR BBB N 1
ATOM 9848 C CA . THR B 1 191 ? -6.369 28.214 -51.132 1.000 17.640 170 THR BBB CA 1
ATOM 9849 C C . THR B 1 191 ? -7.414 27.348 -50.416 1.000 16.390 170 THR BBB C 1
ATOM 9850 O O . THR B 1 191 ? -8.434 27.010 -51.024 1.000 16.850 170 THR BBB O 1
ATOM 9861 N N . VAL B 1 192 ? -7.129 26.928 -49.188 1.000 15.300 171 VAL BBB N 1
ATOM 9862 C CA . VAL B 1 192 ? -8.098 26.233 -48.298 1.000 15.110 171 VAL BBB CA 1
ATOM 9863 C C . VAL B 1 192 ? -8.094 26.989 -46.978 1.000 14.990 171 VAL BBB C 1
ATOM 9864 O O . VAL B 1 192 ? -7.047 27.027 -46.318 1.000 15.360 171 VAL BBB O 1
ATOM 9877 N N . SER B 1 193 ? -9.196 27.647 -46.665 1.000 15.870 172 SER BBB N 1
ATOM 9878 C CA . SER B 1 193 ? -9.307 28.489 -45.458 1.000 16.680 172 SER BBB CA 1
ATOM 9879 C C . SER B 1 193 ? -9.854 27.624 -44.315 1.000 16.600 172 SER BBB C 1
ATOM 9880 O O . SER B 1 193 ? -10.597 26.659 -44.581 1.000 16.240 172 SER BBB O 1
ATOM 9888 N N . LEU B 1 194 ? -9.480 27.939 -43.080 1.000 14.640 173 LEU BBB N 1
ATOM 9889 C CA . LEU B 1 194 ? -9.864 27.150 -41.880 1.000 14.270 173 LEU BBB CA 1
ATOM 9890 C C . LEU B 1 194 ? -10.590 28.109 -40.945 1.000 13.210 173 LEU BBB C 1
ATOM 9891 O O . LEU B 1 194 ? -10.037 28.604 -39.984 1.000 13.340 173 LEU BBB O 1
ATOM 9907 N N . PRO B 1 195 ? -11.885 28.389 -41.225 1.000 13.560 174 PRO BBB N 1
ATOM 9908 C CA . PRO B 1 195 ? -12.645 29.336 -40.416 1.000 13.480 174 PRO BBB CA 1
ATOM 9909 C C . PRO B 1 195 ? -12.521 29.047 -38.915 1.000 15.010 174 PRO BBB C 1
ATOM 9910 O O . PRO B 1 195 ? -12.775 27.945 -38.475 1.000 14.400 174 PRO BBB O 1
ATOM 9921 N N . ASP B 1 196 ? -12.138 30.068 -38.179 1.000 14.540 175 ASP BBB N 1
ATOM 9922 C CA . ASP B 1 196 ? -11.676 29.946 -36.774 1.000 15.000 175 ASP BBB CA 1
ATOM 9923 C C . ASP B 1 196 ? -12.871 30.186 -35.859 1.000 15.190 175 ASP BBB C 1
ATOM 9924 O O . ASP B 1 196 ? -13.367 31.336 -35.826 1.000 15.300 175 ASP BBB O 1
ATOM 9933 N N . LEU B 1 197 ? -13.326 29.169 -35.130 1.000 14.620 176 LEU BBB N 1
ATOM 9934 C CA . LEU B 1 197 ? -14.440 29.284 -34.177 1.000 16.420 176 LEU BBB CA 1
ATOM 9935 C C . LEU B 1 197 ? -14.103 30.266 -33.051 1.000 15.150 176 LEU BBB C 1
ATOM 9936 O O . LEU B 1 197 ? -12.956 30.303 -32.584 1.000 14.880 176 LEU BBB O 1
ATOM 9952 N N . ASP B 1 198 ? -15.057 31.138 -32.703 1.000 16.380 177 ASP BBB N 1
ATOM 9953 C CA . ASP B 1 198 ? -14.868 32.074 -31.571 1.000 16.990 177 ASP BBB CA 1
ATOM 9954 C C . ASP B 1 198 ? -15.147 31.278 -30.291 1.000 17.140 177 ASP BBB C 1
ATOM 9955 O O . ASP B 1 198 ? -16.285 31.232 -29.798 1.000 16.730 177 ASP BBB O 1
ATOM 9964 N N . THR B 1 199 ? -14.124 30.570 -29.830 1.000 16.360 178 THR BBB N 1
ATOM 9965 C CA . THR B 1 199 ? -14.235 29.636 -28.686 1.000 17.110 178 THR BBB CA 1
ATOM 9966 C C . THR B 1 199 ? -14.314 30.428 -27.367 1.000 18.470 178 THR BBB C 1
ATOM 9967 O O . THR B 1 199 ? -14.307 29.790 -26.324 1.000 18.390 178 THR BBB O 1
ATOM 9978 N N . THR B 1 200 ? -14.310 31.773 -27.398 1.000 17.950 179 THR BBB N 1
ATOM 9979 C CA . THR B 1 200 ? -14.576 32.590 -26.175 1.000 20.890 179 THR BBB CA 1
ATOM 9980 C C . THR B 1 200 ? -16.087 32.777 -25.984 1.000 20.100 179 THR BBB C 1
ATOM 9981 O O . THR B 1 200 ? -16.493 33.173 -24.868 1.000 24.080 179 THR BBB O 1
ATOM 9992 N N . LYS B 1 201 ? -16.910 32.449 -26.969 1.000 21.430 180 LYS BBB N 1
ATOM 9993 C CA . LYS B 1 201 ? -18.379 32.647 -26.838 1.000 21.870 180 LYS BBB CA 1
ATOM 9994 C C . LYS B 1 201 ? -18.963 31.470 -26.079 1.000 23.830 180 LYS BBB C 1
ATOM 9995 O O . LYS B 1 201 ? -18.697 30.332 -26.464 1.000 20.250 180 LYS BBB O 1
ATOM 10014 N N . ASP B 1 202 ? -19.822 31.741 -25.085 1.000 24.330 181 ASP BBB N 1
ATOM 10015 C CA . ASP B 1 202 ? -20.466 30.652 -24.308 1.000 25.640 181 ASP BBB CA 1
ATOM 10016 C C . ASP B 1 202 ? -21.204 29.701 -25.246 1.000 23.240 181 ASP BBB C 1
ATOM 10017 O O . ASP B 1 202 ? -21.182 28.487 -24.987 1.000 20.860 181 ASP BBB O 1
ATOM 10026 N N . VAL B 1 203 ? -21.872 30.212 -26.281 1.000 22.940 182 VAL BBB N 1
ATOM 10027 C CA . VAL B 1 203 ? -22.656 29.337 -27.187 1.000 22.300 182 VAL BBB CA 1
ATOM 10028 C C . VAL B 1 203 ? -21.715 28.329 -27.866 1.000 20.320 182 VAL BBB C 1
ATOM 10029 O O . VAL B 1 203 ? -22.104 27.163 -28.030 1.000 20.220 182 VAL BBB O 1
ATOM 10042 N N . VAL B 1 204 ? -20.523 28.752 -28.250 1.000 20.070 183 VAL BBB N 1
ATOM 10043 C CA . VAL B 1 204 ? -19.557 27.853 -28.954 1.000 18.520 183 VAL BBB CA 1
ATOM 10044 C C . VAL B 1 204 ? -19.002 26.841 -27.934 1.000 17.930 183 VAL BBB C 1
ATOM 10045 O O . VAL B 1 204 ? -18.955 25.641 -28.263 1.000 17.070 183 VAL BBB O 1
ATOM 10058 N N . LYS B 1 205 ? -18.627 27.286 -26.723 1.000 18.290 184 LYS BBB N 1
ATOM 10059 C CA . LYS B 1 205 ? -18.213 26.347 -25.634 1.000 18.850 184 LYS BBB CA 1
ATOM 10060 C C . LYS B 1 205 ? -19.287 25.288 -25.422 1.000 20.150 184 LYS BBB C 1
ATOM 10061 O O . LYS B 1 205 ? -19.006 24.073 -25.453 1.000 17.640 184 LYS BBB O 1
ATOM 10080 N N . ASN B 1 206 ? -20.535 25.717 -25.249 1.000 19.080 185 ASN BBB N 1
ATOM 10081 C CA . ASN B 1 206 ? -21.626 24.780 -24.891 1.000 20.230 185 ASN BBB CA 1
ATOM 10082 C C . ASN B 1 206 ? -21.867 23.753 -26.001 1.000 17.820 185 ASN BBB C 1
ATOM 10083 O O . ASN B 1 206 ? -22.062 22.575 -25.693 1.000 18.880 185 ASN BBB O 1
ATOM 10094 N N A GLU B 1 207 ? -21.867 24.196 -27.255 0.500 17.100 186 GLU BBB N 1
ATOM 10095 N N B GLU B 1 207 ? -21.922 24.195 -27.267 0.500 17.720 186 GLU BBB N 1
ATOM 10096 C CA A GLU B 1 207 ? -22.090 23.312 -28.421 0.500 17.010 186 GLU BBB CA 1
ATOM 10097 C CA B GLU B 1 207 ? -22.100 23.293 -28.438 0.500 17.980 186 GLU BBB CA 1
ATOM 10098 C C A GLU B 1 207 ? -20.952 22.287 -28.535 0.500 16.020 186 GLU BBB C 1
ATOM 10099 C C B GLU B 1 207 ? -20.956 22.268 -28.423 0.500 16.450 186 GLU BBB C 1
ATOM 10100 O O A GLU B 1 207 ? -21.236 21.095 -28.786 0.500 16.310 186 GLU BBB O 1
ATOM 10101 O O B GLU B 1 207 ? -21.235 21.067 -28.380 0.500 15.960 186 GLU BBB O 1
ATOM 10124 N N . TRP B 1 208 ? -19.712 22.733 -28.360 1.000 16.950 187 TRP BBB N 1
ATOM 10125 C CA . TRP B 1 208 ? -18.539 21.811 -28.415 1.000 14.900 187 TRP BBB CA 1
ATOM 10126 C C . TRP B 1 208 ? -18.548 20.838 -27.234 1.000 16.320 187 TRP BBB C 1
ATOM 10127 O O . TRP B 1 208 ? -18.294 19.611 -27.444 1.000 15.900 187 TRP BBB O 1
ATOM 10148 N N . TYR B 1 209 ? -18.865 21.318 -26.044 1.000 16.590 188 TYR BBB N 1
ATOM 10149 C CA . TYR B 1 209 ? -18.897 20.432 -24.863 1.000 16.260 188 TYR BBB CA 1
ATOM 10150 C C . TYR B 1 209 ? -19.988 19.380 -25.016 1.000 15.870 188 TYR BBB C 1
ATOM 10151 O O . TYR B 1 209 ? -19.744 18.181 -24.743 1.000 16.830 188 TYR BBB O 1
ATOM 10169 N N . ASP B 1 210 ? -21.208 19.779 -25.418 1.000 18.340 189 ASP BBB N 1
ATOM 10170 C CA . ASP B 1 210 ? -22.291 18.801 -25.667 1.000 18.230 189 ASP BBB CA 1
ATOM 10171 C C . ASP B 1 210 ? -21.849 17.806 -26.747 1.000 15.980 189 ASP BBB C 1
ATOM 10172 O O . ASP B 1 210 ? -22.105 16.597 -26.627 1.000 17.190 189 ASP BBB O 1
ATOM 10181 N N . TRP B 1 211 ? -21.237 18.287 -27.819 1.000 16.160 190 TRP BBB N 1
ATOM 10182 C CA . TRP B 1 211 ? -20.824 17.449 -28.952 1.000 15.160 190 TRP BBB CA 1
ATOM 10183 C C . TRP B 1 211 ? -19.829 16.394 -28.477 1.000 14.240 190 TRP BBB C 1
ATOM 10184 O O . TRP B 1 211 ? -20.024 15.212 -28.797 1.000 15.320 190 TRP BBB O 1
ATOM 10205 N N . VAL B 1 212 ? -18.787 16.823 -27.761 1.000 14.550 191 VAL BBB N 1
ATOM 10206 C CA . VAL B 1 212 ? -17.704 15.850 -27.467 1.000 13.780 191 VAL BBB CA 1
ATOM 10207 C C . VAL B 1 212 ? -18.210 14.803 -26.492 1.000 15.360 191 VAL BBB C 1
ATOM 10208 O O . VAL B 1 212 ? -17.874 13.647 -26.694 1.000 15.000 191 VAL BBB O 1
ATOM 10221 N N . GLY B 1 213 ? -18.993 15.171 -25.474 1.000 15.720 192 GLY BBB N 1
ATOM 10222 C CA . GLY B 1 213 ? -19.460 14.133 -24.541 1.000 16.960 192 GLY BBB CA 1
ATOM 10223 C C . GLY B 1 213 ? -20.380 13.164 -25.286 1.000 16.750 192 GLY BBB C 1
ATOM 10224 O O . GLY B 1 213 ? -20.324 11.919 -25.074 1.000 17.510 192 GLY BBB O 1
ATOM 10228 N N . SER B 1 214 ? -21.186 13.667 -26.228 1.000 17.590 193 SER BBB N 1
ATOM 10229 C CA . SER B 1 214 ? -22.104 12.822 -27.017 1.000 18.310 193 SER BBB CA 1
ATOM 10230 C C . SER B 1 214 ? -21.336 11.971 -28.039 1.000 17.980 193 SER BBB C 1
ATOM 10231 O O . SER B 1 214 ? -21.723 10.795 -28.268 1.000 17.640 193 SER BBB O 1
ATOM 10239 N N . LEU B 1 215 ? -20.233 12.483 -28.605 1.000 16.550 194 LEU BBB N 1
ATOM 10240 C CA . LEU B 1 215 ? -19.413 11.682 -29.541 1.000 16.310 194 LEU BBB CA 1
ATOM 10241 C C . LEU B 1 215 ? -18.821 10.502 -28.760 1.000 14.950 194 LEU BBB C 1
ATOM 10242 O O . LEU B 1 215 ? -18.869 9.363 -29.236 1.000 14.930 194 LEU BBB O 1
ATOM 10258 N N . VAL B 1 216 ? -18.205 10.790 -27.627 1.000 15.360 195 VAL BBB N 1
ATOM 10259 C CA . VAL B 1 216 ? -17.525 9.743 -26.814 1.000 14.750 195 VAL BBB CA 1
ATOM 10260 C C . VAL B 1 216 ? -18.551 8.693 -26.392 1.000 15.220 195 VAL BBB C 1
ATOM 10261 O O . VAL B 1 216 ? -18.284 7.466 -26.533 1.000 15.470 195 VAL BBB O 1
ATOM 10274 N N . SER B 1 217 ? -19.734 9.125 -25.961 1.000 17.690 196 SER BBB N 1
ATOM 10275 C CA . SER B 1 217 ? -20.783 8.168 -25.530 1.000 17.680 196 SER BBB CA 1
ATOM 10276 C C . SER B 1 217 ? -21.255 7.313 -26.711 1.000 17.600 196 SER BBB C 1
ATOM 10277 O O . SER B 1 217 ? -21.322 6.035 -26.609 1.000 19.480 196 SER BBB O 1
ATOM 10285 N N . ASN B 1 218 ? -21.556 7.922 -27.845 1.000 17.810 197 ASN BBB N 1
ATOM 10286 C CA . ASN B 1 218 ? -22.206 7.239 -28.985 1.000 18.440 197 ASN BBB CA 1
ATOM 10287 C C . ASN B 1 218 ? -21.289 6.158 -29.553 1.000 19.490 197 ASN BBB C 1
ATOM 10288 O O . ASN B 1 218 ? -21.777 5.121 -30.007 1.000 20.310 197 ASN BBB O 1
ATOM 10298 N N . TYR B 1 219 ? -19.972 6.385 -29.546 1.000 18.030 198 TYR BBB N 1
ATOM 10299 C CA . TYR B 1 219 ? -19.037 5.453 -30.220 1.000 17.150 198 TYR BBB CA 1
ATOM 10300 C C . TYR B 1 219 ? -18.158 4.743 -29.190 1.000 17.980 198 TYR BBB C 1
ATOM 10301 O O . TYR B 1 219 ? -17.266 4.014 -29.639 1.000 17.650 198 TYR BBB O 1
ATOM 10319 N N . SER B 1 220 ? -18.441 4.894 -27.882 1.000 15.890 199 SER BBB N 1
ATOM 10320 C CA . SER B 1 220 ? -17.682 4.190 -26.831 1.000 15.670 199 SER BBB CA 1
ATOM 10321 C C . SER B 1 220 ? -16.200 4.467 -27.053 1.000 15.540 199 SER BBB C 1
ATOM 10322 O O . SER B 1 220 ? -15.416 3.528 -27.016 1.000 16.340 199 SER BBB O 1
ATOM 10330 N N . ILE B 1 221 ? -15.871 5.742 -27.223 1.000 13.640 200 ILE BBB N 1
ATOM 10331 C CA . ILE B 1 221 ? -14.449 6.150 -27.405 1.000 13.590 200 ILE BBB CA 1
ATOM 10332 C C . ILE B 1 221 ? -13.739 6.165 -26.044 1.000 13.320 200 ILE BBB C 1
ATOM 10333 O O . ILE B 1 221 ? -14.317 6.601 -25.027 1.000 12.730 200 ILE BBB O 1
ATOM 10349 N N . ASP B 1 222 ? -12.453 5.744 -26.021 1.000 13.300 201 ASP BBB N 1
ATOM 10350 C CA . ASP B 1 222 ? -11.709 5.544 -24.763 1.000 12.970 201 ASP BBB CA 1
ATOM 10351 C C . ASP B 1 222 ? -10.791 6.715 -24.454 1.000 11.520 201 ASP BBB C 1
ATOM 10352 O O . ASP B 1 222 ? -10.447 6.922 -23.294 1.000 12.630 201 ASP BBB O 1
ATOM 10361 N N . GLY B 1 223 ? -10.466 7.484 -25.490 1.000 12.350 202 GLY BBB N 1
ATOM 10362 C CA . GLY B 1 223 ? -9.581 8.638 -25.346 1.000 11.930 202 GLY BBB CA 1
ATOM 10363 C C . GLY B 1 223 ? -9.643 9.508 -26.585 1.000 11.200 202 GLY BBB C 1
ATOM 10364 O O . GLY B 1 223 ? -10.154 9.063 -27.628 1.000 11.920 202 GLY BBB O 1
ATOM 10368 N N . LEU B 1 224 ? -9.218 10.777 -26.467 1.000 11.120 203 LEU BBB N 1
ATOM 10369 C CA . LEU B 1 224 ? -9.209 11.701 -27.617 1.000 11.090 203 LEU BBB CA 1
ATOM 10370 C C . LEU B 1 224 ? -7.787 12.241 -27.820 1.000 10.030 203 LEU BBB C 1
ATOM 10371 O O . LEU B 1 224 ? -7.106 12.531 -26.844 1.000 11.650 203 LEU BBB O 1
ATOM 10387 N N . ARG B 1 225 ? -7.406 12.407 -29.080 1.000 10.280 204 ARG BBB N 1
ATOM 10388 C CA . ARG B 1 225 ? -6.295 13.303 -29.433 1.000 11.990 204 ARG BBB CA 1
ATOM 10389 C C . ARG B 1 225 ? -6.951 14.580 -29.915 1.000 11.620 204 ARG BBB C 1
ATOM 10390 O O . ARG B 1 225 ? -7.708 14.554 -30.900 1.000 10.890 204 ARG BBB O 1
ATOM 10411 N N . ILE B 1 226 ? -6.752 15.662 -29.193 1.000 10.500 205 ILE BBB N 1
ATOM 10412 C CA . ILE B 1 226 ? -7.346 16.976 -29.524 1.000 11.950 205 ILE BBB CA 1
ATOM 10413 C C . ILE B 1 226 ? -6.283 17.731 -30.307 1.000 11.260 205 ILE BBB C 1
ATOM 10414 O O . ILE B 1 226 ? -5.235 18.094 -29.744 1.000 10.830 205 ILE BBB O 1
ATOM 10430 N N . ASP B 1 227 ? -6.527 17.905 -31.599 1.000 12.780 206 ASP BBB N 1
ATOM 10431 C CA . ASP B 1 227 ? -5.564 18.659 -32.424 1.000 11.400 206 ASP BBB CA 1
ATOM 10432 C C . ASP B 1 227 ? -5.655 20.138 -32.101 1.000 12.200 206 ASP BBB C 1
ATOM 10433 O O . ASP B 1 227 ? -6.708 20.551 -31.608 1.000 13.050 206 ASP BBB O 1
ATOM 10442 N N . THR B 1 228 ? -4.630 20.919 -32.431 1.000 10.990 207 THR BBB N 1
ATOM 10443 C CA . THR B 1 228 ? -4.811 22.373 -32.636 1.000 12.470 207 THR BBB CA 1
ATOM 10444 C C . THR B 1 228 ? -5.074 23.090 -31.312 1.000 13.170 207 THR BBB C 1
ATOM 10445 O O . THR B 1 228 ? -5.807 24.098 -31.291 1.000 14.770 207 THR BBB O 1
ATOM 10456 N N . VAL B 1 229 ? -4.502 22.595 -30.229 1.000 12.160 208 VAL BBB N 1
ATOM 10457 C CA . VAL B 1 229 ? -4.828 23.097 -28.865 1.000 12.370 208 VAL BBB CA 1
ATOM 10458 C C . VAL B 1 229 ? -4.298 24.514 -28.651 1.000 12.570 208 VAL BBB C 1
ATOM 10459 O O . VAL B 1 229 ? -5.021 25.293 -28.010 1.000 13.780 208 VAL BBB O 1
ATOM 10472 N N . LYS B 1 230 ? -3.099 24.841 -29.133 1.000 13.740 209 LYS BBB N 1
ATOM 10473 C CA . LYS B 1 230 ? -2.478 26.150 -28.801 1.000 13.080 209 LYS BBB CA 1
ATOM 10474 C C . LYS B 1 230 ? -3.240 27.262 -29.517 1.000 14.760 209 LYS BBB C 1
ATOM 10475 O O . LYS B 1 230 ? -3.024 28.451 -29.155 1.000 14.550 209 LYS BBB O 1
ATOM 10494 N N . HIS B 1 231 ? -4.099 26.929 -30.477 1.000 14.960 210 HIS BBB N 1
ATOM 10495 C CA . HIS B 1 231 ? -4.891 27.908 -31.248 1.000 13.910 210 HIS BBB CA 1
ATOM 10496 C C . HIS B 1 231 ? -6.224 28.205 -30.596 1.000 14.600 210 HIS BBB C 1
ATOM 10497 O O . HIS B 1 231 ? -6.987 29.006 -31.119 1.000 12.680 210 HIS BBB O 1
ATOM 10512 N N . VAL B 1 232 ? -6.475 27.667 -29.403 1.000 14.480 211 VAL BBB N 1
ATOM 10513 C CA . VAL B 1 232 ? -7.743 27.890 -28.667 1.000 14.280 211 VAL BBB CA 1
ATOM 10514 C C . VAL B 1 232 ? -7.335 28.346 -27.267 1.000 14.620 211 VAL BBB C 1
ATOM 10515 O O . VAL B 1 232 ? -6.437 27.739 -26.721 1.000 15.620 211 VAL BBB O 1
ATOM 10528 N N . GLN B 1 233 ? -7.937 29.422 -26.750 1.000 15.550 212 GLN BBB N 1
ATOM 10529 C CA . GLN B 1 233 ? -7.567 30.010 -25.427 1.000 16.200 212 GLN BBB CA 1
ATOM 10530 C C . GLN B 1 233 ? -7.697 28.951 -24.331 1.000 17.350 212 GLN BBB C 1
ATOM 10531 O O . GLN B 1 233 ? -8.580 28.080 -24.396 1.000 16.470 212 GLN BBB O 1
ATOM 10545 N N . LYS B 1 234 ? -6.782 29.018 -23.362 1.000 17.260 213 LYS BBB N 1
ATOM 10546 C CA . LYS B 1 234 ? -6.647 27.937 -22.353 1.000 18.040 213 LYS BBB CA 1
ATOM 10547 C C . LYS B 1 234 ? -7.956 27.692 -21.598 1.000 17.480 213 LYS BBB C 1
ATOM 10548 O O . LYS B 1 234 ? -8.237 26.522 -21.283 1.000 17.360 213 LYS BBB O 1
ATOM 10567 N N . ASP B 1 235 ? -8.741 28.739 -21.325 1.000 18.100 214 ASP BBB N 1
ATOM 10568 C CA . ASP B 1 235 ? -9.969 28.601 -20.491 1.000 17.790 214 ASP BBB CA 1
ATOM 10569 C C . ASP B 1 235 ? -11.031 27.745 -21.185 1.000 17.010 214 ASP BBB C 1
ATOM 10570 O O . ASP B 1 235 ? -12.002 27.326 -20.551 1.000 16.940 214 ASP BBB O 1
ATOM 10579 N N . PHE B 1 236 ? -10.874 27.429 -22.472 1.000 16.200 215 PHE BBB N 1
ATOM 10580 C CA . PHE B 1 236 ? -11.822 26.536 -23.168 1.000 14.300 215 PHE BBB CA 1
ATOM 10581 C C . PHE B 1 236 ? -11.631 25.099 -22.696 1.000 13.200 215 PHE BBB C 1
ATOM 10582 O O . PHE B 1 236 ? -12.582 24.321 -22.660 1.000 16.000 215 PHE BBB O 1
ATOM 10599 N N . TRP B 1 237 ? -10.378 24.729 -22.387 1.000 14.560 216 TRP BBB N 1
ATOM 10600 C CA . TRP B 1 237 ? -9.990 23.297 -22.418 1.000 13.830 216 TRP BBB CA 1
ATOM 10601 C C . TRP B 1 237 ? -10.456 22.514 -21.201 1.000 14.440 216 TRP BBB C 1
ATOM 10602 O O . TRP B 1 237 ? -10.807 21.330 -21.347 1.000 14.620 216 TRP BBB O 1
ATOM 10623 N N . PRO B 1 238 ? -10.440 23.053 -19.961 1.000 15.340 217 PRO BBB N 1
ATOM 10624 C CA . PRO B 1 238 ? -10.855 22.211 -18.835 1.000 15.880 217 PRO BBB CA 1
ATOM 10625 C C . PRO B 1 238 ? -12.297 21.713 -19.025 1.000 14.450 217 PRO BBB C 1
ATOM 10626 O O . PRO B 1 238 ? -12.631 20.524 -18.829 1.000 15.420 217 PRO BBB O 1
ATOM 10637 N N . GLY B 1 239 ? -13.187 22.597 -19.477 1.000 16.280 218 GLY BBB N 1
ATOM 10638 C CA . GLY B 1 239 ? -14.592 22.222 -19.727 1.000 15.100 218 GLY BBB CA 1
ATOM 10639 C C . GLY B 1 239 ? -14.700 21.159 -20.803 1.000 14.360 218 GLY BBB C 1
ATOM 10640 O O . GLY B 1 239 ? -15.540 20.282 -20.712 1.000 15.300 218 GLY BBB O 1
ATOM 10644 N N . TYR B 1 240 ? -13.894 21.275 -21.861 1.000 15.180 219 TYR BBB N 1
ATOM 10645 C CA . TYR B 1 240 ? -13.920 20.296 -22.987 1.000 13.880 219 TYR BBB CA 1
ATOM 10646 C C . TYR B 1 240 ? -13.443 18.924 -22.510 1.000 13.790 219 TYR BBB C 1
ATOM 10647 O O . TYR B 1 240 ? -14.083 17.892 -22.765 1.000 14.440 219 TYR BBB O 1
ATOM 10665 N N . ASN B 1 241 ? -12.352 18.912 -21.757 1.000 14.730 220 ASN BBB N 1
ATOM 10666 C CA . ASN B 1 241 ? -11.764 17.644 -21.253 1.000 14.280 220 ASN BBB CA 1
ATOM 10667 C C . ASN B 1 241 ? -12.747 16.984 -20.288 1.000 15.530 220 ASN BBB C 1
ATOM 10668 O O . ASN B 1 241 ? -12.894 15.763 -20.341 1.000 16.080 220 ASN BBB O 1
ATOM 10679 N N . LYS B 1 242 ? -13.381 17.783 -19.425 1.000 16.720 221 LYS BBB N 1
ATOM 10680 C CA . LYS B 1 242 ? -14.399 17.278 -18.468 1.000 18.160 221 LYS BBB CA 1
ATOM 10681 C C . LYS B 1 242 ? -15.569 16.678 -19.243 1.000 15.900 221 LYS BBB C 1
ATOM 10682 O O . LYS B 1 242 ? -15.987 15.570 -18.938 1.000 17.220 221 LYS BBB O 1
ATOM 10701 N N . ALA B 1 243 ? -16.074 17.372 -20.264 1.000 15.530 222 ALA BBB N 1
ATOM 10702 C CA . ALA B 1 243 ? -17.255 16.962 -21.070 1.000 15.090 222 ALA BBB CA 1
ATOM 10703 C C . ALA B 1 243 ? -16.926 15.659 -21.787 1.000 15.470 222 ALA BBB C 1
ATOM 10704 O O . ALA B 1 243 ? -17.776 14.763 -21.926 1.000 15.810 222 ALA BBB O 1
ATOM 10711 N N . ALA B 1 244 ? -15.688 15.525 -22.273 1.000 14.390 223 ALA BBB N 1
ATOM 10712 C CA . ALA B 1 244 ? -15.275 14.305 -23.001 1.000 13.810 223 ALA BBB CA 1
ATOM 10713 C C . ALA B 1 244 ? -15.398 13.101 -22.060 1.000 13.000 223 ALA BBB C 1
ATOM 10714 O O . ALA B 1 244 ? -15.750 11.988 -22.527 1.000 16.610 223 ALA BBB O 1
ATOM 10721 N N . GLY B 1 245 ? -15.077 13.304 -20.778 1.000 14.230 224 GLY BBB N 1
ATOM 10722 C CA . GLY B 1 245 ? -15.093 12.291 -19.706 1.000 14.720 224 GLY BBB CA 1
ATOM 10723 C C . GLY B 1 245 ? -14.138 11.149 -19.978 1.000 15.640 224 GLY BBB C 1
ATOM 10724 O O . GLY B 1 245 ? -14.317 10.053 -19.428 1.000 17.350 224 GLY BBB O 1
ATOM 10728 N N . VAL B 1 246 ? -13.061 11.426 -20.713 1.000 14.470 225 VAL BBB N 1
ATOM 10729 C CA . VAL B 1 246 ? -11.978 10.452 -21.006 1.000 13.000 225 VAL BBB CA 1
ATOM 10730 C C . VAL B 1 246 ? -10.642 11.206 -21.097 1.000 12.060 225 VAL BBB C 1
ATOM 10731 O O . VAL B 1 246 ? -10.597 12.451 -21.229 1.000 12.540 225 VAL BBB O 1
ATOM 10744 N N . TYR B 1 247 ? -9.570 10.471 -21.059 1.000 12.640 226 TYR BBB N 1
ATOM 10745 C CA . TYR B 1 247 ? -8.205 11.013 -21.267 1.000 12.510 226 TYR BBB CA 1
ATOM 10746 C C . TYR B 1 247 ? -8.163 11.769 -22.594 1.000 11.750 226 TYR BBB C 1
ATOM 10747 O O . TYR B 1 247 ? -8.530 11.238 -23.607 1.000 11.990 226 TYR BBB O 1
ATOM 10765 N N . CYS B 1 248 ? -7.681 13.011 -22.537 1.000 11.840 227 CYS BBB N 1
ATOM 10766 C CA . CYS B 1 248 ? -7.445 13.827 -23.732 1.000 11.500 227 CYS BBB CA 1
ATOM 10767 C C . CYS B 1 248 ? -5.950 14.161 -23.809 1.000 10.840 227 CYS BBB C 1
ATOM 10768 O O . CYS B 1 248 ? -5.396 14.698 -22.833 1.000 12.640 227 CYS BBB O 1
ATOM 10776 N N . ILE B 1 249 ? -5.359 13.930 -24.985 1.000 10.910 228 ILE BBB N 1
ATOM 10777 C CA . ILE B 1 249 ? -3.964 14.340 -25.252 1.000 10.810 228 ILE BBB CA 1
ATOM 10778 C C . ILE B 1 249 ? -3.979 15.393 -26.355 1.000 10.870 228 ILE BBB C 1
ATOM 10779 O O . ILE B 1 249 ? -4.504 15.136 -27.457 1.000 11.550 228 ILE BBB O 1
ATOM 10795 N N . GLY B 1 250 ? -3.448 16.571 -26.043 1.000 11.090 229 GLY BBB N 1
ATOM 10796 C CA . GLY B 1 250 ? -3.479 17.744 -26.931 1.000 11.210 229 GLY BBB CA 1
ATOM 10797 C C . GLY B 1 250 ? -2.274 17.859 -27.834 1.000 11.590 229 GLY BBB C 1
ATOM 10798 O O . GLY B 1 250 ? -1.144 17.611 -27.414 1.000 11.270 229 GLY BBB O 1
ATOM 10802 N N . GLU B 1 251 ? -2.513 18.303 -29.061 1.000 11.690 230 GLU BBB N 1
ATOM 10803 C CA . GLU B 1 251 ? -1.416 18.762 -29.939 1.000 12.160 230 GLU BBB CA 1
ATOM 10804 C C . GLU B 1 251 ? -1.146 20.232 -29.636 1.000 11.610 230 GLU BBB C 1
ATOM 10805 O O . GLU B 1 251 ? -1.960 21.086 -29.952 1.000 13.070 230 GLU BBB O 1
ATOM 10817 N N . VAL B 1 252 ? 0.011 20.494 -29.065 1.000 11.640 231 VAL BBB N 1
ATOM 10818 C CA . VAL B 1 252 ? 0.528 21.868 -28.811 1.000 11.320 231 VAL BBB CA 1
ATOM 10819 C C . VAL B 1 252 ? 1.849 21.924 -29.564 1.000 12.970 231 VAL BBB C 1
ATOM 10820 O O . VAL B 1 252 ? 2.856 21.346 -29.091 1.000 12.890 231 VAL BBB O 1
ATOM 10833 N N . LEU B 1 253 ? 1.800 22.495 -30.777 1.000 13.330 232 LEU BBB N 1
ATOM 10834 C CA . LEU B 1 253 ? 2.926 22.321 -31.703 1.000 15.750 232 LEU BBB CA 1
ATOM 10835 C C . LEU B 1 253 ? 4.002 23.356 -31.339 1.000 15.360 232 LEU BBB C 1
ATOM 10836 O O . LEU B 1 253 ? 4.105 24.420 -31.993 1.000 16.980 232 LEU BBB O 1
ATOM 10852 N N . ASP B 1 254 ? 4.778 23.028 -30.309 1.000 15.500 233 ASP BBB N 1
ATOM 10853 C CA . ASP B 1 254 ? 5.900 23.911 -29.885 1.000 15.410 233 ASP BBB CA 1
ATOM 10854 C C . ASP B 1 254 ? 6.950 23.061 -29.177 1.000 15.780 233 ASP BBB C 1
ATOM 10855 O O . ASP B 1 254 ? 6.594 22.246 -28.300 1.000 14.140 233 ASP BBB O 1
ATOM 10864 N N . GLY B 1 255 ? 8.208 23.233 -29.559 1.000 14.800 234 GLY BBB N 1
ATOM 10865 C CA . GLY B 1 255 ? 9.323 22.476 -28.972 1.000 14.250 234 GLY BBB CA 1
ATOM 10866 C C . GLY B 1 255 ? 9.777 23.013 -27.610 1.000 14.540 234 GLY BBB C 1
ATOM 10867 O O . GLY B 1 255 ? 10.653 22.389 -26.998 1.000 14.800 234 GLY BBB O 1
ATOM 10871 N N . ASP B 1 256 ? 9.286 24.173 -27.191 1.000 14.350 235 ASP BBB N 1
ATOM 10872 C CA . ASP B 1 256 ? 9.725 24.800 -25.915 1.000 15.840 235 ASP BBB CA 1
ATOM 10873 C C . ASP B 1 256 ? 8.854 24.288 -24.773 1.000 15.890 235 ASP BBB C 1
ATOM 10874 O O . ASP B 1 256 ? 7.660 24.563 -24.711 1.000 13.560 235 ASP BBB O 1
ATOM 10883 N N . PRO B 1 257 ? 9.410 23.480 -23.850 1.000 17.530 236 PRO BBB N 1
ATOM 10884 C CA . PRO B 1 257 ? 8.618 22.961 -22.747 1.000 17.820 236 PRO BBB CA 1
ATOM 10885 C C . PRO B 1 257 ? 7.997 24.090 -21.900 1.000 16.970 236 PRO BBB C 1
ATOM 10886 O O . PRO B 1 257 ? 6.990 23.870 -21.338 1.000 17.220 236 PRO BBB O 1
ATOM 10897 N N . ALA B 1 258 ? 8.596 25.288 -21.879 1.000 17.390 237 ALA BBB N 1
ATOM 10898 C CA . ALA B 1 258 ? 8.034 26.425 -21.117 1.000 18.080 237 ALA BBB CA 1
ATOM 10899 C C . ALA B 1 258 ? 6.741 26.942 -21.748 1.000 16.020 237 ALA BBB C 1
ATOM 10900 O O . ALA B 1 258 ? 5.917 27.482 -21.032 1.000 17.210 237 ALA BBB O 1
ATOM 10907 N N . TYR B 1 259 ? 6.547 26.715 -23.053 1.000 16.180 238 TYR BBB N 1
ATOM 10908 C CA . TYR B 1 259 ? 5.297 27.063 -23.746 1.000 14.980 238 TYR BBB CA 1
ATOM 10909 C C . TYR B 1 259 ? 4.313 25.886 -23.653 1.000 13.820 238 TYR BBB C 1
ATOM 10910 O O . TYR B 1 259 ? 3.136 26.066 -23.380 1.000 15.350 238 TYR BBB O 1
ATOM 10928 N N . THR B 1 260 ? 4.798 24.676 -23.973 1.000 13.950 239 THR BBB N 1
ATOM 10929 C CA . THR B 1 260 ? 3.941 23.494 -24.212 1.000 15.140 239 THR BBB CA 1
ATOM 10930 C C . THR B 1 260 ? 3.486 22.889 -22.875 1.000 14.060 239 THR BBB C 1
ATOM 10931 O O . THR B 1 260 ? 2.339 22.524 -22.795 1.000 15.280 239 THR BBB O 1
ATOM 10942 N N . CYS B 1 261 ? 4.375 22.727 -21.913 1.000 15.410 240 CYS BBB N 1
ATOM 10943 C CA . CYS B 1 261 ? 4.068 21.946 -20.685 1.000 16.160 240 CYS BBB CA 1
ATOM 10944 C C . CYS B 1 261 ? 2.955 22.612 -19.880 1.000 15.600 240 CYS BBB C 1
ATOM 10945 O O . CYS B 1 261 ? 2.145 21.880 -19.338 1.000 15.750 240 CYS BBB O 1
ATOM 10952 N N . PRO B 1 262 ? 2.844 23.952 -19.790 1.000 15.710 241 PRO BBB N 1
ATOM 10953 C CA . PRO B 1 262 ? 1.727 24.525 -19.063 1.000 15.790 241 PRO BBB CA 1
ATOM 10954 C C . PRO B 1 262 ? 0.327 24.140 -19.587 1.000 14.650 241 PRO BBB C 1
ATOM 10955 O O . PRO B 1 262 ? -0.663 24.229 -18.826 1.000 14.510 241 PRO BBB O 1
ATOM 10966 N N . TYR B 1 263 ? 0.230 23.689 -20.849 1.000 13.470 242 TYR BBB N 1
ATOM 10967 C CA . TYR B 1 263 ? -1.100 23.233 -21.348 1.000 13.480 242 TYR BBB CA 1
ATOM 10968 C C . TYR B 1 263 ? -1.593 21.996 -20.576 1.000 13.170 242 TYR BBB C 1
ATOM 10969 O O . TYR B 1 263 ? -2.805 21.685 -20.524 1.000 13.970 242 TYR BBB O 1
ATOM 10987 N N . GLN B 1 264 ? -0.682 21.267 -19.936 1.000 15.510 243 GLN BBB N 1
ATOM 10988 C CA . GLN B 1 264 ? -1.065 20.124 -19.094 1.000 16.470 243 GLN BBB CA 1
ATOM 10989 C C . GLN B 1 264 ? -1.775 20.595 -17.809 1.000 15.910 243 GLN BBB C 1
ATOM 10990 O O . GLN B 1 264 ? -2.359 19.771 -17.099 1.000 17.150 243 GLN BBB O 1
ATOM 11004 N N . ASN B 1 265 ? -1.780 21.894 -17.507 1.000 15.530 244 ASN BBB N 1
ATOM 11005 C CA . ASN B 1 265 ? -2.627 22.474 -16.437 1.000 16.570 244 ASN BBB CA 1
ATOM 11006 C C . ASN B 1 265 ? -4.099 22.507 -16.887 1.000 16.830 244 ASN BBB C 1
ATOM 11007 O O . ASN B 1 265 ? -4.956 22.509 -16.030 1.000 17.500 244 ASN BBB O 1
ATOM 11018 N N . VAL B 1 266 ? -4.385 22.483 -18.201 1.000 14.470 245 VAL BBB N 1
ATOM 11019 C CA . VAL B 1 266 ? -5.789 22.576 -18.703 1.000 14.530 245 VAL BBB CA 1
ATOM 11020 C C . VAL B 1 266 ? -6.232 21.313 -19.446 1.000 14.500 245 VAL BBB C 1
ATOM 11021 O O . VAL B 1 266 ? -7.417 21.235 -19.795 1.000 15.060 245 VAL BBB O 1
ATOM 11034 N N . MET B 1 267 ? -5.359 20.320 -19.602 1.000 13.640 246 MET BBB N 1
ATOM 11035 C CA . MET B 1 267 ? -5.668 19.106 -20.374 1.000 14.340 246 MET BBB CA 1
ATOM 11036 C C . MET B 1 267 ? -4.841 17.971 -19.784 1.000 12.970 246 MET BBB C 1
ATOM 11037 O O . MET B 1 267 ? -3.721 18.250 -19.397 1.000 14.220 246 MET BBB O 1
ATOM 11051 N N . ASP B 1 268 ? -5.336 16.738 -19.860 1.000 13.290 247 ASP BBB N 1
ATOM 11052 C CA . ASP B 1 268 ? -4.692 15.590 -19.175 1.000 12.430 247 ASP BBB CA 1
ATOM 11053 C C . ASP B 1 268 ? -3.255 15.395 -19.663 1.000 12.870 247 ASP BBB C 1
ATOM 11054 O O . ASP B 1 268 ? -2.347 15.237 -18.857 1.000 13.710 247 ASP BBB O 1
ATOM 11063 N N . GLY B 1 269 ? -3.078 15.362 -20.984 1.000 11.980 248 GLY BBB N 1
ATOM 11064 C CA . GLY B 1 269 ? -1.761 15.151 -21.613 1.000 13.010 248 GLY BBB CA 1
ATOM 11065 C C . GLY B 1 269 ? -1.565 16.054 -22.815 1.000 11.790 248 GLY BBB C 1
ATOM 11066 O O . GLY B 1 269 ? -2.551 16.655 -23.292 1.000 12.570 248 GLY BBB O 1
ATOM 11070 N N . VAL B 1 270 ? -0.309 16.227 -23.232 1.000 12.210 249 VAL BBB N 1
ATOM 11071 C CA . VAL B 1 270 ? 0.003 16.857 -24.542 1.000 11.990 249 VAL BBB CA 1
ATOM 11072 C C . VAL B 1 270 ? 0.986 15.935 -25.254 1.000 11.740 249 VAL BBB C 1
ATOM 11073 O O . VAL B 1 270 ? 1.714 15.127 -24.612 1.000 11.910 249 VAL BBB O 1
ATOM 11086 N N . LEU B 1 271 ? 0.965 15.988 -26.572 1.000 10.820 250 LEU BBB N 1
ATOM 11087 C CA . LEU B 1 271 ? 1.979 15.312 -27.368 1.000 11.240 250 LEU BBB CA 1
ATOM 11088 C C . LEU B 1 271 ? 3.366 15.896 -27.048 1.000 9.980 250 LEU BBB C 1
ATOM 11089 O O . LEU B 1 271 ? 3.516 17.133 -26.843 1.000 10.790 250 LEU BBB O 1
ATOM 11105 N N . ASN B 1 272 ? 4.368 15.070 -27.024 1.000 11.250 251 ASN BBB N 1
ATOM 11106 C CA . ASN B 1 272 ? 5.709 15.503 -26.564 1.000 10.950 251 ASN BBB CA 1
ATOM 11107 C C . ASN B 1 272 ? 6.495 16.103 -27.727 1.000 11.290 251 ASN BBB C 1
ATOM 11108 O O . ASN B 1 272 ? 7.537 15.585 -28.088 1.000 11.090 251 ASN BBB O 1
ATOM 11119 N N . TYR B 1 273 ? 6.057 17.270 -28.174 1.000 11.320 252 TYR BBB N 1
ATOM 11120 C CA . TYR B 1 273 ? 6.795 18.078 -29.179 1.000 11.840 252 TYR BBB CA 1
ATOM 11121 C C . TYR B 1 273 ? 8.112 18.577 -28.588 1.000 13.000 252 TYR BBB C 1
ATOM 11122 O O . TYR B 1 273 ? 9.097 18.629 -29.304 1.000 12.160 252 TYR BBB O 1
ATOM 11140 N N . PRO B 1 274 ? 8.241 18.893 -27.279 1.000 12.550 253 PRO BBB N 1
ATOM 11141 C CA . PRO B 1 274 ? 9.563 19.204 -26.732 1.000 11.940 253 PRO BBB CA 1
ATOM 11142 C C . PRO B 1 274 ? 10.602 18.109 -26.911 1.000 11.440 253 PRO BBB C 1
ATOM 11143 O O . PRO B 1 274 ? 11.716 18.418 -27.261 1.000 13.110 253 PRO BBB O 1
ATOM 11154 N N . ILE B 1 275 ? 10.229 16.839 -26.703 1.000 11.600 254 ILE BBB N 1
ATOM 11155 C CA . ILE B 1 275 ? 11.200 15.755 -26.906 1.000 12.190 254 ILE BBB CA 1
ATOM 11156 C C . ILE B 1 275 ? 11.382 15.463 -28.401 1.000 11.830 254 ILE BBB C 1
ATOM 11157 O O . ILE B 1 275 ? 12.494 15.064 -28.774 1.000 12.030 254 ILE BBB O 1
ATOM 11173 N N . TYR B 1 276 ? 10.365 15.696 -29.196 1.000 11.660 255 TYR BBB N 1
ATOM 11174 C CA . TYR B 1 276 ? 10.377 15.388 -30.646 1.000 12.490 255 TYR BBB CA 1
ATOM 11175 C C . TYR B 1 276 ? 11.671 15.915 -31.299 1.000 12.140 255 TYR BBB C 1
ATOM 11176 O O . TYR B 1 276 ? 12.404 15.142 -31.959 1.000 12.120 255 TYR BBB O 1
ATOM 11194 N N . TYR B 1 277 ? 11.938 17.209 -31.175 1.000 12.670 256 TYR BBB N 1
ATOM 11195 C CA . TYR B 1 277 ? 13.029 17.842 -31.959 1.000 12.750 256 TYR BBB CA 1
ATOM 11196 C C . TYR B 1 277 ? 14.391 17.241 -31.589 1.000 13.990 256 TYR BBB C 1
ATOM 11197 O O . TYR B 1 277 ? 15.114 16.799 -32.464 1.000 12.920 256 TYR BBB O 1
ATOM 11215 N N . PRO B 1 278 ? 14.787 17.185 -30.301 1.000 13.650 257 PRO BBB N 1
ATOM 11216 C CA . PRO B 1 278 ? 16.083 16.597 -29.960 1.000 12.890 257 PRO BBB CA 1
ATOM 11217 C C .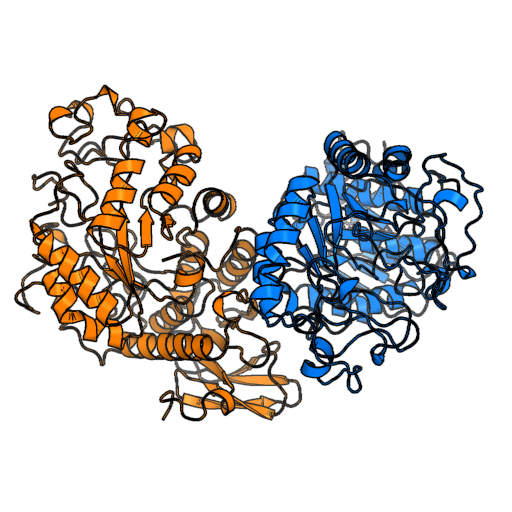 PRO B 1 278 ? 16.130 15.089 -30.178 1.000 13.560 257 PRO BBB C 1
ATOM 11218 O O . PRO B 1 278 ? 17.223 14.568 -30.373 1.000 13.480 257 PRO BBB O 1
ATOM 11229 N N . LEU B 1 279 ? 14.974 14.418 -30.048 1.000 11.310 258 LEU BBB N 1
ATOM 11230 C CA . LEU B 1 279 ? 14.959 12.963 -30.292 1.000 11.490 258 LEU BBB CA 1
ATOM 11231 C C . LEU B 1 279 ? 15.303 12.720 -31.764 1.000 11.750 258 LEU BBB C 1
ATOM 11232 O O . LEU B 1 279 ? 16.144 11.856 -32.056 1.000 13.180 258 LEU BBB O 1
ATOM 11248 N N . LEU B 1 280 ? 14.620 13.408 -32.653 1.000 11.800 259 LEU BBB N 1
ATOM 11249 C CA . LEU B 1 280 ? 14.855 13.281 -34.110 1.000 11.250 259 LEU BBB CA 1
ATOM 11250 C C . LEU B 1 280 ? 16.329 13.632 -34.396 1.000 12.330 259 LEU BBB C 1
ATOM 11251 O O . LEU B 1 280 ? 16.998 12.925 -35.110 1.000 13.390 259 LEU BBB O 1
ATOM 11267 N N . ASN B 1 281 ? 16.814 14.728 -33.853 1.000 13.730 260 ASN BBB N 1
ATOM 11268 C CA . ASN B 1 281 ? 18.196 15.202 -34.114 1.000 15.460 260 ASN BBB CA 1
ATOM 11269 C C . ASN B 1 281 ? 19.221 14.189 -33.608 1.000 15.470 260 ASN BBB C 1
ATOM 11270 O O . ASN B 1 281 ? 20.215 13.996 -34.275 1.000 14.750 260 ASN BBB O 1
ATOM 11281 N N . ALA B 1 282 ? 19.003 13.584 -32.435 1.000 14.350 261 ALA BBB N 1
ATOM 11282 C CA . ALA B 1 282 ? 19.938 12.614 -31.842 1.000 14.120 261 ALA BBB CA 1
ATOM 11283 C C . ALA B 1 282 ? 20.107 11.415 -32.761 1.000 14.580 261 ALA BBB C 1
ATOM 11284 O O . ALA B 1 282 ? 21.258 10.987 -32.912 1.000 15.630 261 ALA BBB O 1
ATOM 11291 N N . PHE B 1 283 ? 19.036 10.905 -33.371 1.000 13.710 262 PHE BBB N 1
ATOM 11292 C CA . PHE B 1 283 ? 19.091 9.624 -34.084 1.000 13.100 262 PHE BBB CA 1
ATOM 11293 C C . PHE B 1 283 ? 19.049 9.776 -35.602 1.000 12.800 262 PHE BBB C 1
ATOM 11294 O O . PHE B 1 283 ? 19.335 8.787 -36.250 1.000 13.790 262 PHE BBB O 1
ATOM 11311 N N . LYS B 1 284 ? 18.826 10.949 -36.146 1.000 13.240 263 LYS BBB N 1
ATOM 11312 C CA . LYS B 1 284 ? 18.695 11.038 -37.629 1.000 14.770 263 LYS BBB CA 1
ATOM 11313 C C . LYS B 1 284 ? 20.070 11.042 -38.292 1.000 14.820 263 LYS BBB C 1
ATOM 11314 O O . LYS B 1 284 ? 20.133 10.899 -39.538 1.000 15.640 263 LYS BBB O 1
ATOM 11333 N N . SER B 1 285 ? 21.131 11.198 -37.523 1.000 16.420 264 SER BBB N 1
ATOM 11334 C CA . SER B 1 285 ? 22.487 11.153 -38.108 1.000 19.010 264 SER BBB CA 1
ATOM 11335 C C . SER B 1 285 ? 23.502 10.692 -37.082 1.000 19.600 264 SER BBB C 1
ATOM 11336 O O . SER B 1 285 ? 23.242 10.738 -35.850 1.000 18.150 264 SER BBB O 1
ATOM 11344 N N . THR B 1 286 ? 24.622 10.169 -37.563 1.000 19.060 265 THR BBB N 1
ATOM 11345 C CA . THR B 1 286 ? 25.745 9.696 -36.707 1.000 20.610 265 THR BBB CA 1
ATOM 11346 C C . THR B 1 286 ? 26.412 10.869 -35.978 1.000 19.150 265 THR BBB C 1
ATOM 11347 O O . THR B 1 286 ? 27.170 10.580 -35.058 1.000 24.130 265 THR BBB O 1
ATOM 11358 N N . SER B 1 287 ? 26.103 12.119 -36.308 1.000 19.010 266 SER BBB N 1
ATOM 11359 C CA . SER B 1 287 ? 26.599 13.325 -35.596 1.000 23.390 266 SER BBB CA 1
ATOM 11360 C C . SER B 1 287 ? 25.517 13.962 -34.702 1.000 24.720 266 SER BBB C 1
ATOM 11361 O O . SER B 1 287 ? 25.705 15.076 -34.205 1.000 22.200 266 SER BBB O 1
ATOM 11369 N N . GLY B 1 288 ? 24.392 13.292 -34.473 1.000 22.110 267 GLY BBB N 1
ATOM 11370 C CA . GLY B 1 288 ? 23.330 13.881 -33.649 1.000 19.470 267 GLY BBB CA 1
ATOM 11371 C C . GLY B 1 288 ? 23.739 14.105 -32.194 1.000 18.520 267 GLY BBB C 1
ATOM 11372 O O . GLY B 1 288 ? 24.557 13.318 -31.652 1.000 18.460 267 GLY BBB O 1
ATOM 11376 N N . SER B 1 289 ? 23.126 15.118 -31.564 1.000 19.110 268 SER BBB N 1
ATOM 11377 C CA . SER B 1 289 ? 23.438 15.553 -30.170 1.000 17.290 268 SER BBB CA 1
ATOM 11378 C C . SER B 1 289 ? 22.745 14.662 -29.145 1.000 18.640 268 SER BBB C 1
ATOM 11379 O O . SER B 1 289 ? 21.519 14.813 -28.968 1.000 17.290 268 SER BBB O 1
ATOM 11387 N N . MET B 1 290 ? 23.483 13.797 -28.461 1.000 15.810 269 MET BBB N 1
ATOM 11388 C CA . MET B 1 290 ? 22.951 13.079 -27.286 1.000 15.840 269 MET BBB CA 1
ATOM 11389 C C . MET B 1 290 ? 22.735 14.055 -26.130 1.000 18.090 269 MET BBB C 1
ATOM 11390 O O . MET B 1 290 ? 21.802 13.825 -25.348 1.000 16.250 269 MET BBB O 1
ATOM 11404 N N . ASP B 1 291 ? 23.476 15.170 -26.068 1.000 17.570 270 ASP BBB N 1
ATOM 11405 C CA . ASP B 1 291 ? 23.344 16.127 -24.941 1.000 19.330 270 ASP BBB CA 1
ATOM 11406 C C . ASP B 1 291 ? 21.948 16.754 -24.982 1.000 17.530 270 ASP BBB C 1
ATOM 11407 O O . ASP B 1 291 ? 21.311 16.888 -23.949 1.000 16.380 270 ASP BBB O 1
ATOM 11416 N N . ASP B 1 292 ? 21.504 17.228 -26.135 1.000 17.180 271 ASP BBB N 1
ATOM 11417 C CA . ASP B 1 292 ? 20.227 17.947 -26.292 1.000 17.170 271 ASP BBB CA 1
ATOM 11418 C C . ASP B 1 292 ? 19.077 17.016 -25.859 1.000 15.320 271 ASP BBB C 1
ATOM 11419 O O . ASP B 1 292 ? 18.178 17.482 -25.183 1.000 15.000 271 ASP BBB O 1
ATOM 11428 N N . LEU B 1 293 ? 19.110 15.741 -26.225 1.000 14.920 272 LEU BBB N 1
ATOM 11429 C CA . LEU B 1 293 ? 18.039 14.780 -25.867 1.000 14.980 272 LEU BBB CA 1
ATOM 11430 C C . LEU B 1 293 ? 18.092 14.506 -24.357 1.000 14.720 272 LEU BBB C 1
ATOM 11431 O O . LEU B 1 293 ? 17.078 14.562 -23.740 1.000 12.480 272 LEU BBB O 1
ATOM 11447 N N . TYR B 1 294 ? 19.274 14.175 -23.817 1.000 13.690 273 TYR BBB N 1
ATOM 11448 C CA . TYR B 1 294 ? 19.464 13.929 -22.377 1.000 13.680 273 TYR BBB CA 1
ATOM 11449 C C . TYR B 1 294 ? 18.939 15.142 -21.595 1.000 13.720 273 TYR BBB C 1
ATOM 11450 O O . TYR B 1 294 ? 18.171 14.980 -20.652 1.000 15.120 273 TYR BBB O 1
ATOM 11468 N N . ASN B 1 295 ? 19.299 16.358 -21.995 1.000 14.430 274 ASN BBB N 1
ATOM 11469 C CA . ASN B 1 295 ? 18.885 17.580 -21.259 1.000 15.230 274 ASN BBB CA 1
ATOM 11470 C C . ASN B 1 295 ? 17.368 17.769 -21.374 1.000 14.070 274 ASN BBB C 1
ATOM 11471 O O . ASN B 1 295 ? 16.746 18.213 -20.410 1.000 14.350 274 ASN BBB O 1
ATOM 11482 N N . MET B 1 296 ? 16.782 17.509 -22.536 1.000 12.690 275 MET BBB N 1
ATOM 11483 C CA . MET B 1 296 ? 15.330 17.730 -22.696 1.000 12.890 275 MET BBB CA 1
ATOM 11484 C C . MET B 1 296 ? 14.546 16.714 -21.862 1.000 13.490 275 MET BBB C 1
ATOM 11485 O O . MET B 1 296 ? 13.451 17.064 -21.376 1.000 14.200 275 MET BBB O 1
ATOM 11499 N N . ILE B 1 297 ? 15.010 15.478 -21.768 1.000 12.620 276 ILE BBB N 1
ATOM 11500 C CA . ILE B 1 297 ? 14.324 14.467 -20.949 1.000 12.830 276 ILE BBB CA 1
ATOM 11501 C C . ILE B 1 297 ? 14.204 15.029 -19.534 1.000 12.810 276 ILE BBB C 1
ATOM 11502 O O . ILE B 1 297 ? 13.144 14.985 -18.926 1.000 13.150 276 ILE BBB O 1
ATOM 11518 N N . ASN B 1 298 ? 15.321 15.571 -19.050 1.000 13.990 277 ASN BBB N 1
ATOM 11519 C CA . ASN B 1 298 ? 15.388 16.069 -17.654 1.000 13.360 277 ASN BBB CA 1
ATOM 11520 C C . ASN B 1 298 ? 14.534 17.324 -17.488 1.000 15.100 277 ASN BBB C 1
ATOM 11521 O O . ASN B 1 298 ? 13.882 17.458 -16.430 1.000 14.940 277 ASN BBB O 1
ATOM 11532 N N . THR B 1 299 ? 14.511 18.214 -18.481 1.000 13.620 278 THR BBB N 1
ATOM 11533 C CA . THR B 1 299 ? 13.699 19.444 -18.437 1.000 14.010 278 THR BBB CA 1
ATOM 11534 C C . THR B 1 299 ? 12.213 19.076 -18.387 1.000 14.770 278 THR BBB C 1
ATOM 11535 O O . THR B 1 299 ? 11.450 19.613 -17.573 1.000 14.720 278 THR BBB O 1
ATOM 11546 N N . VAL B 1 300 ? 11.777 18.199 -19.280 1.000 14.330 279 VAL BBB N 1
ATOM 11547 C CA . VAL B 1 300 ? 10.357 17.772 -19.327 1.000 14.300 279 VAL BBB CA 1
ATOM 11548 C C . VAL B 1 300 ? 10.000 17.051 -18.021 1.000 13.050 279 VAL BBB C 1
ATOM 11549 O O . VAL B 1 300 ? 8.923 17.269 -17.495 1.000 14.350 279 VAL BBB O 1
ATOM 11562 N N . LYS B 1 301 ? 10.900 16.229 -17.507 1.000 14.630 280 LYS BBB N 1
ATOM 11563 C CA . LYS B 1 301 ? 10.661 15.446 -16.270 1.000 14.920 280 LYS BBB CA 1
ATOM 11564 C C . LYS B 1 301 ? 10.317 16.366 -15.100 1.000 16.210 280 LYS BBB C 1
ATOM 11565 O O . LYS B 1 301 ? 9.403 16.054 -14.336 1.000 15.920 280 LYS BBB O 1
ATOM 11584 N N A SER B 1 302 ? 10.979 17.511 -14.960 0.500 17.810 281 SER BBB N 1
ATOM 11585 N N B SER B 1 302 ? 11.039 17.482 -15.023 0.500 15.960 281 SER BBB N 1
ATOM 11586 C CA A SER B 1 302 ? 10.753 18.433 -13.808 0.500 19.770 281 SER BBB CA 1
ATOM 11587 C CA B SER B 1 302 ? 10.993 18.437 -13.888 0.500 17.280 281 SER BBB CA 1
ATOM 11588 C C A SER B 1 302 ? 9.701 19.486 -14.168 0.500 18.380 281 SER BBB C 1
ATOM 11589 C C B SER B 1 302 ? 9.959 19.535 -14.125 0.500 16.840 281 SER BBB C 1
ATOM 11590 O O A SER B 1 302 ? 8.803 19.843 -13.368 0.500 17.500 281 SER BBB O 1
ATOM 11591 O O B SER B 1 302 ? 9.410 19.996 -13.118 0.500 16.050 281 SER BBB O 1
ATOM 11606 N N . ASP B 1 303 ? 9.789 19.996 -15.370 1.000 16.800 282 ASP BBB N 1
ATOM 11607 C CA . ASP B 1 303 ? 9.093 21.249 -15.711 1.000 18.230 282 ASP BBB CA 1
ATOM 11608 C C . ASP B 1 303 ? 7.710 21.000 -16.331 1.000 17.280 282 ASP BBB C 1
ATOM 11609 O O . ASP B 1 303 ? 6.955 21.961 -16.428 1.000 17.660 282 ASP BBB O 1
ATOM 11618 N N A CYS B 1 304 ? 7.373 19.760 -16.665 0.500 15.550 283 CYS BBB N 1
ATOM 11619 N N B CYS B 1 304 ? 7.381 19.776 -16.777 0.500 15.640 283 CYS BBB N 1
ATOM 11620 C CA A CYS B 1 304 ? 6.018 19.433 -17.147 0.500 16.310 283 CYS BBB CA 1
ATOM 11621 C CA B CYS B 1 304 ? 6.022 19.392 -17.265 0.500 16.360 283 CYS BBB CA 1
ATOM 11622 C C A CYS B 1 304 ? 5.218 18.834 -16.006 0.500 14.890 283 CYS BBB C 1
ATOM 11623 C C B CYS B 1 304 ? 5.230 18.849 -16.064 0.500 14.950 283 CYS BBB C 1
ATOM 11624 O O A CYS B 1 304 ? 5.729 18.033 -15.220 0.500 14.490 283 CYS BBB O 1
ATOM 11625 O O B CYS B 1 304 ? 5.782 18.100 -15.256 0.500 14.510 283 CYS BBB O 1
ATOM 11638 N N . PRO B 1 305 ? 3.933 19.223 -15.869 1.000 15.310 284 PRO BBB N 1
ATOM 11639 C CA . PRO B 1 305 ? 3.146 18.712 -14.754 1.000 14.150 284 PRO BBB CA 1
ATOM 11640 C C . PRO B 1 305 ? 3.260 17.195 -14.561 1.000 14.030 284 PRO BBB C 1
ATOM 11641 O O . PRO B 1 305 ? 3.440 16.748 -13.426 1.000 15.270 284 PRO BBB O 1
ATOM 11652 N N . ASP B 1 306 ? 3.154 16.402 -15.613 1.000 13.930 285 ASP BBB N 1
ATOM 11653 C CA . ASP B 1 306 ? 3.337 14.946 -15.448 1.000 13.290 285 ASP BBB CA 1
ATOM 11654 C C . ASP B 1 306 ? 3.845 14.352 -16.762 1.000 12.630 285 ASP BBB C 1
ATOM 11655 O O . ASP B 1 306 ? 3.058 14.091 -17.669 1.000 13.210 285 ASP BBB O 1
ATOM 11664 N N . SER B 1 307 ? 5.140 14.099 -16.852 1.000 12.040 286 SER BBB N 1
ATOM 11665 C CA . SER B 1 307 ? 5.771 13.512 -18.060 1.000 12.430 286 SER BBB CA 1
ATOM 11666 C C . SER B 1 307 ? 5.162 12.145 -18.390 1.000 11.750 286 SER BBB C 1
ATOM 11667 O O . SER B 1 307 ? 5.236 11.729 -19.533 1.000 12.300 286 SER BBB O 1
ATOM 11675 N N . THR B 1 308 ? 4.545 11.442 -17.439 1.000 12.250 287 THR BBB N 1
ATOM 11676 C CA . THR B 1 308 ? 4.048 10.078 -17.682 1.000 11.970 287 THR BBB CA 1
ATOM 11677 C C . THR B 1 308 ? 2.673 10.115 -18.373 1.000 11.150 287 THR BBB C 1
ATOM 11678 O O . THR B 1 308 ? 2.174 9.056 -18.692 1.000 12.110 287 THR BBB O 1
ATOM 11689 N N . LEU B 1 309 ? 2.109 11.297 -18.592 1.000 11.640 288 LEU BBB N 1
ATOM 11690 C CA . LEU B 1 309 ? 0.832 11.460 -19.319 1.000 12.150 288 LEU BBB CA 1
ATOM 11691 C C . LEU B 1 309 ? 1.083 12.140 -20.673 1.000 12.530 288 LEU BBB C 1
ATOM 11692 O O . LEU B 1 309 ? 0.111 12.476 -21.324 1.000 12.930 288 LEU BBB O 1
ATOM 11708 N N . LEU B 1 310 ? 2.344 12.297 -21.084 1.000 11.470 289 LEU BBB N 1
ATOM 11709 C CA . LEU B 1 310 ? 2.640 12.842 -22.422 1.000 11.430 289 LEU BBB CA 1
ATOM 11710 C C . LEU B 1 310 ? 2.698 11.708 -23.430 1.000 11.270 289 LEU BBB C 1
ATOM 11711 O O . LEU B 1 310 ? 2.770 10.523 -23.035 1.000 12.150 289 LEU BBB O 1
ATOM 11727 N N . GLY B 1 311 ? 2.697 12.053 -24.713 1.000 11.020 290 GLY BBB N 1
ATOM 11728 C CA . GLY B 1 311 ? 2.819 11.046 -25.792 1.000 10.590 290 GLY BBB CA 1
ATOM 11729 C C . GLY B 1 311 ? 4.122 11.202 -26.556 1.000 10.930 290 GLY BBB C 1
ATOM 11730 O O . GLY B 1 311 ? 4.401 12.304 -27.077 1.000 11.340 290 GLY BBB O 1
ATOM 11734 N N . THR B 1 312 ? 4.893 10.144 -26.611 1.000 10.720 291 THR BBB N 1
ATOM 11735 C CA . THR B 1 312 ? 6.245 10.203 -27.204 1.000 10.820 291 THR BBB CA 1
ATOM 11736 C C . THR B 1 312 ? 6.112 9.775 -28.650 1.000 9.890 291 THR BBB C 1
ATOM 11737 O O . THR B 1 312 ? 5.509 8.696 -28.890 1.000 11.090 291 THR BBB O 1
ATOM 11748 N N . PHE B 1 313 ? 6.770 10.472 -29.554 1.000 9.520 292 PHE BBB N 1
ATOM 11749 C CA . PHE B 1 313 ? 6.722 10.162 -30.986 1.000 9.860 292 PHE BBB CA 1
ATOM 11750 C C . PHE B 1 313 ? 7.964 10.711 -31.668 1.000 11.050 292 PHE BBB C 1
ATOM 11751 O O . PHE B 1 313 ? 8.569 11.713 -31.185 1.000 12.410 292 PHE BBB O 1
ATOM 11768 N N . VAL B 1 314 ? 8.279 10.154 -32.831 1.000 10.990 293 VAL BBB N 1
ATOM 11769 C CA . VAL B 1 314 ? 9.262 10.807 -33.720 1.000 11.780 293 VAL BBB CA 1
ATOM 11770 C C . VAL B 1 314 ? 8.698 10.903 -35.129 1.000 12.100 293 VAL BBB C 1
ATOM 11771 O O . VAL B 1 314 ? 9.409 11.454 -35.993 1.000 12.910 293 VAL BBB O 1
ATOM 11784 N N . GLU B 1 315 ? 7.486 10.423 -35.375 1.000 12.060 294 GLU BBB N 1
ATOM 11785 C CA . GLU B 1 315 ? 6.942 10.368 -36.745 1.000 12.970 294 GLU BBB CA 1
ATOM 11786 C C . GLU B 1 315 ? 5.432 10.641 -36.683 1.000 13.600 294 GLU BBB C 1
ATOM 11787 O O . GLU B 1 315 ? 4.748 10.152 -35.781 1.000 13.460 294 GLU BBB O 1
ATOM 11799 N N . ASN B 1 316 ? 4.965 11.483 -37.582 1.000 11.810 295 ASN BBB N 1
ATOM 11800 C CA . ASN B 1 316 ? 3.522 11.744 -37.782 1.000 12.080 295 ASN BBB CA 1
ATOM 11801 C C . ASN B 1 316 ? 3.316 12.306 -39.197 1.000 11.500 295 ASN BBB C 1
ATOM 11802 O O . ASN B 1 316 ? 4.244 12.346 -39.998 1.000 11.930 295 ASN BBB O 1
ATOM 11813 N N . HIS B 1 317 ? 2.069 12.599 -39.522 1.000 11.420 296 HIS BBB N 1
ATOM 11814 C CA . HIS B 1 317 ? 1.635 13.083 -40.851 1.000 11.910 296 HIS BBB CA 1
ATOM 11815 C C . HIS B 1 317 ? 1.903 14.581 -41.032 1.000 11.350 296 HIS BBB C 1
ATOM 11816 O O . HIS B 1 317 ? 1.530 15.096 -42.086 1.000 12.090 296 HIS BBB O 1
ATOM 11831 N N . ASP B 1 318 ? 2.544 15.253 -40.061 1.000 10.890 297 ASP BBB N 1
ATOM 11832 C CA . ASP B 1 318 ? 2.755 16.727 -40.095 1.000 11.030 297 ASP BBB CA 1
ATOM 11833 C C . ASP B 1 318 ? 4.242 17.057 -40.171 1.000 11.360 297 ASP BBB C 1
ATOM 11834 O O . ASP B 1 318 ? 4.586 18.252 -40.108 1.000 11.860 297 ASP BBB O 1
ATOM 11843 N N . ASN B 1 319 ? 5.087 16.070 -40.287 1.000 11.370 298 ASN BBB N 1
ATOM 11844 C CA . ASN B 1 319 ? 6.555 16.266 -40.365 1.000 12.550 298 ASN BBB CA 1
ATOM 11845 C C . ASN B 1 319 ? 7.118 15.211 -41.293 1.000 11.990 298 ASN BBB C 1
ATOM 11846 O O . ASN B 1 319 ? 6.525 14.133 -41.453 1.000 12.500 298 ASN BBB O 1
ATOM 11857 N N . PRO B 1 320 ? 8.339 15.406 -41.840 1.000 11.670 299 PRO BBB N 1
ATOM 11858 C CA . PRO B 1 320 ? 8.988 14.362 -42.621 1.000 12.080 299 PRO BBB CA 1
ATOM 11859 C C . PRO B 1 320 ? 9.160 13.121 -41.775 1.000 11.550 299 PRO BBB C 1
ATOM 11860 O O . PRO B 1 320 ? 9.478 13.222 -40.567 1.000 12.090 299 PRO BBB O 1
ATOM 11871 N N . ARG B 1 321 ? 8.949 11.962 -42.371 1.000 11.190 300 ARG BBB N 1
ATOM 11872 C CA . ARG B 1 321 ? 9.142 10.674 -41.686 1.000 11.260 300 ARG BBB CA 1
ATOM 11873 C C . ARG B 1 321 ? 10.605 10.530 -41.259 1.000 12.690 300 ARG BBB C 1
ATOM 11874 O O . ARG B 1 321 ? 11.526 11.072 -41.909 1.000 13.480 300 ARG BBB O 1
ATOM 11895 N N . PHE B 1 322 ? 10.850 9.773 -40.206 1.000 12.490 301 PHE BBB N 1
ATOM 11896 C CA . PHE B 1 322 ? 12.234 9.526 -39.746 1.000 12.670 301 PHE BBB CA 1
ATOM 11897 C C . PHE B 1 322 ? 13.098 9.057 -40.927 1.000 13.510 301 PHE BBB C 1
ATOM 11898 O O . PHE B 1 322 ? 14.230 9.566 -41.058 1.000 12.900 301 PHE BBB O 1
ATOM 11915 N N . ALA B 1 323 ? 12.673 8.032 -41.673 1.000 12.960 302 ALA BBB N 1
ATOM 11916 C CA . ALA B 1 323 ? 13.498 7.440 -42.754 1.000 13.790 302 ALA BBB CA 1
ATOM 11917 C C . ALA B 1 323 ? 13.664 8.398 -43.924 1.000 14.580 302 ALA BBB C 1
ATOM 11918 O O . ALA B 1 323 ? 14.585 8.133 -44.717 1.000 13.950 302 ALA BBB O 1
ATOM 11925 N N . SER B 1 324 ? 12.922 9.496 -43.986 1.000 13.760 303 SER BBB N 1
ATOM 11926 C CA . SER B 1 324 ? 13.178 10.557 -44.995 1.000 13.480 303 SER BBB CA 1
ATOM 11927 C C . SER B 1 324 ? 14.498 11.261 -44.648 1.000 12.950 303 SER BBB C 1
ATOM 11928 O O . SER B 1 324 ? 15.124 11.798 -45.552 1.000 13.350 303 SER BBB O 1
ATOM 11936 N N . TYR B 1 325 ? 14.906 11.285 -43.384 1.000 12.320 304 TYR BBB N 1
ATOM 11937 C CA . TYR B 1 325 ? 16.195 11.895 -42.969 1.000 12.480 304 TYR BBB CA 1
ATOM 11938 C C . TYR B 1 325 ? 17.327 10.894 -43.121 1.000 13.330 304 TYR BBB C 1
ATOM 11939 O O . TYR B 1 325 ? 18.493 11.298 -43.447 1.000 14.150 304 TYR BBB O 1
ATOM 11957 N N . THR B 1 326 ? 17.090 9.626 -42.820 1.000 13.360 305 THR BBB N 1
ATOM 11958 C CA . THR B 1 326 ? 18.126 8.574 -42.904 1.000 13.730 305 THR BBB CA 1
ATOM 11959 C C . THR B 1 326 ? 17.490 7.224 -43.129 1.000 14.640 305 THR BBB C 1
ATOM 11960 O O . THR B 1 326 ? 16.560 6.871 -42.429 1.000 13.880 305 THR BBB O 1
ATOM 11971 N N . ASN B 1 327 ? 18.009 6.454 -44.088 1.000 14.670 306 ASN BBB N 1
ATOM 11972 C CA . ASN B 1 327 ? 17.525 5.071 -44.288 1.000 15.090 306 ASN BBB CA 1
ATOM 11973 C C . ASN B 1 327 ? 18.292 4.084 -43.446 1.000 14.270 306 ASN BBB C 1
ATOM 11974 O O . ASN B 1 327 ? 18.109 2.864 -43.637 1.000 14.410 306 ASN BBB O 1
ATOM 11985 N N . ASP B 1 328 ? 19.127 4.520 -42.520 1.000 15.380 307 ASP BBB N 1
ATOM 11986 C CA . ASP B 1 328 ? 19.922 3.585 -41.695 1.000 15.060 307 ASP BBB CA 1
ATOM 11987 C C . ASP B 1 328 ? 18.984 2.830 -40.749 1.000 14.750 307 ASP BBB C 1
ATOM 11988 O O . ASP B 1 328 ? 18.314 3.428 -39.925 1.000 14.510 307 ASP BBB O 1
ATOM 11997 N N . ILE B 1 329 ? 18.946 1.524 -40.862 1.000 15.660 308 ILE BBB N 1
ATOM 11998 C CA . ILE B 1 329 ? 17.922 0.712 -40.159 1.000 17.870 308 ILE BBB CA 1
ATOM 11999 C C . ILE B 1 329 ? 18.282 0.687 -38.670 1.000 15.030 308 ILE BBB C 1
ATOM 12000 O O . ILE B 1 329 ? 17.357 0.620 -37.860 1.000 14.260 308 ILE BBB O 1
ATOM 12016 N N . ALA B 1 330 ? 19.564 0.750 -38.289 1.000 13.820 309 ALA BBB N 1
ATOM 12017 C CA . ALA B 1 330 ? 19.919 0.729 -36.863 1.000 13.890 309 ALA BBB CA 1
ATOM 12018 C C . ALA B 1 330 ? 19.453 2.046 -36.260 1.000 13.280 309 ALA BBB C 1
ATOM 12019 O O . ALA B 1 330 ? 18.959 2.028 -35.124 1.000 13.290 309 ALA BBB O 1
ATOM 12026 N N . LEU B 1 331 ? 19.603 3.163 -36.936 1.000 12.950 310 LEU BBB N 1
ATOM 12027 C CA . LEU B 1 331 ? 19.167 4.446 -36.348 1.000 12.890 310 LEU BBB CA 1
ATOM 12028 C C . LEU B 1 331 ? 17.636 4.388 -36.129 1.000 13.590 310 LEU BBB C 1
ATOM 12029 O O . LEU B 1 331 ? 17.156 4.874 -35.080 1.000 12.970 310 LEU BBB O 1
ATOM 12045 N N . ALA B 1 332 ? 16.905 3.830 -37.078 1.000 13.000 311 ALA BBB N 1
ATOM 12046 C CA . ALA B 1 332 ? 15.424 3.690 -36.978 1.000 13.000 311 ALA BBB CA 1
ATOM 12047 C C . ALA B 1 332 ? 15.074 2.773 -35.789 1.000 13.960 311 ALA BBB C 1
ATOM 12048 O O . ALA B 1 332 ? 14.044 3.015 -35.099 1.000 13.430 311 ALA BBB O 1
ATOM 12055 N N . LYS B 1 333 ? 15.804 1.684 -35.591 1.000 13.420 312 LYS BBB N 1
ATOM 12056 C CA . LYS B 1 333 ? 15.532 0.799 -34.434 1.000 13.850 312 LYS BBB CA 1
ATOM 12057 C C . LYS B 1 333 ? 15.738 1.565 -33.132 1.000 13.060 312 LYS BBB C 1
ATOM 12058 O O . LYS B 1 333 ? 15.011 1.308 -32.168 1.000 12.550 312 LYS BBB O 1
ATOM 12077 N N . ASN B 1 334 ? 16.794 2.375 -33.057 1.000 12.150 313 ASN BBB N 1
ATOM 12078 C CA . ASN B 1 334 ? 17.115 3.093 -31.796 1.000 12.220 313 ASN BBB CA 1
ATOM 12079 C C . ASN B 1 334 ? 15.981 4.077 -31.500 1.000 12.620 313 ASN BBB C 1
ATOM 12080 O O . ASN B 1 334 ? 15.534 4.177 -30.335 1.000 13.360 313 ASN BBB O 1
ATOM 12091 N N . VAL B 1 335 ? 15.549 4.840 -32.489 1.000 12.490 314 VAL BBB N 1
ATOM 12092 C CA . VAL B 1 335 ? 14.538 5.890 -32.217 1.000 13.300 314 VAL BBB CA 1
ATOM 12093 C C . VAL B 1 335 ? 13.206 5.221 -31.871 1.000 13.690 314 VAL BBB C 1
ATOM 12094 O O . VAL B 1 335 ? 12.530 5.686 -30.944 1.000 13.430 314 VAL BBB O 1
ATOM 12107 N N . ALA B 1 336 ? 12.904 4.049 -32.449 1.000 12.110 315 ALA BBB N 1
ATOM 12108 C CA . ALA B 1 336 ? 11.644 3.338 -32.148 1.000 12.680 315 ALA BBB CA 1
ATOM 12109 C C . ALA B 1 336 ? 11.724 2.814 -30.706 1.000 11.630 315 ALA BBB C 1
ATOM 12110 O O . ALA B 1 336 ? 10.741 2.927 -29.956 1.000 12.970 315 ALA BBB O 1
ATOM 12117 N N . ALA B 1 337 ? 12.865 2.263 -30.293 1.000 11.330 316 ALA BBB N 1
ATOM 12118 C CA . ALA B 1 337 ? 13.048 1.767 -28.904 1.000 11.970 316 ALA BBB CA 1
ATOM 12119 C C . ALA B 1 337 ? 12.848 2.935 -27.946 1.000 12.070 316 ALA BBB C 1
ATOM 12120 O O . ALA B 1 337 ? 12.200 2.746 -26.892 1.000 13.090 316 ALA BBB O 1
ATOM 12127 N N . PHE B 1 338 ? 13.411 4.111 -28.219 1.000 12.410 317 PHE BBB N 1
ATOM 12128 C CA . PHE B 1 338 ? 13.256 5.270 -27.315 1.000 11.820 317 PHE BBB CA 1
ATOM 12129 C C . PHE B 1 338 ? 11.755 5.601 -27.121 1.000 12.290 317 PHE BBB C 1
ATOM 12130 O O . PHE B 1 338 ? 11.322 5.844 -25.995 1.000 11.080 317 PHE BBB O 1
ATOM 12147 N N . ILE B 1 339 ? 11.037 5.643 -28.227 1.000 11.590 318 ILE BBB N 1
ATOM 12148 C CA . ILE B 1 339 ? 9.603 6.018 -28.213 1.000 11.760 318 ILE BBB CA 1
ATOM 12149 C C . ILE B 1 339 ? 8.866 5.076 -27.265 1.000 11.820 318 ILE BBB C 1
ATOM 12150 O O . ILE B 1 339 ? 8.030 5.534 -26.484 1.000 12.790 318 ILE BBB O 1
ATOM 12166 N N A ILE B 1 340 ? 9.121 3.770 -27.356 0.500 11.000 319 ILE BBB N 1
ATOM 12167 N N B ILE B 1 340 ? 9.164 3.792 -27.348 0.500 10.210 319 ILE BBB N 1
ATOM 12168 C CA A ILE B 1 340 ? 8.424 2.749 -26.529 0.500 12.190 319 ILE BBB CA 1
ATOM 12169 C CA B ILE B 1 340 ? 8.429 2.778 -26.569 0.500 10.680 319 ILE BBB CA 1
ATOM 12170 C C A ILE B 1 340 ? 8.860 2.898 -25.069 0.500 12.100 319 ILE BBB C 1
ATOM 12171 C C B ILE B 1 340 ? 8.886 2.801 -25.112 0.500 11.280 319 ILE BBB C 1
ATOM 12172 O O A ILE B 1 340 ? 8.018 2.784 -24.164 0.500 12.290 319 ILE BBB O 1
ATOM 12173 O O B ILE B 1 340 ? 8.052 2.507 -24.263 0.500 11.780 319 ILE BBB O 1
ATOM 12204 N N . LEU B 1 341 ? 10.145 3.165 -24.810 1.000 11.680 320 LEU BBB N 1
ATOM 12205 C CA . LEU B 1 341 ? 10.650 3.031 -23.425 1.000 12.080 320 LEU BBB CA 1
ATOM 12206 C C . LEU B 1 341 ? 10.701 4.343 -22.660 1.000 13.030 320 LEU BBB C 1
ATOM 12207 O O . LEU B 1 341 ? 11.011 4.302 -21.439 1.000 15.240 320 LEU BBB O 1
ATOM 12223 N N . ASN B 1 342 ? 10.382 5.469 -23.265 1.000 11.380 321 ASN BBB N 1
ATOM 12224 C CA . ASN B 1 342 ? 10.368 6.778 -22.572 1.000 13.360 321 ASN BBB CA 1
ATOM 12225 C C . ASN B 1 342 ? 9.176 6.843 -21.616 1.000 13.320 321 ASN BBB C 1
ATOM 12226 O O . ASN B 1 342 ? 8.215 6.046 -21.739 1.000 14.140 321 ASN BBB O 1
ATOM 12237 N N . ASP B 1 343 ? 9.195 7.845 -20.738 1.000 14.240 322 ASP BBB N 1
ATOM 12238 C CA . ASP B 1 343 ? 7.980 8.184 -19.950 1.000 15.080 322 ASP BBB CA 1
ATOM 12239 C C . ASP B 1 343 ? 6.815 8.409 -20.898 1.000 13.990 322 ASP BBB C 1
ATOM 12240 O O . ASP B 1 343 ? 6.989 8.987 -22.018 1.000 13.800 322 ASP BBB O 1
ATOM 12249 N N . GLY B 1 344 ? 5.622 8.065 -20.448 1.000 12.870 323 GLY BBB N 1
ATOM 12250 C CA . GLY B 1 344 ? 4.397 8.420 -21.164 1.000 13.060 323 GLY BBB CA 1
ATOM 12251 C C . GLY B 1 344 ? 4.023 7.368 -22.173 1.000 12.300 323 GLY BBB C 1
ATOM 12252 O O . GLY B 1 344 ? 4.423 6.167 -22.045 1.000 14.650 323 GLY BBB O 1
ATOM 12256 N N . ILE B 1 345 ? 3.179 7.737 -23.115 1.000 11.600 324 ILE BBB N 1
ATOM 12257 C CA . ILE B 1 345 ? 2.494 6.766 -23.979 1.000 11.100 324 ILE BBB CA 1
ATOM 12258 C C . ILE B 1 345 ? 3.248 6.730 -25.304 1.000 11.080 324 ILE BBB C 1
ATOM 12259 O O . ILE B 1 345 ? 3.360 7.745 -25.978 1.000 10.920 324 ILE BBB O 1
ATOM 12275 N N . PRO B 1 346 ? 3.784 5.566 -25.722 1.000 10.300 325 PRO BBB N 1
ATOM 12276 C CA . PRO B 1 346 ? 4.432 5.447 -27.029 1.000 10.630 325 PRO BBB CA 1
ATOM 12277 C C . PRO B 1 346 ? 3.382 5.691 -28.105 1.000 10.620 325 PRO BBB C 1
ATOM 12278 O O . PRO B 1 346 ? 2.268 5.169 -28.009 1.000 11.010 325 PRO BBB O 1
ATOM 12289 N N . ILE B 1 347 ? 3.759 6.422 -29.176 1.000 10.060 326 ILE BBB N 1
ATOM 12290 C CA . ILE B 1 347 ? 2.901 6.605 -30.369 1.000 10.200 326 ILE BBB CA 1
ATOM 12291 C C . ILE B 1 347 ? 3.741 6.385 -31.626 1.000 11.020 326 ILE BBB C 1
ATOM 12292 O O . ILE B 1 347 ? 4.671 7.188 -31.888 1.000 10.660 326 ILE BBB O 1
ATOM 12308 N N . ILE B 1 348 ? 3.426 5.322 -32.352 1.000 11.520 327 ILE BBB N 1
ATOM 12309 C CA . ILE B 1 348 ? 4.048 4.976 -33.656 1.000 11.970 327 ILE BBB CA 1
ATOM 12310 C C . ILE B 1 348 ? 3.043 5.289 -34.758 1.000 11.970 327 ILE BBB C 1
ATOM 12311 O O . ILE B 1 348 ? 1.833 4.943 -34.639 1.000 11.910 327 ILE BBB O 1
ATOM 12327 N N . TYR B 1 349 ? 3.509 5.907 -35.862 1.000 11.130 328 TYR BBB N 1
ATOM 12328 C CA . TYR B 1 349 ? 2.658 6.332 -36.986 1.000 10.310 328 TYR BBB CA 1
ATOM 12329 C C . TYR B 1 349 ? 2.732 5.254 -38.068 1.000 10.590 328 TYR BBB C 1
ATOM 12330 O O . TYR B 1 349 ? 3.829 4.958 -38.581 1.000 10.750 328 TYR BBB O 1
ATOM 12348 N N . ALA B 1 350 ? 1.566 4.700 -38.416 1.000 10.490 329 ALA BBB N 1
ATOM 12349 C CA . ALA B 1 350 ? 1.403 3.671 -39.469 1.000 10.850 329 ALA BBB CA 1
ATOM 12350 C C . ALA B 1 350 ? 2.324 3.963 -40.659 1.000 10.880 329 ALA BBB C 1
ATOM 12351 O O . ALA B 1 350 ? 2.296 5.080 -41.246 1.000 10.770 329 ALA BBB O 1
ATOM 12358 N N . GLY B 1 351 ? 3.177 3.007 -40.968 1.000 11.390 330 GLY BBB N 1
ATOM 12359 C CA . GLY B 1 351 ? 4.201 3.109 -42.004 1.000 12.680 330 GLY BBB CA 1
ATOM 12360 C C . GLY B 1 351 ? 5.589 3.186 -41.388 1.000 11.030 330 GLY BBB C 1
ATOM 12361 O O . GLY B 1 351 ? 6.538 2.717 -41.997 1.000 12.080 330 GLY BBB O 1
ATOM 12365 N N . GLN B 1 352 ? 5.709 3.688 -40.149 1.000 11.710 331 GLN BBB N 1
ATOM 12366 C CA . GLN B 1 352 ? 7.029 3.791 -39.495 1.000 11.300 331 GLN BBB CA 1
ATOM 12367 C C . GLN B 1 352 ? 7.627 2.388 -39.371 1.000 11.220 331 GLN BBB C 1
ATOM 12368 O O . GLN B 1 352 ? 8.840 2.217 -39.524 1.000 11.400 331 GLN BBB O 1
ATOM 12382 N N . GLU B 1 353 ? 6.807 1.398 -39.045 1.000 11.710 332 GLU BBB N 1
ATOM 12383 C CA . GLU B 1 353 ? 7.205 -0.007 -38.838 1.000 12.740 332 GLU BBB CA 1
ATOM 12384 C C . GLU B 1 353 ? 7.567 -0.671 -40.167 1.000 12.900 332 GLU BBB C 1
ATOM 12385 O O . GLU B 1 353 ? 8.168 -1.760 -40.121 1.000 14.800 332 GLU BBB O 1
ATOM 12397 N N . GLN B 1 354 ? 7.214 -0.081 -41.292 1.000 12.740 333 GLN BBB N 1
ATOM 12398 C CA . GLN B 1 354 ? 7.659 -0.570 -42.613 1.000 14.170 333 GLN BBB CA 1
ATOM 12399 C C . GLN B 1 354 ? 8.723 0.368 -43.171 1.000 12.790 333 GLN BBB C 1
ATOM 12400 O O . GLN B 1 354 ? 8.997 0.308 -44.413 1.000 13.590 333 GLN BBB O 1
ATOM 12414 N N . HIS B 1 355 ? 9.312 1.203 -42.320 1.000 13.550 334 HIS BBB N 1
ATOM 12415 C CA . HIS B 1 355 ? 10.475 2.050 -42.706 1.000 13.800 334 HIS BBB CA 1
ATOM 12416 C C . HIS B 1 355 ? 10.090 3.004 -43.841 1.000 15.130 334 HIS BBB C 1
ATOM 12417 O O . HIS B 1 355 ? 10.948 3.340 -44.700 1.000 14.750 334 HIS BBB O 1
ATOM 12432 N N . TYR B 1 356 ? 8.858 3.487 -43.847 1.000 13.900 335 TYR BBB N 1
ATOM 12433 C CA . TYR B 1 356 ? 8.406 4.470 -44.849 1.000 12.370 335 TYR BBB CA 1
ATOM 12434 C C . TYR B 1 356 ? 9.265 5.723 -44.742 1.000 13.600 335 TYR BBB C 1
ATOM 12435 O O . TYR B 1 356 ? 9.585 6.181 -43.617 1.000 13.020 335 TYR BBB O 1
ATOM 12453 N N . ALA B 1 357 ? 9.597 6.295 -45.910 1.000 13.280 336 ALA BBB N 1
ATOM 12454 C CA . ALA B 1 357 ? 10.576 7.403 -46.008 1.000 14.160 336 ALA BBB CA 1
ATOM 12455 C C . ALA B 1 357 ? 9.982 8.668 -46.622 1.000 14.810 336 ALA BBB C 1
ATOM 12456 O O . ALA B 1 357 ? 10.748 9.548 -47.072 1.000 14.910 336 ALA BBB O 1
ATOM 12463 N N . GLY B 1 358 ? 8.664 8.853 -46.637 1.000 13.250 337 GLY BBB N 1
ATOM 12464 C CA . GLY B 1 358 ? 8.083 10.078 -47.175 1.000 13.210 337 GLY BBB CA 1
ATOM 12465 C C . GLY B 1 358 ? 8.473 11.325 -46.421 1.000 12.450 337 GLY BBB C 1
ATOM 12466 O O . GLY B 1 358 ? 8.516 11.315 -45.172 1.000 13.380 337 GLY BBB O 1
ATOM 12470 N N . GLY B 1 359 ? 8.727 12.410 -47.138 1.000 12.800 338 GLY BBB N 1
ATOM 12471 C CA . GLY B 1 359 ? 8.977 13.740 -46.580 1.000 13.300 338 GLY BBB CA 1
ATOM 12472 C C . GLY B 1 359 ? 7.729 14.498 -46.177 1.000 13.560 338 GLY BBB C 1
ATOM 12473 O O . GLY B 1 359 ? 6.731 13.906 -45.738 1.000 13.780 338 GLY BBB O 1
ATOM 12477 N N . ASN B 1 360 ? 7.778 15.825 -46.285 1.000 13.840 339 ASN BBB N 1
ATOM 12478 C CA . ASN B 1 360 ? 6.652 16.641 -45.834 1.000 14.030 339 ASN BBB CA 1
ATOM 12479 C C . ASN B 1 360 ? 5.393 16.303 -46.651 1.000 13.690 339 ASN BBB C 1
ATOM 12480 O O . ASN B 1 360 ? 5.468 15.871 -47.826 1.000 13.860 339 ASN BBB O 1
ATOM 12491 N N . ASP B 1 361 ? 4.290 16.553 -45.991 1.000 13.310 340 ASP BBB N 1
ATOM 12492 C CA . ASP B 1 361 ? 2.910 16.458 -46.519 1.000 13.730 340 ASP BBB CA 1
ATOM 12493 C C . ASP B 1 361 ? 2.908 16.945 -47.959 1.000 14.110 340 ASP BBB C 1
ATOM 12494 O O . ASP B 1 361 ? 3.342 18.077 -48.221 1.000 13.960 340 ASP BBB O 1
ATOM 12503 N N . PRO B 1 362 ? 2.372 16.187 -48.934 1.000 14.080 341 PRO BBB N 1
ATOM 12504 C CA . PRO B 1 362 ? 1.617 14.937 -48.749 1.000 12.820 341 PRO BBB CA 1
ATOM 12505 C C . PRO B 1 362 ? 2.399 13.638 -48.709 1.000 12.220 341 PRO BBB C 1
ATOM 12506 O O . PRO B 1 362 ? 1.817 12.566 -48.613 1.000 12.760 341 PRO BBB O 1
ATOM 12517 N N . ALA B 1 363 ? 3.721 13.712 -48.786 1.000 12.220 342 ALA BBB N 1
ATOM 12518 C CA . ALA B 1 363 ? 4.565 12.525 -49.044 1.000 12.390 342 ALA BBB CA 1
ATOM 12519 C C . ALA B 1 363 ? 4.515 11.575 -47.857 1.000 12.270 342 ALA BBB C 1
ATOM 12520 O O . ALA B 1 363 ? 4.855 10.373 -48.052 1.000 12.380 342 ALA BBB O 1
ATOM 12527 N N . ASN B 1 364 ? 4.207 12.098 -46.677 1.000 12.120 343 ASN BBB N 1
ATOM 12528 C CA . ASN B 1 364 ? 4.172 11.321 -45.408 1.000 12.590 343 ASN BBB CA 1
ATOM 12529 C C . ASN B 1 364 ? 2.777 10.734 -45.138 1.000 12.420 343 ASN BBB C 1
ATOM 12530 O O . ASN B 1 364 ? 2.584 10.256 -44.005 1.000 12.030 343 ASN BBB O 1
ATOM 12541 N N . ARG B 1 365 ? 1.882 10.710 -46.113 1.000 12.500 344 ARG BBB N 1
ATOM 12542 C CA . ARG B 1 365 ? 0.527 10.106 -45.977 1.000 12.190 344 ARG BBB CA 1
ATOM 12543 C C . ARG B 1 365 ? 0.427 8.848 -46.836 1.000 11.900 344 ARG BBB C 1
ATOM 12544 O O . ARG B 1 365 ? -0.658 8.547 -47.296 1.000 13.830 344 ARG BBB O 1
ATOM 12565 N N . GLU B 1 366 ? 1.499 8.079 -46.920 1.000 12.990 345 GLU BBB N 1
ATOM 12566 C CA . GLU B 1 366 ? 1.524 6.838 -47.711 1.000 12.710 345 GLU BBB CA 1
ATOM 12567 C C . GLU B 1 366 ? 0.513 5.835 -47.162 1.000 13.050 345 GLU BBB C 1
ATOM 12568 O O . GLU B 1 366 ? 0.330 5.724 -45.943 1.000 11.160 345 GLU BBB O 1
ATOM 12580 N N . ALA B 1 367 ? -0.042 5.052 -48.074 1.000 13.420 346 ALA BBB N 1
ATOM 12581 C CA . ALA B 1 367 ? -0.965 3.945 -47.754 1.000 14.100 346 ALA BBB CA 1
ATOM 12582 C C . ALA B 1 367 ? -0.154 2.820 -47.121 1.000 13.400 346 ALA BBB C 1
ATOM 12583 O O . ALA B 1 367 ? 0.770 2.293 -47.738 1.000 14.500 346 ALA BBB O 1
ATOM 12590 N N . THR B 1 368 ? -0.568 2.397 -45.932 1.000 12.620 347 THR BBB N 1
ATOM 12591 C CA . THR B 1 368 ? 0.040 1.249 -45.254 1.000 12.640 347 THR BBB CA 1
ATOM 12592 C C . THR B 1 368 ? -0.131 -0.016 -46.082 1.000 14.420 347 THR BBB C 1
ATOM 12593 O O . THR B 1 368 ? 0.773 -0.868 -46.093 1.000 13.540 347 THR BBB O 1
ATOM 12604 N N . TRP B 1 369 ? -1.260 -0.168 -46.764 1.000 15.330 348 TRP BBB N 1
ATOM 12605 C CA . TRP B 1 369 ? -1.530 -1.454 -47.452 1.000 15.270 348 TRP BBB CA 1
ATOM 12606 C C . TRP B 1 369 ? -0.506 -1.732 -48.555 1.000 15.470 348 TRP BBB C 1
ATOM 12607 O O . TRP B 1 369 ? -0.273 -2.924 -48.865 1.000 16.040 348 TRP BBB O 1
ATOM 12628 N N . LEU B 1 370 ? 0.123 -0.724 -49.116 1.000 14.490 349 LEU BBB N 1
ATOM 12629 C CA . LEU B 1 370 ? 1.047 -0.946 -50.262 1.000 15.030 349 LEU BBB CA 1
ATOM 12630 C C . LEU B 1 370 ? 2.302 -1.683 -49.799 1.000 15.510 349 LEU BBB C 1
ATOM 12631 O O . LEU B 1 370 ? 3.045 -2.192 -50.655 1.000 17.680 349 LEU BBB O 1
ATOM 12647 N N . SER B 1 371 ? 2.527 -1.766 -48.491 1.000 14.790 350 SER BBB N 1
ATOM 12648 C CA . SER B 1 371 ? 3.696 -2.487 -47.917 1.000 14.350 350 SER BBB CA 1
ATOM 12649 C C . SER B 1 371 ? 3.406 -3.979 -48.050 1.000 13.950 350 SER BBB C 1
ATOM 12650 O O . SER B 1 371 ? 4.329 -4.759 -47.937 1.000 16.040 350 SER BBB O 1
ATOM 12658 N N . GLY B 1 372 ? 2.128 -4.354 -48.124 1.000 14.360 351 GLY BBB N 1
ATOM 12659 C CA . GLY B 1 372 ? 1.698 -5.758 -47.972 1.000 14.820 351 GLY BBB CA 1
ATOM 12660 C C . GLY B 1 372 ? 1.573 -6.189 -46.528 1.000 15.520 351 GLY BBB C 1
ATOM 12661 O O . GLY B 1 372 ? 1.361 -7.376 -46.274 1.000 16.990 351 GLY BBB O 1
ATOM 12665 N N . TYR B 1 373 ? 1.690 -5.289 -45.559 1.000 14.300 352 TYR BBB N 1
ATOM 12666 C CA . TYR B 1 373 ? 1.615 -5.591 -44.106 1.000 15.000 352 TYR BBB CA 1
ATOM 12667 C C . TYR B 1 373 ? 2.514 -6.758 -43.670 1.000 15.980 352 TYR BBB C 1
ATOM 12668 O O . TYR B 1 373 ? 2.076 -7.645 -42.926 1.000 16.470 352 TYR BBB O 1
ATOM 12686 N N . PRO B 1 374 ? 3.809 -6.773 -44.045 1.000 16.050 353 PRO BBB N 1
ATOM 12687 C CA . PRO B 1 374 ? 4.710 -7.863 -43.645 1.000 16.800 353 PRO BBB CA 1
ATOM 12688 C C . PRO B 1 374 ? 4.945 -7.779 -42.136 1.000 16.530 353 PRO BBB C 1
ATOM 12689 O O . PRO B 1 374 ? 5.243 -6.694 -41.605 1.000 17.160 353 PRO BBB O 1
ATOM 12700 N N . THR B 1 375 ? 4.868 -8.913 -41.470 1.000 16.970 354 THR BBB N 1
ATOM 12701 C CA . THR B 1 375 ? 5.063 -9.003 -40.013 1.000 17.340 354 THR BBB CA 1
ATOM 12702 C C . THR B 1 375 ? 6.513 -9.407 -39.732 1.000 17.540 354 THR BBB C 1
ATOM 12703 O O . THR B 1 375 ? 6.853 -9.577 -38.542 1.000 21.470 354 THR BBB O 1
ATOM 12714 N N . ASP B 1 376 ? 7.322 -9.541 -40.769 1.000 18.110 355 ASP BBB N 1
ATOM 12715 C CA . ASP B 1 376 ? 8.726 -9.991 -40.640 1.000 20.870 355 ASP BBB CA 1
ATOM 12716 C C . ASP B 1 376 ? 9.676 -8.860 -41.023 1.000 18.310 355 ASP BBB C 1
ATOM 12717 O O . ASP B 1 376 ? 10.876 -9.107 -41.170 1.000 20.050 355 ASP BBB O 1
ATOM 12726 N N . SER B 1 377 ? 9.185 -7.643 -41.173 1.000 17.320 356 SER BBB N 1
ATOM 12727 C CA . SER B 1 377 ? 10.097 -6.511 -41.461 1.000 18.360 356 SER BBB CA 1
ATOM 12728 C C . SER B 1 377 ? 10.943 -6.188 -40.219 1.000 16.670 356 SER BBB C 1
ATOM 12729 O O . SER B 1 377 ? 10.513 -6.478 -39.054 1.000 16.120 356 SER BBB O 1
ATOM 12737 N N . GLU B 1 378 ? 12.114 -5.585 -40.416 1.000 17.750 357 GLU BBB N 1
ATOM 12738 C CA . GLU B 1 378 ? 13.054 -5.302 -39.301 1.000 19.010 357 GLU BBB CA 1
ATOM 12739 C C . GLU B 1 378 ? 12.379 -4.434 -38.225 1.000 17.140 357 GLU BBB C 1
ATOM 12740 O O . GLU B 1 378 ? 12.480 -4.789 -37.046 1.000 15.830 357 GLU BBB O 1
ATOM 12752 N N . LEU B 1 379 ? 11.628 -3.407 -38.600 1.000 16.040 358 LEU BBB N 1
ATOM 12753 C CA . LEU B 1 379 ? 11.065 -2.524 -37.556 1.000 16.040 358 LEU BBB CA 1
ATOM 12754 C C . LEU B 1 379 ? 9.769 -3.084 -36.996 1.000 15.640 358 LEU BBB C 1
ATOM 12755 O O . LEU B 1 379 ? 9.509 -2.807 -35.821 1.000 14.970 358 LEU BBB O 1
ATOM 12771 N N . TYR B 1 380 ? 9.034 -3.921 -37.719 1.000 14.470 359 TYR BBB N 1
ATOM 12772 C CA . TYR B 1 380 ? 7.861 -4.608 -37.136 1.000 14.980 359 TYR BBB CA 1
ATOM 12773 C C . TYR B 1 380 ? 8.376 -5.471 -35.979 1.000 15.030 359 TYR BBB C 1
ATOM 12774 O O . TYR B 1 380 ? 7.845 -5.462 -34.884 1.000 14.990 359 TYR BBB O 1
ATOM 12792 N N . LYS B 1 381 ? 9.471 -6.193 -36.217 1.000 15.740 360 LYS BBB N 1
ATOM 12793 C CA . LYS B 1 381 ? 10.041 -7.087 -35.185 1.000 16.310 360 LYS BBB CA 1
ATOM 12794 C C . LYS B 1 381 ? 10.644 -6.280 -34.024 1.000 14.290 360 LYS BBB C 1
ATOM 12795 O O . LYS B 1 381 ? 10.458 -6.699 -32.862 1.000 14.770 360 LYS BBB O 1
ATOM 12814 N N . LEU B 1 382 ? 11.315 -5.160 -34.309 1.000 14.480 361 LEU BBB N 1
ATOM 12815 C CA . LEU B 1 382 ? 11.961 -4.347 -33.266 1.000 14.750 361 LEU BBB CA 1
ATOM 12816 C C . LEU B 1 382 ? 10.842 -3.813 -32.365 1.000 12.840 361 LEU BBB C 1
ATOM 12817 O O . LEU B 1 382 ? 10.944 -3.921 -31.115 1.000 13.190 361 LEU BBB O 1
ATOM 12833 N N . ILE B 1 383 ? 9.833 -3.221 -32.979 1.000 13.970 362 ILE BBB N 1
ATOM 12834 C CA . ILE B 1 383 ? 8.682 -2.635 -32.237 1.000 14.020 362 ILE BBB CA 1
ATOM 12835 C C . ILE B 1 383 ? 7.998 -3.725 -31.429 1.000 14.300 362 ILE BBB C 1
ATOM 12836 O O . ILE B 1 383 ? 7.711 -3.516 -30.241 1.000 13.560 362 ILE BBB O 1
ATOM 12852 N N . ALA B 1 384 ? 7.803 -4.904 -32.003 1.000 13.420 363 ALA BBB N 1
ATOM 12853 C CA . ALA B 1 384 ? 7.189 -6.033 -31.284 1.000 13.740 363 ALA BBB CA 1
ATOM 12854 C C . ALA B 1 384 ? 8.040 -6.381 -30.065 1.000 13.170 363 ALA BBB C 1
ATOM 12855 O O . ALA B 1 384 ? 7.496 -6.567 -28.947 1.000 13.740 363 ALA BBB O 1
ATOM 12862 N N . SER B 1 385 ? 9.356 -6.416 -30.217 1.000 13.440 364 SER BBB N 1
ATOM 12863 C CA . SER B 1 385 ? 10.273 -6.749 -29.079 1.000 15.390 364 SER BBB CA 1
ATOM 12864 C C . SER B 1 385 ? 10.203 -5.690 -27.981 1.000 13.990 364 SER BBB C 1
ATOM 12865 O O . SER B 1 385 ? 10.191 -6.047 -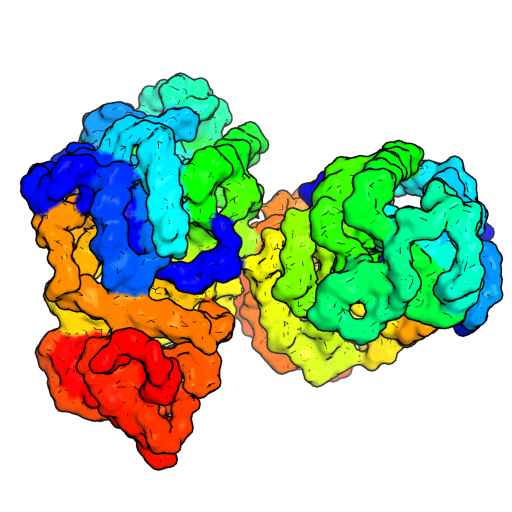26.778 1.000 14.430 364 SER BBB O 1
ATOM 12875 N N . ALA B 1 386 ? 10.169 -4.424 -28.379 1.000 13.160 365 ALA BBB N 1
ATOM 12876 C CA . ALA B 1 386 ? 10.220 -3.300 -27.422 1.000 14.270 365 ALA BBB CA 1
ATOM 12877 C C . ALA B 1 386 ? 8.881 -3.199 -26.695 1.000 13.710 365 ALA BBB C 1
ATOM 12878 O O . ALA B 1 386 ? 8.897 -3.049 -25.449 1.000 13.150 365 ALA BBB O 1
ATOM 12885 N N . ASN B 1 387 ? 7.772 -3.270 -27.432 1.000 13.750 366 ASN BBB N 1
ATOM 12886 C CA . ASN B 1 387 ? 6.437 -3.339 -26.790 1.000 13.240 366 ASN BBB CA 1
ATOM 12887 C C . ASN B 1 387 ? 6.357 -4.587 -25.915 1.000 13.620 366 ASN BBB C 1
ATOM 12888 O O . ASN B 1 387 ? 5.757 -4.496 -24.826 1.000 13.900 366 ASN BBB O 1
ATOM 12899 N N . ALA B 1 388 ? 6.910 -5.717 -26.340 1.000 12.780 367 ALA BBB N 1
ATOM 12900 C CA . ALA B 1 388 ? 6.798 -6.965 -25.548 1.000 14.580 367 ALA BBB CA 1
ATOM 12901 C C . ALA B 1 388 ? 7.437 -6.761 -24.166 1.000 14.310 367 ALA BBB C 1
ATOM 12902 O O . ALA B 1 388 ? 6.863 -7.159 -23.147 1.000 15.090 367 ALA BBB O 1
ATOM 12909 N N . ILE B 1 389 ? 8.622 -6.163 -24.096 1.000 14.110 368 ILE BBB N 1
ATOM 12910 C CA . ILE B 1 389 ? 9.282 -6.001 -22.775 1.000 14.210 368 ILE BBB CA 1
ATOM 12911 C C . ILE B 1 389 ? 8.574 -4.914 -21.969 1.000 14.730 368 ILE BBB C 1
ATOM 12912 O O . ILE B 1 389 ? 8.459 -5.062 -20.730 1.000 13.890 368 ILE BBB O 1
ATOM 12928 N N . ARG B 1 390 ? 8.132 -3.843 -22.624 1.000 14.240 369 ARG BBB N 1
ATOM 12929 C CA . ARG B 1 390 ? 7.389 -2.783 -21.891 1.000 14.650 369 ARG BBB CA 1
ATOM 12930 C C . ARG B 1 390 ? 6.099 -3.380 -21.306 1.000 13.410 369 ARG BBB C 1
ATOM 12931 O O . ARG B 1 390 ? 5.834 -3.206 -20.110 1.000 13.420 369 ARG BBB O 1
ATOM 12952 N N . ASN B 1 391 ? 5.369 -4.141 -22.110 1.000 13.250 370 ASN BBB N 1
ATOM 12953 C CA . ASN B 1 391 ? 4.072 -4.737 -21.690 1.000 13.860 370 ASN BBB CA 1
ATOM 12954 C C . ASN B 1 391 ? 4.355 -5.723 -20.547 1.000 15.860 370 ASN BBB C 1
ATOM 12955 O O . ASN B 1 391 ? 3.630 -5.692 -19.518 1.000 15.920 370 ASN BBB O 1
ATOM 12966 N N . TYR B 1 392 ? 5.419 -6.510 -20.674 1.000 15.080 371 TYR BBB N 1
ATOM 12967 C CA . TYR B 1 392 ? 5.776 -7.519 -19.648 1.000 17.390 371 TYR BBB CA 1
ATOM 12968 C C . TYR B 1 392 ? 6.148 -6.807 -18.348 1.000 16.000 371 TYR BBB C 1
ATOM 12969 O O . TYR B 1 392 ? 5.639 -7.178 -17.262 1.000 16.000 371 TYR BBB O 1
ATOM 12987 N N . ALA B 1 393 ? 7.022 -5.812 -18.456 1.000 14.920 372 ALA BBB N 1
ATOM 12988 C CA . ALA B 1 393 ? 7.542 -5.077 -17.286 1.000 15.500 372 ALA BBB CA 1
ATOM 12989 C C . ALA B 1 393 ? 6.358 -4.433 -16.550 1.000 16.500 372 ALA BBB C 1
ATOM 12990 O O . ALA B 1 393 ? 6.286 -4.516 -15.295 1.000 16.380 372 ALA BBB O 1
ATOM 12997 N N . ILE B 1 394 ? 5.448 -3.805 -17.280 1.000 16.800 373 ILE BBB N 1
ATOM 12998 C CA . ILE B 1 394 ? 4.217 -3.213 -16.683 1.000 16.070 373 ILE BBB CA 1
ATOM 12999 C C . ILE B 1 394 ? 3.400 -4.282 -15.958 1.000 17.350 373 ILE BBB C 1
ATOM 13000 O O . ILE B 1 394 ? 2.959 -4.017 -14.829 1.000 15.910 373 ILE BBB O 1
ATOM 13016 N N . SER B 1 395 ? 3.264 -5.471 -16.538 1.000 17.170 374 SER BBB N 1
ATOM 13017 C CA . SER B 1 395 ? 2.480 -6.579 -15.942 1.000 20.820 374 SER BBB CA 1
ATOM 13018 C C . SER B 1 395 ? 3.076 -6.987 -14.592 1.000 20.090 374 SER BBB C 1
ATOM 13019 O O . SER B 1 395 ? 2.282 -7.358 -13.733 1.000 23.620 374 SER BBB O 1
ATOM 13027 N N . LYS B 1 396 ? 4.380 -6.821 -14.370 1.000 19.360 375 LYS BBB N 1
ATOM 13028 C CA . LYS B 1 396 ? 5.100 -7.275 -13.142 1.000 20.270 375 LYS BBB CA 1
ATOM 13029 C C . LYS B 1 396 ? 5.395 -6.126 -12.177 1.000 20.320 375 LYS BBB C 1
ATOM 13030 O O . LYS B 1 396 ? 5.822 -6.398 -11.028 1.000 23.170 375 LYS BBB O 1
ATOM 13049 N N . ASP B 1 397 ? 5.286 -4.885 -12.635 1.000 17.300 376 ASP BBB N 1
ATOM 13050 C CA . ASP B 1 397 ? 5.735 -3.686 -11.901 1.000 17.600 376 ASP BBB CA 1
ATOM 13051 C C . ASP B 1 397 ? 4.648 -2.627 -12.063 1.000 18.740 376 ASP BBB C 1
ATOM 13052 O O . ASP B 1 397 ? 4.723 -1.873 -13.039 1.000 18.440 376 ASP BBB O 1
ATOM 13061 N N . THR B 1 398 ? 3.764 -2.512 -11.074 1.000 20.550 377 THR BBB N 1
ATOM 13062 C CA . THR B 1 398 ? 2.657 -1.528 -11.084 1.000 20.750 377 THR BBB CA 1
ATOM 13063 C C . THR B 1 398 ? 3.255 -0.125 -11.019 1.000 19.200 377 THR BBB C 1
ATOM 13064 O O . THR B 1 398 ? 2.502 0.841 -11.236 1.000 21.760 377 THR BBB O 1
ATOM 13075 N N . GLY B 1 399 ? 4.540 0.003 -10.673 1.000 14.890 378 GLY BBB N 1
ATOM 13076 C CA . GLY B 1 399 ? 5.187 1.311 -10.541 1.000 13.280 378 GLY BBB CA 1
ATOM 13077 C C . GLY B 1 399 ? 5.830 1.753 -11.845 1.000 12.610 378 GLY BBB C 1
ATOM 13078 O O . GLY B 1 399 ? 6.204 2.906 -11.918 1.000 13.950 378 GLY BBB O 1
ATOM 13082 N N . PHE B 1 400 ? 5.970 0.903 -12.844 1.000 13.170 379 PHE BBB N 1
ATOM 13083 C CA . PHE B 1 400 ? 6.774 1.241 -14.059 1.000 12.910 379 PHE BBB CA 1
ATOM 13084 C C . PHE B 1 400 ? 6.276 2.552 -14.652 1.000 12.040 379 PHE BBB C 1
ATOM 13085 O O . PHE B 1 400 ? 7.072 3.447 -14.977 1.000 12.030 379 PHE BBB O 1
ATOM 13102 N N . VAL B 1 401 ? 4.964 2.652 -14.842 1.000 12.160 380 VAL BBB N 1
ATOM 13103 C CA . VAL B 1 401 ? 4.434 3.801 -15.619 1.000 12.410 380 VAL BBB CA 1
ATOM 13104 C C . VAL B 1 401 ? 4.567 5.086 -14.834 1.000 13.050 380 VAL BBB C 1
ATOM 13105 O O . VAL B 1 401 ? 4.455 6.148 -15.481 1.000 13.900 380 VAL BBB O 1
ATOM 13118 N N . THR B 1 402 ? 4.708 5.073 -13.505 1.000 13.050 381 THR BBB N 1
ATOM 13119 C CA . THR B 1 402 ? 4.866 6.329 -12.734 1.000 14.110 381 THR BBB CA 1
ATOM 13120 C C . THR B 1 402 ? 6.300 6.524 -12.225 1.000 14.500 381 THR BBB C 1
ATOM 13121 O O . THR B 1 402 ? 6.566 7.524 -11.535 1.000 14.790 381 THR BBB O 1
ATOM 13132 N N . TYR B 1 403 ? 7.217 5.652 -12.603 1.000 12.880 382 TYR BBB N 1
ATOM 13133 C CA . TYR B 1 403 ? 8.655 5.834 -12.282 1.000 12.330 382 TYR BBB CA 1
ATOM 13134 C C . TYR B 1 403 ? 9.266 6.693 -13.381 1.000 12.600 382 TYR BBB C 1
ATOM 13135 O O . TYR B 1 403 ? 9.287 6.227 -14.583 1.000 12.850 382 TYR BBB O 1
ATOM 13153 N N . LYS B 1 404 ? 9.646 7.934 -13.080 1.000 13.330 383 LYS BBB N 1
ATOM 13154 C CA . LYS B 1 404 ? 10.032 8.882 -14.139 1.000 13.570 383 LYS BBB CA 1
ATOM 13155 C C . LYS B 1 404 ? 11.397 8.460 -14.697 1.000 12.490 383 LYS BBB C 1
ATOM 13156 O O . LYS B 1 404 ? 12.385 8.315 -13.936 1.000 14.390 383 LYS BBB O 1
ATOM 13175 N N . ASN B 1 405 ? 11.435 8.302 -16.019 1.000 11.610 384 ASN BBB N 1
ATOM 13176 C CA . ASN B 1 405 ? 12.614 7.882 -16.787 1.000 12.510 384 ASN BBB CA 1
ATOM 13177 C C . ASN B 1 405 ? 13.830 8.692 -16.370 1.000 11.680 384 ASN BBB C 1
ATOM 13178 O O . ASN B 1 405 ? 13.721 9.964 -16.306 1.000 12.070 384 ASN BBB O 1
ATOM 13189 N N . TRP B 1 406 ? 14.950 8.025 -16.180 1.000 13.490 385 TRP BBB N 1
ATOM 13190 C CA . TRP B 1 406 ? 16.175 8.582 -15.567 1.000 12.550 385 TRP BBB CA 1
ATOM 13191 C C . TRP B 1 406 ? 17.345 8.387 -16.528 1.000 13.700 385 TRP BBB C 1
ATOM 13192 O O . TRP B 1 406 ? 17.829 7.276 -16.697 1.000 13.740 385 TRP BBB O 1
ATOM 13213 N N . PRO B 1 407 ? 17.784 9.440 -17.226 1.000 13.650 386 PRO BBB N 1
ATOM 13214 C CA . PRO B 1 407 ? 18.998 9.368 -18.046 1.000 14.090 386 PRO BBB CA 1
ATOM 13215 C C . PRO B 1 407 ? 20.201 9.180 -17.104 1.000 14.670 386 PRO BBB C 1
ATOM 13216 O O . PRO B 1 407 ? 20.355 9.947 -16.164 1.000 13.800 386 PRO BBB O 1
ATOM 13227 N N . ILE B 1 408 ? 20.967 8.114 -17.312 1.000 14.880 387 ILE BBB N 1
ATOM 13228 C CA . ILE B 1 408 ? 22.103 7.730 -16.413 1.000 16.860 387 ILE BBB CA 1
ATOM 13229 C C . ILE B 1 408 ? 23.470 7.878 -17.100 1.000 17.410 387 ILE BBB C 1
ATOM 13230 O O . ILE B 1 408 ? 24.508 7.770 -16.384 1.000 18.040 387 ILE BBB O 1
ATOM 13246 N N . TYR B 1 409 ? 23.528 8.042 -18.424 1.000 16.490 388 TYR BBB N 1
ATOM 13247 C CA . TYR B 1 409 ? 24.825 8.076 -19.146 1.000 17.170 388 TYR BBB CA 1
ATOM 13248 C C . TYR B 1 409 ? 24.630 8.742 -20.493 1.000 18.930 388 TYR BBB C 1
ATOM 13249 O O . TYR B 1 409 ? 23.549 8.587 -21.110 1.000 17.290 388 TYR BBB O 1
ATOM 13267 N N . LYS B 1 410 ? 25.589 9.542 -20.916 1.000 18.110 389 LYS BBB N 1
ATOM 13268 C CA . LYS B 1 410 ? 25.678 9.928 -22.331 1.000 19.000 389 LYS BBB CA 1
ATOM 13269 C C . LYS B 1 410 ? 27.146 10.077 -22.729 1.000 21.630 389 LYS BBB C 1
ATOM 13270 O O . LYS B 1 410 ? 28.030 10.324 -21.869 1.000 22.840 389 LYS BBB O 1
ATOM 13289 N N . ASP B 1 411 ? 27.387 9.915 -24.014 1.000 20.110 390 ASP BBB N 1
ATOM 13290 C CA . ASP B 1 411 ? 28.686 10.271 -24.624 1.000 19.670 390 ASP BBB CA 1
ATOM 13291 C C . ASP B 1 411 ? 28.358 10.804 -26.014 1.000 21.880 390 ASP BBB C 1
ATOM 13292 O O . ASP B 1 411 ? 27.181 11.096 -26.292 1.000 20.420 390 ASP BBB O 1
ATOM 13301 N N . ASP B 1 412 ? 29.347 10.911 -26.893 1.000 21.480 391 ASP BBB N 1
ATOM 13302 C CA . ASP B 1 412 ? 29.109 11.509 -28.222 1.000 21.870 391 ASP BBB CA 1
ATOM 13303 C C . ASP B 1 412 ? 28.103 10.685 -29.031 1.000 18.960 391 ASP BBB C 1
ATOM 13304 O O . ASP B 1 412 ? 27.428 11.287 -29.868 1.000 20.270 391 ASP BBB O 1
ATOM 13313 N N . THR B 1 413 ? 28.017 9.376 -28.792 1.000 17.750 392 THR BBB N 1
ATOM 13314 C CA . THR B 1 413 ? 27.210 8.483 -29.663 1.000 19.010 392 THR BBB CA 1
ATOM 13315 C C . THR B 1 413 ? 26.194 7.648 -28.882 1.000 16.340 392 THR BBB C 1
ATOM 13316 O O . THR B 1 413 ? 25.653 6.677 -29.458 1.000 16.000 392 THR BBB O 1
ATOM 13327 N N . THR B 1 414 ? 26.035 7.887 -27.574 1.000 15.470 393 THR BBB N 1
ATOM 13328 C CA . THR B 1 414 ? 25.321 6.961 -26.683 1.000 17.300 393 THR BBB CA 1
ATOM 13329 C C . THR B 1 414 ? 24.464 7.722 -25.673 1.000 16.420 393 THR BBB C 1
ATOM 13330 O O . THR B 1 414 ? 24.886 8.787 -25.204 1.000 15.930 393 THR BBB O 1
ATOM 13341 N N . ILE B 1 415 ? 23.251 7.252 -25.432 1.000 15.460 394 ILE BBB N 1
ATOM 13342 C CA . ILE B 1 415 ? 22.456 7.684 -24.251 1.000 14.450 394 ILE BBB CA 1
ATOM 13343 C C . ILE B 1 415 ? 21.969 6.423 -23.575 1.000 13.330 394 ILE BBB C 1
ATOM 13344 O O . ILE B 1 415 ? 21.553 5.471 -24.255 1.000 15.020 394 ILE BBB O 1
ATOM 13360 N N . ALA B 1 416 ? 22.031 6.365 -22.244 1.000 15.050 395 ALA BBB N 1
ATOM 13361 C CA . ALA B 1 416 ? 21.408 5.265 -21.486 1.000 15.500 395 ALA BBB CA 1
ATOM 13362 C C . ALA B 1 416 ? 20.436 5.835 -20.463 1.000 15.170 395 ALA BBB C 1
ATOM 13363 O O . ALA B 1 416 ? 20.654 6.953 -19.918 1.000 15.430 395 ALA BBB O 1
ATOM 13370 N N . MET B 1 417 ? 19.357 5.101 -20.291 1.000 14.740 396 MET BBB N 1
ATOM 13371 C CA . MET B 1 417 ? 18.249 5.558 -19.420 1.000 14.610 396 MET BBB CA 1
ATOM 13372 C C . MET B 1 417 ? 17.686 4.358 -18.680 1.000 14.620 396 MET BBB C 1
ATOM 13373 O O . MET B 1 417 ? 17.887 3.182 -19.036 1.000 15.800 396 MET BBB O 1
ATOM 13387 N N . ARG B 1 418 ? 17.070 4.678 -17.560 1.000 13.970 397 ARG BBB N 1
ATOM 13388 C CA . ARG B 1 418 ? 16.656 3.717 -16.550 1.000 14.450 397 ARG BBB CA 1
ATOM 13389 C C . ARG B 1 418 ? 15.213 4.032 -16.129 1.000 12.660 397 ARG BBB C 1
ATOM 13390 O O . ARG B 1 418 ? 14.917 5.223 -15.802 1.000 13.650 397 ARG BBB O 1
ATOM 13411 N N . LYS B 1 419 ? 14.371 3.023 -16.127 1.000 13.600 398 LYS BBB N 1
ATOM 13412 C CA . LYS B 1 419 ? 12.922 3.200 -15.798 1.000 13.100 398 LYS BBB CA 1
ATOM 13413 C C . LYS B 1 419 ? 12.341 1.927 -15.208 1.000 13.140 398 LYS BBB C 1
ATOM 13414 O O . LYS B 1 419 ? 12.522 0.812 -15.741 1.000 12.180 398 LYS BBB O 1
ATOM 13433 N N . GLY B 1 420 ? 11.713 2.071 -14.047 1.000 12.860 399 GLY BBB N 1
ATOM 13434 C CA . GLY B 1 420 ? 11.065 0.973 -13.342 1.000 13.940 399 GLY BBB CA 1
ATOM 13435 C C . GLY B 1 420 ? 11.522 0.900 -11.921 1.000 13.920 399 GLY BBB C 1
ATOM 13436 O O . GLY B 1 420 ? 12.658 1.356 -11.570 1.000 14.070 399 GLY BBB O 1
ATOM 13440 N N . THR B 1 421 ? 10.677 0.288 -11.127 1.000 16.120 400 THR BBB N 1
ATOM 13441 C CA . THR B 1 421 ? 10.962 0.144 -9.689 1.000 18.550 400 THR BBB CA 1
ATOM 13442 C C . THR B 1 421 ? 12.342 -0.509 -9.571 1.000 18.690 400 THR BBB C 1
ATOM 13443 O O . THR B 1 421 ? 12.578 -1.578 -10.240 1.000 18.140 400 THR BBB O 1
ATOM 13454 N N . ASP B 1 422 ? 13.184 0.094 -8.735 1.000 19.460 401 ASP BBB N 1
ATOM 13455 C CA . ASP B 1 422 ? 14.604 -0.313 -8.585 1.000 19.380 401 ASP BBB CA 1
ATOM 13456 C C . ASP B 1 422 ? 14.590 -1.796 -8.199 1.000 20.490 401 ASP BBB C 1
ATOM 13457 O O . ASP B 1 422 ? 13.895 -2.139 -7.256 1.000 21.300 401 ASP BBB O 1
ATOM 13466 N N . GLY B 1 423 ? 15.342 -2.653 -8.898 1.000 20.760 402 GLY BBB N 1
ATOM 13467 C CA . GLY B 1 423 ? 15.216 -4.119 -8.759 1.000 19.580 402 GLY BBB CA 1
ATOM 13468 C C . GLY B 1 423 ? 14.533 -4.757 -9.953 1.000 22.660 402 GLY BBB C 1
ATOM 13469 O O . GLY B 1 423 ? 14.754 -5.966 -10.194 1.000 25.360 402 GLY BBB O 1
ATOM 13473 N N . SER B 1 424 ? 13.698 -4.010 -10.681 1.000 21.400 403 SER BBB N 1
ATOM 13474 C CA . SER B 1 424 ? 12.842 -4.526 -11.781 1.000 21.090 403 SER BBB CA 1
ATOM 13475 C C . SER B 1 424 ? 12.998 -3.631 -13.010 1.000 17.440 403 SER BBB C 1
ATOM 13476 O O . SER B 1 424 ? 12.097 -3.671 -13.908 1.000 20.190 403 SER BBB O 1
ATOM 13484 N N . GLN B 1 425 ? 14.028 -2.807 -13.007 1.000 16.970 404 GLN BBB N 1
ATOM 13485 C CA . GLN B 1 425 ? 14.146 -1.684 -13.949 1.000 16.780 404 GLN BBB CA 1
ATOM 13486 C C . GLN B 1 425 ? 14.551 -2.210 -15.331 1.000 17.560 404 GLN BBB C 1
ATOM 13487 O O . GLN B 1 425 ? 15.233 -3.250 -15.439 1.000 16.120 404 GLN BBB O 1
ATOM 13501 N N . ILE B 1 426 ? 14.037 -1.539 -16.355 1.000 14.620 405 ILE BBB N 1
ATOM 13502 C CA . ILE B 1 426 ? 14.561 -1.626 -17.745 1.000 14.240 405 ILE BBB CA 1
ATOM 13503 C C . ILE B 1 426 ? 15.659 -0.593 -17.853 1.000 13.330 405 ILE BBB C 1
ATOM 13504 O O . ILE B 1 426 ? 15.404 0.597 -17.524 1.000 14.570 405 ILE BBB O 1
ATOM 13520 N N . VAL B 1 427 ? 16.856 -0.994 -18.314 1.000 13.300 406 VAL BBB N 1
ATOM 13521 C CA . VAL B 1 427 ? 17.943 -0.049 -18.614 1.000 13.400 406 VAL BBB CA 1
ATOM 13522 C C . VAL B 1 427 ? 18.252 -0.157 -20.102 1.000 12.970 406 VAL BBB C 1
ATOM 13523 O O . VAL B 1 427 ? 18.547 -1.252 -20.570 1.000 15.450 406 VAL BBB O 1
ATOM 13536 N N . THR B 1 428 ? 18.080 0.963 -20.767 1.000 12.270 407 THR BBB N 1
ATOM 13537 C CA . THR B 1 428 ? 18.107 1.039 -22.242 1.000 12.660 407 THR BBB CA 1
ATOM 13538 C C . THR B 1 428 ? 19.347 1.811 -22.629 1.000 13.880 407 THR BBB C 1
ATOM 13539 O O . THR B 1 428 ? 19.580 2.943 -22.118 1.000 14.180 407 THR BBB O 1
ATOM 13550 N N . ILE B 1 429 ? 20.111 1.262 -23.582 1.000 12.950 408 ILE BBB N 1
ATOM 13551 C CA . ILE B 1 429 ? 21.346 1.930 -24.079 1.000 13.400 408 ILE BBB CA 1
ATOM 13552 C C . ILE B 1 429 ? 21.152 2.099 -25.581 1.000 12.320 408 ILE BBB C 1
ATOM 13553 O O . ILE B 1 429 ? 20.952 1.094 -26.221 1.000 14.890 408 ILE BBB O 1
ATOM 13569 N N . LEU B 1 430 ? 21.116 3.334 -26.009 1.000 11.990 409 LEU BBB N 1
ATOM 13570 C CA . LEU B 1 430 ? 20.817 3.703 -27.397 1.000 13.540 409 LEU BBB CA 1
ATOM 13571 C C . LEU B 1 430 ? 22.052 4.333 -28.004 1.000 14.590 409 LEU BBB C 1
ATOM 13572 O O . LEU B 1 430 ? 22.837 5.017 -27.303 1.000 15.110 409 LEU BBB O 1
ATOM 13588 N N . SER B 1 431 ? 22.181 4.126 -29.313 1.000 14.250 410 SER BBB N 1
ATOM 13589 C CA . SER B 1 431 ? 23.400 4.556 -30.037 1.000 15.220 410 SER BBB CA 1
ATOM 13590 C C . SER B 1 431 ? 23.000 5.263 -31.315 1.000 14.920 410 SER BBB C 1
ATOM 13591 O O . SER B 1 431 ? 21.982 4.846 -31.933 1.000 13.770 410 SER BBB O 1
ATOM 13599 N N . ASN B 1 432 ? 23.760 6.277 -31.729 1.000 15.250 411 ASN BBB N 1
ATOM 13600 C CA . ASN B 1 432 ? 23.609 6.852 -33.090 1.000 15.530 411 ASN BBB CA 1
ATOM 13601 C C . ASN B 1 432 ? 24.829 6.502 -33.977 1.000 16.900 411 ASN BBB C 1
ATOM 13602 O O . ASN B 1 432 ? 24.979 7.174 -35.011 1.000 16.670 411 ASN BBB O 1
ATOM 13613 N N . LYS B 1 433 ? 25.557 5.433 -33.662 1.000 16.280 412 LYS BBB N 1
ATOM 13614 C CA . LYS B 1 433 ? 26.695 4.996 -34.534 1.000 17.450 412 LYS BBB CA 1
ATOM 13615 C C . LYS B 1 433 ? 26.166 4.481 -35.865 1.000 17.920 412 LYS BBB C 1
ATOM 13616 O O . LYS B 1 433 ? 26.930 4.527 -36.874 1.000 19.710 412 LYS BBB O 1
ATOM 13635 N N . GLY B 1 434 ? 24.929 4.012 -35.945 1.000 16.380 413 GLY BBB N 1
ATOM 13636 C CA . GLY B 1 434 ? 24.394 3.483 -37.203 1.000 16.830 413 GLY BBB CA 1
ATOM 13637 C C . GLY B 1 434 ? 24.871 2.077 -37.507 1.000 16.500 413 GLY BBB C 1
ATOM 13638 O O . GLY B 1 434 ? 25.577 1.471 -36.688 1.000 17.320 413 GLY BBB O 1
ATOM 13642 N N . ALA B 1 435 ? 24.451 1.551 -38.667 1.000 16.460 414 ALA BBB N 1
ATOM 13643 C CA . ALA B 1 435 ? 24.581 0.119 -38.980 1.000 19.280 414 ALA BBB CA 1
ATOM 13644 C C . ALA B 1 435 ? 26.065 -0.253 -39.158 1.000 18.700 414 ALA BBB C 1
ATOM 13645 O O . ALA B 1 435 ? 26.356 -1.451 -39.056 1.000 21.520 414 ALA BBB O 1
ATOM 13652 N N . SER B 1 436 ? 26.946 0.699 -39.415 1.000 20.730 415 SER BBB N 1
ATOM 13653 C CA . SER B 1 436 ? 28.391 0.369 -39.578 1.000 23.630 415 SER BBB CA 1
ATOM 13654 C C . SER B 1 436 ? 29.166 0.663 -38.286 1.000 23.510 415 SER BBB C 1
ATOM 13655 O O . SER B 1 436 ? 30.430 0.663 -38.291 1.000 23.530 415 SER BBB O 1
ATOM 13663 N N . GLY B 1 437 ? 28.448 0.803 -37.167 1.000 22.280 416 GLY BBB N 1
ATOM 13664 C CA . GLY B 1 437 ? 29.073 0.939 -35.845 1.000 22.290 416 GLY BBB CA 1
ATOM 13665 C C . GLY B 1 437 ? 30.012 -0.214 -35.544 1.000 20.670 416 GLY BBB C 1
ATOM 13666 O O . GLY B 1 437 ? 29.690 -1.382 -35.823 1.000 23.170 416 GLY BBB O 1
ATOM 13670 N N . ASP B 1 438 ? 31.099 0.115 -34.859 1.000 25.530 417 ASP BBB N 1
ATOM 13671 C CA . ASP B 1 438 ? 32.096 -0.860 -34.365 1.000 26.720 417 ASP BBB CA 1
ATOM 13672 C C . ASP B 1 438 ? 31.560 -1.668 -33.165 1.000 28.960 417 ASP BBB C 1
ATOM 13673 O O . ASP B 1 438 ? 30.586 -1.215 -32.496 1.000 24.400 417 ASP BBB O 1
ATOM 13682 N N . SER B 1 439 ? 32.142 -2.852 -32.944 1.000 25.260 418 SER BBB N 1
ATOM 13683 C CA . SER B 1 439 ? 31.907 -3.745 -31.785 1.000 27.890 418 SER BBB CA 1
ATOM 13684 C C . SER B 1 439 ? 32.854 -3.361 -30.645 1.000 28.890 418 SER BBB C 1
ATOM 13685 O O . SER B 1 439 ? 34.092 -3.268 -30.873 1.000 29.220 418 SER BBB O 1
ATOM 13693 N N . TYR B 1 440 ? 32.292 -3.098 -29.460 1.000 28.270 419 TYR BBB N 1
ATOM 13694 C CA . TYR B 1 440 ? 33.046 -2.755 -28.230 1.000 25.970 419 TYR BBB CA 1
ATOM 13695 C C . TYR B 1 440 ? 32.179 -3.085 -27.016 1.000 25.510 419 TYR BBB C 1
ATOM 13696 O O . TYR B 1 440 ? 30.990 -3.485 -27.197 1.000 24.380 419 TYR BBB O 1
ATOM 13714 N N . THR B 1 441 ? 32.779 -2.989 -25.824 1.000 25.520 420 THR BBB N 1
ATOM 13715 C CA . THR B 1 441 ? 32.070 -3.110 -24.517 1.000 25.240 420 THR BBB CA 1
ATOM 13716 C C . THR B 1 441 ? 31.953 -1.719 -23.906 1.000 24.070 420 THR BBB C 1
ATOM 13717 O O . THR B 1 441 ? 32.966 -0.993 -23.797 1.000 25.750 420 THR BBB O 1
ATOM 13728 N N . LEU B 1 442 ? 30.717 -1.309 -23.591 1.000 23.380 421 LEU BBB N 1
ATOM 13729 C CA . LEU B 1 442 ? 30.502 -0.064 -22.821 1.000 22.500 421 LEU BBB CA 1
ATOM 13730 C C . LEU B 1 442 ? 30.362 -0.474 -21.358 1.000 22.710 421 LEU BBB C 1
ATOM 13731 O O . LEU B 1 442 ? 29.491 -1.299 -21.067 1.000 21.670 421 LEU BBB O 1
ATOM 13747 N N . SER B 1 443 ? 31.258 -0.009 -20.500 1.000 23.200 422 SER BBB N 1
ATOM 13748 C CA . SER B 1 443 ? 31.180 -0.320 -19.044 1.000 25.200 422 SER BBB CA 1
ATOM 13749 C C . SER B 1 443 ? 30.238 0.697 -18.405 1.000 22.880 422 SER BBB C 1
ATOM 13750 O O . SER B 1 443 ? 30.620 1.862 -18.245 1.000 23.950 422 SER BBB O 1
ATOM 13758 N N . LEU B 1 444 ? 28.987 0.296 -18.191 1.000 22.480 423 LEU BBB N 1
ATOM 13759 C CA . LEU B 1 444 ? 27.908 1.264 -17.857 1.000 20.970 423 LEU BBB CA 1
ATOM 13760 C C . LEU B 1 444 ? 27.745 1.314 -16.337 1.000 19.000 423 LEU BBB C 1
ATOM 13761 O O . LEU B 1 444 ? 27.469 0.298 -15.746 1.000 19.000 423 LEU BBB O 1
ATOM 13777 N N . SER B 1 445 ? 27.961 2.474 -15.752 1.000 21.040 424 SER BBB N 1
ATOM 13778 C CA . SER B 1 445 ? 27.724 2.702 -14.301 1.000 22.780 424 SER BBB CA 1
ATOM 13779 C C . SER B 1 445 ? 26.314 3.276 -14.122 1.000 22.910 424 SER BBB C 1
ATOM 13780 O O . SER B 1 445 ? 25.837 3.952 -15.028 1.000 23.990 424 SER BBB O 1
ATOM 13788 N N . GLY B 1 446 ? 25.741 3.067 -12.943 1.000 22.980 425 GLY BBB N 1
ATOM 13789 C CA . GLY B 1 446 ? 24.522 3.765 -12.511 1.000 22.380 425 GLY BBB CA 1
ATOM 13790 C C . GLY B 1 446 ? 23.267 3.052 -12.968 1.000 21.650 425 GLY BBB C 1
ATOM 13791 O O . GLY B 1 446 ? 22.176 3.670 -12.853 1.000 19.680 425 GLY BBB O 1
ATOM 13795 N N . ALA B 1 447 ? 23.370 1.803 -13.451 1.000 21.350 426 ALA BBB N 1
ATOM 13796 C CA . ALA B 1 447 ? 22.196 1.008 -13.866 1.000 20.510 426 ALA BBB CA 1
ATOM 13797 C C . ALA B 1 447 ? 21.395 0.526 -12.655 1.000 17.970 426 ALA BBB C 1
ATOM 13798 O O . ALA B 1 447 ? 20.182 0.312 -12.806 1.000 19.490 426 ALA BBB O 1
ATOM 13805 N N . GLY B 1 448 ? 22.025 0.344 -11.485 1.000 18.060 427 GLY BBB N 1
ATOM 13806 C CA . GLY B 1 448 ? 21.361 0.055 -10.205 1.000 18.820 427 GLY BBB CA 1
ATOM 13807 C C . GLY B 1 448 ? 20.986 -1.404 -10.023 1.000 20.530 427 GLY BBB C 1
ATOM 13808 O O . GLY B 1 448 ? 20.103 -1.728 -9.200 1.000 22.840 427 GLY BBB O 1
ATOM 13812 N N . TYR B 1 449 ? 21.587 -2.308 -10.780 1.000 19.200 428 TYR BBB N 1
ATOM 13813 C CA . TYR B 1 449 ? 21.373 -3.738 -10.546 1.000 20.640 428 TYR BBB CA 1
ATOM 13814 C C . TYR B 1 449 ? 22.450 -4.268 -9.587 1.000 26.020 428 TYR BBB C 1
ATOM 13815 O O . TYR B 1 449 ? 23.608 -3.762 -9.594 1.000 31.150 428 TYR BBB O 1
ATOM 13833 N N . THR B 1 450 ? 22.093 -5.356 -8.922 1.000 28.470 429 THR BBB N 1
ATOM 13834 C CA . THR B 1 450 ? 22.898 -6.089 -7.909 1.000 31.490 429 THR BBB CA 1
ATOM 13835 C C . THR B 1 450 ? 24.110 -6.737 -8.596 1.000 30.700 429 THR BBB C 1
ATOM 13836 O O . THR B 1 450 ? 23.932 -7.417 -9.623 1.000 26.260 429 THR BBB O 1
ATOM 13847 N N . ALA B 1 451 ? 25.303 -6.553 -8.042 1.000 31.510 430 ALA BBB N 1
ATOM 13848 C CA . ALA B 1 451 ? 26.556 -7.197 -8.499 1.000 29.950 430 ALA BBB CA 1
ATOM 13849 C C . ALA B 1 451 ? 26.305 -8.699 -8.712 1.000 27.080 430 ALA BBB C 1
ATOM 13850 O O . ALA B 1 451 ? 25.678 -9.319 -7.845 1.000 26.900 430 ALA BBB O 1
ATOM 13857 N N . GLY B 1 452 ? 26.721 -9.242 -9.860 1.000 26.700 431 GLY BBB N 1
ATOM 13858 C CA . GLY B 1 452 ? 26.575 -10.674 -10.184 1.000 28.870 431 GLY BBB CA 1
ATOM 13859 C C . GLY B 1 452 ? 25.242 -11.036 -10.814 1.000 30.870 431 GLY BBB C 1
ATOM 13860 O O . GLY B 1 452 ? 25.110 -12.169 -11.261 1.000 27.760 431 GLY BBB O 1
ATOM 13864 N N . GLN B 1 453 ? 24.259 -10.130 -10.815 1.000 30.580 432 GLN BBB N 1
ATOM 13865 C CA . GLN B 1 453 ? 22.912 -10.395 -11.383 1.000 27.100 432 GLN BBB CA 1
ATOM 13866 C C . GLN B 1 453 ? 23.043 -10.611 -12.889 1.000 23.180 432 GLN BBB C 1
ATOM 13867 O O . GLN B 1 453 ? 23.772 -9.870 -13.516 1.000 23.280 432 GLN BBB O 1
ATOM 13881 N N . GLN B 1 454 ? 22.283 -11.551 -13.425 1.000 22.620 433 GLN BBB N 1
ATOM 13882 C CA . GLN B 1 454 ? 22.195 -11.790 -14.874 1.000 22.100 433 GLN BBB CA 1
ATOM 13883 C C . GLN B 1 454 ? 21.115 -10.867 -15.444 1.000 20.570 433 GLN BBB C 1
ATOM 13884 O O . GLN B 1 454 ? 19.988 -10.863 -14.886 1.000 21.050 433 GLN BBB O 1
ATOM 13898 N N . LEU B 1 455 ? 21.445 -10.174 -16.529 1.000 20.670 434 LEU BBB N 1
ATOM 13899 C CA . LEU B 1 455 ? 20.513 -9.321 -17.289 1.000 18.810 434 LEU BBB CA 1
ATOM 13900 C C . LEU B 1 455 ? 20.346 -9.931 -18.676 1.000 21.920 434 LEU BBB C 1
ATOM 13901 O O . LEU B 1 455 ? 21.351 -10.484 -19.239 1.000 20.410 434 LEU BBB O 1
ATOM 13917 N N . THR B 1 456 ? 19.120 -9.888 -19.180 1.000 17.280 435 THR BBB N 1
ATOM 13918 C CA . THR B 1 456 ? 18.822 -10.258 -20.582 1.000 17.810 435 THR BBB CA 1
ATOM 13919 C C . THR B 1 456 ? 18.809 -8.955 -21.367 1.000 19.150 435 THR BBB C 1
ATOM 13920 O O . THR B 1 456 ? 18.131 -7.992 -20.930 1.000 18.840 435 THR BBB O 1
ATOM 13931 N N . GLU B 1 457 ? 19.507 -8.936 -22.500 1.000 16.820 436 GLU BBB N 1
ATOM 13932 C CA . GLU B 1 457 ? 19.449 -7.835 -23.485 1.000 17.610 436 GLU BBB CA 1
ATOM 13933 C C . GLU B 1 457 ? 18.382 -8.279 -24.482 1.000 17.960 436 GLU BBB C 1
ATOM 13934 O O . GLU B 1 457 ? 18.640 -9.206 -25.290 1.000 19.970 436 GLU BBB O 1
ATOM 13946 N N . VAL B 1 458 ? 17.181 -7.729 -24.399 1.000 18.230 437 VAL BBB N 1
ATOM 13947 C CA . VAL B 1 458 ? 15.976 -8.376 -24.998 1.000 19.590 437 VAL BBB CA 1
ATOM 13948 C C . VAL B 1 458 ? 15.862 -8.043 -26.494 1.000 22.090 437 VAL BBB C 1
ATOM 13949 O O . VAL B 1 458 ? 14.938 -8.618 -27.094 1.000 27.720 437 VAL BBB O 1
ATOM 13962 N N . ILE B 1 459 ? 16.715 -7.175 -27.058 1.000 21.090 438 ILE BBB N 1
ATOM 13963 C CA . ILE B 1 459 ? 16.713 -6.902 -28.531 1.000 23.110 438 ILE BBB CA 1
ATOM 13964 C C . ILE B 1 459 ? 17.467 -8.044 -29.227 1.000 25.560 438 ILE BBB C 1
ATOM 13965 O O . ILE B 1 459 ? 16.810 -8.700 -30.079 1.000 29.390 438 ILE BBB O 1
ATOM 13981 N N . GLY B 1 460 ? 18.707 -8.327 -28.810 1.000 22.260 439 GLY BBB N 1
ATOM 13982 C CA . GLY B 1 460 ? 19.622 -9.338 -29.385 1.000 21.540 439 GLY BBB CA 1
ATOM 13983 C C . GLY B 1 460 ? 19.508 -10.665 -28.679 1.000 21.210 439 GLY BBB C 1
ATOM 13984 O O . GLY B 1 460 ? 20.063 -11.643 -29.186 1.000 21.550 439 GLY BBB O 1
ATOM 13988 N N . CYS B 1 461 ? 18.869 -10.693 -27.499 1.000 20.100 440 CYS BBB N 1
ATOM 13989 C CA . CYS B 1 461 ? 18.696 -11.892 -26.645 1.000 19.920 440 CYS BBB CA 1
ATOM 13990 C C . CYS B 1 461 ? 20.025 -12.431 -26.109 1.000 21.000 440 CYS BBB C 1
ATOM 13991 O O . CYS B 1 461 ? 20.114 -13.624 -25.907 1.000 23.040 440 CYS BBB O 1
ATOM 13998 N N . THR B 1 462 ? 21.009 -11.590 -25.802 1.000 20.050 441 THR BBB N 1
ATOM 13999 C CA . THR B 1 462 ? 22.205 -12.055 -25.055 1.000 22.100 441 THR BBB CA 1
ATOM 14000 C C . THR B 1 462 ? 21.970 -11.840 -23.559 1.000 24.610 441 THR BBB C 1
ATOM 14001 O O . THR B 1 462 ? 21.022 -11.117 -23.198 1.000 23.820 441 THR BBB O 1
ATOM 14012 N N . THR B 1 463 ? 22.772 -12.506 -22.736 1.000 24.250 442 THR BBB N 1
ATOM 14013 C CA . THR B 1 463 ? 22.798 -12.320 -21.271 1.000 25.480 442 THR BBB CA 1
ATOM 14014 C C . THR B 1 463 ? 24.124 -11.632 -20.917 1.000 30.240 442 THR BBB C 1
ATOM 14015 O O . THR B 1 463 ? 25.132 -11.828 -21.623 1.000 30.160 442 THR BBB O 1
ATOM 14026 N N . VAL B 1 464 ? 24.105 -10.733 -19.942 1.000 29.140 443 VAL BBB N 1
ATOM 14027 C CA . VAL B 1 464 ? 25.349 -10.213 -19.306 1.000 30.810 443 VAL BBB CA 1
ATOM 14028 C C . VAL B 1 464 ? 25.189 -10.321 -17.788 1.000 34.400 443 VAL BBB C 1
ATOM 14029 O O . VAL B 1 464 ? 24.035 -10.464 -17.291 1.000 31.180 443 VAL BBB O 1
ATOM 14042 N N . THR B 1 465 ? 26.323 -10.355 -17.090 1.000 33.360 444 THR BBB N 1
ATOM 14043 C CA . THR B 1 465 ? 26.416 -10.393 -15.619 1.000 31.700 444 THR BBB CA 1
ATOM 14044 C C . THR B 1 465 ? 26.870 -9.001 -15.197 1.000 28.920 444 THR BBB C 1
ATOM 14045 O O . THR B 1 465 ? 27.827 -8.471 -15.807 1.000 27.070 444 THR BBB O 1
ATOM 14056 N N . VAL B 1 466 ? 26.186 -8.430 -14.206 1.000 24.960 445 VAL BBB N 1
ATOM 14057 C CA . VAL B 1 466 ? 26.639 -7.174 -13.553 1.000 26.050 445 VAL BBB CA 1
ATOM 14058 C C . VAL B 1 466 ? 27.982 -7.464 -12.850 1.000 28.480 445 VAL BBB C 1
ATOM 14059 O O . VAL B 1 466 ? 28.017 -8.423 -12.071 1.000 32.110 445 VAL BBB O 1
ATOM 14072 N N . GLY B 1 467 ? 29.009 -6.641 -13.070 1.000 31.620 446 GLY BBB N 1
ATOM 14073 C CA . GLY B 1 467 ? 30.322 -6.787 -12.399 1.000 36.190 446 GLY BBB CA 1
ATOM 14074 C C . GLY B 1 467 ? 30.255 -6.459 -10.916 1.000 36.800 446 GLY BBB C 1
ATOM 14075 O O . GLY B 1 467 ? 29.301 -5.776 -10.480 1.000 39.320 446 GLY BBB O 1
ATOM 14079 N N . SER B 1 468 ? 31.252 -6.888 -10.138 1.000 41.470 447 SER BBB N 1
ATOM 14080 C CA . SER B 1 468 ? 31.285 -6.719 -8.657 1.000 41.500 447 SER BBB CA 1
ATOM 14081 C C . SER B 1 468 ? 31.231 -5.228 -8.274 1.000 39.220 447 SER BBB C 1
ATOM 14082 O O . SER B 1 468 ? 30.685 -4.930 -7.197 1.000 41.440 447 SER BBB O 1
ATOM 14090 N N . ASP B 1 469 ? 31.728 -4.322 -9.129 1.000 39.320 448 ASP BBB N 1
ATOM 14091 C CA . ASP B 1 469 ? 31.685 -2.843 -8.914 1.000 40.040 448 ASP BBB CA 1
ATOM 14092 C C . ASP B 1 469 ? 30.303 -2.282 -9.275 1.000 40.140 448 ASP BBB C 1
ATOM 14093 O O . ASP B 1 469 ? 30.122 -1.041 -9.215 1.000 39.480 448 ASP BBB O 1
ATOM 14102 N N . GLY B 1 470 ? 29.365 -3.151 -9.661 1.000 35.500 449 GLY BBB N 1
ATOM 14103 C CA . GLY B 1 470 ? 28.018 -2.741 -10.088 1.000 32.430 449 GLY BBB CA 1
ATOM 14104 C C . GLY B 1 470 ? 27.995 -2.275 -11.534 1.000 33.580 449 GLY BBB C 1
ATOM 14105 O O . GLY B 1 470 ? 26.921 -1.864 -11.963 1.000 33.060 449 GLY BBB O 1
ATOM 14109 N N . ASN B 1 471 ? 29.123 -2.313 -12.261 1.000 29.580 450 ASN BBB N 1
ATOM 14110 C CA . ASN B 1 471 ? 29.160 -1.870 -13.686 1.000 29.810 450 ASN BBB CA 1
ATOM 14111 C C . ASN B 1 471 ? 28.600 -2.979 -14.581 1.000 25.770 450 ASN BBB C 1
ATOM 14112 O O . ASN B 1 471 ? 28.809 -4.168 -14.326 1.000 25.810 450 ASN BBB O 1
ATOM 14123 N N . VAL B 1 472 ? 27.862 -2.588 -15.612 1.000 22.440 451 VAL BBB N 1
ATOM 14124 C CA . VAL B 1 472 ? 27.305 -3.559 -16.590 1.000 21.320 451 VAL BBB CA 1
ATOM 14125 C C . VAL B 1 472 ? 28.167 -3.485 -17.843 1.000 21.640 451 VAL BBB C 1
ATOM 14126 O O . VAL B 1 472 ? 28.348 -2.405 -18.397 1.000 21.170 451 VAL BBB O 1
ATOM 14139 N N . PRO B 1 473 ? 28.772 -4.618 -18.266 1.000 24.190 452 PRO BBB N 1
ATOM 14140 C CA . PRO B 1 473 ? 29.569 -4.644 -19.493 1.000 25.420 452 PRO BBB CA 1
ATOM 14141 C C . PRO B 1 473 ? 28.585 -4.824 -20.656 1.000 24.140 452 PRO BBB C 1
ATOM 14142 O O . PRO B 1 473 ? 28.193 -5.958 -20.970 1.000 24.420 452 PRO BBB O 1
ATOM 14153 N N . VAL B 1 474 ? 28.143 -3.702 -21.223 1.000 22.330 453 VAL BBB N 1
ATOM 14154 C CA . VAL B 1 474 ? 27.111 -3.703 -22.303 1.000 25.020 453 VAL BBB CA 1
ATOM 14155 C C . VAL B 1 474 ? 27.807 -3.964 -23.636 1.000 23.710 453 VAL BBB C 1
ATOM 14156 O O . VAL B 1 474 ? 28.637 -3.175 -24.070 1.000 23.760 453 VAL BBB O 1
ATOM 14169 N N . PRO B 1 475 ? 27.436 -5.051 -24.318 1.000 26.970 454 PRO BBB N 1
ATOM 14170 C CA . PRO B 1 475 ? 27.970 -5.365 -25.638 1.000 27.140 454 PRO BBB CA 1
ATOM 14171 C C . PRO B 1 475 ? 27.316 -4.408 -26.646 1.000 23.310 454 PRO BBB C 1
ATOM 14172 O O . PRO B 1 475 ? 26.068 -4.314 -26.724 1.000 25.280 454 PRO BBB O 1
ATOM 14183 N N . MET B 1 476 ? 28.170 -3.664 -27.342 1.000 23.230 455 MET BBB N 1
ATOM 14184 C CA . MET B 1 476 ? 27.770 -2.650 -28.344 1.000 20.800 455 MET BBB CA 1
ATOM 14185 C C . MET B 1 476 ? 28.269 -3.137 -29.710 1.000 25.170 455 MET BBB C 1
ATOM 14186 O O . MET B 1 476 ? 29.487 -3.506 -29.812 1.000 24.560 455 MET BBB O 1
ATOM 14200 N N . ALA B 1 477 ? 27.356 -3.221 -30.674 1.000 21.840 456 ALA BBB N 1
ATOM 14201 C CA . ALA B 1 477 ? 27.667 -3.730 -32.031 1.000 21.460 456 ALA BBB CA 1
ATOM 14202 C C . ALA B 1 477 ? 26.551 -3.357 -33.010 1.000 23.060 456 ALA BBB C 1
ATOM 14203 O O . ALA B 1 477 ? 25.387 -3.216 -32.578 1.000 21.260 456 ALA BBB O 1
ATOM 14210 N N . GLY B 1 478 ? 26.924 -3.187 -34.290 1.000 22.640 457 GLY BBB N 1
ATOM 14211 C CA . GLY B 1 478 ? 26.040 -2.812 -35.413 1.000 23.210 457 GLY BBB CA 1
ATOM 14212 C C . GLY B 1 478 ? 25.148 -1.616 -35.104 1.000 20.800 457 GLY BBB C 1
ATOM 14213 O O . GLY B 1 478 ? 24.049 -1.560 -35.687 1.000 19.550 457 GLY BBB O 1
ATOM 14217 N N . GLY B 1 479 ? 25.571 -0.733 -34.200 1.000 17.790 458 GLY BBB N 1
ATOM 14218 C CA . GLY B 1 479 ? 24.774 0.441 -33.799 1.000 18.190 458 GLY BBB CA 1
ATOM 14219 C C . GLY B 1 479 ? 23.423 0.059 -33.192 1.000 16.690 458 GLY BBB C 1
ATOM 14220 O O . GLY B 1 479 ? 22.517 0.936 -33.191 1.000 17.090 458 GLY BBB O 1
ATOM 14224 N N . LEU B 1 480 ? 23.245 -1.159 -32.674 1.000 17.010 459 LEU BBB N 1
ATOM 14225 C CA . LEU B 1 480 ? 21.895 -1.646 -32.268 1.000 17.110 459 LEU BBB CA 1
ATOM 14226 C C . LEU B 1 480 ? 21.531 -1.064 -30.900 1.000 17.700 459 LEU BBB C 1
ATOM 14227 O O . LEU B 1 480 ? 22.390 -0.893 -30.044 1.000 17.620 459 LEU BBB O 1
ATOM 14243 N N . PRO B 1 481 ? 20.223 -0.832 -30.653 1.000 15.280 460 PRO BBB N 1
ATOM 14244 C CA . PRO B 1 481 ? 19.774 -0.478 -29.299 1.000 13.570 460 PRO BBB CA 1
ATOM 14245 C C . PRO B 1 481 ? 19.926 -1.714 -28.426 1.000 14.240 460 PRO BBB C 1
ATOM 14246 O O . PRO B 1 481 ? 19.826 -2.834 -28.880 1.000 15.250 460 PRO BBB O 1
ATOM 14257 N N . ARG B 1 482 ? 20.092 -1.483 -27.124 1.000 15.540 461 ARG BBB N 1
ATOM 14258 C CA . ARG B 1 482 ? 20.255 -2.562 -26.130 1.000 15.940 461 ARG BBB CA 1
ATOM 14259 C C . ARG B 1 482 ? 19.271 -2.285 -24.987 1.000 14.600 461 ARG BBB C 1
ATOM 14260 O O . ARG B 1 482 ? 19.190 -1.138 -24.527 1.000 15.040 461 ARG BBB O 1
ATOM 14281 N N . VAL B 1 483 ? 18.490 -3.268 -24.642 1.000 14.390 462 VAL BBB N 1
ATOM 14282 C CA . VAL B 1 483 ? 17.399 -3.095 -23.630 1.000 14.830 462 VAL BBB CA 1
ATOM 14283 C C . VAL B 1 483 ? 17.583 -4.182 -22.580 1.000 13.960 462 VAL BBB C 1
ATOM 14284 O O . VAL B 1 483 ? 17.385 -5.347 -22.914 1.000 15.120 462 VAL BBB O 1
ATOM 14297 N N . LEU B 1 484 ? 18.028 -3.812 -21.378 1.000 14.530 463 LEU BBB N 1
ATOM 14298 C CA . LEU B 1 484 ? 18.407 -4.759 -20.284 1.000 15.310 463 LEU BBB CA 1
ATOM 14299 C C . LEU B 1 484 ? 17.252 -4.915 -19.315 1.000 15.660 463 LEU BBB C 1
ATOM 14300 O O . LEU B 1 484 ? 16.624 -3.914 -18.956 1.000 14.690 463 LEU BBB O 1
ATOM 14316 N N . TYR B 1 485 ? 17.029 -6.143 -18.880 1.000 14.920 464 TYR BBB N 1
ATOM 14317 C CA . TYR B 1 485 ? 16.049 -6.468 -17.829 1.000 16.510 464 TYR BBB CA 1
ATOM 14318 C C . TYR B 1 485 ? 16.524 -7.688 -17.078 1.000 16.260 464 TYR BBB C 1
ATOM 14319 O O . TYR B 1 485 ? 17.015 -8.628 -17.695 1.000 16.820 464 TYR BBB O 1
ATOM 14337 N N . PRO B 1 486 ? 16.328 -7.765 -15.738 1.000 17.080 465 PRO BBB N 1
ATOM 14338 C CA . PRO B 1 486 ? 16.844 -8.915 -15.002 1.000 17.520 465 PRO BBB CA 1
ATOM 14339 C C . PRO B 1 486 ? 16.309 -10.239 -15.541 1.000 16.910 465 PRO BBB C 1
ATOM 14340 O O . PRO B 1 486 ? 15.098 -10.445 -15.697 1.000 17.900 465 PRO BBB O 1
ATOM 14351 N N . THR B 1 487 ? 17.212 -11.189 -15.805 1.000 17.920 466 THR BBB N 1
ATOM 14352 C CA . THR B 1 487 ? 16.857 -12.508 -16.357 1.000 18.390 466 THR BBB CA 1
ATOM 14353 C C . THR B 1 487 ? 15.912 -13.228 -15.396 1.000 20.110 466 THR BBB C 1
ATOM 14354 O O . THR B 1 487 ? 14.976 -13.890 -15.890 1.000 19.620 466 THR BBB O 1
ATOM 14365 N N . GLU B 1 488 ? 16.145 -13.159 -14.077 1.000 21.940 467 GLU BBB N 1
ATOM 14366 C CA . GLU B 1 488 ? 15.269 -13.921 -13.142 1.000 27.280 467 GLU BBB CA 1
ATOM 14367 C C . GLU B 1 488 ? 13.819 -13.451 -13.303 1.000 28.320 467 GLU BBB C 1
ATOM 14368 O O . GLU B 1 488 ? 12.935 -14.289 -13.166 1.000 31.920 467 GLU BBB O 1
ATOM 14380 N N . LYS B 1 489 ? 13.579 -12.187 -13.654 1.000 27.050 468 LYS BBB N 1
ATOM 14381 C CA . LYS B 1 489 ? 12.189 -11.657 -13.782 1.000 28.260 468 LYS BBB CA 1
ATOM 14382 C C . LYS B 1 489 ? 11.522 -12.117 -15.084 1.000 25.740 468 LYS BBB C 1
ATOM 14383 O O . LYS B 1 489 ? 10.300 -11.995 -15.169 1.000 26.700 468 LYS BBB O 1
ATOM 14402 N N . LEU B 1 490 ? 12.259 -12.658 -16.062 1.000 26.170 469 LEU BBB N 1
ATOM 14403 C CA . LEU B 1 490 ? 11.719 -13.162 -17.350 1.000 26.890 469 LEU BBB CA 1
ATOM 14404 C C . LEU B 1 490 ? 11.402 -14.639 -17.267 1.000 27.490 469 LEU BBB C 1
ATOM 14405 O O . LEU B 1 490 ? 10.981 -15.180 -18.281 1.000 30.610 469 LEU BBB O 1
ATOM 14421 N N . ALA B 1 491 ? 11.621 -15.279 -16.123 1.000 29.740 470 ALA BBB N 1
ATOM 14422 C CA . ALA B 1 491 ? 11.286 -16.707 -15.949 1.000 35.080 470 ALA BBB CA 1
ATOM 14423 C C . ALA B 1 491 ? 9.880 -16.947 -16.535 1.000 33.560 470 ALA BBB C 1
ATOM 14424 O O . ALA B 1 491 ? 8.923 -16.228 -16.165 1.000 37.120 470 ALA BBB O 1
ATOM 14431 N N . GLY B 1 492 ? 9.765 -17.883 -17.472 1.000 36.810 471 GLY BBB N 1
ATOM 14432 C CA . GLY B 1 492 ? 8.471 -18.311 -18.039 1.000 36.540 471 GLY BBB CA 1
ATOM 14433 C C . GLY B 1 492 ? 7.933 -17.357 -19.094 1.000 39.030 471 GLY BBB C 1
ATOM 14434 O O . GLY B 1 492 ? 6.884 -17.673 -19.662 1.000 40.560 471 GLY BBB O 1
ATOM 14438 N N . SER B 1 493 ? 8.609 -16.232 -19.365 1.000 37.160 472 SER BBB N 1
ATOM 14439 C CA . SER B 1 493 ? 8.248 -15.309 -20.467 1.000 35.620 472 SER BBB CA 1
ATOM 14440 C C . SER B 1 493 ? 8.501 -15.995 -21.807 1.000 34.740 472 SER BBB C 1
ATOM 14441 O O . SER B 1 493 ? 9.373 -16.900 -21.886 1.000 36.730 472 SER BBB O 1
ATOM 14449 N N . LYS B 1 494 ? 7.779 -15.543 -22.824 1.000 33.740 473 LYS BBB N 1
ATOM 14450 C CA . LYS B 1 494 ? 8.039 -15.843 -24.255 1.000 36.210 473 LYS BBB CA 1
ATOM 14451 C C . LYS B 1 494 ? 9.304 -15.079 -24.693 1.000 31.170 473 LYS BBB C 1
ATOM 14452 O O . LYS B 1 494 ? 9.844 -15.414 -25.744 1.000 34.780 473 LYS BBB O 1
ATOM 14471 N N . ILE B 1 495 ? 9.746 -14.059 -23.949 1.000 27.930 474 ILE BBB N 1
ATOM 14472 C CA . ILE B 1 495 ? 10.788 -13.107 -24.440 1.000 26.820 474 ILE BBB CA 1
ATOM 14473 C C . ILE B 1 495 ? 12.154 -13.812 -24.499 1.000 25.080 474 ILE BBB C 1
ATOM 14474 O O . ILE B 1 495 ? 12.621 -14.276 -23.462 1.000 22.770 474 ILE BBB O 1
ATOM 14490 N N . CYS B 1 496 ? 12.780 -13.872 -25.673 1.000 24.390 475 CYS BBB N 1
ATOM 14491 C CA . CYS B 1 496 ? 14.131 -14.460 -25.875 1.000 26.670 475 CYS BBB CA 1
ATOM 14492 C C . CYS B 1 496 ? 14.121 -15.956 -25.518 1.000 32.510 475 CYS BBB C 1
ATOM 14493 O O . CYS B 1 496 ? 15.069 -16.405 -24.855 1.000 31.620 475 CYS BBB O 1
ATOM 14500 N N . SER B 1 497 ? 13.095 -16.681 -25.956 1.000 40.350 476 SER BBB N 1
ATOM 14501 C CA . SER B 1 497 ? 13.015 -18.170 -25.950 1.000 51.380 476 SER BBB CA 1
ATOM 14502 C C . SER B 1 497 ? 14.271 -18.788 -26.577 1.000 55.430 476 SER BBB C 1
ATOM 14503 O O . SER B 1 497 ? 14.288 -19.992 -26.859 1.000 67.820 476 SER BBB O 1
#

Nearest PDB structures (foldseek):
  6xsv-assembly1_A  TM=1.001E+00  e=0.000E+00  Aspergillus oryzae
  7taa-assembly1_A  TM=9.998E-01  e=1.922E-102  Aspergillus oryzae
  2aaa-assembly1_A  TM=9.892E-01  e=2.474E-83  Aspergillus niger
  2taa-assembly2_B  TM=9.754E-01  e=1.185E-70  Aspergillus oryzae
  6sav-assembly1_A  TM=9.495E-01  e=3.809E-54  Rhizomucor pusillus

Secondary structure (P-SEA, 3-state):
ccccccccbbbbcccccccccccccccccccccccccccccaaaaaaaaaaaaaacccccccccccccccccccccccccccccccccccccccccaaaaaaaaaaaaaacbbbbbbbbcccccccccccccccccccccccccccccccccccccccccccccccccccbbbbbcccccaaaaaaaaaaaaaaaaaaccccccccccccccccccaaaaaaaccbbbbbcccccccccccccccccccccccaaaaaaaacccccccaaaaaaaaaaaaccccccccbbbbcccccccccccccccaaaaaaaaaaaaccccbbbbcccccccccccccccccccccccccccccaaaaaaaaaaaaaaaaaaacccccccccccccccccccccccccccbbbbbbbbccccccccccccccccccccbbbbbccccbbbbbbccccccccccccbbbbbbccccccccccccc/ccccccccbbbbcccccccccccccccccccccccccccccaaaaaaaaaaaaaacccccccccccccccccccccccccccccccccccccccccaaaaaaaaaaaaaacbbbbbbbbcccccccccccccccccccccccccccccccccccccccccccccccccccccccccccccaaaaaaaaaaaaaaaaaaccccccccccccccccccaaaaaaaccbbbbbcccccccccccccccccccccccaaaaaaaacccccccaaaaaaaaaaaaccccccccbbbbcccccccccccccccaaaaaaaaaaaaccccbbbbcccccccccccccccccccccccccccccaaaaaaaaaaaaaaaaaaacccccccccccccccccbbbbbbccccbbbbbbbbcccccbbbbbcccccccccccbbbbccccbbbbbbccccccccccccbbbbbbccccccccccccc

B-factor: mean 19.01, std 7.58, range [8.79, 67.82]

Sequence (952 aa):
ATPADWRSQSIYFLLTDRFARTDGSTTATCNNTADQKYCGGTWQQGIIDKLDYIQGMGFTAIWITPVTAQLPQTTAYGDAYHGYWQQDIYSLNENYGTADDLKALSSALHERGMYLMVDVVANHMGYDGAGSSVDYSVFKPFSSQDYFHPFCFIQNYEDQTQVEDCWLGDNTVSLPDLDTTKDVVKNEEWYDWVGSLVSNYSIDGLRIDTVKHVQKDFWPGYNKAAGVYCIGEVLDGDPAYTCCPYQNVMDGVLNYPIYYPLLNAFKSTSGSMDDLYNMINTVKSSDCCPDSTLLGTFVENHDNPRFASYTNDIALAKNVAAFIILNDGIPIIYAGQEQHYAGGNDPANREATWLSGYPTDSELYKLIASANAIRNYAISKDTGFVTYKNWPIYKDDTTIAMRRKGTDGSQIVTILSNKGASGDSYTLSLSGAGYTAGQQLTEVIGCTTVTVGSDGNVPVPMAGGLPRVLYPTEKLAGSKICSATPADWRSQSSIYFLLTDRFARTDGSTTATCNNTADQKYCGGTWQGIIDKLDYIQGMGFTAIWITPVTAQLPQTTAYGDAYHGYWQQDIYSLNENYGTADDLKALSSALHERGMYLMVDVVANHMGYDGAGSSVDYSVFKPFSSQDYFHPFCFIQNYEDQTQVEDCWLGDNTVSLPDLDTTKDVVKNEEWYDWVGSLVSNYSIDGLRIDTVKHVQKDFWPGYNKAAGVYCIGEVLDGDPAYTCPYQNVMDGVLNYPIYYPLLNAFKSTSGSMDDLYNMINTVKSSDCCPDSTLLGTFVENHDNPRFASYTNDIALAKNVAAFIIILNDGIPIIYAGQEQHYAGGNDPANREATWLSGYPTDSELYKLIASANAIRNYAISKDTGFVTYKNWPIYKDDTTIAMRKGTDGSQIVTILSNKGASGDSYTLSLSGAGYTAGQQLTEVIGCTTVTVGSDGNVPVPMAGGLPRVLYPTEKLAGSKICS